Protein 2YXZ (pdb70)

Secondary structure (DSSP, 8-state):
-BHHHH-HHHHHHHHTTTT--TT-SS-TTSSSEEEEETTEEEEEEEEEEEHHHH--TT--HHHHHHHHHHHHHHHHHHTTEEEEEEEEEEEE-TT-BHHHHHHHHHHHHHHHHHTT-EEEEEEEEE-SS-EEEEEEEEEESS---S---TT-EEEEESS-TTHHHHHHHHHHHT---TT-HHHHHHHH-----GGGGGGTTT-SEEEEESS-HHHHHHHHHTTT-EEEE------HHHHHHHSSHHHHHHHHHS-----EEEEEE-STTHHHHHHHHHHTT--EEEEEEEESSS-EEETTEE---/-BHHHH-HHHHHHHHTTTT--SS-SS-TTSSSEEEE-SSSEEEEEEEEEEHHHH--TT--HHHHHHHHHHHHHHHHHHTT-EEEEEEEEEEE-TTS-HHHHHHHHHHHHHHHHHTT-EEEEEEEEE-SS-EEEEEEEEEESS---S---TT-EEEEESS-TTHHHHHHHHHHHT---TT-HHHHHHHH-----GGGGGGTTT-SEEEEESS-HHHHHHHHHTTT-EEEE------HHHHHHHSSHHHHHHHHHS-----EEEEEE-HHHHHHHHHHHHHTT--EEEEEEEESSS-EEETTEEPP-/-BHHHH-HHHHHHHHTTTT--TT-SS-TTSSSEEEEETTEEEEEEEEEEEHHHH--TT--HHHHHHHHHHHHHHHHHHTT-EEEEEEEEEEE-TTSBHHHHHHHHHHHHHHHHHTT-EEEEEEEEE-SS-EEEEEEEEEESS---S---TT-EEEEESS-TTHHHHHHHHHHHT---TT-HHHHHHHH-----GGGGGGTTT-SEEEEESS-HHHHHHHHHTTT-EEEE------HHHHHHHSSHHHHHHHHHS-----EEEEEE-GGGHHHHHHHHHHHT--EEEEEEEESS--EEETTEE---/-HHHH-HHHHHHHHTTTT--SS-SS-TTSSSEEEEETTEEEEEEEEEEEHHHH--TT--HHHHHHHHHHHHHHHHHHTT-EEEEEEEEEEE-TT-BHHHHHHHHHHHHHHHHHTT--EEEEEEEE-SS-EEEEEEEEEESS---S---TT-EEEEESS-TTHHHHHHHHHHHT---TT-HHHHHHHH--PPPGGGGGGTTT-SEEEEESS-HHHHHHHHHTTT-EEEE------HHHHHHHSSHHHHHHHHHS-----EEEEEE-TTHHHHHHHHHHHHT--EEEEEEEESSSEEEETTEE---

Foldseek 3Di:
DDCVVCDDVNVQVVCFVVPADPPALEHTPALWTFHADPQWTKTKDKDKDFPVVQAFPPAALLLVLLLQLQLQCLSCVQQLFQWAEKEKEWAAAPPDDVVSVVSNVVSNQVLQVVSVHGYPYYYYHHHPGIMMMMMIMTIHNRTAYLDADAQWFKKWWDDQQLLLLLRVVCRVVVHDCVVPVVSVCLSRRVRRDPLSSLCRPQFNHKHFFAQFQQVRVQVSLVNAWEAEFADDDQDPSSCVSQVHPVSSVCSRGGRGHNSTMITTGHPVCPVVVVVSCVVSVMDMGGTGHIRHDGAYYYNNHGDDD/DDCVVCDVVNVCVVCFVVVADPDALEHTPWLWHWHQDPNFTKTKDKDKWFCVVQDFPPAALLLQLLLQLQLQCLSCVQQLFQWAEKEKEWEAAPPDDVVSVVSSPNSNQVLQVLSVHGYPYYYYYYDPGIMMMMMIMGTHRATAYLDADFQWFKKWWDDCFLLLLLSRVCRVVVNDCVVPVVSCCQSRRVRHDNLSNLCRPQFNHKHFFAQFQLVRQQVSQVVQWEAEWADDDQDPSSCVSQVHPVSSVCSRGGRGHRSIMITTGHPVCPVVVVVSCVVSVMDMGGTTGIRHDGAHYYNHHGDDD/DDDVVCDPVNVQVVCFVVVADPPALEHTPALWTFHADPQWTKTKDKDKWFPVVQDFPPAALLLVLLLLLLLQLLSCVQQLFQWAEKEKEKAAAPVDDVVSVVSSVNSNQVLQVLSVHGYPYYYYHYDPGIMMMMMIMTIHNRTAYLDADAQWFKKWWDDQQLLLLLRVVCRVVVHDCVVPVVSVCLSRRVRRDNLSSLCRPFFNHKHWFAQFQQVRVQVSLVNQWEAEWADDDQDPSSCVSQVHPVSSVCSRGGRGRNSIMITTGHPVCVVVSVVSCVVSVMGMGTTGGIRHDGAYAYNNHGDDD/DDVPCDPVNVQVVCQVPPADPDALEDTPWLWHFHQDPNWTKTKDKDKDFCVVQAFPPAALLLQLLLQLQLQCLSQVLQLFQWAEKEKEKAAAPPDDPVRVVNNVNNVQVLQVVSVYGYPYYDYHYHPGIMMMMMTMTIHRRTAYQDADAAWFKKWWDDCQLLQLLSVCCRVVVHDCPVPVVSVCCSRRVHDDNLSSLCRPQFNHKHFFAQFPLVRQQVSLVVPWEAEWEDDDQDPSSCVSQVHPVSSVCSRGGRGGNSTMMTTGHVVCVVVNVVSCVVSVIDMGGTTGIHGDGAYYYNPHGDDD

Nearest PDB structures (foldseek):
  2yxz-assembly2_D  TM=9.998E-01  e=4.838E-68  Thermus thermophilus HB8
  3c9t-assembly1_B  TM=8.768E-01  e=3.653E-26  Aquifex aeolicus
  1vqv-assembly1_A  TM=8.570E-01  e=1.272E-24  Aquifex aeolicus
  1vqv-assembly1_B  TM=8.609E-01  e=9.674E-24  Aquifex aeolicus
  3mcq-assembly1_A-2  TM=8.742E-01  e=6.905E-23  Methylobacillus flagellatus KT

Radius of gyration: 35.95 Å; Cα contacts (8 Å, |Δi|>4): 3154; chains: 4; bounding box: 76×85×106 Å

CATH classification: 3.30.1330.10 (+1 more: 3.90.650.10)

InterPro domains:
  IPR006283 Thiamine-monophosphate kinase-like [MF_02128] (6-311)
  IPR006283 Thiamine-monophosphate kinase-like [PIRSF005303] (1-311)
  IPR006283 Thiamine-monophosphate kinase-like [PTHR30270] (23-300)
  IPR006283 Thiamine-monophosphate kinase-like [cd02194] (7-291)
  IPR010918 PurM-like, C-terminal domain [PF02769] (150-298)
  IPR016188 PurM-like, N-terminal domain [PF00586] (29-139)
  IPR036676 PurM-like, C-terminal domain superfamily [G3DSA:3.90.650.10] (144-311)
  IPR036676 PurM-like, C-terminal domain superfamily [SSF56042] (144-299)
  IPR036921 PurM-like, N-terminal domain superfamily [G3DSA:3.30.1330.10] (1-143)
  IPR036921 PurM-like, N-terminal domain superfamily [SSF55326] (3-135)

Organism: Thermus thermophilus (strain ATCC 27634 / DSM 579 / HB8) (NCBI:txid300852)

Structure (mmCIF, N/CA/C/O backbone):
data_2YXZ
#
_entry.id   2YXZ
#
_cell.length_a   141.564
_cell.length_b   52.190
_cell.length_c   181.124
_cell.angle_alpha   90.00
_cell.angle_beta   108.33
_cell.angle_gamma   90.00
#
_symmetry.space_group_name_H-M   'C 1 2 1'
#
loop_
_entity.id
_entity.type
_entity.pdbx_description
1 polymer 'Thiamin-monophosphate kinase'
2 water water
#
loop_
_atom_site.group_PDB
_atom_site.id
_atom_site.type_symbol
_atom_site.label_atom_id
_atom_site.label_alt_id
_atom_site.label_comp_id
_atom_site.label_asym_id
_atom_site.label_entity_id
_atom_site.label_seq_id
_atom_site.pdbx_PDB_ins_code
_atom_site.Cartn_x
_atom_site.Cartn_y
_atom_site.Cartn_z
_atom_site.occupancy
_atom_site.B_iso_or_equiv
_atom_site.auth_seq_id
_atom_site.auth_comp_id
_atom_site.auth_asym_id
_atom_site.auth_atom_id
_atom_site.pdbx_PDB_model_num
ATOM 1 N N . MET A 1 1 ? 65.140 -7.870 43.321 1.00 38.14 1 MET A N 1
ATOM 2 C CA . MET A 1 1 ? 65.173 -6.506 43.924 1.00 36.99 1 MET A CA 1
ATOM 3 C C . MET A 1 1 ? 64.140 -5.586 43.271 1.00 35.72 1 MET A C 1
ATOM 4 O O . MET A 1 1 ? 64.029 -5.538 42.042 1.00 34.78 1 MET A O 1
ATOM 9 N N . ARG A 1 2 ? 63.387 -4.865 44.099 1.00 32.84 2 ARG A N 1
ATOM 10 C CA . ARG A 1 2 ? 62.365 -3.936 43.615 1.00 32.33 2 ARG A CA 1
ATOM 11 C C . ARG A 1 2 ? 63.013 -2.698 42.998 1.00 31.55 2 ARG A C 1
ATOM 12 O O . ARG A 1 2 ? 64.086 -2.273 43.430 1.00 30.43 2 ARG A O 1
ATOM 20 N N . LEU A 1 3 ? 62.358 -2.115 41.996 1.00 30.45 3 LEU A N 1
ATOM 21 C CA . LEU A 1 3 ? 62.898 -0.940 41.313 1.00 31.01 3 LEU A CA 1
ATOM 22 C C . LEU A 1 3 ? 63.327 0.182 42.258 1.00 32.43 3 LEU A C 1
ATOM 23 O O . LEU A 1 3 ? 64.353 0.822 42.029 1.00 32.09 3 LEU A O 1
ATOM 28 N N . LYS A 1 4 ? 62.548 0.409 43.315 1.00 34.23 4 LYS A N 1
ATOM 29 C CA . LYS A 1 4 ? 62.869 1.436 44.315 1.00 37.24 4 LYS A CA 1
ATOM 30 C C . LYS A 1 4 ? 64.304 1.332 44.816 1.00 37.81 4 LYS A C 1
ATOM 31 O O . LYS A 1 4 ? 65.040 2.319 44.852 1.00 37.53 4 LYS A O 1
ATOM 37 N N . ASP A 1 5 ? 64.685 0.128 45.230 1.00 37.78 5 ASP A N 1
ATOM 38 C CA . ASP A 1 5 ? 66.020 -0.109 45.761 1.00 37.77 5 ASP A CA 1
ATOM 39 C C . ASP A 1 5 ? 67.085 -0.216 44.678 1.00 37.95 5 ASP A C 1
ATOM 40 O O . ASP A 1 5 ? 68.253 0.100 44.909 1.00 38.30 5 ASP A O 1
ATOM 45 N N . LEU A 1 6 ? 66.677 -0.661 43.495 1.00 38.88 6 LEU A N 1
ATOM 46 C CA . LEU A 1 6 ? 67.594 -0.824 42.372 1.00 39.80 6 LEU A CA 1
ATOM 47 C C . LEU A 1 6 ? 68.132 0.521 41.892 1.00 40.18 6 LEU A C 1
ATOM 48 O O . LEU A 1 6 ? 69.339 0.707 41.744 1.00 40.73 6 LEU A O 1
ATOM 53 N N . GLY A 1 7 ? 67.223 1.455 41.643 1.00 40.29 7 GLY A N 1
ATOM 54 C CA . GLY A 1 7 ? 67.631 2.756 41.152 1.00 41.25 7 GLY A CA 1
ATOM 55 C C . GLY A 1 7 ? 67.542 2.757 39.636 1.00 41.59 7 GLY A C 1
ATOM 56 O O . GLY A 1 7 ? 67.636 1.706 39.000 1.00 41.48 7 GLY A O 1
ATOM 57 N N . GLU A 1 8 ? 67.369 3.935 39.053 1.00 41.20 8 GLU A N 1
ATOM 58 C CA . GLU A 1 8 ? 67.250 4.064 37.606 1.00 42.04 8 GLU A CA 1
ATOM 59 C C . GLU A 1 8 ? 68.552 3.777 36.853 1.00 40.77 8 GLU A C 1
ATOM 60 O O . GLU A 1 8 ? 68.537 3.118 35.815 1.00 42.04 8 GLU A O 1
ATOM 66 N N . ARG A 1 9 ? 69.675 4.264 37.371 1.00 40.19 9 ARG A N 1
ATOM 67 C CA . ARG A 1 9 ? 70.961 4.040 36.714 1.00 39.76 9 ARG A CA 1
ATOM 68 C C . ARG A 1 9 ? 71.254 2.550 36.537 1.00 38.12 9 ARG A C 1
ATOM 69 O O . ARG A 1 9 ? 71.604 2.105 35.449 1.00 39.61 9 ARG A O 1
ATOM 71 N N . ALA A 1 10 ? 71.111 1.783 37.611 1.00 37.59 10 ALA A N 1
ATOM 72 C CA . ALA A 1 10 ? 71.369 0.348 37.565 1.00 36.84 10 ALA A CA 1
ATOM 73 C C . ALA A 1 10 ? 70.415 -0.366 36.610 1.00 35.92 10 ALA A C 1
ATOM 74 O O . ALA A 1 10 ? 70.824 -1.246 35.854 1.00 33.93 10 ALA A O 1
ATOM 76 N N . LEU A 1 11 ? 69.142 0.010 36.646 1.00 35.46 11 LEU A N 1
ATOM 77 C CA . LEU A 1 11 ? 68.164 -0.612 35.767 1.00 36.14 11 LEU A CA 1
ATOM 78 C C . LEU A 1 11 ? 68.502 -0.338 34.305 1.00 37.53 11 LEU A C 1
ATOM 79 O O . LEU A 1 11 ? 68.473 -1.245 33.472 1.00 37.37 11 LEU A O 1
ATOM 84 N N . LEU A 1 12 ? 68.825 0.912 33.990 1.00 38.16 12 LEU A N 1
ATOM 85 C CA . LEU A 1 12 ? 69.153 1.265 32.616 1.00 39.70 12 LEU A CA 1
ATOM 86 C C . LEU A 1 12 ? 70.383 0.532 32.104 1.00 40.50 12 LEU A C 1
ATOM 87 O O . LEU A 1 12 ? 70.413 0.094 30.953 1.00 40.62 12 LEU A O 1
ATOM 92 N N . ALA A 1 13 ? 71.390 0.384 32.958 1.00 39.83 13 ALA A N 1
ATOM 93 C CA . ALA A 1 13 ? 72.611 -0.301 32.556 1.00 38.96 13 ALA A CA 1
ATOM 94 C C . ALA A 1 13 ? 72.345 -1.767 32.256 1.00 38.21 13 ALA A C 1
ATOM 95 O O . ALA A 1 13 ? 72.972 -2.356 31.378 1.00 39.72 13 ALA A O 1
ATOM 97 N N . ARG A 1 14 ? 71.413 -2.358 32.991 1.00 37.05 14 ARG A N 1
ATOM 98 C CA . ARG A 1 14 ? 71.078 -3.759 32.797 1.00 35.00 14 ARG A CA 1
ATOM 99 C C . ARG A 1 14 ? 70.286 -3.964 31.510 1.00 34.13 14 ARG A C 1
ATOM 100 O O . ARG A 1 14 ? 70.442 -4.976 30.832 1.00 33.64 14 ARG A O 1
ATOM 102 N N . LEU A 1 15 ? 69.448 -2.991 31.171 1.00 33.05 15 LEU A N 1
ATOM 103 C CA . LEU A 1 15 ? 68.600 -3.084 29.985 1.00 33.48 15 LEU A CA 1
ATOM 104 C C . LEU A 1 15 ? 69.239 -2.634 28.670 1.00 32.73 15 LEU A C 1
ATOM 105 O O . LEU A 1 15 ? 68.835 -3.084 27.598 1.00 34.51 15 LEU A O 1
ATOM 110 N N . ALA A 1 16 ? 70.239 -1.761 28.757 1.00 32.98 16 ALA A N 1
ATOM 111 C CA . ALA A 1 16 ? 70.921 -1.217 27.579 1.00 33.02 16 ALA A CA 1
ATOM 112 C C . ALA A 1 16 ? 71.378 -2.192 26.487 1.00 32.31 16 ALA A C 1
ATOM 113 O O . ALA A 1 16 ? 71.139 -1.957 25.299 1.00 32.27 16 ALA A O 1
ATOM 115 N N . PRO A 1 17 ? 72.042 -3.297 26.865 1.00 31.65 17 PRO A N 1
ATOM 116 C CA . PRO A 1 17 ? 72.506 -4.246 25.849 1.00 31.06 17 PRO A CA 1
ATOM 117 C C . PRO A 1 17 ? 71.489 -5.232 25.287 1.00 27.14 17 PRO A C 1
ATOM 118 O O . PRO A 1 17 ? 71.741 -5.864 24.264 1.00 26.96 17 PRO A O 1
ATOM 122 N N . LEU A 1 18 ? 70.352 -5.371 25.953 1.00 26.79 18 LEU A N 1
ATOM 123 C CA . LEU A 1 18 ? 69.339 -6.328 25.524 1.00 28.25 18 LEU A CA 1
ATOM 124 C C . LEU A 1 18 ? 68.792 -6.043 24.128 1.00 28.54 18 LEU A C 1
ATOM 125 O O . LEU A 1 18 ? 68.169 -5.012 23.892 1.00 27.95 18 LEU A O 1
ATOM 130 N N . GLY A 1 19 ? 69.048 -6.967 23.204 1.00 26.92 19 GLY A N 1
ATOM 131 C CA . GLY A 1 19 ? 68.574 -6.813 21.839 1.00 26.67 19 GLY A CA 1
ATOM 132 C C . GLY A 1 19 ? 69.291 -5.755 21.018 1.00 26.41 19 GLY A C 1
ATOM 133 O O . GLY A 1 19 ? 68.884 -5.471 19.893 1.00 26.07 19 GLY A O 1
ATOM 134 N N . TYR A 1 20 ? 70.354 -5.167 21.563 1.00 26.42 20 TYR A N 1
ATOM 135 C CA . TYR A 1 20 ? 71.085 -4.128 20.843 1.00 27.07 20 TYR A CA 1
ATOM 136 C C . TYR A 1 20 ? 71.913 -4.725 19.698 1.00 27.60 20 TYR A C 1
ATOM 137 O O . TYR A 1 20 ? 72.482 -5.804 19.834 1.00 28.39 20 TYR A O 1
ATOM 146 N N . PRO A 1 21 ? 71.991 -4.028 18.552 1.00 27.82 21 PRO A N 1
ATOM 147 C CA . PRO A 1 21 ? 72.764 -4.552 17.420 1.00 28.58 21 PRO A CA 1
ATOM 148 C C . PRO A 1 21 ? 74.273 -4.552 17.642 1.00 30.73 21 PRO A C 1
ATOM 149 O O . PRO A 1 21 ? 74.844 -3.550 18.066 1.00 30.28 21 PRO A O 1
ATOM 153 N N . PRO A 1 22 ? 74.940 -5.682 17.341 1.00 32.31 22 PRO A N 1
ATOM 154 C CA . PRO A 1 22 ? 76.393 -5.830 17.506 1.00 33.99 22 PRO A CA 1
ATOM 155 C C . PRO A 1 22 ? 77.254 -4.916 16.641 1.00 34.49 22 PRO A C 1
ATOM 156 O O . PRO A 1 22 ? 78.326 -4.494 17.068 1.00 36.91 22 PRO A O 1
ATOM 160 N N . GLU A 1 23 ? 76.804 -4.612 15.429 1.00 34.30 23 GLU A N 1
ATOM 161 C CA . GLU A 1 23 ? 77.573 -3.733 14.547 1.00 37.13 23 GLU A CA 1
ATOM 162 C C . GLU A 1 23 ? 76.801 -2.433 14.356 1.00 36.45 23 GLU A C 1
ATOM 163 O O . GLU A 1 23 ? 76.387 -2.102 13.248 1.00 40.23 23 GLU A O 1
ATOM 165 N N . ALA A 1 24 ? 76.611 -1.702 15.447 1.00 36.11 24 ALA A N 1
ATOM 166 C CA . ALA A 1 24 ? 75.853 -0.455 15.415 1.00 33.99 24 ALA A CA 1
ATOM 167 C C . ALA A 1 24 ? 76.707 0.795 15.251 1.00 32.92 24 ALA A C 1
ATOM 168 O O . ALA A 1 24 ? 77.897 0.798 15.563 1.00 32.14 24 ALA A O 1
ATOM 170 N N . PRO A 1 25 ? 76.106 1.877 14.732 1.00 30.81 25 PRO A N 1
ATOM 171 C CA . PRO A 1 25 ? 76.837 3.133 14.545 1.00 29.24 25 PRO A CA 1
ATOM 172 C C . PRO A 1 25 ? 77.090 3.825 15.888 1.00 27.87 25 PRO A C 1
ATOM 173 O O . PRO A 1 25 ? 77.824 4.799 15.959 1.00 29.51 25 PRO A O 1
ATOM 177 N N . LEU A 1 26 ? 76.463 3.311 16.941 1.00 25.93 26 LEU A N 1
ATOM 178 C CA . LEU A 1 26 ? 76.619 3.840 18.291 1.00 26.04 26 LEU A CA 1
ATOM 179 C C . LEU A 1 26 ? 76.588 2.678 19.267 1.00 26.71 26 LEU A C 1
ATOM 180 O O . LEU A 1 26 ? 75.862 1.709 19.058 1.00 29.81 26 LEU A O 1
ATOM 185 N N . PRO A 1 27 ? 77.377 2.756 20.350 1.00 26.57 27 PRO A N 1
ATOM 186 C CA . PRO A 1 27 ? 77.415 1.691 21.353 1.00 29.19 27 PRO A CA 1
ATOM 187 C C . PRO A 1 27 ? 76.144 1.706 22.193 1.00 28.70 27 PRO A C 1
ATOM 188 O O . PRO A 1 27 ? 75.358 2.658 22.127 1.00 28.22 27 PRO A O 1
ATOM 192 N N . PRO A 1 28 ? 75.914 0.643 22.974 1.00 28.48 28 PRO A N 1
ATOM 193 C CA . PRO A 1 28 ? 74.726 0.557 23.827 1.00 28.76 28 PRO A CA 1
ATOM 194 C C . PRO A 1 28 ? 74.829 1.600 24.937 1.00 27.07 28 PRO A C 1
ATOM 195 O O . PRO A 1 28 ? 75.925 1.945 25.358 1.00 28.50 28 PRO A O 1
ATOM 199 N N . GLY A 1 29 ? 73.691 2.100 25.403 1.00 28.28 29 GLY A N 1
ATOM 200 C CA . GLY A 1 29 ? 73.700 3.081 26.476 1.00 28.54 29 GLY A CA 1
ATOM 201 C C . GLY A 1 29 ? 74.060 4.503 26.087 1.00 30.46 29 GLY A C 1
ATOM 202 O O . GLY A 1 29 ? 74.282 5.344 26.961 1.00 32.64 29 GLY A O 1
ATOM 203 N N . ASP A 1 30 ? 74.126 4.787 24.789 1.00 30.60 30 ASP A N 1
ATOM 204 C CA . ASP A 1 30 ? 74.458 6.134 24.331 1.00 30.58 30 ASP A CA 1
ATOM 205 C C . ASP A 1 30 ? 73.195 7.010 24.328 1.00 29.13 30 ASP A C 1
ATOM 206 O O . ASP A 1 30 ? 72.116 6.569 24.728 1.00 27.39 30 ASP A O 1
ATOM 211 N N . ASP A 1 31 ? 73.329 8.245 23.859 1.00 27.27 31 ASP A N 1
ATOM 212 C CA . ASP A 1 31 ? 72.204 9.175 23.840 1.00 26.89 31 ASP A CA 1
ATOM 213 C C . ASP A 1 31 ? 71.066 8.752 22.916 1.00 26.34 31 ASP A C 1
ATOM 214 O O . ASP A 1 31 ? 69.932 9.199 23.075 1.00 25.93 31 ASP A O 1
ATOM 219 N N . ALA A 1 32 ? 71.386 7.885 21.960 1.00 22.78 32 ALA A N 1
ATOM 220 C CA . ALA A 1 32 ? 70.423 7.341 21.020 1.00 23.22 32 ALA A CA 1
ATOM 221 C C . ALA A 1 32 ? 70.967 5.982 20.596 1.00 24.75 32 ALA A C 1
ATOM 222 O O . ALA A 1 32 ? 72.087 5.619 20.955 1.00 24.18 32 ALA A O 1
ATOM 224 N N . GLY A 1 33 ? 70.160 5.233 19.855 1.00 22.93 33 GLY A N 1
ATOM 225 C CA . GLY A 1 33 ? 70.588 3.938 19.360 1.00 23.53 33 GLY A CA 1
ATOM 226 C C . GLY A 1 33 ? 70.404 3.999 17.858 1.00 24.30 33 GLY A C 1
ATOM 227 O O . GLY A 1 33 ? 69.825 4.960 17.352 1.00 24.13 33 GLY A O 1
ATOM 228 N N . GLY A 1 34 ? 70.880 2.995 17.132 1.00 24.47 34 GLY A N 1
ATOM 229 C CA . GLY A 1 34 ? 70.713 3.044 15.697 1.00 24.21 34 GLY A CA 1
ATOM 230 C C . GLY A 1 34 ? 71.317 1.871 14.963 1.00 24.31 34 GLY A C 1
ATOM 231 O O . GLY A 1 34 ? 71.933 0.996 15.567 1.00 24.89 34 GLY A O 1
ATOM 232 N N . VAL A 1 35 ? 71.120 1.858 13.649 1.00 26.14 35 VAL A N 1
ATOM 233 C CA . VAL A 1 35 ? 71.654 0.806 12.795 1.00 25.66 35 VAL A CA 1
ATOM 234 C C . VAL A 1 35 ? 72.173 1.446 11.511 1.00 26.58 35 VAL A C 1
ATOM 235 O O . VAL A 1 35 ? 71.803 2.579 11.164 1.00 25.40 35 VAL A O 1
ATOM 239 N N . TRP A 1 36 ? 73.044 0.729 10.814 1.00 25.42 36 TRP A N 1
ATOM 240 C CA . TRP A 1 36 ? 73.558 1.206 9.539 1.00 25.34 36 TRP A CA 1
ATOM 241 C C . TRP A 1 36 ? 72.585 0.692 8.490 1.00 25.18 36 TRP A C 1
ATOM 242 O O . TRP A 1 36 ? 72.266 -0.493 8.463 1.00 24.91 36 TRP A O 1
ATOM 253 N N . ALA A 1 37 ? 72.088 1.587 7.647 1.00 24.88 37 ALA A N 1
ATOM 254 C CA . ALA A 1 37 ? 71.157 1.201 6.592 1.00 26.85 37 ALA A CA 1
ATOM 255 C C . ALA A 1 37 ? 71.537 1.965 5.337 1.00 25.73 37 ALA A C 1
ATOM 256 O O . ALA A 1 37 ? 71.527 3.196 5.331 1.00 25.23 37 ALA A O 1
ATOM 258 N N . GLU A 1 38 ? 71.879 1.219 4.289 1.00 27.27 38 GLU A N 1
ATOM 259 C CA . GLU A 1 38 ? 72.273 1.783 3.002 1.00 27.20 38 GLU A CA 1
ATOM 260 C C . GLU A 1 38 ? 73.222 2.977 3.123 1.00 27.22 38 GLU A C 1
ATOM 261 O O . GLU A 1 38 ? 72.976 4.044 2.558 1.00 29.02 38 GLU A O 1
ATOM 267 N N . GLY A 1 39 ? 74.297 2.790 3.887 1.00 27.28 39 GLY A N 1
ATOM 268 C CA . GLY A 1 39 ? 75.301 3.828 4.048 1.00 24.35 39 GLY A CA 1
ATOM 269 C C . GLY A 1 39 ? 75.069 4.932 5.063 1.00 26.43 39 GLY A C 1
ATOM 270 O O . GLY A 1 39 ? 75.948 5.772 5.267 1.00 26.72 39 GLY A O 1
ATOM 271 N N . ARG A 1 40 ? 73.899 4.955 5.693 1.00 23.63 40 ARG A N 1
ATOM 272 C CA . ARG A 1 40 ? 73.620 5.985 6.682 1.00 25.41 40 ARG A CA 1
ATOM 273 C C . ARG A 1 40 ? 73.320 5.372 8.033 1.00 25.40 40 ARG A C 1
ATOM 274 O O . ARG A 1 40 ? 72.811 4.247 8.123 1.00 22.74 40 ARG A O 1
ATOM 282 N N . ALA A 1 41 ? 73.641 6.118 9.085 1.00 25.65 41 ALA A N 1
ATOM 283 C CA . ALA A 1 41 ? 73.381 5.658 10.435 1.00 26.07 41 ALA A CA 1
ATOM 284 C C . ALA A 1 41 ? 72.004 6.187 10.790 1.00 26.35 41 ALA A C 1
ATOM 285 O O . ALA A 1 41 ? 71.824 7.393 10.998 1.00 26.43 41 ALA A O 1
ATOM 287 N N . TRP A 1 42 ? 71.023 5.295 10.809 1.00 24.73 42 TRP A N 1
ATOM 288 C CA . TRP A 1 42 ? 69.675 5.701 11.158 1.00 25.29 42 TRP A CA 1
ATOM 289 C C . TRP A 1 42 ? 69.492 5.568 12.663 1.00 22.14 42 TRP A C 1
ATOM 290 O O . TRP A 1 42 ? 69.610 4.484 13.236 1.00 21.69 42 TRP A O 1
ATOM 301 N N . LEU A 1 43 ? 69.225 6.700 13.294 1.00 21.07 43 LEU A N 1
ATOM 302 C CA . LEU A 1 43 ? 69.075 6.750 14.736 1.00 20.56 43 LEU A CA 1
ATOM 303 C C . LEU A 1 43 ? 67.625 6.791 15.181 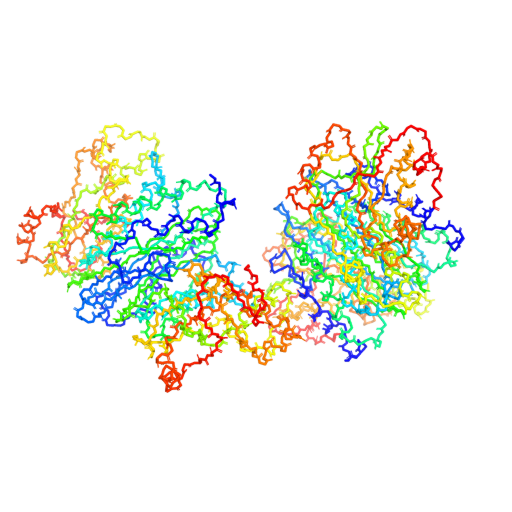1.00 21.02 43 LEU A C 1
ATOM 304 O O . LEU A 1 43 ? 66.762 7.326 14.489 1.00 19.86 43 LEU A O 1
ATOM 309 N N . LEU A 1 44 ? 67.375 6.213 16.348 1.00 21.29 44 LEU A N 1
ATOM 310 C CA . LEU A 1 44 ? 66.040 6.166 16.919 1.00 22.71 44 LEU A CA 1
ATOM 311 C C . LEU A 1 44 ? 66.170 6.431 18.414 1.00 22.12 44 LEU A C 1
ATOM 312 O O . LEU A 1 44 ? 67.062 5.901 19.078 1.00 23.83 44 LEU A O 1
ATOM 317 N N . LYS A 1 45 ? 65.281 7.262 18.938 1.00 23.10 45 LYS A N 1
ATOM 318 C CA . LYS A 1 45 ? 65.312 7.618 20.348 1.00 24.44 45 LYS A CA 1
ATOM 319 C C . LYS A 1 45 ? 63.914 7.842 20.895 1.00 23.83 45 LYS A C 1
ATOM 320 O O . LYS A 1 45 ? 63.083 8.459 20.235 1.00 23.29 45 LYS A O 1
ATOM 326 N N . THR A 1 46 ? 63.660 7.328 22.094 1.00 23.20 46 THR A N 1
ATOM 327 C CA . THR A 1 46 ? 62.379 7.521 22.762 1.00 23.48 46 THR A CA 1
ATOM 328 C C . THR A 1 46 ? 62.627 8.151 24.126 1.00 25.61 46 THR A C 1
ATOM 329 O O . THR A 1 46 ? 63.477 7.683 24.879 1.00 25.37 46 THR A O 1
ATOM 333 N N . ASP A 1 47 ? 61.910 9.230 24.428 1.00 26.73 47 ASP A N 1
ATOM 334 C CA . ASP A 1 47 ? 62.003 9.871 25.740 1.00 28.54 47 ASP A CA 1
ATOM 335 C C . ASP A 1 47 ? 60.590 9.902 26.300 1.00 28.80 47 ASP A C 1
ATOM 336 O O . ASP A 1 47 ? 59.636 10.174 25.575 1.00 28.22 47 ASP A O 1
ATOM 341 N N . GLY A 1 48 ? 60.448 9.603 27.582 1.00 26.68 48 GLY A N 1
ATOM 342 C CA . GLY A 1 48 ? 59.131 9.616 28.179 1.00 28.20 48 GLY A CA 1
ATOM 343 C C . GLY A 1 48 ? 59.096 10.439 29.452 1.00 30.02 48 GLY A C 1
ATOM 344 O O . GLY A 1 48 ? 60.142 10.812 29.988 1.00 30.63 48 GLY A O 1
ATOM 345 N N . PHE A 1 49 ? 57.896 10.732 29.936 1.00 28.21 49 PHE A N 1
ATOM 346 C CA . PHE A 1 49 ? 57.758 11.492 31.167 1.00 29.37 49 PHE A CA 1
ATOM 347 C C . PHE A 1 49 ? 56.316 11.660 31.602 1.00 27.89 49 PHE A C 1
ATOM 348 O O . PHE A 1 49 ? 55.386 11.522 30.801 1.00 21.82 49 PHE A O 1
ATOM 356 N N . LEU A 1 50 ? 56.143 11.935 32.892 1.00 27.13 50 LEU A N 1
ATOM 357 C CA . LEU A 1 50 ? 54.827 12.164 33.456 1.00 26.74 50 LEU A CA 1
ATOM 358 C C . LEU A 1 50 ? 54.605 13.660 33.358 1.00 26.69 50 LEU A C 1
ATOM 359 O O . LEU A 1 50 ? 55.489 14.448 33.715 1.00 24.63 50 LEU A O 1
ATOM 364 N N . TYR A 1 51 ? 53.434 14.048 32.861 1.00 26.09 51 TYR A N 1
ATOM 365 C CA . TYR A 1 51 ? 53.104 15.460 32.705 1.00 28.99 51 TYR A CA 1
ATOM 366 C C . TYR A 1 51 ? 53.454 16.279 33.948 1.00 30.30 51 TYR A C 1
ATOM 367 O O . TYR A 1 51 ? 54.152 17.292 33.862 1.00 32.61 51 TYR A O 1
ATOM 376 N N . ARG A 1 52 ? 52.977 15.830 35.104 1.00 30.49 52 ARG A N 1
ATOM 377 C CA . ARG A 1 52 ? 53.210 16.555 36.350 1.00 35.12 52 ARG A CA 1
ATOM 378 C C . ARG A 1 52 ? 54.666 16.695 36.786 1.00 34.63 52 ARG A C 1
ATOM 379 O O . ARG A 1 52 ? 54.961 17.462 37.696 1.00 34.06 52 ARG A O 1
ATOM 387 N N . GLU A 1 53 ? 55.574 15.970 36.139 1.00 35.98 53 GLU A N 1
ATOM 388 C CA . GLU A 1 53 ? 56.986 16.043 36.499 1.00 36.65 53 GLU A CA 1
ATOM 389 C C . GLU A 1 53 ? 57.793 16.993 35.618 1.00 36.79 53 GLU A C 1
ATOM 390 O O . GLU A 1 53 ? 58.935 17.310 35.936 1.00 37.35 53 GLU A O 1
ATOM 396 N N . VAL A 1 54 ? 57.217 17.455 34.516 1.00 35.01 54 VAL A N 1
ATOM 397 C CA . VAL A 1 54 ? 57.950 18.374 33.652 1.00 36.10 54 VAL A CA 1
ATOM 398 C C . VAL A 1 54 ? 57.335 19.769 33.593 1.00 36.25 54 VAL A C 1
ATOM 399 O O . VAL A 1 54 ? 58.027 20.747 33.307 1.00 35.24 54 VAL A O 1
ATOM 403 N N . ALA A 1 55 ? 56.038 19.853 33.871 1.00 35.50 55 ALA A N 1
ATOM 404 C CA . ALA A 1 55 ? 55.323 21.121 33.818 1.00 35.05 55 ALA A CA 1
ATOM 405 C C . ALA A 1 55 ? 55.606 22.020 35.010 1.00 34.41 55 ALA A C 1
ATOM 406 O O . ALA A 1 55 ? 55.028 21.837 36.077 1.00 36.73 55 ALA A O 1
ATOM 408 N N . LEU A 1 56 ? 56.501 22.987 34.824 1.00 34.23 56 LEU A N 1
ATOM 409 C CA . LEU A 1 56 ? 56.842 23.940 35.879 1.00 34.17 56 LEU A CA 1
ATOM 410 C C . LEU A 1 56 ? 55.760 25.021 35.891 1.00 33.29 56 LEU A C 1
ATOM 411 O O . LEU A 1 56 ? 54.988 25.140 34.941 1.00 33.57 56 LEU A O 1
ATOM 416 N N . LYS A 1 57 ? 55.705 25.806 36.962 1.00 34.29 57 LYS A N 1
ATOM 417 C CA . LYS A 1 57 ? 54.713 26.873 37.069 1.00 33.52 57 LYS A CA 1
ATOM 418 C C . LYS A 1 57 ? 54.767 27.771 35.842 1.00 33.53 57 LYS A C 1
ATOM 419 O O . LYS A 1 57 ? 55.839 28.210 35.426 1.00 33.11 57 LYS A O 1
ATOM 421 N N . GLY A 1 58 ? 53.603 28.038 35.260 1.00 33.98 58 GLY A N 1
ATOM 422 C CA . GLY A 1 58 ? 53.547 28.883 34.083 1.00 33.53 58 GLY A CA 1
ATOM 423 C C . GLY A 1 58 ? 53.507 28.082 32.795 1.00 34.19 58 GLY A C 1
ATOM 424 O O . GLY A 1 58 ? 53.141 28.606 31.740 1.00 33.02 58 GLY A O 1
ATOM 425 N N . MET A 1 59 ? 53.886 26.809 32.873 1.00 33.37 59 MET A N 1
ATOM 426 C CA . MET A 1 59 ? 53.888 25.946 31.692 1.00 33.12 59 MET A CA 1
ATOM 427 C C . MET A 1 59 ? 52.563 25.221 31.535 1.00 32.31 59 MET A C 1
ATOM 428 O O . MET A 1 59 ? 51.995 24.734 32.517 1.00 34.53 59 MET A O 1
ATOM 433 N N . GLY A 1 60 ? 52.068 25.164 30.301 1.00 32.01 60 GLY A N 1
ATOM 434 C CA . GLY A 1 60 ? 50.829 24.457 30.021 1.00 30.38 60 GLY A CA 1
ATOM 435 C C . GLY A 1 60 ? 51.144 23.290 29.092 1.00 29.74 60 GLY A C 1
ATOM 436 O O . GLY A 1 60 ? 52.315 23.055 28.789 1.00 28.13 60 GLY A O 1
ATOM 437 N N . PRO A 1 61 ? 50.135 22.540 28.620 1.00 27.44 61 PRO A N 1
ATOM 438 C CA . PRO A 1 61 ? 50.391 21.408 27.723 1.00 27.16 61 PRO A CA 1
ATOM 439 C C . PRO A 1 61 ? 51.187 21.768 26.460 1.00 24.70 61 PRO A C 1
ATOM 440 O O . PRO A 1 61 ? 51.949 20.947 25.952 1.00 26.13 61 PRO A O 1
ATOM 444 N N . PHE A 1 62 ? 51.018 22.984 25.954 1.00 23.38 62 PHE A N 1
ATOM 445 C CA . PHE A 1 62 ? 51.766 23.402 24.769 1.00 22.75 62 PHE A CA 1
ATOM 446 C C . PHE A 1 62 ? 53.271 23.325 25.034 1.00 22.46 62 PHE A C 1
ATOM 447 O O . PHE A 1 62 ? 54.022 22.774 24.237 1.00 21.18 62 PHE A O 1
ATOM 455 N N . GLU A 1 63 ? 53.706 23.903 26.150 1.00 23.94 63 GLU A N 1
ATOM 456 C CA . GLU A 1 63 ? 55.118 23.897 26.509 1.00 25.28 63 GLU A CA 1
ATOM 457 C C . GLU A 1 63 ? 55.605 22.468 26.759 1.00 24.16 63 GLU A C 1
ATOM 458 O O . GLU A 1 63 ? 56.716 22.109 26.372 1.00 24.27 63 GLU A O 1
ATOM 464 N N . VAL A 1 64 ? 54.773 21.659 27.405 1.00 23.27 64 VAL A N 1
ATOM 465 C CA . VAL A 1 64 ? 55.149 20.276 27.693 1.00 24.08 64 VAL A CA 1
ATOM 466 C C . VAL A 1 64 ? 55.370 19.463 26.420 1.00 24.79 64 VAL A C 1
ATOM 467 O O . VAL A 1 64 ? 56.359 18.734 26.314 1.00 24.40 64 VAL A O 1
ATOM 471 N N . GLY A 1 65 ? 54.459 19.589 25.458 1.00 23.92 65 GLY A N 1
ATOM 472 C CA . GLY A 1 65 ? 54.617 18.878 24.199 1.00 23.13 65 GLY A CA 1
ATOM 473 C C . GLY A 1 65 ? 55.862 19.371 23.475 1.00 23.43 65 GLY A C 1
ATOM 474 O O . GLY A 1 65 ? 56.642 18.581 22.935 1.00 22.57 65 GLY A O 1
ATOM 475 N N . PHE A 1 66 ? 56.055 20.688 23.472 1.00 21.53 66 PHE A N 1
ATOM 476 C CA . PHE A 1 66 ? 57.209 21.296 22.822 1.00 22.94 66 PHE A CA 1
ATOM 477 C C . PHE A 1 66 ? 58.500 20.759 23.454 1.00 23.83 66 PHE A C 1
ATOM 478 O O . PHE A 1 66 ? 59.453 20.436 22.750 1.00 23.69 66 PHE A O 1
ATOM 486 N N . ARG A 1 67 ? 58.530 20.657 24.781 1.00 25.57 67 ARG A N 1
ATOM 487 C CA . ARG A 1 67 ? 59.720 20.150 25.459 1.00 27.66 67 ARG A CA 1
ATOM 488 C C . ARG A 1 67 ? 59.983 18.674 25.198 1.00 26.10 67 ARG A C 1
ATOM 489 O O . ARG A 1 67 ? 61.134 18.256 25.149 1.00 26.69 67 ARG A O 1
ATOM 497 N N . GLY A 1 68 ? 58.922 17.889 25.030 1.00 25.12 68 GLY A N 1
ATOM 498 C CA . GLY A 1 68 ? 59.091 16.471 24.762 1.00 24.12 68 GLY A CA 1
ATOM 499 C C . GLY A 1 68 ? 59.857 16.253 23.470 1.00 22.86 68 GLY A C 1
ATOM 500 O O . GLY A 1 68 ? 60.783 15.442 23.408 1.00 24.17 68 GLY A O 1
ATOM 501 N N . VAL A 1 69 ? 59.467 16.984 22.430 1.00 20.94 69 VAL A N 1
ATOM 502 C CA . VAL A 1 69 ? 60.125 16.891 21.135 1.00 20.67 69 VAL A CA 1
ATOM 503 C C . VAL A 1 69 ? 61.537 17.453 21.236 1.00 21.25 69 VAL A C 1
ATOM 504 O O . VAL A 1 69 ? 62.478 16.872 20.708 1.00 20.42 69 VAL A O 1
ATOM 508 N N . ALA A 1 70 ? 61.677 18.590 21.912 1.00 21.20 70 ALA A N 1
ATOM 509 C CA . ALA A 1 70 ? 62.989 19.216 22.079 1.00 23.65 70 ALA A CA 1
ATOM 510 C C . ALA A 1 70 ? 63.975 18.271 22.774 1.00 23.21 70 ALA A C 1
ATOM 511 O O . ALA A 1 70 ? 65.136 18.179 22.374 1.00 24.84 70 ALA A O 1
ATOM 513 N N . ALA A 1 71 ? 63.510 17.574 23.809 1.00 22.87 71 ALA A N 1
ATOM 514 C CA . ALA A 1 71 ? 64.353 16.641 24.547 1.00 23.07 71 ALA A CA 1
ATOM 515 C C . ALA A 1 71 ? 64.877 15.544 23.627 1.00 23.94 71 ALA A C 1
ATOM 516 O O . ALA A 1 71 ? 66.076 15.293 23.562 1.00 24.11 71 ALA A O 1
ATOM 518 N N . THR A 1 72 ? 63.961 14.891 22.922 1.00 22.21 72 THR A N 1
ATOM 519 C CA . THR A 1 72 ? 64.311 13.814 22.014 1.00 22.33 72 THR A CA 1
ATOM 520 C C . THR A 1 72 ? 65.211 14.281 20.874 1.00 21.77 72 THR A C 1
ATOM 521 O O . THR A 1 72 ? 66.164 13.586 20.499 1.00 21.34 72 THR A O 1
ATOM 525 N N . ALA A 1 73 ? 64.916 15.457 20.324 1.00 20.48 73 ALA A N 1
ATOM 526 C CA . ALA A 1 73 ? 65.716 15.993 19.228 1.00 22.20 73 ALA A CA 1
ATOM 527 C C . ALA A 1 73 ? 67.143 16.295 19.685 1.00 21.99 73 ALA A C 1
ATOM 528 O O . ALA A 1 73 ? 68.096 16.098 18.931 1.00 22.79 73 ALA A O 1
ATOM 530 N N . SER A 1 74 ? 67.285 16.787 20.912 1.00 23.22 74 SER A N 1
ATOM 531 C CA . SER A 1 74 ? 68.605 17.119 21.450 1.00 23.14 74 SER A CA 1
ATOM 532 C C . SER A 1 74 ? 69.498 15.889 21.547 1.00 22.55 74 SER A C 1
ATOM 533 O O . SER A 1 74 ? 70.682 15.960 21.227 1.00 20.53 74 SER A O 1
ATOM 536 N N . ASP A 1 75 ? 68.938 14.772 22.006 1.00 20.81 75 ASP A N 1
ATOM 537 C CA . ASP A 1 75 ? 69.723 13.549 22.116 1.00 22.99 75 ASP A CA 1
ATOM 538 C C . ASP A 1 75 ? 70.171 13.113 20.720 1.00 21.43 75 ASP A C 1
ATOM 539 O O . ASP A 1 75 ? 71.325 12.729 20.527 1.00 22.62 75 ASP A O 1
ATOM 544 N N . LEU A 1 76 ? 69.262 13.186 19.750 1.00 21.76 76 LEU A N 1
ATOM 545 C CA . LEU A 1 76 ? 69.583 12.808 18.375 1.00 20.17 76 LEU A CA 1
ATOM 546 C C . LEU A 1 76 ? 70.651 13.737 17.766 1.00 20.54 76 LEU A C 1
ATOM 547 O O . LEU A 1 76 ? 71.575 13.279 17.091 1.00 21.00 76 LEU A O 1
ATOM 552 N N . LEU A 1 77 ? 70.530 15.037 18.010 1.00 19.39 77 LEU A N 1
ATOM 553 C CA . LEU A 1 77 ? 71.489 16.009 17.469 1.00 20.47 77 LEU A CA 1
ATOM 554 C C . LEU A 1 77 ? 72.889 15.869 18.081 1.00 22.22 77 LEU A C 1
ATOM 555 O O . LEU A 1 77 ? 73.895 16.098 17.403 1.00 21.46 77 LEU A O 1
ATOM 560 N N . ALA A 1 78 ? 72.951 15.497 19.356 1.00 20.79 78 ALA A N 1
ATOM 561 C CA . ALA A 1 78 ? 74.239 15.312 20.021 1.00 23.64 78 ALA A CA 1
ATOM 562 C C . ALA A 1 78 ? 74.997 14.161 19.341 1.00 23.69 78 ALA A C 1
ATOM 563 O O . ALA A 1 78 ? 76.233 14.147 19.316 1.00 22.29 78 ALA A O 1
ATOM 565 N N . LYS A 1 79 ? 74.250 13.214 18.776 1.00 22.03 79 LYS A N 1
ATOM 566 C CA . LYS A 1 79 ? 74.850 12.068 18.088 1.00 22.59 79 LYS A CA 1
ATOM 567 C C . LYS A 1 79 ? 75.113 12.390 16.613 1.00 23.76 79 LYS A C 1
ATOM 568 O O . LYS A 1 79 ? 75.471 11.510 15.827 1.00 25.18 79 LYS A O 1
ATOM 574 N N . MET A 1 80 ? 74.939 13.661 16.259 1.00 22.85 80 MET A N 1
ATOM 575 C CA . MET A 1 80 ? 75.124 14.158 14.898 1.00 23.38 80 MET A CA 1
ATOM 576 C C . MET A 1 80 ? 74.070 13.637 13.924 1.00 24.09 80 MET A C 1
ATOM 577 O O . MET A 1 80 ? 74.324 13.455 12.731 1.00 22.50 80 MET A O 1
ATOM 582 N N . GLY A 1 81 ? 72.871 13.402 14.447 1.00 24.59 81 GLY A N 1
ATOM 583 C CA . GLY A 1 81 ? 71.787 12.937 13.605 1.00 21.54 81 GLY A CA 1
ATOM 584 C C . GLY A 1 81 ? 70.851 14.095 13.293 1.00 22.61 81 GLY A C 1
ATOM 585 O O . GLY A 1 81 ? 70.567 14.921 14.160 1.00 21.52 81 GLY A O 1
ATOM 586 N N . ARG A 1 82 ? 70.387 14.174 12.052 1.00 22.11 82 ARG A N 1
ATOM 587 C CA . ARG A 1 82 ? 69.457 15.227 11.654 1.00 24.01 82 ARG A CA 1
ATOM 588 C C . ARG A 1 82 ? 68.045 14.687 11.869 1.00 22.62 82 ARG A C 1
ATOM 589 O O . ARG A 1 82 ? 67.592 13.819 11.130 1.00 21.03 82 ARG A O 1
ATOM 597 N N . PRO A 1 83 ? 67.332 15.192 12.894 1.00 23.20 83 PRO A N 1
ATOM 598 C CA . PRO A 1 83 ? 65.968 14.715 13.164 1.00 21.72 83 PRO A CA 1
ATOM 599 C C . PRO A 1 83 ? 65.046 14.932 11.969 1.00 21.49 83 PRO A C 1
ATOM 600 O O . PRO A 1 83 ? 65.003 16.026 11.410 1.00 22.07 83 PRO A O 1
ATOM 604 N N . LEU A 1 84 ? 64.314 13.895 11.577 1.00 21.75 84 LEU A N 1
ATOM 605 C CA . LEU A 1 84 ? 63.401 13.999 10.444 1.00 22.77 84 LEU A CA 1
ATOM 606 C C . LEU A 1 84 ? 61.929 13.937 10.836 1.00 22.23 84 LEU A C 1
ATOM 607 O O . LEU A 1 84 ? 61.075 14.493 10.139 1.00 23.04 84 LEU A O 1
ATOM 612 N N . GLY A 1 85 ? 61.629 13.271 11.950 1.00 20.75 85 GLY A N 1
ATOM 613 C CA . GLY A 1 85 ? 60.247 13.160 12.380 1.00 21.67 85 GLY A CA 1
ATOM 614 C C . GLY A 1 85 ? 60.098 12.604 13.781 1.00 20.96 85 GLY A C 1
ATOM 615 O O . GLY A 1 85 ? 61.019 11.983 14.303 1.00 20.57 85 GLY A O 1
ATOM 616 N N . PHE A 1 86 ? 58.930 12.819 14.379 1.00 21.43 86 PHE A N 1
ATOM 617 C CA . PHE A 1 86 ? 58.648 12.364 15.736 1.00 18.96 86 PHE A CA 1
ATOM 618 C C . PHE A 1 86 ? 57.252 11.735 15.812 1.00 20.88 86 PHE A C 1
ATOM 619 O O . PHE A 1 86 ? 56.387 12.037 14.991 1.00 19.35 86 PHE A O 1
ATOM 627 N N . THR A 1 87 ? 57.047 10.830 16.768 1.00 21.45 87 THR A N 1
ATOM 628 C CA . THR A 1 87 ? 55.728 10.223 16.969 1.00 25.14 87 THR A CA 1
ATOM 629 C C . THR A 1 87 ? 55.412 10.331 18.455 1.00 23.66 87 THR A C 1
ATOM 630 O O . THR A 1 87 ? 56.316 10.326 19.296 1.00 25.73 87 THR A O 1
ATOM 634 N N . LEU A 1 88 ? 54.133 10.457 18.781 1.00 22.76 88 LEU A N 1
ATOM 635 C CA . LEU A 1 88 ? 53.737 10.605 20.169 1.00 25.05 88 LEU A CA 1
ATOM 636 C C . LEU A 1 88 ? 52.941 9.434 20.733 1.00 24.31 88 LEU A C 1
ATOM 637 O O . LEU A 1 88 ? 52.064 8.888 20.071 1.00 26.41 88 LEU A O 1
ATOM 642 N N . GLY A 1 89 ? 53.272 9.054 21.960 1.00 22.47 89 GLY A N 1
ATOM 643 C CA . GLY A 1 89 ? 52.560 7.989 22.636 1.00 22.58 89 GLY A CA 1
ATOM 644 C C . GLY A 1 89 ? 51.880 8.701 23.788 1.00 22.70 89 GLY A C 1
ATOM 645 O O . GLY A 1 89 ? 52.560 9.217 24.671 1.00 24.64 89 GLY A O 1
ATOM 646 N N . LEU A 1 90 ? 50.553 8.752 23.794 1.00 21.95 90 LEU A N 1
ATOM 647 C CA . LEU A 1 90 ? 49.858 9.458 24.870 1.00 23.37 90 LEU A CA 1
ATOM 648 C C . LEU A 1 90 ? 48.951 8.592 25.740 1.00 21.84 90 LEU A C 1
ATOM 649 O O . LEU A 1 90 ? 48.168 7.803 25.222 1.00 23.30 90 LEU A O 1
ATOM 654 N N . PHE A 1 91 ? 49.056 8.773 27.056 1.00 22.43 91 PHE A N 1
ATOM 655 C CA . PHE A 1 91 ? 48.223 8.072 28.036 1.00 23.93 91 PHE A CA 1
ATOM 656 C C . PHE A 1 91 ? 47.394 9.189 28.661 1.00 25.22 91 PHE A C 1
ATOM 657 O O . PHE A 1 91 ? 47.922 10.043 29.370 1.00 25.20 91 PHE A O 1
ATOM 665 N N . LEU A 1 92 ? 46.092 9.172 28.388 1.00 28.10 92 LEU A N 1
ATOM 666 C CA . LEU A 1 92 ? 45.206 10.236 28.840 1.00 28.30 92 LEU A CA 1
ATOM 667 C C . LEU A 1 92 ? 43.990 9.854 29.687 1.00 29.47 92 LEU A C 1
ATOM 668 O O . LEU A 1 92 ? 43.248 8.924 29.356 1.00 31.64 92 LEU A O 1
ATOM 673 N N . PRO A 1 93 ? 43.764 10.581 30.793 1.00 29.94 93 PRO A N 1
ATOM 674 C CA . PRO A 1 93 ? 42.612 10.292 31.654 1.00 30.88 93 PRO A CA 1
ATOM 675 C C . PRO A 1 93 ? 41.340 10.567 30.851 1.00 32.22 93 PRO A C 1
ATOM 676 O O . PRO A 1 93 ? 41.306 11.476 30.012 1.00 30.18 93 PRO A O 1
ATOM 680 N N . GLU A 1 94 ? 40.306 9.775 31.107 1.00 32.28 94 GLU A N 1
ATOM 681 C CA . GLU A 1 94 ? 39.038 9.897 30.400 1.00 33.41 94 GLU A CA 1
ATOM 682 C C . GLU A 1 94 ? 38.341 11.245 30.545 1.00 33.09 94 GLU A C 1
ATOM 683 O O . GLU A 1 94 ? 37.641 11.674 29.629 1.00 33.39 94 GLU A O 1
ATOM 685 N N . ASP A 1 95 ? 38.527 11.908 31.684 1.00 34.54 95 ASP A N 1
ATOM 686 C CA . ASP A 1 95 ? 37.888 13.202 31.927 1.00 37.33 95 ASP A CA 1
ATOM 687 C C . ASP A 1 95 ? 38.713 14.399 31.456 1.00 37.12 95 ASP A C 1
ATOM 688 O O . ASP A 1 95 ? 38.350 15.552 31.700 1.00 38.37 95 ASP A O 1
ATOM 693 N N . LEU A 1 96 ? 39.825 14.128 30.789 1.00 34.99 96 LEU A N 1
ATOM 694 C CA . LEU A 1 96 ? 40.677 15.197 30.284 1.00 35.50 96 LEU A CA 1
ATOM 695 C C . LEU A 1 96 ? 39.927 15.939 29.165 1.00 34.96 96 LEU A C 1
ATOM 696 O O . LEU A 1 96 ? 39.155 15.334 28.417 1.00 33.82 96 LEU A O 1
ATOM 701 N N . GLU A 1 97 ? 40.146 17.247 29.059 1.00 35.62 97 GLU A N 1
ATOM 702 C CA . GLU A 1 97 ? 39.500 18.058 28.022 1.00 35.73 97 GLU A CA 1
ATOM 703 C C . GLU A 1 97 ? 40.262 17.913 26.706 1.00 33.49 97 GLU A C 1
ATOM 704 O O . GLU A 1 97 ? 41.493 17.918 26.705 1.00 33.53 97 GLU A O 1
ATOM 710 N N . GLU A 1 98 ? 39.543 17.791 25.592 1.00 33.18 98 GLU A N 1
ATOM 711 C CA . GLU A 1 98 ? 40.209 17.629 24.301 1.00 33.27 98 GLU A CA 1
ATOM 712 C C . GLU A 1 98 ? 41.128 18.794 23.934 1.00 31.10 98 GLU A C 1
ATOM 713 O O . GLU A 1 98 ? 42.100 18.609 23.207 1.00 30.12 98 GLU A O 1
ATOM 719 N N . GLY A 1 99 ? 40.830 19.985 24.450 1.00 30.88 99 GLY A N 1
ATOM 720 C CA . GLY A 1 99 ? 41.665 21.144 24.172 1.00 29.66 99 GLY A CA 1
ATOM 721 C C . GLY A 1 99 ? 43.063 20.932 24.737 1.00 29.38 99 GLY A C 1
ATOM 722 O O . GLY A 1 99 ? 44.067 21.371 24.157 1.00 26.20 99 GLY A O 1
ATOM 723 N N . PHE A 1 100 ? 43.122 20.256 25.883 1.00 27.31 100 PHE A N 1
ATOM 724 C CA . PHE A 1 100 ? 44.383 19.942 26.544 1.00 26.66 100 PHE A CA 1
ATOM 725 C C . PHE A 1 100 ? 45.264 19.122 25.598 1.00 24.11 100 PHE A C 1
ATOM 726 O O . PHE A 1 100 ? 46.443 19.418 25.424 1.00 25.19 100 PHE A O 1
ATOM 734 N N . VAL A 1 101 ? 44.679 18.093 24.988 1.00 24.52 101 VAL A N 1
ATOM 735 C CA . VAL A 1 101 ? 45.410 17.223 24.072 1.00 22.77 101 VAL A CA 1
ATOM 736 C C . VAL A 1 101 ? 45.851 17.980 22.821 1.00 24.43 101 VAL A C 1
ATOM 737 O O . VAL A 1 101 ? 46.968 17.796 22.336 1.00 22.42 101 VAL A O 1
ATOM 741 N N . LEU A 1 102 ? 44.967 18.825 22.292 1.00 25.19 102 LEU A N 1
ATOM 742 C CA . LEU A 1 102 ? 45.303 19.611 21.104 1.00 24.00 102 LEU A CA 1
ATOM 743 C C . LEU A 1 102 ? 46.533 20.465 21.395 1.00 21.92 102 LEU A C 1
ATOM 744 O O . LEU A 1 102 ? 47.414 20.607 20.547 1.00 22.56 102 LEU A O 1
ATOM 749 N N . GLU A 1 103 ? 46.579 21.042 22.591 1.00 22.10 103 GLU A N 1
ATOM 750 C CA . GLU A 1 103 ? 47.715 21.873 23.004 1.00 22.17 103 GLU A CA 1
ATOM 751 C C . GLU A 1 103 ? 49.002 21.038 23.054 1.00 22.58 103 GLU A C 1
ATOM 752 O O . GLU A 1 103 ? 50.050 21.470 22.578 1.00 21.66 103 GLU A O 1
ATOM 758 N N . LEU A 1 104 ? 48.921 19.843 23.635 1.00 22.33 104 LEU A N 1
ATOM 759 C CA . LEU A 1 104 ? 50.094 18.977 23.724 1.00 22.91 104 LEU A CA 1
ATOM 760 C C . LEU A 1 104 ? 50.639 18.681 22.337 1.00 22.64 104 LEU A C 1
ATOM 761 O O . LEU A 1 104 ? 51.847 18.775 22.094 1.00 22.45 104 LEU A O 1
ATOM 766 N N . VAL A 1 105 ? 49.741 18.337 21.418 1.00 21.73 105 VAL A N 1
ATOM 767 C CA . VAL A 1 105 ? 50.162 18.000 20.071 1.00 21.63 105 VAL A CA 1
ATOM 768 C C . VAL A 1 105 ? 50.690 19.190 19.281 1.00 21.69 105 VAL A C 1
ATOM 769 O O . VAL A 1 105 ? 51.690 19.063 18.584 1.00 20.09 105 VAL A O 1
ATOM 773 N N . ARG A 1 106 ? 50.045 20.348 19.388 1.00 22.36 106 ARG A N 1
ATOM 774 C CA . ARG A 1 106 ? 50.534 21.513 18.659 1.00 24.44 106 ARG A CA 1
ATOM 775 C C . ARG A 1 106 ? 51.883 21.987 19.206 1.00 21.95 106 ARG A C 1
ATOM 776 O O . ARG A 1 106 ? 52.731 22.468 18.446 1.00 22.01 106 ARG A O 1
ATOM 784 N N . GLY A 1 107 ? 52.084 21.835 20.512 1.00 22.05 107 GLY A N 1
ATOM 785 C CA . GLY A 1 107 ? 53.353 22.214 21.114 1.00 22.18 107 GLY A CA 1
ATOM 786 C C . GLY A 1 107 ? 54.448 21.353 20.504 1.00 22.02 107 GLY A C 1
ATOM 787 O O . GLY A 1 107 ? 55.493 21.847 20.080 1.00 20.91 107 GLY A O 1
ATOM 788 N N . ALA A 1 108 ? 54.199 20.047 20.453 1.00 19.78 108 ALA A N 1
ATOM 789 C CA . ALA A 1 108 ? 55.149 19.114 19.865 1.00 20.15 108 ALA A CA 1
ATOM 790 C C . ALA A 1 108 ? 55.378 19.422 18.384 1.00 19.90 108 ALA A C 1
ATOM 791 O O . ALA A 1 108 ? 56.513 19.410 17.911 1.00 19.51 108 ALA A O 1
ATOM 793 N N . ALA A 1 109 ? 54.297 19.692 17.649 1.00 20.66 109 ALA A N 1
ATOM 794 C CA . ALA A 1 109 ? 54.406 19.990 16.222 1.00 19.18 109 ALA A CA 1
ATOM 795 C C . ALA A 1 109 ? 55.228 21.251 15.987 1.00 19.92 109 ALA A C 1
ATOM 796 O O . ALA A 1 109 ? 55.999 21.331 15.029 1.00 18.46 109 ALA A O 1
ATOM 798 N N . GLU A 1 110 ? 55.057 22.228 16.871 1.00 21.32 110 GLU A N 1
ATOM 799 C CA . GLU A 1 110 ? 55.780 23.492 16.773 1.00 22.72 110 GLU A CA 1
ATOM 800 C C . GLU A 1 110 ? 57.286 23.265 16.955 1.00 21.97 110 GLU A C 1
ATOM 801 O O . GLU A 1 110 ? 58.100 23.793 16.194 1.00 21.35 110 GLU A O 1
ATOM 807 N N . ALA A 1 111 ? 57.662 22.480 17.961 1.00 19.53 111 ALA A N 1
ATOM 808 C CA . ALA A 1 111 ? 59.074 22.209 18.173 1.00 20.52 111 ALA A CA 1
ATOM 809 C C . ALA A 1 111 ? 59.619 21.475 16.941 1.00 19.30 111 ALA A C 1
ATOM 810 O O . ALA A 1 111 ? 60.695 21.797 16.442 1.00 21.20 111 ALA A O 1
ATOM 812 N N . ALA A 1 112 ? 58.859 20.512 16.426 1.00 20.21 112 ALA A N 1
ATOM 813 C CA . ALA A 1 112 ? 59.287 19.763 15.243 1.00 21.16 112 ALA A CA 1
ATOM 814 C C . ALA A 1 112 ? 59.501 20.705 14.057 1.00 22.25 112 ALA A C 1
ATOM 815 O O . ALA A 1 112 ? 60.510 20.622 13.359 1.00 20.92 112 ALA A O 1
ATOM 817 N N . LYS A 1 113 ? 58.547 21.603 13.829 1.00 24.12 113 LYS A N 1
ATOM 818 C CA . LYS A 1 113 ? 58.664 22.539 12.717 1.00 25.89 113 LYS A CA 1
ATOM 819 C C . LYS A 1 113 ? 59.911 23.414 12.814 1.00 26.43 113 LYS A C 1
ATOM 820 O O . LYS A 1 113 ? 60.553 23.699 11.802 1.00 24.06 113 LYS A O 1
ATOM 826 N N . ARG A 1 114 ? 60.256 23.852 14.017 1.00 26.43 114 ARG A N 1
ATOM 827 C CA . ARG A 1 114 ? 61.448 24.683 14.170 1.00 29.57 114 ARG A CA 1
ATOM 828 C C . ARG A 1 114 ? 62.693 23.934 13.685 1.00 28.17 114 ARG A C 1
ATOM 829 O O . ARG A 1 114 ? 63.669 24.544 13.265 1.00 25.49 114 ARG A O 1
ATOM 837 N N . LEU A 1 115 ? 62.640 22.605 13.723 1.00 27.92 115 LEU A N 1
ATOM 838 C CA . LEU A 1 115 ? 63.759 21.775 13.293 1.00 27.08 115 LEU A CA 1
ATOM 839 C C . LEU A 1 115 ? 63.638 21.308 11.841 1.00 28.36 115 LEU A C 1
ATOM 840 O O . LEU A 1 115 ? 64.501 20.587 11.336 1.00 27.95 115 LEU A O 1
ATOM 845 N N . GLY A 1 116 ? 62.572 21.721 11.168 1.00 26.37 116 GLY A N 1
ATOM 846 C CA . GLY A 1 116 ? 62.374 21.288 9.798 1.00 27.94 116 GLY A CA 1
ATOM 847 C C . GLY A 1 116 ? 61.900 19.845 9.784 1.00 25.66 116 GLY A C 1
ATOM 848 O O . GLY A 1 116 ? 62.017 19.151 8.775 1.00 26.60 116 GLY A O 1
ATOM 849 N N . ALA A 1 117 ? 61.365 19.390 10.914 1.00 24.57 117 ALA A N 1
ATOM 850 C CA . ALA A 1 117 ? 60.868 18.018 11.032 1.00 24.77 117 ALA A CA 1
ATOM 851 C C . ALA A 1 117 ? 59.343 18.011 11.155 1.00 25.06 117 ALA A C 1
ATOM 852 O O . ALA A 1 117 ? 58.694 19.064 11.136 1.00 24.28 117 ALA A O 1
ATOM 854 N N . PHE A 1 118 ? 58.777 16.822 11.317 1.00 24.05 118 PHE A N 1
ATOM 855 C CA . PHE A 1 118 ? 57.328 16.668 11.374 1.00 23.10 118 PHE A CA 1
ATOM 856 C C . PHE A 1 118 ? 56.886 15.693 12.454 1.00 24.09 118 PHE A C 1
ATOM 857 O O . PHE A 1 118 ? 57.707 15.022 13.072 1.00 23.29 118 PHE A O 1
ATOM 865 N N . LEU A 1 119 ? 55.577 15.641 12.682 1.00 23.34 119 LEU A N 1
ATOM 866 C CA . LEU A 1 119 ? 55.004 14.680 13.615 1.00 23.81 119 LEU A CA 1
ATOM 867 C C . LEU A 1 119 ? 54.470 13.630 12.650 1.00 26.22 119 LEU A C 1
ATOM 868 O O . LEU A 1 119 ? 53.801 13.969 11.677 1.00 26.78 119 LEU A O 1
ATOM 873 N N . LEU A 1 120 ? 54.772 12.363 12.898 1.00 27.51 120 LEU A N 1
ATOM 874 C CA . LEU A 1 120 ? 54.341 11.321 11.978 1.00 28.67 120 LEU A CA 1
ATOM 875 C C . LEU A 1 120 ? 53.220 10.485 12.561 1.00 31.69 120 LEU A C 1
ATOM 876 O O . LEU A 1 120 ? 52.989 9.344 12.161 1.00 33.91 120 LEU A O 1
ATOM 881 N N . GLY A 1 121 ? 52.512 11.085 13.507 1.00 33.46 121 GLY A N 1
ATOM 882 C CA . GLY A 1 121 ? 51.405 10.408 14.139 1.00 33.18 121 GLY A CA 1
ATOM 883 C C . GLY A 1 121 ? 51.728 9.997 15.556 1.00 34.74 121 GLY A C 1
ATOM 884 O O . GLY A 1 121 ? 52.419 10.703 16.301 1.00 34.94 121 GLY A O 1
ATOM 885 N N . GLY A 1 122 ? 51.229 8.830 15.927 1.00 33.95 122 GLY A N 1
ATOM 886 C CA . GLY A 1 122 ? 51.450 8.355 17.270 1.00 31.58 122 GLY A CA 1
ATOM 887 C C . GLY A 1 122 ? 50.302 7.472 17.692 1.00 30.27 122 GLY A C 1
ATOM 888 O O . GLY A 1 122 ? 49.707 6.778 16.865 1.00 29.87 122 GLY A O 1
ATOM 889 N N . ASP A 1 123 ? 49.982 7.516 18.978 1.00 28.27 123 ASP A N 1
ATOM 890 C CA . ASP A 1 123 ? 48.929 6.679 19.524 1.00 27.13 123 ASP A CA 1
ATOM 891 C C . ASP A 1 123 ? 48.388 7.311 20.800 1.00 26.88 123 ASP A C 1
ATOM 892 O O . ASP A 1 123 ? 49.084 8.067 21.483 1.00 26.26 123 ASP A O 1
ATOM 897 N N . THR A 1 124 ? 47.131 7.025 21.109 1.00 27.43 124 THR A N 1
ATOM 898 C CA . THR A 1 124 ? 46.525 7.535 22.329 1.00 27.97 124 THR A CA 1
ATOM 899 C C . THR A 1 124 ? 45.892 6.357 23.056 1.00 28.66 124 THR A C 1
ATOM 900 O O . THR A 1 124 ? 45.355 5.441 22.427 1.00 27.96 124 THR A O 1
ATOM 904 N N . ASN A 1 125 ? 45.974 6.383 24.378 1.00 29.65 125 ASN A N 1
ATOM 905 C CA . ASN A 1 125 ? 45.420 5.325 25.209 1.00 33.15 125 ASN A CA 1
ATOM 906 C C . ASN A 1 125 ? 44.937 5.908 26.522 1.00 31.55 125 ASN A C 1
ATOM 907 O O . ASN A 1 125 ? 45.466 6.909 27.001 1.00 31.20 125 ASN A O 1
ATOM 912 N N . ARG A 1 126 ? 43.925 5.275 27.099 1.00 33.54 126 ARG A N 1
ATOM 913 C CA . ARG A 1 126 ? 43.395 5.712 28.377 1.00 34.75 126 ARG A CA 1
ATOM 914 C C . ARG A 1 126 ? 44.510 5.495 29.392 1.00 35.09 126 ARG A C 1
ATOM 915 O O . ARG A 1 126 ? 45.299 4.561 29.259 1.00 34.97 126 ARG A O 1
ATOM 917 N N . GLY A 1 127 ? 44.579 6.367 30.393 1.00 33.26 127 GLY A N 1
ATOM 918 C CA . GLY A 1 127 ? 45.595 6.250 31.420 1.00 34.68 127 GLY A CA 1
ATOM 919 C C . GLY A 1 127 ? 45.093 6.890 32.700 1.00 35.21 127 GLY A C 1
ATOM 920 O O . GLY A 1 127 ? 44.121 7.649 32.670 1.00 36.70 127 GLY A O 1
ATOM 921 N N . VAL A 1 128 ? 45.746 6.595 33.820 1.00 33.46 128 VAL A N 1
ATOM 922 C CA . VAL A 1 128 ? 45.348 7.152 35.109 1.00 35.12 128 VAL A CA 1
ATOM 923 C C . VAL A 1 128 ? 45.877 8.573 35.284 1.00 33.89 128 VAL A C 1
ATOM 924 O O . VAL A 1 128 ? 45.256 9.405 35.943 1.00 35.08 128 VAL A O 1
ATOM 928 N N . GLU A 1 129 ? 47.035 8.838 34.695 1.00 32.60 129 GLU A N 1
ATOM 929 C CA . GLU A 1 129 ? 47.664 10.148 34.780 1.00 32.27 129 GLU A CA 1
ATOM 930 C C . GLU A 1 129 ? 48.185 10.502 33.393 1.00 29.41 129 GLU A C 1
ATOM 931 O O . GLU A 1 129 ? 48.451 9.616 32.584 1.00 28.98 129 GLU A O 1
ATOM 937 N N . VAL A 1 130 ? 48.319 11.795 33.113 1.00 27.89 130 VAL A N 1
ATOM 938 C CA . VAL A 1 130 ? 48.811 12.223 31.818 1.00 25.82 130 VAL A CA 1
ATOM 939 C C . VAL A 1 130 ? 50.273 11.825 31.711 1.00 24.85 130 VAL A C 1
ATOM 940 O O . VAL A 1 130 ? 51.112 12.273 32.493 1.00 24.22 130 VAL A O 1
ATOM 944 N N . ALA A 1 131 ? 50.570 10.972 30.741 1.00 24.07 131 ALA A N 1
ATOM 945 C CA . ALA A 1 131 ? 51.931 10.501 30.538 1.00 25.87 131 ALA A CA 1
ATOM 946 C C . ALA A 1 131 ? 52.206 10.551 29.042 1.00 24.54 131 ALA A C 1
ATOM 947 O O . ALA A 1 131 ? 51.305 10.335 28.235 1.00 24.44 131 ALA A O 1
ATOM 949 N N . LEU A 1 132 ? 53.450 10.828 28.674 1.00 24.43 132 LEU A N 1
ATOM 950 C CA . LEU A 1 132 ? 53.799 10.946 27.266 1.00 26.75 132 LEU A CA 1
ATOM 951 C C . LEU A 1 132 ? 55.179 10.422 26.890 1.00 25.00 132 LEU A C 1
ATOM 952 O O . LEU A 1 132 ? 56.118 10.515 27.673 1.00 26.37 132 LEU A O 1
ATOM 957 N N . THR A 1 133 ? 55.283 9.847 25.694 1.00 24.22 133 THR A N 1
ATOM 958 C CA . THR A 1 133 ? 56.569 9.404 25.178 1.00 22.37 133 THR A CA 1
ATOM 959 C C . THR A 1 133 ? 56.716 10.072 23.818 1.00 20.65 133 THR A C 1
ATOM 960 O O . THR A 1 133 ? 55.754 10.181 23.048 1.00 22.03 133 THR A O 1
ATOM 964 N N . VAL A 1 134 ? 57.909 10.568 23.540 1.00 19.84 134 VAL A N 1
ATOM 965 C CA . VAL 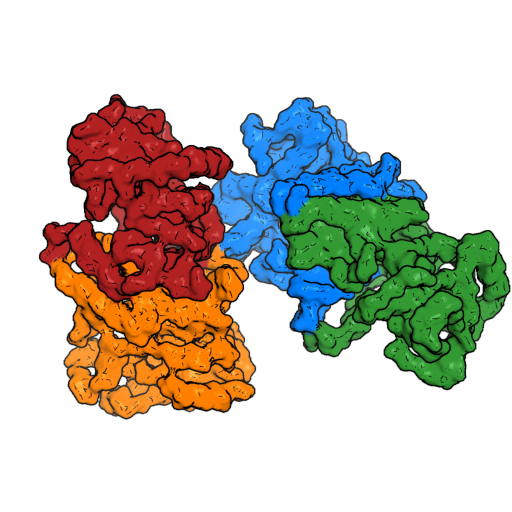A 1 134 ? 58.175 11.190 22.256 1.00 20.14 134 VAL A CA 1
ATOM 966 C C . VAL A 1 134 ? 59.317 10.407 21.631 1.00 20.36 134 VAL A C 1
ATOM 967 O O . VAL A 1 134 ? 60.388 10.287 22.222 1.00 22.98 134 VAL A O 1
ATOM 971 N N . SER A 1 135 ? 59.083 9.864 20.448 1.00 21.21 135 SER A N 1
ATOM 972 C CA . SER A 1 135 ? 60.115 9.115 19.762 1.00 22.83 135 SER A CA 1
ATOM 973 C C . SER A 1 135 ? 60.466 9.881 18.506 1.00 22.15 135 SER A C 1
ATOM 974 O O . SER A 1 135 ? 59.628 10.575 17.940 1.00 24.76 135 SER A O 1
ATOM 977 N N . GLY A 1 136 ? 61.709 9.756 18.070 1.00 20.64 136 GLY A N 1
ATOM 978 C CA . GLY A 1 136 ? 62.112 10.447 16.869 1.00 20.07 136 GLY A CA 1
ATOM 979 C C . GLY A 1 136 ? 63.218 9.684 16.181 1.00 22.81 136 GLY A C 1
ATOM 980 O O . GLY A 1 136 ? 63.956 8.923 16.830 1.00 21.05 136 GLY A O 1
ATOM 981 N N . TYR A 1 137 ? 63.302 9.844 14.865 1.00 19.92 137 TYR A N 1
ATOM 982 C CA . TYR A 1 137 ? 64.363 9.213 14.121 1.00 21.71 137 TYR A CA 1
ATOM 983 C C . TYR A 1 137 ? 65.171 10.280 13.413 1.00 22.44 137 TYR A C 1
ATOM 984 O O . TYR A 1 137 ? 64.675 11.386 13.148 1.00 21.66 137 TYR A O 1
ATOM 993 N N . ALA A 1 138 ? 66.432 9.965 13.141 1.00 20.53 138 ALA A N 1
ATOM 994 C CA . ALA A 1 138 ? 67.314 10.925 12.504 1.00 20.62 138 ALA A CA 1
ATOM 995 C C . ALA A 1 138 ? 68.303 10.237 11.585 1.00 20.37 138 ALA A C 1
ATOM 996 O O . ALA A 1 138 ? 68.675 9.078 11.800 1.00 18.83 138 ALA A O 1
ATOM 998 N N . LEU A 1 139 ? 68.726 10.971 10.566 1.00 19.92 139 LEU A N 1
ATOM 999 C CA . LEU A 1 139 ? 69.695 10.468 9.611 1.00 20.63 139 LEU A CA 1
ATOM 1000 C C . LEU A 1 139 ? 71.056 11.058 9.990 1.00 21.96 139 LEU A C 1
ATOM 1001 O O . LEU A 1 139 ? 71.243 12.274 9.986 1.00 22.33 139 LEU A O 1
ATOM 1006 N N . ALA A 1 140 ? 71.996 10.194 10.350 1.00 22.27 140 ALA A N 1
ATOM 1007 C CA . ALA A 1 140 ? 73.331 10.645 10.720 1.00 23.96 140 ALA A CA 1
ATOM 1008 C C . ALA A 1 140 ? 74.343 10.232 9.651 1.00 26.39 140 ALA A C 1
ATOM 1009 O O . ALA A 1 140 ? 74.435 9.056 9.292 1.00 26.52 140 ALA A O 1
ATOM 1011 N N . GLU A 1 141 ? 75.073 11.209 9.123 1.00 24.39 141 GLU A N 1
ATOM 1012 C CA . GLU A 1 141 ? 76.091 10.937 8.112 1.00 27.35 141 GLU A CA 1
ATOM 1013 C C . GLU A 1 141 ? 77.340 10.420 8.827 1.00 28.16 141 GLU A C 1
ATOM 1014 O O . GLU A 1 141 ? 78.038 9.531 8.330 1.00 29.56 141 GLU A O 1
ATOM 1016 N N . ALA A 1 142 ? 77.608 10.981 10.005 1.00 26.64 142 ALA A N 1
ATOM 1017 C CA . ALA A 1 142 ? 78.764 10.579 10.809 1.00 28.14 142 ALA A CA 1
ATOM 1018 C C . ALA A 1 142 ? 78.348 10.480 12.271 1.00 27.12 142 ALA A C 1
ATOM 1019 O O . ALA A 1 142 ? 78.574 11.400 13.058 1.00 28.00 142 ALA A O 1
ATOM 1021 N N . PRO A 1 143 ? 77.734 9.354 12.654 1.00 27.36 143 PRO A N 1
ATOM 1022 C CA . PRO A 1 143 ? 77.296 9.181 14.042 1.00 27.83 143 PRO A CA 1
ATOM 1023 C C . PRO A 1 143 ? 78.416 9.460 15.050 1.00 28.95 143 PRO A C 1
ATOM 1024 O O . PRO A 1 143 ? 79.538 8.970 14.907 1.00 27.38 143 PRO A O 1
ATOM 1028 N N . LEU A 1 144 ? 78.094 10.248 16.072 1.00 27.77 144 LEU A N 1
ATOM 1029 C CA . LEU A 1 144 ? 79.060 10.625 17.099 1.00 27.16 144 LEU A CA 1
ATOM 1030 C C . LEU A 1 144 ? 78.791 9.906 18.415 1.00 27.49 144 LEU A C 1
ATOM 1031 O O . LEU A 1 144 ? 77.875 10.257 19.154 1.00 27.76 144 LEU A O 1
ATOM 1036 N N . PRO A 1 145 ? 79.597 8.887 18.732 1.00 29.52 145 PRO A N 1
ATOM 1037 C CA . PRO A 1 145 ? 79.397 8.146 19.977 1.00 28.72 145 PRO A CA 1
ATOM 1038 C C . PRO A 1 145 ? 80.008 8.847 21.186 1.00 29.56 145 PRO A C 1
ATOM 1039 O O . PRO A 1 145 ? 80.657 9.886 21.052 1.00 27.36 145 PRO A O 1
ATOM 1043 N N . ARG A 1 146 ? 79.763 8.279 22.364 1.00 29.51 146 ARG A N 1
ATOM 1044 C CA . ARG A 1 146 ? 80.333 8.783 23.603 1.00 33.64 146 ARG A CA 1
ATOM 1045 C C . ARG A 1 146 ? 81.714 8.150 23.602 1.00 34.82 146 ARG A C 1
ATOM 1046 O O . ARG A 1 146 ? 81.841 6.953 23.847 1.00 35.81 146 ARG A O 1
ATOM 1054 N N . LYS A 1 147 ? 82.736 8.945 23.316 1.00 36.13 147 LYS A N 1
ATOM 1055 C CA . LYS A 1 147 ? 84.099 8.433 23.253 1.00 37.46 147 LYS A CA 1
ATOM 1056 C C . LYS A 1 147 ? 85.054 9.558 23.623 1.00 35.77 147 LYS A C 1
ATOM 1057 O O . LYS A 1 147 ? 84.739 10.725 23.413 1.00 35.11 147 LYS A O 1
ATOM 1063 N N . ALA A 1 148 ? 86.220 9.216 24.166 1.00 36.51 148 ALA A N 1
ATOM 1064 C CA . ALA A 1 148 ? 87.189 10.239 24.545 1.00 37.11 148 ALA A CA 1
ATOM 1065 C C . ALA A 1 148 ? 88.587 9.682 24.767 1.00 36.94 148 ALA A C 1
ATOM 1066 O O . ALA A 1 148 ? 88.754 8.561 25.249 1.00 37.22 148 ALA A O 1
ATOM 1068 N N . LEU A 1 149 ? 89.591 10.479 24.418 1.00 36.78 149 LEU A N 1
ATOM 1069 C CA . LEU A 1 149 ? 90.986 10.076 24.581 1.00 37.59 149 LEU A CA 1
ATOM 1070 C C . LEU A 1 149 ? 91.778 11.154 25.318 1.00 36.19 149 LEU A C 1
ATOM 1071 O O . LEU A 1 149 ? 91.589 12.341 25.073 1.00 35.36 149 LEU A O 1
ATOM 1076 N N . PRO A 1 150 ? 92.680 10.752 26.230 1.00 36.79 150 PRO A N 1
ATOM 1077 C CA . PRO A 1 150 ? 93.466 11.754 26.957 1.00 36.83 150 PRO A CA 1
ATOM 1078 C C . PRO A 1 150 ? 94.103 12.725 25.972 1.00 35.91 150 PRO A C 1
ATOM 1079 O O . PRO A 1 150 ? 94.731 12.310 24.996 1.00 36.29 150 PRO A O 1
ATOM 1083 N N . GLY A 1 151 ? 93.927 14.018 26.219 1.00 34.89 151 GLY A N 1
ATOM 1084 C CA . GLY A 1 151 ? 94.484 15.014 25.325 1.00 36.17 151 GLY A CA 1
ATOM 1085 C C . GLY A 1 151 ? 93.399 15.824 24.640 1.00 37.18 151 GLY A C 1
ATOM 1086 O O . GLY A 1 151 ? 93.599 16.998 24.334 1.00 39.75 151 GLY A O 1
ATOM 1087 N N . ASP A 1 152 ? 92.244 15.210 24.396 1.00 37.90 152 ASP A N 1
ATOM 1088 C CA . ASP A 1 152 ? 91.142 15.928 23.750 1.00 38.23 152 ASP A CA 1
ATOM 1089 C C . ASP A 1 152 ? 90.626 17.044 24.652 1.00 37.63 152 ASP A C 1
ATOM 1090 O O . ASP A 1 152 ? 90.714 16.950 25.876 1.00 37.81 152 ASP A O 1
ATOM 1095 N N . LEU A 1 153 ? 90.085 18.101 24.053 1.00 37.39 153 LEU A N 1
ATOM 1096 C CA . LEU A 1 153 ? 89.537 19.200 24.838 1.00 36.64 153 LEU A CA 1
ATOM 1097 C C . LEU A 1 153 ? 88.041 18.997 25.063 1.00 36.71 153 LEU A C 1
ATOM 1098 O O . LEU A 1 153 ? 87.370 18.304 24.289 1.00 36.32 153 LEU A O 1
ATOM 1103 N N . LEU A 1 154 ? 87.521 19.594 26.130 1.00 34.60 154 LEU A N 1
ATOM 1104 C CA . LEU A 1 154 ? 86.103 19.484 26.439 1.00 34.69 154 LEU A CA 1
ATOM 1105 C C . LEU A 1 154 ? 85.418 20.827 26.223 1.00 32.94 154 LEU A C 1
ATOM 1106 O O . LEU A 1 154 ? 85.833 21.846 26.779 1.00 30.57 154 LEU A O 1
ATOM 1111 N N . TYR A 1 155 ? 84.368 20.816 25.408 1.00 31.76 155 TYR A N 1
ATOM 1112 C CA . TYR A 1 155 ? 83.610 22.019 25.088 1.00 31.52 155 TYR A CA 1
ATOM 1113 C C . TYR A 1 155 ? 82.135 21.874 25.437 1.00 31.09 155 TYR A C 1
ATOM 1114 O O . TYR A 1 155 ? 81.577 20.775 25.396 1.00 32.61 155 TYR A O 1
ATOM 1123 N N . LEU A 1 156 ? 81.510 22.995 25.780 1.00 29.62 156 LEU A N 1
ATOM 1124 C CA . LEU A 1 156 ? 80.089 23.015 26.094 1.00 28.91 156 LEU A CA 1
ATOM 1125 C C . LEU A 1 156 ? 79.396 23.795 24.978 1.00 30.21 156 LEU A C 1
ATOM 1126 O O . LEU A 1 156 ? 79.747 24.945 24.705 1.00 30.47 156 LEU A O 1
ATOM 1131 N N . ALA A 1 157 ? 78.422 23.170 24.324 1.00 28.59 157 ALA A N 1
ATOM 1132 C CA . ALA A 1 157 ? 77.709 23.834 23.238 1.00 27.70 157 ALA A CA 1
ATOM 1133 C C . ALA A 1 157 ? 76.363 24.354 23.731 1.00 27.83 157 ALA A C 1
ATOM 1134 O O . ALA A 1 157 ? 75.761 23.774 24.633 1.00 25.85 157 ALA A O 1
ATOM 1136 N N . GLY A 1 158 ? 75.893 25.443 23.135 1.00 27.76 158 GLY A N 1
ATOM 1137 C CA . GLY A 1 158 ? 74.612 26.002 23.534 1.00 29.92 158 GLY A CA 1
ATOM 1138 C C . GLY A 1 158 ? 74.723 26.945 24.719 1.00 29.76 158 GLY A C 1
ATOM 1139 O O . GLY A 1 158 ? 75.807 27.149 25.258 1.00 30.84 158 GLY A O 1
ATOM 1140 N N . ASP A 1 159 ? 73.601 27.509 25.142 1.00 30.73 159 ASP A N 1
ATOM 1141 C CA . ASP A 1 159 ? 73.618 28.450 26.253 1.00 29.44 159 ASP A CA 1
ATOM 1142 C C . ASP A 1 159 ? 72.561 28.227 27.327 1.00 29.85 159 ASP A C 1
ATOM 1143 O O . ASP A 1 159 ? 72.143 29.175 27.989 1.00 29.79 159 ASP A O 1
ATOM 1148 N N . ARG A 1 160 ? 72.119 26.988 27.514 1.00 28.37 160 ARG A N 1
ATOM 1149 C CA . ARG A 1 160 ? 71.127 26.731 28.551 1.00 28.77 160 ARG A CA 1
ATOM 1150 C C . ARG A 1 160 ? 71.796 26.333 29.872 1.00 26.19 160 ARG A C 1
ATOM 1151 O O . ARG A 1 160 ? 71.124 26.096 30.877 1.00 27.18 160 ARG A O 1
ATOM 1159 N N . TRP A 1 161 ? 73.125 26.284 29.868 1.00 25.52 161 TRP A N 1
ATOM 1160 C CA . TRP A 1 161 ? 73.881 25.909 31.065 1.00 26.67 161 TRP A CA 1
ATOM 1161 C C . TRP A 1 161 ? 73.555 26.849 32.231 1.00 27.92 161 TRP A C 1
ATOM 1162 O O . TRP A 1 161 ? 73.683 28.067 32.111 1.00 30.82 161 TRP A O 1
ATOM 1173 N N . GLY A 1 162 ? 73.115 26.278 33.345 1.00 27.41 162 GLY A N 1
ATOM 1174 C CA . GLY A 1 162 ? 72.773 27.087 34.504 1.00 28.61 162 GLY A CA 1
ATOM 1175 C C . GLY A 1 162 ? 71.357 27.640 34.473 1.00 28.29 162 GLY A C 1
ATOM 1176 O O . GLY A 1 162 ? 70.733 27.847 35.513 1.00 27.93 162 GLY A O 1
ATOM 1177 N N . ARG A 1 163 ? 70.828 27.861 33.275 1.00 28.55 163 ARG A N 1
ATOM 1178 C CA . ARG A 1 163 ? 69.488 28.417 33.149 1.00 25.67 163 ARG A CA 1
ATOM 1179 C C . ARG A 1 163 ? 68.367 27.438 33.462 1.00 25.71 163 ARG A C 1
ATOM 1180 O O . ARG A 1 163 ? 67.429 27.777 34.175 1.00 24.82 163 ARG A O 1
ATOM 1188 N N . THR A 1 164 ? 68.458 26.216 32.953 1.00 26.22 164 THR A N 1
ATOM 1189 C CA . THR A 1 164 ? 67.413 25.245 33.227 1.00 25.80 164 THR A CA 1
ATOM 1190 C C . THR A 1 164 ? 67.437 24.867 34.708 1.00 24.34 164 THR A C 1
ATOM 1191 O O . THR A 1 164 ? 66.400 24.573 35.297 1.00 26.89 164 THR A O 1
ATOM 1195 N N . GLY A 1 165 ? 68.620 24.904 35.315 1.00 25.16 165 GLY A N 1
ATOM 1196 C CA . GLY A 1 165 ? 68.728 24.597 36.734 1.00 26.11 165 GLY A CA 1
ATOM 1197 C C . GLY A 1 165 ? 68.046 25.686 37.554 1.00 27.01 165 GLY A C 1
ATOM 1198 O O . GLY A 1 165 ? 67.363 25.408 38.542 1.00 29.09 165 GLY A O 1
ATOM 1199 N N . ALA A 1 166 ? 68.229 26.933 37.132 1.00 27.84 166 ALA A N 1
ATOM 1200 C CA . ALA A 1 166 ? 67.620 28.078 37.801 1.00 26.87 166 ALA A CA 1
ATOM 1201 C C . ALA A 1 166 ? 66.096 27.952 37.750 1.00 26.84 166 ALA A C 1
ATOM 1202 O O . ALA A 1 166 ? 65.416 28.093 38.768 1.00 27.24 166 ALA A O 1
ATOM 1204 N N . ALA A 1 167 ? 65.570 27.670 36.561 1.00 27.13 167 ALA A N 1
ATOM 1205 C CA . ALA A 1 167 ? 64.131 27.522 36.361 1.00 28.27 167 ALA A CA 1
ATOM 1206 C C . ALA A 1 167 ? 63.515 26.444 37.254 1.00 29.48 167 ALA A C 1
ATOM 1207 O O . ALA A 1 167 ? 62.401 26.608 37.757 1.00 29.15 167 ALA A O 1
ATOM 1209 N N . ILE A 1 168 ? 64.225 25.334 37.445 1.00 30.77 168 ILE A N 1
ATOM 1210 C CA . ILE A 1 168 ? 63.713 24.264 38.299 1.00 31.00 168 ILE A CA 1
ATOM 1211 C C . ILE A 1 168 ? 63.799 24.689 39.765 1.00 29.60 168 ILE A C 1
ATOM 1212 O O . ILE A 1 168 ? 62.860 24.483 40.536 1.00 30.64 168 ILE A O 1
ATOM 1217 N N . ARG A 1 169 ? 64.918 25.291 40.149 1.00 28.92 169 ARG A N 1
ATOM 1218 C CA . ARG A 1 169 ? 65.084 25.754 41.521 1.00 30.87 169 ARG A CA 1
ATOM 1219 C C . ARG A 1 169 ? 64.019 26.800 41.863 1.00 30.72 169 ARG A C 1
ATOM 1220 O O . ARG A 1 169 ? 63.484 26.815 42.974 1.00 30.32 169 ARG A O 1
ATOM 1228 N N . ALA A 1 170 ? 63.726 27.679 40.906 1.00 28.95 170 ALA A N 1
ATOM 1229 C CA . ALA A 1 170 ? 62.730 28.719 41.122 1.00 29.63 170 ALA A CA 1
ATOM 1230 C C . ALA A 1 170 ? 61.391 28.049 41.358 1.00 29.48 170 ALA A C 1
ATOM 1231 O O . ALA A 1 170 ? 60.634 28.437 42.252 1.00 29.45 170 ALA A O 1
ATOM 1233 N N . HIS A 1 171 ? 61.122 27.019 40.564 1.00 29.63 171 HIS A N 1
ATOM 1234 C CA . HIS A 1 171 ? 59.875 26.282 40.666 1.00 32.94 171 HIS A CA 1
ATOM 1235 C C . HIS A 1 171 ? 59.732 25.614 42.027 1.00 35.16 171 HIS A C 1
ATOM 1236 O O . HIS A 1 171 ? 58.644 25.594 42.603 1.00 34.86 171 HIS A O 1
ATOM 1243 N N . TYR A 1 172 ? 60.829 25.061 42.536 1.00 35.42 172 TYR A N 1
ATOM 1244 C CA . TYR A 1 172 ? 60.801 24.381 43.826 1.00 38.40 172 TYR A CA 1
ATOM 1245 C C . TYR A 1 172 ? 60.721 25.342 45.013 1.00 38.41 172 TYR A C 1
ATOM 1246 O O . TYR A 1 172 ? 60.039 25.056 45.998 1.00 40.22 172 TYR A O 1
ATOM 1248 N N . GLU A 1 173 ? 61.416 26.472 44.917 1.00 37.24 173 GLU A N 1
ATOM 1249 C CA . GLU A 1 173 ? 61.428 27.466 45.984 1.00 37.29 173 GLU A CA 1
ATOM 1250 C C . GLU A 1 173 ? 60.203 28.375 45.980 1.00 35.80 173 GLU A C 1
ATOM 1251 O O . GLU A 1 173 ? 59.967 29.110 46.943 1.00 33.72 173 GLU A O 1
ATOM 1257 N N . GLY A 1 174 ? 59.439 28.338 44.893 1.00 33.83 174 GLY A N 1
ATOM 1258 C CA . GLY A 1 174 ? 58.268 29.190 44.788 1.00 32.27 174 GLY A CA 1
ATOM 1259 C C . GLY A 1 174 ? 58.670 30.607 44.425 1.00 32.69 174 GLY A C 1
ATOM 1260 O O . GLY A 1 174 ? 57.979 31.572 44.767 1.00 32.51 174 GLY A O 1
ATOM 1261 N N . ARG A 1 175 ? 59.792 30.741 43.724 1.00 32.15 175 ARG A N 1
ATOM 1262 C CA . ARG A 1 175 ? 60.285 32.056 43.319 1.00 33.44 175 ARG A CA 1
ATOM 1263 C C . ARG A 1 175 ? 59.872 32.403 41.892 1.00 31.92 175 ARG A C 1
ATOM 1264 O O . ARG A 1 175 ? 59.802 31.537 41.029 1.00 30.62 175 ARG A O 1
ATOM 1272 N N . SER A 1 176 ? 59.614 33.683 41.648 1.00 30.88 176 SER A N 1
ATOM 1273 C CA . SER A 1 176 ? 59.197 34.145 40.329 1.00 28.64 176 SER A CA 1
ATOM 1274 C C . SER A 1 176 ? 60.373 34.269 39.363 1.00 26.73 176 SER A C 1
ATOM 1275 O O . SER A 1 176 ? 61.504 34.503 39.781 1.00 25.69 176 SER A O 1
ATOM 1278 N N . LEU A 1 177 ? 60.110 34.101 38.071 1.00 23.31 177 LEU A N 1
ATOM 1279 C CA . LEU A 1 177 ? 61.161 34.265 37.081 1.00 23.78 177 LEU A CA 1
ATOM 1280 C C . LEU A 1 177 ? 60.980 35.619 36.383 1.00 25.34 177 LEU A C 1
ATOM 1281 O O . LEU A 1 177 ? 61.580 35.888 35.342 1.00 24.33 177 LEU A O 1
ATOM 1286 N N . GLU A 1 178 ? 60.149 36.479 36.969 1.00 26.73 178 GLU A N 1
ATOM 1287 C CA . GLU A 1 178 ? 59.948 37.806 36.381 1.00 26.78 178 GLU A CA 1
ATOM 1288 C C . GLU A 1 178 ? 61.286 38.517 36.489 1.00 24.99 178 GLU A C 1
ATOM 1289 O O . GLU A 1 178 ? 61.817 38.685 37.587 1.00 28.18 178 GLU A O 1
ATOM 1295 N N . GLY A 1 179 ? 61.840 38.910 35.349 1.00 23.49 179 GLY A N 1
ATOM 1296 C CA . GLY A 1 179 ? 63.124 39.570 35.342 1.00 22.59 179 GLY A CA 1
ATOM 1297 C C . GLY A 1 179 ? 64.195 38.654 34.787 1.00 23.95 179 GLY A C 1
ATOM 1298 O O . GLY A 1 179 ? 65.334 39.076 34.592 1.00 24.40 179 GLY A O 1
ATOM 1299 N N . PHE A 1 180 ? 63.829 37.402 34.520 1.00 22.74 180 PHE A N 1
ATOM 1300 C CA . PHE A 1 180 ? 64.770 36.414 33.983 1.00 24.80 180 PHE A CA 1
ATOM 1301 C C . PHE A 1 180 ? 64.186 35.692 32.757 1.00 23.92 180 PHE A C 1
ATOM 1302 O O . PHE A 1 180 ? 63.982 34.478 32.787 1.00 23.13 180 PHE A O 1
ATOM 1310 N N . PRO A 1 181 ? 63.926 36.428 31.662 1.00 23.80 181 PRO A N 1
ATOM 1311 C CA . PRO A 1 181 ? 63.357 35.857 30.433 1.00 24.62 181 PRO A CA 1
ATOM 1312 C C . PRO A 1 181 ? 64.144 34.756 29.733 1.00 24.63 181 PRO A C 1
ATOM 1313 O O . PRO A 1 181 ? 63.548 33.836 29.163 1.00 23.53 181 PRO A O 1
ATOM 1317 N N . LYS A 1 182 ? 65.471 34.836 29.754 1.00 25.43 182 LYS A N 1
ATOM 1318 C CA . LYS A 1 182 ? 66.268 33.803 29.092 1.00 26.45 182 LYS A CA 1
ATOM 1319 C C . LYS A 1 182 ? 66.218 32.497 29.884 1.00 27.45 182 LYS A C 1
ATOM 1320 O O . LYS A 1 182 ? 66.282 31.404 29.311 1.00 26.51 182 LYS A O 1
ATOM 1326 N N . ILE A 1 183 ? 66.086 32.610 31.202 1.00 25.17 183 ILE A N 1
ATOM 1327 C CA . ILE A 1 183 ? 65.989 31.433 32.047 1.00 25.29 183 ILE A CA 1
ATOM 1328 C C . ILE A 1 183 ? 64.616 30.821 31.802 1.00 27.61 183 ILE A C 1
ATOM 1329 O O . ILE A 1 183 ? 64.476 29.600 31.688 1.00 25.70 183 ILE A O 1
ATOM 1334 N N . ARG A 1 184 ? 63.602 31.674 31.690 1.00 27.20 184 ARG A N 1
ATOM 1335 C CA . ARG A 1 184 ? 62.252 31.180 31.454 1.00 27.96 184 ARG A CA 1
ATOM 1336 C C . ARG A 1 184 ? 62.156 30.490 30.090 1.00 27.42 184 ARG A C 1
ATOM 1337 O O . ARG A 1 184 ? 61.511 29.450 29.965 1.00 27.49 184 ARG A O 1
ATOM 1345 N N . GLU A 1 185 ? 62.801 31.056 29.075 1.00 25.87 185 GLU A N 1
ATOM 1346 C CA . GLU A 1 185 ? 62.776 30.460 27.746 1.00 28.35 185 GLU A CA 1
ATOM 1347 C C . GLU A 1 185 ? 63.493 29.105 27.745 1.00 29.32 185 GLU A C 1
ATOM 1348 O O . GLU A 1 185 ? 63.072 28.166 27.063 1.00 27.74 185 GLU A O 1
ATOM 1354 N N . ALA A 1 186 ? 64.582 29.028 28.501 1.00 28.02 186 ALA A N 1
ATOM 1355 C CA . ALA A 1 186 ? 65.367 27.804 28.621 1.00 29.65 186 ALA A CA 1
ATOM 1356 C C . ALA A 1 186 ? 64.514 26.655 29.147 1.00 29.89 186 ALA A C 1
ATOM 1357 O O . ALA A 1 186 ? 64.724 25.498 28.783 1.00 30.26 186 ALA A O 1
ATOM 1359 N N . ALA A 1 187 ? 63.540 26.973 29.995 1.00 30.96 187 ALA A N 1
ATOM 1360 C CA . ALA A 1 187 ? 62.663 25.953 30.559 1.00 29.46 187 ALA A CA 1
ATOM 1361 C C . ALA A 1 187 ? 61.401 25.701 29.731 1.00 30.37 187 ALA A C 1
ATOM 1362 O O . ALA A 1 187 ? 60.967 24.559 29.591 1.00 28.57 187 ALA A O 1
ATOM 1364 N N . PHE A 1 188 ? 60.816 26.766 29.188 1.00 28.78 188 PHE A N 1
ATOM 1365 C CA . PHE A 1 188 ? 59.587 26.663 28.399 1.00 30.32 188 PHE A CA 1
ATOM 1366 C C . PHE A 1 188 ? 59.777 26.208 26.958 1.00 28.61 188 PHE A C 1
ATOM 1367 O O . PHE A 1 188 ? 59.017 25.380 26.458 1.00 29.78 188 PHE A O 1
ATOM 1375 N N . TYR A 1 189 ? 60.779 26.766 26.290 1.00 28.17 189 TYR A N 1
ATOM 1376 C CA . TYR A 1 189 ? 61.045 26.448 24.897 1.00 28.19 189 TYR A CA 1
ATOM 1377 C C . TYR A 1 189 ? 62.504 26.140 24.618 1.00 27.80 189 TYR A C 1
ATOM 1378 O O . TYR A 1 189 ? 63.142 26.812 23.816 1.00 27.37 189 TYR A O 1
ATOM 1387 N N . PRO A 1 190 ? 63.052 25.108 25.267 1.00 28.83 190 PRO A N 1
ATOM 1388 C CA . PRO A 1 190 ? 64.458 24.773 25.020 1.00 31.41 190 PRO A CA 1
ATOM 1389 C C . PRO A 1 190 ? 64.644 24.328 23.564 1.00 33.85 190 PRO A C 1
ATOM 1390 O O . PRO A 1 190 ? 64.400 23.178 23.222 1.00 36.99 190 PRO A O 1
ATOM 1394 N N . LEU A 1 191 ? 65.072 25.252 22.715 1.00 35.85 191 LEU A N 1
ATOM 1395 C CA . LEU A 1 191 ? 65.276 24.968 21.298 1.00 36.97 191 LEU A CA 1
ATOM 1396 C C . LEU A 1 191 ? 66.513 24.131 21.002 1.00 35.10 191 LEU A C 1
ATOM 1397 O O . LEU A 1 191 ? 67.628 24.563 21.244 1.00 32.95 191 LEU A O 1
ATOM 1402 N N . PRO A 1 192 ? 66.331 22.912 20.475 1.00 36.70 192 PRO A N 1
ATOM 1403 C CA . PRO A 1 192 ? 67.505 22.087 20.164 1.00 36.76 192 PRO A CA 1
ATOM 1404 C C . PRO A 1 192 ? 68.246 22.760 19.000 1.00 33.65 192 PRO A C 1
ATOM 1405 O O . PRO A 1 192 ? 67.617 23.285 18.086 1.00 32.36 192 PRO A O 1
ATOM 1409 N N . ARG A 1 193 ? 69.576 22.751 19.040 1.00 34.26 193 ARG A N 1
ATOM 1410 C CA . ARG A 1 193 ? 70.394 23.412 18.015 1.00 34.92 193 ARG A CA 1
ATOM 1411 C C . ARG A 1 193 ? 70.788 22.625 16.779 1.00 31.93 193 ARG A C 1
ATOM 1412 O O . ARG A 1 193 ? 71.662 21.756 16.846 1.00 31.50 193 ARG A O 1
ATOM 1420 N N . LEU A 1 194 ? 70.179 22.950 15.644 1.00 31.47 194 LEU A N 1
ATOM 1421 C CA . LEU A 1 194 ? 70.526 22.276 14.398 1.00 32.17 194 LEU A CA 1
ATOM 1422 C C . LEU A 1 194 ? 71.986 22.564 14.056 1.00 31.85 194 LEU A C 1
ATOM 1423 O O . LEU A 1 194 ? 72.649 21.764 13.402 1.00 29.74 194 LEU A O 1
ATOM 1428 N N . GLU A 1 195 ? 72.472 23.719 14.505 1.00 31.13 195 GLU A N 1
ATOM 1429 C CA . GLU A 1 195 ? 73.845 24.139 14.252 1.00 31.50 195 GLU A CA 1
ATOM 1430 C C . GLU A 1 195 ? 74.869 23.117 14.728 1.00 29.71 195 GLU A C 1
ATOM 1431 O O . GLU A 1 195 ? 75.992 23.086 14.235 1.00 30.32 195 GLU A O 1
ATOM 1437 N N . LEU A 1 196 ? 74.490 22.295 15.700 1.00 29.70 196 LEU A N 1
ATOM 1438 C CA . LEU A 1 196 ? 75.386 21.255 16.196 1.00 27.87 196 LEU A CA 1
ATOM 1439 C C . LEU A 1 196 ? 75.881 20.451 15.007 1.00 26.93 196 LEU A C 1
ATOM 1440 O O . LEU A 1 196 ? 77.023 20.000 14.981 1.00 26.76 196 LEU A O 1
ATOM 1445 N N . LEU A 1 197 ? 75.012 20.281 14.017 1.00 25.30 197 LEU A N 1
ATOM 1446 C CA . LEU A 1 197 ? 75.367 19.514 12.832 1.00 27.75 197 LEU A CA 1
ATOM 1447 C C . LEU A 1 197 ? 76.488 20.140 11.999 1.00 29.65 197 LEU A C 1
ATOM 1448 O O . LEU A 1 197 ? 77.023 19.501 11.101 1.00 30.16 197 LEU A O 1
ATOM 1453 N N . ALA A 1 198 ? 76.845 21.383 12.298 1.00 31.43 198 ALA A N 1
ATOM 1454 C CA . ALA A 1 198 ? 77.920 22.048 11.572 1.00 32.52 198 ALA A CA 1
ATOM 1455 C C . ALA A 1 198 ? 79.247 21.383 11.914 1.00 32.95 198 ALA A C 1
ATOM 1456 O O . ALA A 1 198 ? 80.220 21.486 11.164 1.00 33.10 198 ALA A O 1
ATOM 1458 N N . LEU A 1 199 ? 79.277 20.689 13.048 1.00 31.79 199 LEU A N 1
ATOM 1459 C CA . LEU A 1 199 ? 80.490 20.017 13.503 1.00 32.20 199 LEU A CA 1
ATOM 1460 C C . LEU A 1 199 ? 80.520 18.538 13.171 1.00 31.33 199 LEU A C 1
ATOM 1461 O O . LEU A 1 199 ? 81.368 17.804 13.670 1.00 32.06 199 LEU A O 1
ATOM 1466 N N . SER A 1 200 ? 79.597 18.092 12.331 1.00 30.41 200 SER A N 1
ATOM 1467 C CA . SER A 1 200 ? 79.549 16.684 11.965 1.00 32.17 200 SER A CA 1
ATOM 1468 C C . SER A 1 200 ? 80.870 16.207 11.350 1.00 32.20 200 SER A C 1
ATOM 1469 O O . SER A 1 200 ? 81.407 16.844 10.442 1.00 32.63 200 SER A O 1
ATOM 1472 N N . GLY A 1 201 ? 81.386 15.094 11.860 1.00 33.63 201 GLY A N 1
ATOM 1473 C CA . GLY A 1 201 ? 82.625 14.531 11.350 1.00 33.93 201 GLY A CA 1
ATOM 1474 C C . GLY A 1 201 ? 83.913 15.119 11.907 1.00 35.18 201 GLY A C 1
ATOM 1475 O O . GLY A 1 201 ? 84.995 14.625 11.600 1.00 34.80 201 GLY A O 1
ATOM 1476 N N . LEU A 1 202 ? 83.812 16.151 12.738 1.00 35.36 202 LEU A N 1
ATOM 1477 C CA . LEU A 1 202 ? 84.999 16.792 13.294 1.00 35.77 202 LEU A CA 1
ATOM 1478 C C . LEU A 1 202 ? 85.326 16.446 14.740 1.00 36.36 202 LEU A C 1
ATOM 1479 O O . LEU A 1 202 ? 86.449 16.672 15.192 1.00 37.94 202 LEU A O 1
ATOM 1484 N N . LEU A 1 203 ? 84.359 15.900 15.465 1.00 35.23 203 LEU A N 1
ATOM 1485 C CA . LEU A 1 203 ? 84.554 15.593 16.875 1.00 33.81 203 LEU A CA 1
ATOM 1486 C C . LEU A 1 203 ? 84.889 14.144 17.192 1.00 33.23 203 LEU A C 1
ATOM 1487 O O . LEU A 1 203 ? 84.637 13.245 16.395 1.00 34.02 203 LEU A O 1
ATOM 1492 N N . ARG A 1 204 ? 85.457 13.932 18.377 1.00 32.66 204 ARG A N 1
ATOM 1493 C CA . ARG A 1 204 ? 85.820 12.599 18.838 1.00 32.52 204 ARG A CA 1
ATOM 1494 C C . ARG A 1 204 ? 84.611 11.915 19.462 1.00 31.11 204 ARG A C 1
ATOM 1495 O O . ARG A 1 204 ? 84.399 10.716 19.283 1.00 30.27 204 ARG A O 1
ATOM 1503 N N . GLY A 1 205 ? 83.832 12.683 20.217 1.00 28.55 205 GLY A N 1
ATOM 1504 C CA . GLY A 1 205 ? 82.662 12.119 20.863 1.00 28.92 205 GLY A CA 1
ATOM 1505 C C . GLY A 1 205 ? 81.785 13.189 21.485 1.00 27.72 205 GLY A C 1
ATOM 1506 O O . GLY A 1 205 ? 82.092 14.378 21.410 1.00 27.65 205 GLY A O 1
ATOM 1507 N N . SER A 1 206 ? 80.685 12.768 22.097 1.00 27.85 206 SER A N 1
ATOM 1508 C CA . SER A 1 206 ? 79.783 13.712 22.738 1.00 26.43 206 SER A CA 1
ATOM 1509 C C . SER A 1 206 ? 78.860 13.010 23.706 1.00 26.24 206 SER A C 1
ATOM 1510 O O . SER A 1 206 ? 78.693 11.794 23.650 1.00 25.72 206 SER A O 1
ATOM 1513 N N . LEU A 1 207 ? 78.262 13.805 24.589 1.00 25.67 207 LEU A N 1
ATOM 1514 C CA . LEU A 1 207 ? 77.287 13.329 25.557 1.00 25.18 207 LEU A CA 1
ATOM 1515 C C . LEU A 1 207 ? 76.252 14.452 25.699 1.00 26.78 207 LEU A C 1
ATOM 1516 O O . LEU A 1 207 ? 76.616 15.623 25.813 1.00 25.94 207 LEU A O 1
ATOM 1521 N N . ASP A 1 208 ? 74.968 14.108 25.657 1.00 25.47 208 ASP A N 1
ATOM 1522 C CA . ASP A 1 208 ? 73.929 15.116 25.818 1.00 27.17 208 ASP A CA 1
ATOM 1523 C C . ASP A 1 208 ? 73.646 15.215 27.313 1.00 27.04 208 ASP A C 1
ATOM 1524 O O . ASP A 1 208 ? 73.450 14.202 27.988 1.00 26.42 208 ASP A O 1
ATOM 1529 N N . SER A 1 209 ? 73.646 16.434 27.837 1.00 27.85 209 SER A N 1
ATOM 1530 C CA . SER A 1 209 ? 73.408 16.637 29.264 1.00 31.04 209 SER A CA 1
ATOM 1531 C C . SER A 1 209 ? 71.947 16.914 29.608 1.00 31.94 209 SER A C 1
ATOM 1532 O O . SER A 1 209 ? 71.463 18.033 29.461 1.00 29.55 209 SER A O 1
ATOM 1535 N N . SER A 1 210 ? 71.251 15.891 30.080 1.00 34.81 210 SER A N 1
ATOM 1536 C CA . SER A 1 210 ? 69.855 16.052 30.450 1.00 37.58 210 SER A CA 1
ATOM 1537 C C . SER A 1 210 ? 69.622 15.837 31.939 1.00 38.66 210 SER A C 1
ATOM 1538 O O . SER A 1 210 ? 68.563 16.181 32.460 1.00 40.91 210 SER A O 1
ATOM 1541 N N . ASP A 1 211 ? 70.615 15.285 32.630 1.00 39.24 211 ASP A N 1
ATOM 1542 C CA . ASP A 1 211 ? 70.482 15.015 34.057 1.00 38.74 211 ASP A CA 1
ATOM 1543 C C . ASP A 1 211 ? 71.507 15.767 34.887 1.00 37.51 211 ASP A C 1
ATOM 1544 O O . ASP A 1 211 ? 71.843 15.351 35.992 1.00 38.80 211 ASP A O 1
ATOM 1549 N N . GLY A 1 212 ? 72.005 16.874 34.353 1.00 36.72 212 GLY A N 1
ATOM 1550 C CA . GLY A 1 212 ? 72.989 17.654 35.077 1.00 33.22 212 GLY A CA 1
ATOM 1551 C C . GLY A 1 212 ? 74.359 17.510 34.452 1.00 30.17 212 GLY A C 1
ATOM 1552 O O . GLY A 1 212 ? 74.738 16.421 34.021 1.00 30.49 212 GLY A O 1
ATOM 1553 N N . LEU A 1 213 ? 75.103 18.609 34.406 1.00 27.76 213 LEU A N 1
ATOM 1554 C CA . LEU A 1 213 ? 76.433 18.607 33.819 1.00 27.43 213 LEU A CA 1
ATOM 1555 C C . LEU A 1 213 ? 77.427 17.744 34.598 1.00 28.27 213 LEU A C 1
ATOM 1556 O O . LEU A 1 213 ? 78.220 17.023 33.992 1.00 28.45 213 LEU A O 1
ATOM 1561 N N . ALA A 1 214 ? 77.388 17.816 35.930 1.00 27.75 214 ALA A N 1
ATOM 1562 C CA . ALA A 1 214 ? 78.301 17.023 36.752 1.00 28.82 214 ALA A CA 1
ATOM 1563 C C . ALA A 1 214 ? 78.084 15.548 36.450 1.00 29.70 214 ALA A C 1
ATOM 1564 O O . ALA A 1 214 ? 79.035 14.795 36.231 1.00 28.69 214 ALA A O 1
ATOM 1566 N N . GLU A 1 215 ? 76.819 15.145 36.443 1.00 30.72 215 GLU A N 1
ATOM 1567 C CA . GLU A 1 215 ? 76.446 13.769 36.157 1.00 30.95 215 GLU A CA 1
ATOM 1568 C C . GLU A 1 215 ? 76.964 13.369 34.780 1.00 30.74 215 GLU A C 1
ATOM 1569 O O . GLU A 1 215 ? 77.443 12.248 34.585 1.00 29.60 215 GLU A O 1
ATOM 1575 N N . THR A 1 216 ? 76.868 14.291 33.827 1.00 27.77 216 THR A N 1
ATOM 1576 C CA . THR A 1 216 ? 77.329 14.020 32.472 1.00 28.86 216 THR A CA 1
ATOM 1577 C C . THR A 1 216 ? 78.855 13.879 32.423 1.00 28.41 216 THR A C 1
ATOM 1578 O O . THR A 1 216 ? 79.376 12.977 31.774 1.00 27.12 216 THR A O 1
ATOM 1582 N N . LEU A 1 217 ? 79.567 14.763 33.119 1.00 29.21 217 LEU A N 1
ATOM 1583 C CA . LEU A 1 217 ? 81.023 14.703 33.135 1.00 28.86 217 LEU A CA 1
ATOM 1584 C C . LEU A 1 217 ? 81.491 13.366 33.720 1.00 30.35 217 LEU A C 1
ATOM 1585 O O . LEU A 1 217 ? 82.502 12.818 33.289 1.00 30.76 217 LEU A O 1
ATOM 1590 N N . TRP A 1 218 ? 80.750 12.839 34.690 1.00 29.62 218 TRP A N 1
ATOM 1591 C CA . TRP A 1 218 ? 81.106 11.559 35.285 1.00 31.29 218 TRP A CA 1
ATOM 1592 C C . TRP A 1 218 ? 80.808 10.409 34.325 1.00 31.88 218 TRP A C 1
ATOM 1593 O O . TRP A 1 218 ? 81.502 9.389 34.331 1.00 30.31 218 TRP A O 1
ATOM 1604 N N . GLN A 1 219 ? 79.776 10.569 33.502 1.00 31.43 219 GLN A N 1
ATOM 1605 C CA . GLN A 1 219 ? 79.444 9.546 32.518 1.00 32.34 219 GLN A CA 1
ATOM 1606 C C . GLN A 1 219 ? 80.606 9.507 31.529 1.00 31.64 219 GLN A C 1
ATOM 1607 O O . GLN A 1 219 ? 80.954 8.455 31.002 1.00 34.45 219 GLN A O 1
ATOM 1613 N N . LEU A 1 220 ? 81.209 10.666 31.288 1.00 31.57 220 LEU A N 1
ATOM 1614 C CA . LEU A 1 220 ? 82.354 10.753 30.395 1.00 32.37 220 LEU A CA 1
ATOM 1615 C C . LEU A 1 220 ? 83.522 10.060 31.094 1.00 34.47 220 LEU A C 1
ATOM 1616 O O . LEU A 1 220 ? 84.147 9.163 30.531 1.00 33.13 220 LEU A O 1
ATOM 1621 N N . ALA A 1 221 ? 83.800 10.472 32.332 1.00 35.34 221 ALA A N 1
ATOM 1622 C CA . ALA A 1 221 ? 84.888 9.885 33.119 1.00 36.94 221 ALA A CA 1
ATOM 1623 C C . ALA A 1 221 ? 84.768 8.359 33.182 1.00 37.18 221 ALA A C 1
ATOM 1624 O O . ALA A 1 221 ? 85.762 7.644 33.026 1.00 37.41 221 ALA A O 1
ATOM 1626 N N . ASP A 1 222 ? 83.552 7.865 33.403 1.00 36.41 222 ASP A N 1
ATOM 1627 C CA . ASP A 1 222 ? 83.315 6.425 33.467 1.00 36.30 222 ASP A CA 1
ATOM 1628 C C . ASP A 1 222 ? 83.711 5.688 32.183 1.00 36.28 222 ASP A C 1
ATOM 1629 O O . ASP A 1 222 ? 83.765 4.458 32.165 1.00 34.68 222 ASP A O 1
ATOM 1634 N N . LEU A 1 223 ? 83.979 6.429 31.111 1.00 36.46 223 LEU A N 1
ATOM 1635 C CA . LEU A 1 223 ? 84.402 5.796 29.863 1.00 37.41 223 LEU A CA 1
ATOM 1636 C C . LEU A 1 223 ? 85.839 5.302 30.037 1.00 37.57 223 LEU A C 1
ATOM 1637 O O . LEU A 1 223 ? 86.339 4.516 29.232 1.00 38.23 223 LEU A O 1
ATOM 1642 N N . GLY A 1 224 ? 86.498 5.777 31.091 1.00 36.44 224 GLY A N 1
ATOM 1643 C CA . GLY A 1 224 ? 87.856 5.348 31.369 1.00 36.01 224 GLY A CA 1
ATOM 1644 C C . GLY A 1 224 ? 88.895 6.435 31.268 1.00 36.22 224 GLY A C 1
ATOM 1645 O O . GLY A 1 224 ? 90.022 6.174 30.852 1.00 36.74 224 GLY A O 1
ATOM 1646 N N . VAL A 1 225 ? 88.526 7.655 31.648 1.00 36.44 225 VAL A N 1
ATOM 1647 C CA . VAL A 1 225 ? 89.450 8.778 31.594 1.00 35.55 225 VAL A CA 1
ATOM 1648 C C . VAL A 1 225 ? 89.227 9.749 32.752 1.00 35.56 225 VAL A C 1
ATOM 1649 O O . VAL A 1 225 ? 88.333 9.569 33.575 1.00 35.54 225 VAL A O 1
ATOM 1653 N N . GLY A 1 226 ? 90.066 10.776 32.808 1.00 36.34 226 GLY A N 1
ATOM 1654 C CA . GLY A 1 226 ? 89.933 11.784 33.836 1.00 35.06 226 GLY A CA 1
ATOM 1655 C C . GLY A 1 226 ? 89.382 13.020 33.152 1.00 34.68 226 GLY A C 1
ATOM 1656 O O . GLY A 1 226 ? 89.600 13.217 31.954 1.00 35.26 226 GLY A O 1
ATOM 1657 N N . VAL A 1 227 ? 88.666 13.846 33.907 1.00 33.91 227 VAL A N 1
ATOM 1658 C CA . VAL A 1 227 ? 88.073 15.065 33.375 1.00 31.79 227 VAL A CA 1
ATOM 1659 C C . VAL A 1 227 ? 88.523 16.244 34.222 1.00 33.03 227 VAL A C 1
ATOM 1660 O O . VAL A 1 227 ? 88.355 16.239 35.440 1.00 33.86 227 VAL A O 1
ATOM 1664 N N . GLU A 1 228 ? 89.108 17.247 33.580 1.00 33.78 228 GLU A N 1
ATOM 1665 C CA . GLU A 1 228 ? 89.562 18.426 34.296 1.00 34.25 228 GLU A CA 1
ATOM 1666 C C . GLU A 1 228 ? 88.877 19.662 33.739 1.00 34.37 228 GLU A C 1
ATOM 1667 O O . GLU A 1 228 ? 89.150 20.088 32.617 1.00 35.66 228 GLU A O 1
ATOM 1673 N N . VAL A 1 229 ? 87.968 20.222 34.531 1.00 33.73 229 VAL A N 1
ATOM 1674 C CA . VAL A 1 229 ? 87.244 21.413 34.131 1.00 33.02 229 VAL A CA 1
ATOM 1675 C C . VAL A 1 229 ? 88.020 22.609 34.657 1.00 33.78 229 VAL A C 1
ATOM 1676 O O . VAL A 1 229 ? 88.278 22.715 35.855 1.00 32.55 229 VAL A O 1
ATOM 1680 N N . GLU A 1 230 ? 88.415 23.490 33.750 1.00 34.27 230 GLU A N 1
ATOM 1681 C CA . GLU A 1 230 ? 89.162 24.678 34.122 1.00 36.07 230 GLU A CA 1
ATOM 1682 C C . GLU A 1 230 ? 88.215 25.867 34.245 1.00 37.56 230 GLU A C 1
ATOM 1683 O O . GLU A 1 230 ? 88.441 26.778 35.046 1.00 38.43 230 GLU A O 1
ATOM 1685 N N . ALA A 1 231 ? 87.145 25.855 33.456 1.00 36.98 231 ALA A N 1
ATOM 1686 C CA . ALA A 1 231 ? 86.187 26.951 33.492 1.00 36.65 231 ALA A CA 1
ATOM 1687 C C . ALA A 1 231 ? 84.769 26.513 33.137 1.00 35.62 231 ALA A C 1
ATOM 1688 O O . ALA A 1 231 ? 84.570 25.546 32.406 1.00 34.61 231 ALA A O 1
ATOM 1690 N N . LEU A 1 232 ? 83.787 27.229 33.675 1.00 35.45 232 LEU A N 1
ATOM 1691 C CA . LEU A 1 232 ? 82.383 26.944 33.402 1.00 35.99 232 LEU A CA 1
ATOM 1692 C C . LEU A 1 232 ? 81.673 28.250 33.087 1.00 35.83 232 LEU A C 1
ATOM 1693 O O . LEU A 1 232 ? 82.038 29.304 33.605 1.00 36.63 232 LEU A O 1
ATOM 1698 N N . PRO A 1 233 ? 80.650 28.203 32.223 1.00 35.84 233 PRO A N 1
ATOM 1699 C CA . PRO A 1 233 ? 79.941 29.436 31.892 1.00 34.98 233 PRO A CA 1
ATOM 1700 C C . PRO A 1 233 ? 78.994 29.856 33.006 1.00 35.48 233 PRO A C 1
ATOM 1701 O O . PRO A 1 233 ? 78.203 29.054 33.496 1.00 35.92 233 PRO A O 1
ATOM 1705 N N . LEU A 1 234 ? 79.099 31.115 33.418 1.00 35.19 234 LEU A N 1
ATOM 1706 C CA . LEU A 1 234 ? 78.223 31.660 34.450 1.00 35.91 234 LEU A CA 1
ATOM 1707 C C . LEU A 1 234 ? 77.604 32.892 33.807 1.00 36.41 234 LEU A C 1
ATOM 1708 O O . LEU A 1 234 ? 78.179 33.985 33.843 1.00 36.86 234 LEU A O 1
ATOM 1713 N N . TYR A 1 235 ? 76.440 32.706 33.193 1.00 33.85 235 TYR A N 1
ATOM 1714 C CA . TYR A 1 235 ? 75.767 33.797 32.510 1.00 34.28 235 TYR A CA 1
ATOM 1715 C C . TYR A 1 235 ? 75.342 34.865 33.507 1.00 34.07 235 TYR A C 1
ATOM 1716 O O . TYR A 1 235 ? 75.003 34.559 34.648 1.00 35.33 235 TYR A O 1
ATOM 1725 N N . PRO A 1 236 ? 75.369 36.139 33.088 1.00 34.69 236 PRO A N 1
ATOM 1726 C CA . PRO A 1 236 ? 74.984 37.242 33.973 1.00 34.12 236 PRO A CA 1
ATOM 1727 C C . PRO A 1 236 ? 73.627 37.061 34.640 1.00 33.88 236 PRO A C 1
ATOM 1728 O O . PRO A 1 236 ? 73.454 37.426 35.800 1.00 34.70 236 PRO A O 1
ATOM 1732 N N . ASP A 1 237 ? 72.662 36.495 33.917 1.00 32.88 237 ASP A N 1
ATOM 1733 C CA . ASP A 1 237 ? 71.338 36.287 34.491 1.00 30.89 237 ASP A CA 1
ATOM 1734 C C . ASP A 1 237 ? 71.342 35.141 35.490 1.00 31.14 237 ASP A C 1
ATOM 1735 O O . ASP A 1 237 ? 70.585 35.151 36.459 1.00 29.22 237 ASP A O 1
ATOM 1740 N N . VAL A 1 238 ? 72.200 34.150 35.265 1.00 29.95 238 VAL A N 1
ATOM 1741 C CA . VAL A 1 238 ? 72.280 33.021 36.182 1.00 29.27 238 VAL A CA 1
ATOM 1742 C C . VAL A 1 238 ? 72.905 33.485 37.503 1.00 30.46 238 VAL A C 1
ATOM 1743 O O . VAL A 1 238 ? 72.483 33.072 38.586 1.00 30.38 238 VAL A O 1
ATOM 1747 N N . LEU A 1 239 ? 73.905 34.353 37.410 1.00 31.24 239 LEU A N 1
ATOM 1748 C CA . LEU A 1 239 ? 74.555 34.879 38.609 1.00 34.34 239 LEU A CA 1
ATOM 1749 C C . LEU A 1 239 ? 73.567 35.733 39.393 1.00 33.06 239 LEU A C 1
ATOM 1750 O O . LEU A 1 239 ? 73.420 35.575 40.606 1.00 33.32 239 LEU A O 1
ATOM 1755 N N . ALA A 1 240 ? 72.887 36.635 38.692 1.00 32.40 240 ALA A N 1
ATOM 1756 C CA . ALA A 1 240 ? 71.913 37.505 39.340 1.00 33.60 240 ALA A CA 1
ATOM 1757 C C . ALA A 1 240 ? 70.894 36.653 40.083 1.00 33.44 240 ALA A C 1
ATOM 1758 O O . ALA A 1 240 ? 70.618 36.878 41.264 1.00 34.96 240 ALA A O 1
ATOM 1760 N N . PHE A 1 241 ? 70.344 35.659 39.395 1.00 32.36 241 PHE A N 1
ATOM 1761 C CA . PHE A 1 241 ? 69.357 34.778 40.007 1.00 31.52 241 PHE A CA 1
ATOM 1762 C C . PHE A 1 241 ? 69.907 34.042 41.232 1.00 31.50 241 PHE A C 1
ATOM 1763 O O . PHE A 1 241 ? 69.260 33.998 42.278 1.00 30.51 241 PHE A O 1
ATOM 1771 N N . ALA A 1 242 ? 71.095 33.460 41.086 1.00 32.32 242 ALA A N 1
ATOM 1772 C CA . ALA A 1 242 ? 71.731 32.686 42.157 1.00 34.43 242 ALA A CA 1
ATOM 1773 C C . ALA A 1 242 ? 72.140 33.480 43.402 1.00 34.37 242 ALA A C 1
ATOM 1774 O O . ALA A 1 242 ? 71.998 32.995 44.524 1.00 34.58 242 ALA A O 1
ATOM 1776 N N . GLY A 1 243 ? 72.658 34.687 43.203 1.00 36.60 243 GLY A N 1
ATOM 1777 C CA . GLY A 1 243 ? 73.071 35.500 44.334 1.00 38.50 243 GLY A CA 1
ATOM 1778 C C . GLY A 1 243 ? 74.575 35.507 44.544 1.00 40.14 243 GLY A C 1
ATOM 1779 O O . GLY A 1 243 ? 75.112 36.414 45.176 1.00 41.08 243 GLY A O 1
ATOM 1780 N N . SER A 1 244 ? 75.259 34.497 44.018 1.00 40.89 244 SER A N 1
ATOM 1781 C CA . SER A 1 244 ? 76.711 34.403 44.157 1.00 41.47 244 SER A CA 1
ATOM 1782 C C . SER A 1 244 ? 77.309 33.470 43.109 1.00 42.56 244 SER A C 1
ATOM 1783 O O . SER A 1 244 ? 76.593 32.696 42.471 1.00 40.35 244 SER A O 1
ATOM 1786 N N . GLU A 1 245 ? 78.628 33.540 42.948 1.00 43.30 245 GLU A N 1
ATOM 1787 C CA . GLU A 1 245 ? 79.318 32.700 41.980 1.00 44.79 245 GLU A CA 1
ATOM 1788 C C . GLU A 1 245 ? 79.214 31.234 42.393 1.00 43.88 245 GLU A C 1
ATOM 1789 O O . GLU A 1 245 ? 79.037 30.352 41.550 1.00 44.21 245 GLU A O 1
ATOM 1795 N N . GLU A 1 246 ? 79.312 30.979 43.695 1.00 42.19 246 GLU A N 1
ATOM 1796 C CA . GLU A 1 246 ? 79.224 29.617 44.212 1.00 40.40 246 GLU A CA 1
ATOM 1797 C C . GLU A 1 246 ? 77.822 29.041 44.015 1.00 39.41 246 GLU A C 1
ATOM 1798 O O . GLU A 1 246 ? 77.665 27.866 43.677 1.00 37.87 246 GLU A O 1
ATOM 1800 N N . ALA A 1 247 ? 76.804 29.866 44.237 1.00 37.68 247 ALA A N 1
ATOM 1801 C CA . ALA A 1 247 ? 75.428 29.413 44.082 1.00 36.51 247 ALA A CA 1
ATOM 1802 C C . ALA A 1 247 ? 75.117 29.180 42.605 1.00 33.20 247 ALA A C 1
ATOM 1803 O O . ALA A 1 247 ? 74.362 28.278 42.263 1.00 33.72 247 ALA A O 1
ATOM 1805 N N . ALA A 1 248 ? 75.701 29.995 41.733 1.00 33.71 248 ALA A N 1
ATOM 1806 C CA . ALA A 1 248 ? 75.487 29.842 40.297 1.00 33.66 248 ALA A CA 1
ATOM 1807 C C . ALA A 1 248 ? 76.140 28.539 39.834 1.00 35.03 248 ALA A C 1
ATOM 1808 O O . ALA A 1 248 ? 75.608 27.834 38.971 1.00 35.76 248 ALA A O 1
ATOM 1810 N N . LEU A 1 249 ? 77.294 28.221 40.417 1.00 33.83 249 LEU A N 1
ATOM 1811 C CA . LEU A 1 249 ? 78.018 26.999 40.074 1.00 33.75 249 LEU A CA 1
ATOM 1812 C C . LEU A 1 249 ? 77.188 25.740 40.323 1.00 33.11 249 LEU A C 1
ATOM 1813 O O . LEU A 1 249 ? 77.207 24.810 39.515 1.00 33.61 249 LEU A O 1
ATOM 1818 N N . GLU A 1 250 ? 76.460 25.703 41.436 1.00 32.32 250 GLU A N 1
ATOM 1819 C CA . GLU A 1 250 ? 75.638 24.537 41.736 1.00 34.15 250 GLU A CA 1
ATOM 1820 C C . GLU A 1 250 ? 74.505 24.372 40.723 1.00 32.27 250 GLU A C 1
ATOM 1821 O O . GLU A 1 250 ? 74.130 23.254 40.373 1.00 31.48 250 GLU A O 1
ATOM 1827 N N . LEU A 1 251 ? 73.952 25.491 40.266 1.00 31.86 251 LEU A N 1
ATOM 1828 C CA . LEU A 1 251 ? 72.877 25.448 39.280 1.00 31.54 251 LEU A CA 1
ATOM 1829 C C . LEU A 1 251 ? 73.425 24.912 37.962 1.00 29.68 251 LEU A C 1
ATOM 1830 O O . LEU A 1 251 ? 72.755 24.147 37.275 1.00 31.54 251 LEU A O 1
ATOM 1835 N N . VAL A 1 252 ? 74.641 25.327 37.616 1.00 27.61 252 VAL A N 1
ATOM 1836 C CA . VAL A 1 252 ? 75.286 24.889 36.381 1.00 28.49 252 VAL A CA 1
ATOM 1837 C C . VAL A 1 252 ? 75.688 23.418 36.419 1.00 28.25 252 VAL A C 1
ATOM 1838 O O . VAL A 1 252 ? 75.564 22.703 35.423 1.00 27.80 252 VAL A O 1
ATOM 1842 N N . LEU A 1 253 ? 76.172 22.971 37.573 1.00 27.79 253 LEU A N 1
ATOM 1843 C CA . LEU A 1 253 ? 76.621 21.593 37.739 1.00 28.79 253 LEU A CA 1
ATOM 1844 C C . LEU A 1 253 ? 75.543 20.606 38.136 1.00 27.45 253 LEU A C 1
ATOM 1845 O O . LEU A 1 253 ? 75.541 19.460 37.688 1.00 26.07 253 LEU A O 1
ATOM 1850 N N . TYR A 1 254 ? 74.627 21.039 38.987 1.00 29.06 254 TYR A N 1
ATOM 1851 C CA . TYR A 1 254 ? 73.579 20.146 39.442 1.00 31.38 254 TYR A CA 1
ATOM 1852 C C . TYR A 1 254 ? 72.188 20.667 39.094 1.00 32.65 254 TYR A C 1
ATOM 1853 O O . TYR A 1 254 ? 71.262 20.575 39.896 1.00 35.11 254 TYR A O 1
ATOM 1862 N N . GLY A 1 255 ? 72.047 21.218 37.892 1.00 34.07 255 GLY A N 1
ATOM 1863 C CA . GLY A 1 255 ? 70.753 21.728 37.472 1.00 33.30 255 GLY A CA 1
ATOM 1864 C C . GLY A 1 255 ? 69.936 20.615 36.840 1.00 30.56 255 GLY A C 1
ATOM 1865 O O . GLY A 1 255 ? 69.138 19.961 37.503 1.00 31.54 255 GLY A O 1
ATOM 1866 N N . GLY A 1 256 ? 70.133 20.394 35.549 1.00 30.38 256 GLY A N 1
ATOM 1867 C CA . GLY A 1 256 ? 69.400 19.336 34.878 1.00 29.86 256 GLY A CA 1
ATOM 1868 C C . GLY A 1 256 ? 68.489 19.843 33.781 1.00 30.44 256 GLY A C 1
ATOM 1869 O O . GLY A 1 256 ? 68.106 21.010 33.773 1.00 28.75 256 GLY A O 1
ATOM 1870 N N . GLU A 1 257 ? 68.152 18.949 32.855 1.00 30.26 257 GLU A N 1
ATOM 1871 C CA . GLU A 1 257 ? 67.279 19.252 31.729 1.00 32.11 257 GLU A CA 1
ATOM 1872 C C . GLU A 1 257 ? 67.859 20.321 30.808 1.00 30.34 257 GLU A C 1
ATOM 1873 O O . GLU A 1 257 ? 67.108 21.050 30.171 1.00 29.54 257 GLU A O 1
ATOM 1879 N N . GLU A 1 258 ? 69.185 20.433 30.745 1.00 29.22 258 GLU A N 1
ATOM 1880 C CA . GLU A 1 258 ? 69.801 21.420 29.862 1.00 28.98 258 GLU A CA 1
ATOM 1881 C C . GLU A 1 258 ? 69.638 21.003 28.406 1.00 28.97 258 GLU A C 1
ATOM 1882 O O . GLU A 1 258 ? 69.411 21.836 27.531 1.00 31.00 258 GLU A O 1
ATOM 1888 N N . PHE A 1 259 ? 69.778 19.707 28.164 1.00 28.84 259 PHE A N 1
ATOM 1889 C CA . PHE A 1 259 ? 69.693 19.153 26.823 1.00 30.36 259 PHE A CA 1
ATOM 1890 C C . PHE A 1 259 ? 70.611 19.909 25.867 1.00 29.16 259 PHE A C 1
ATOM 1891 O O . PHE A 1 259 ? 70.237 20.269 24.750 1.00 31.22 259 PHE A O 1
ATOM 1899 N N . GLU A 1 260 ? 71.824 20.153 26.351 1.00 26.86 260 GLU A N 1
ATOM 1900 C CA . GLU A 1 260 ? 72.877 20.821 25.598 1.00 25.21 260 GLU A CA 1
ATOM 1901 C C . GLU A 1 260 ? 73.981 19.773 25.589 1.00 24.30 260 GLU A C 1
ATOM 1902 O O . GLU A 1 260 ? 74.038 18.933 26.487 1.00 22.93 260 GLU A O 1
ATOM 1908 N N . ALA A 1 261 ? 74.852 19.814 24.584 1.00 23.38 261 ALA A N 1
ATOM 1909 C CA . ALA A 1 261 ? 75.903 18.820 24.464 1.00 23.70 261 ALA A CA 1
ATOM 1910 C C . ALA A 1 261 ? 77.285 19.173 24.996 1.00 24.81 261 ALA A C 1
ATOM 1911 O O . ALA A 1 261 ? 77.740 20.311 24.911 1.00 24.72 261 ALA A O 1
ATOM 1913 N N . VAL A 1 262 ? 77.938 18.154 25.541 1.00 24.86 262 VAL A N 1
ATOM 1914 C CA . VAL A 1 262 ? 79.303 18.253 26.029 1.00 26.69 262 VAL A CA 1
ATOM 1915 C C . VAL A 1 262 ? 80.062 17.633 24.859 1.00 27.05 262 VAL A C 1
ATOM 1916 O O . VAL A 1 262 ? 79.798 16.493 24.489 1.00 26.76 262 VAL A O 1
ATOM 1920 N N . LEU A 1 263 ? 80.973 18.391 24.263 1.00 29.07 263 LEU A N 1
ATOM 1921 C CA . LEU A 1 263 ? 81.731 17.914 23.110 1.00 30.07 263 LEU A CA 1
ATOM 1922 C C . LEU A 1 263 ? 83.196 17.591 23.410 1.00 33.00 263 LEU A C 1
ATOM 1923 O O . LEU A 1 263 ? 83.890 18.356 24.087 1.00 32.56 263 LEU A O 1
ATOM 1928 N N . VAL A 1 264 ? 83.650 16.451 22.897 1.00 33.99 264 VAL A N 1
ATOM 1929 C CA . VAL A 1 264 ? 85.028 16.001 23.068 1.00 34.70 264 VAL A CA 1
ATOM 1930 C C . VAL A 1 264 ? 85.744 16.364 21.771 1.00 36.46 264 VAL A C 1
ATOM 1931 O O . VAL A 1 264 ? 85.516 15.747 20.728 1.00 36.17 264 VAL A O 1
ATOM 1935 N N . VAL A 1 265 ? 86.603 17.374 21.846 1.00 36.72 265 VAL A N 1
ATOM 1936 C CA . VAL A 1 265 ? 87.314 17.874 20.675 1.00 38.38 265 VAL A CA 1
ATOM 1937 C C . VAL A 1 265 ? 88.796 17.526 20.611 1.00 39.59 265 VAL A C 1
ATOM 1938 O O . VAL A 1 265 ? 89.582 17.951 21.460 1.00 37.52 265 VAL A O 1
ATOM 1942 N N . PRO A 1 266 ? 89.200 16.745 19.596 1.00 41.46 266 PRO A N 1
ATOM 1943 C CA . PRO A 1 266 ? 90.618 16.393 19.489 1.00 42.97 266 PRO A CA 1
ATOM 1944 C C . PRO A 1 266 ? 91.428 17.679 19.347 1.00 44.52 266 PRO A C 1
ATOM 1945 O O . PRO A 1 266 ? 91.026 18.593 18.625 1.00 43.24 266 PRO A O 1
ATOM 1949 N N . GLN A 1 267 ? 92.555 17.760 20.050 1.00 46.46 267 GLN A N 1
ATOM 1950 C CA . GLN A 1 267 ? 93.392 18.957 19.998 1.00 49.43 267 GLN A CA 1
ATOM 1951 C C . GLN A 1 267 ? 93.709 19.410 18.582 1.00 50.68 267 GLN A C 1
ATOM 1952 O O . GLN A 1 267 ? 93.743 20.612 18.297 1.00 50.59 267 GLN A O 1
ATOM 1958 N N . GLU A 1 268 ? 93.942 18.444 17.701 1.00 51.21 268 GLU A N 1
ATOM 1959 C CA . GLU A 1 268 ? 94.261 18.737 16.315 1.00 52.67 268 GLU A CA 1
ATOM 1960 C C . GLU A 1 268 ? 93.323 19.783 15.709 1.00 53.72 268 GLU A C 1
ATOM 1961 O O . GLU A 1 268 ? 93.761 20.876 15.337 1.00 53.24 268 GLU A O 1
ATOM 1963 N N . GLY A 1 269 ? 92.033 19.459 15.632 1.00 54.48 269 GLY A N 1
ATOM 1964 C CA . GLY A 1 269 ? 91.072 20.376 15.035 1.00 53.41 269 GLY A CA 1
ATOM 1965 C C . GLY A 1 269 ? 90.309 21.341 15.927 1.00 52.83 269 GLY A C 1
ATOM 1966 O O . GLY A 1 269 ? 89.285 21.881 15.510 1.00 52.92 269 GLY A O 1
ATOM 1967 N N . ALA A 1 270 ? 90.796 21.578 17.139 1.00 52.31 270 ALA A N 1
ATOM 1968 C CA . ALA A 1 270 ? 90.116 22.488 18.056 1.00 50.99 270 ALA A CA 1
ATOM 1969 C C . ALA A 1 270 ? 89.990 23.897 17.481 1.00 50.56 270 ALA A C 1
ATOM 1970 O O . ALA A 1 270 ? 89.016 24.599 17.746 1.00 51.28 270 ALA A O 1
ATOM 1972 N N . ALA A 1 271 ? 90.976 24.314 16.694 1.00 50.26 271 ALA A N 1
ATOM 1973 C CA . ALA A 1 271 ? 90.947 25.645 16.097 1.00 49.00 271 ALA A CA 1
ATOM 1974 C C . ALA A 1 271 ? 89.859 25.719 15.033 1.00 48.01 271 ALA A C 1
ATOM 1975 O O . ALA A 1 271 ? 89.119 26.705 14.945 1.00 47.22 271 ALA A O 1
ATOM 1977 N N . ALA A 1 272 ? 89.769 24.668 14.228 1.00 46.29 272 ALA A N 1
ATOM 1978 C CA . ALA A 1 272 ? 88.775 24.596 13.167 1.00 45.64 272 ALA A CA 1
ATOM 1979 C C . ALA A 1 272 ? 87.375 24.564 13.759 1.00 44.88 272 ALA A C 1
ATOM 1980 O O . ALA A 1 272 ? 86.512 25.350 13.368 1.00 45.41 272 ALA A O 1
ATOM 1982 N N . VAL A 1 273 ? 87.158 23.650 14.702 1.00 43.97 273 VAL A N 1
ATOM 1983 C CA . VAL A 1 273 ? 85.862 23.509 15.349 1.00 41.53 273 VAL A CA 1
ATOM 1984 C C . VAL A 1 273 ? 85.349 24.839 15.880 1.00 41.96 273 VAL A C 1
ATOM 1985 O O . VAL A 1 273 ? 84.178 25.172 15.705 1.00 42.06 273 VAL A O 1
ATOM 1989 N N . GLU A 1 274 ? 86.223 25.606 16.523 1.00 43.16 274 GLU A N 1
ATOM 1990 C CA . GLU A 1 274 ? 85.815 26.899 17.057 1.00 43.52 274 GLU A CA 1
ATOM 1991 C C . GLU A 1 274 ? 85.406 27.804 15.908 1.00 44.02 274 GLU A C 1
ATOM 1992 O O . GLU A 1 274 ? 84.426 28.551 16.003 1.00 43.19 274 GLU A O 1
ATOM 1998 N N . ALA A 1 275 ? 86.174 27.738 14.824 1.00 43.04 275 ALA A N 1
ATOM 1999 C CA . ALA A 1 275 ? 85.904 28.554 13.648 1.00 44.12 275 ALA A CA 1
ATOM 2000 C C . ALA A 1 275 ? 84.580 28.116 13.037 1.00 43.11 275 ALA A C 1
ATOM 2001 O O . ALA A 1 275 ? 83.708 28.940 12.758 1.00 42.84 275 ALA A O 1
ATOM 2003 N N . ARG A 1 276 ? 84.440 26.808 12.844 1.00 43.57 276 ARG A N 1
ATOM 2004 C CA . ARG A 1 276 ? 83.229 26.232 12.275 1.00 43.12 276 ARG A CA 1
ATOM 2005 C C . ARG A 1 276 ? 82.010 26.689 13.085 1.00 42.91 276 ARG A C 1
ATOM 2006 O O . ARG A 1 276 ? 81.110 27.342 12.549 1.00 41.54 276 ARG A O 1
ATOM 2014 N N . ALA A 1 277 ? 81.987 26.361 14.375 1.00 41.58 277 ALA A N 1
ATOM 2015 C CA . ALA A 1 277 ? 80.869 26.755 15.237 1.00 42.47 277 ALA A CA 1
ATOM 2016 C C . ALA A 1 277 ? 80.614 28.257 15.134 1.00 42.50 277 ALA A C 1
ATOM 2017 O O . ALA A 1 277 ? 79.470 28.703 15.022 1.00 41.87 277 ALA A O 1
ATOM 2019 N N . LYS A 1 278 ? 81.694 29.032 15.174 1.00 43.63 278 LYS A N 1
ATOM 2020 C CA . LYS A 1 278 ? 81.617 30.483 15.072 1.00 44.15 278 LYS A CA 1
ATOM 2021 C C . LYS A 1 278 ? 80.936 30.880 13.767 1.00 43.76 278 LYS A C 1
ATOM 2022 O O . LYS A 1 278 ? 80.030 31.708 13.753 1.00 42.80 278 LYS A O 1
ATOM 2028 N N . ALA A 1 279 ? 81.379 30.275 12.672 1.00 43.99 279 ALA A N 1
ATOM 2029 C CA . ALA A 1 279 ? 80.825 30.559 11.357 1.00 44.33 279 ALA A CA 1
ATOM 2030 C C . ALA A 1 279 ? 79.351 30.183 11.233 1.00 45.13 279 ALA A C 1
ATOM 2031 O O . ALA A 1 279 ? 78.599 30.841 10.509 1.00 43.67 279 ALA A O 1
ATOM 2033 N N . LYS A 1 280 ? 78.932 29.137 11.943 1.00 44.61 280 LYS A N 1
ATOM 2034 C CA . LYS A 1 280 ? 77.548 28.682 11.853 1.00 43.29 280 LYS A CA 1
ATOM 2035 C C . LYS A 1 280 ? 76.633 29.113 12.993 1.00 43.20 280 LYS A C 1
ATOM 2036 O O . LYS A 1 280 ? 75.524 28.594 13.133 1.00 43.32 280 LYS A O 1
ATOM 2042 N N . GLY A 1 281 ? 77.093 30.057 13.807 1.00 41.32 281 GLY A N 1
ATOM 2043 C CA . GLY A 1 281 ? 76.269 30.552 14.896 1.00 40.65 281 GLY A CA 1
ATOM 2044 C C . GLY A 1 281 ? 75.990 29.582 16.029 1.00 39.61 281 GLY A C 1
ATOM 2045 O O . GLY A 1 281 ? 74.942 29.651 16.670 1.00 38.90 281 GLY A O 1
ATOM 2046 N N . LEU A 1 282 ? 76.929 28.680 16.288 1.00 39.21 282 LEU A N 1
ATOM 2047 C CA . LEU A 1 282 ? 76.767 27.710 17.363 1.00 37.09 282 LEU A CA 1
ATOM 2048 C C . LEU A 1 282 ? 77.536 28.165 18.598 1.00 36.15 282 LEU A C 1
ATOM 2049 O O . LEU A 1 282 ? 78.760 28.246 18.569 1.00 36.02 282 LEU A O 1
ATOM 2054 N N . PRO A 1 283 ? 76.829 28.477 19.698 1.00 34.92 283 PRO A N 1
ATOM 2055 C CA . PRO A 1 283 ? 77.528 28.915 20.914 1.00 35.80 283 PRO A CA 1
ATOM 2056 C C . PRO A 1 283 ? 78.479 27.808 21.364 1.00 36.02 283 PRO A C 1
ATOM 2057 O O . PRO A 1 283 ? 78.087 26.642 21.446 1.00 35.05 283 PRO A O 1
ATOM 2061 N N . LEU A 1 284 ? 79.724 28.173 21.653 1.00 34.91 284 LEU A N 1
ATOM 2062 C CA . LEU A 1 284 ? 80.723 27.197 22.066 1.00 36.15 284 LEU A CA 1
ATOM 2063 C C . LEU A 1 284 ? 81.544 27.745 23.231 1.00 36.88 284 LEU A C 1
ATOM 2064 O O . LEU A 1 284 ? 81.936 28.912 23.226 1.00 36.41 284 LEU A O 1
ATOM 2069 N N . PHE A 1 285 ? 81.797 26.901 24.227 1.00 35.81 285 PHE A N 1
ATOM 2070 C CA . PHE A 1 285 ? 82.559 27.303 25.402 1.00 36.88 285 PHE A CA 1
ATOM 2071 C C . PHE A 1 285 ? 83.600 26.241 25.742 1.00 36.95 285 PHE A C 1
ATOM 2072 O O . PHE A 1 285 ? 83.255 25.082 25.971 1.00 35.20 285 PHE A O 1
ATOM 2080 N N . ARG A 1 286 ? 84.872 26.632 25.769 1.00 38.08 286 ARG A N 1
ATOM 2081 C CA . ARG A 1 286 ? 85.936 25.691 26.107 1.00 39.11 286 ARG A CA 1
ATOM 2082 C C . ARG A 1 286 ? 85.928 25.535 27.628 1.00 38.78 286 ARG A C 1
ATOM 2083 O O . ARG A 1 286 ? 86.208 26.488 28.357 1.00 40.04 286 ARG A O 1
ATOM 2091 N N . ALA A 1 287 ? 85.605 24.336 28.102 1.00 36.92 287 ALA A N 1
ATOM 2092 C CA . ALA A 1 287 ? 85.524 24.075 29.534 1.00 36.89 287 ALA A CA 1
ATOM 2093 C C . ALA A 1 287 ? 86.764 23.443 30.153 1.00 37.48 287 ALA A C 1
ATOM 2094 O O . ALA A 1 287 ? 87.164 23.809 31.258 1.00 37.81 287 ALA A O 1
ATOM 2096 N N . GLY A 1 288 ? 87.356 22.479 29.460 1.00 36.14 288 GLY A N 1
ATOM 2097 C CA . GLY A 1 288 ? 88.533 21.826 29.996 1.00 37.92 288 GLY A CA 1
ATOM 2098 C C . GLY A 1 288 ? 89.139 20.827 29.036 1.00 37.68 288 GLY A C 1
ATOM 2099 O O . GLY A 1 288 ? 89.292 21.113 27.851 1.00 38.91 288 GLY A O 1
ATOM 2100 N N . ARG A 1 289 ? 89.482 19.650 29.543 1.00 39.01 289 ARG A N 1
ATOM 2101 C CA . ARG A 1 289 ? 90.085 18.627 28.707 1.00 39.74 289 ARG A CA 1
ATOM 2102 C C . ARG A 1 289 ? 90.060 17.247 29.350 1.00 39.61 289 ARG A C 1
ATOM 2103 O O . ARG A 1 289 ? 89.786 17.103 30.545 1.00 39.53 289 ARG A O 1
ATOM 2105 N N . VAL A 1 290 ? 90.347 16.238 28.531 1.00 37.43 290 VAL A N 1
ATOM 2106 C CA . VAL A 1 290 ? 90.379 14.850 28.963 1.00 37.15 290 VAL A CA 1
ATOM 2107 C C . VAL A 1 290 ? 91.820 14.465 29.271 1.00 37.38 290 VAL A C 1
ATOM 2108 O O . VAL A 1 290 ? 92.741 14.860 28.555 1.00 36.26 290 VAL A O 1
ATOM 2112 N N . VAL A 1 291 ? 92.008 13.684 30.329 1.00 37.53 291 VAL A N 1
ATOM 2113 C CA . VAL A 1 291 ? 93.342 13.259 30.734 1.00 37.57 291 VAL A CA 1
ATOM 2114 C C . VAL A 1 291 ? 93.342 11.785 31.109 1.00 37.96 291 VAL A C 1
ATOM 2115 O O . VAL A 1 291 ? 92.288 11.184 31.295 1.00 37.43 291 VAL A O 1
ATOM 2119 N N . ALA A 1 292 ? 94.530 11.206 31.223 1.00 40.34 292 ALA A N 1
ATOM 2120 C CA . ALA A 1 292 ? 94.647 9.800 31.590 1.00 42.33 292 ALA A CA 1
ATOM 2121 C C . ALA A 1 292 ? 94.279 9.619 33.065 1.00 42.29 292 ALA A C 1
ATOM 2122 O O . ALA A 1 292 ? 94.383 10.556 33.857 1.00 41.73 292 ALA A O 1
ATOM 2124 N N . GLY A 1 293 ? 93.828 8.423 33.427 1.00 42.44 293 GLY A N 1
ATOM 2125 C CA . GLY A 1 293 ? 93.466 8.170 34.812 1.00 43.75 293 GLY A CA 1
ATOM 2126 C C . GLY A 1 293 ? 91.972 8.124 35.075 1.00 44.01 293 GLY A C 1
ATOM 2127 O O . GLY A 1 293 ? 91.215 7.549 34.293 1.00 43.85 293 GLY A O 1
ATOM 2128 N N . GLU A 1 294 ? 91.544 8.725 36.183 1.00 42.66 294 GLU A N 1
ATOM 2129 C CA . GLU A 1 294 ? 90.129 8.742 36.533 1.00 42.71 294 GLU A CA 1
ATOM 2130 C C . GLU A 1 294 ? 89.733 9.967 37.345 1.00 41.78 294 GLU A C 1
ATOM 2131 O O . GLU A 1 294 ? 90.575 10.798 37.686 1.00 41.18 294 GLU A O 1
ATOM 2137 N N . GLY A 1 295 ? 88.439 10.076 37.633 1.00 41.03 295 GLY A N 1
ATOM 2138 C CA . GLY A 1 295 ? 87.936 11.198 38.404 1.00 38.45 295 GLY A CA 1
ATOM 2139 C C . GLY A 1 295 ? 87.578 12.423 37.584 1.00 37.17 295 GLY A C 1
ATOM 2140 O O . GLY A 1 295 ? 87.938 12.533 36.410 1.00 35.84 295 GLY A O 1
ATOM 2141 N N . VAL A 1 296 ? 86.842 13.338 38.210 1.00 34.34 296 VAL A N 1
ATOM 2142 C CA . VAL A 1 296 ? 86.436 14.588 37.577 1.00 32.91 296 VAL A CA 1
ATOM 2143 C C . VAL A 1 296 ? 86.880 15.695 38.526 1.00 32.94 296 VAL A C 1
ATOM 2144 O O . VAL A 1 296 ? 86.644 15.613 39.731 1.00 33.18 296 VAL A O 1
ATOM 2148 N N . TYR A 1 297 ? 87.515 16.725 37.983 1.00 33.54 297 TYR A N 1
ATOM 2149 C CA . TYR A 1 297 ? 88.014 17.819 38.801 1.00 35.45 297 TYR A CA 1
ATOM 2150 C C . TYR A 1 297 ? 87.581 19.194 38.309 1.00 36.53 297 TYR A C 1
ATOM 2151 O O . TYR A 1 297 ? 87.468 19.432 37.105 1.00 37.01 297 TYR A O 1
ATOM 2160 N N . LEU A 1 298 ? 87.337 20.086 39.264 1.00 35.49 298 LEU A N 1
ATOM 2161 C CA . LEU A 1 298 ? 86.963 21.462 38.981 1.00 36.77 298 LEU A CA 1
ATOM 2162 C C . LEU A 1 298 ? 88.125 22.321 39.497 1.00 37.53 298 LEU A C 1
ATOM 2163 O O . LEU A 1 298 ? 88.244 22.567 40.699 1.00 35.00 298 LEU A O 1
ATOM 2168 N N . ARG A 1 299 ? 88.983 22.754 38.577 1.00 38.26 299 ARG A N 1
ATOM 2169 C CA . ARG A 1 299 ? 90.158 23.553 38.909 1.00 39.31 299 ARG A CA 1
ATOM 2170 C C . ARG A 1 299 ? 90.993 22.870 39.991 1.00 39.32 299 ARG A C 1
ATOM 2171 O O . ARG A 1 299 ? 91.355 23.482 40.996 1.00 36.43 299 ARG A O 1
ATOM 2179 N N . GLY A 1 300 ? 91.290 21.591 39.770 1.00 39.56 300 GLY A N 1
ATOM 2180 C CA . GLY A 1 300 ? 92.095 20.835 40.713 1.00 38.92 300 GLY A CA 1
ATOM 2181 C C . GLY A 1 300 ? 91.328 20.177 41.845 1.00 39.74 300 GLY A C 1
ATOM 2182 O O . GLY A 1 300 ? 91.739 19.131 42.347 1.00 41.54 300 GLY A O 1
ATOM 2183 N N . ALA A 1 301 ? 90.219 20.779 42.256 1.00 38.35 301 ALA A N 1
ATOM 2184 C CA . ALA A 1 301 ? 89.421 20.223 43.343 1.00 37.76 301 ALA A CA 1
ATOM 2185 C C . ALA A 1 301 ? 88.469 19.152 42.821 1.00 38.20 301 ALA A C 1
ATOM 2186 O O . ALA A 1 301 ? 87.992 19.233 41.692 1.00 38.44 301 ALA A O 1
ATOM 2188 N N . PRO A 1 302 ? 88.189 18.125 43.637 1.00 38.79 302 PRO A N 1
ATOM 2189 C CA . PRO A 1 302 ? 87.282 17.048 43.222 1.00 38.93 302 PRO A CA 1
ATOM 2190 C C . PRO A 1 302 ? 85.864 17.570 42.982 1.00 39.28 302 PRO A C 1
ATOM 2191 O O . PRO A 1 302 ? 85.319 18.310 43.805 1.00 37.03 302 PRO A O 1
ATOM 2195 N N . LEU A 1 303 ? 85.277 17.182 41.854 1.00 38.65 303 LEU A N 1
ATOM 2196 C CA . LEU A 1 303 ? 83.919 17.592 41.503 1.00 38.88 303 LEU A CA 1
ATOM 2197 C C . LEU A 1 303 ? 83.000 16.417 41.841 1.00 38.87 303 LEU A C 1
ATOM 2198 O O . LEU A 1 303 ? 82.992 15.403 41.145 1.00 38.20 303 LEU A O 1
ATOM 2203 N N . PRO A 1 304 ? 82.221 16.540 42.929 1.00 39.30 304 PRO A N 1
ATOM 2204 C CA . PRO A 1 304 ? 81.294 15.503 43.394 1.00 38.98 304 PRO A CA 1
ATOM 2205 C C . PRO A 1 304 ? 80.189 15.129 42.417 1.00 40.65 304 PRO A C 1
ATOM 2206 O O . PRO A 1 304 ? 79.620 15.989 41.740 1.00 38.71 304 PRO A O 1
ATOM 2210 N N . ARG A 1 305 ? 79.893 13.836 42.350 1.00 40.17 305 ARG A N 1
ATOM 2211 C CA . ARG A 1 305 ? 78.828 13.353 41.494 1.00 41.66 305 ARG A CA 1
ATOM 2212 C C . ARG A 1 305 ? 77.616 13.221 42.407 1.00 43.50 305 ARG A C 1
ATOM 2213 O O . ARG A 1 305 ? 76.636 13.966 42.209 1.00 45.21 305 ARG A O 1
ATOM 2221 N N . MET B 1 1 ? 62.764 49.467 50.082 1.00 33.03 1 MET B N 1
ATOM 2222 C CA . MET B 1 1 ? 61.558 50.189 50.575 1.00 36.19 1 MET B CA 1
ATOM 2223 C C . MET B 1 1 ? 61.040 49.655 51.905 1.00 37.04 1 MET B C 1
ATOM 2224 O O . MET B 1 1 ? 60.972 48.441 52.129 1.00 36.33 1 MET B O 1
ATOM 2229 N N . ARG B 1 2 ? 60.667 50.578 52.783 1.00 36.91 2 ARG B N 1
ATOM 2230 C CA . ARG B 1 2 ? 60.149 50.223 54.098 1.00 36.90 2 ARG B CA 1
ATOM 2231 C C . ARG B 1 2 ? 58.763 49.608 53.936 1.00 35.87 2 ARG B C 1
ATOM 2232 O O . ARG B 1 2 ? 58.029 49.956 53.015 1.00 35.54 2 ARG B O 1
ATOM 2240 N N . LEU B 1 3 ? 58.412 48.693 54.831 1.00 34.36 3 LEU B N 1
ATOM 2241 C CA . LEU B 1 3 ? 57.119 48.027 54.777 1.00 35.41 3 LEU B CA 1
ATOM 2242 C C . LEU B 1 3 ? 55.962 49.018 54.706 1.00 38.07 3 LEU B C 1
ATOM 2243 O O . LEU B 1 3 ? 55.006 48.816 53.953 1.00 38.43 3 LEU B O 1
ATOM 2248 N N . LYS B 1 4 ? 56.051 50.080 55.501 1.00 38.96 4 LYS B N 1
ATOM 2249 C CA . LYS B 1 4 ? 55.014 51.107 55.546 1.00 41.46 4 LYS B CA 1
ATOM 2250 C C . LYS B 1 4 ? 54.763 51.757 54.187 1.00 41.62 4 LYS B C 1
ATOM 2251 O O . LYS B 1 4 ? 53.661 52.230 53.921 1.00 42.88 4 LYS B O 1
ATOM 2257 N N . ASP B 1 5 ? 55.775 51.779 53.326 1.00 42.37 5 ASP B N 1
ATOM 2258 C CA . ASP B 1 5 ? 55.618 52.396 52.009 1.00 42.48 5 ASP B CA 1
ATOM 2259 C C . ASP B 1 5 ? 55.189 51.430 50.911 1.00 43.37 5 ASP B C 1
ATOM 2260 O O . ASP B 1 5 ? 54.685 51.852 49.871 1.00 42.92 5 ASP B O 1
ATOM 2265 N N . LEU B 1 6 ? 55.385 50.137 51.136 1.00 43.80 6 LEU B N 1
ATOM 2266 C CA . LEU B 1 6 ? 55.024 49.142 50.134 1.00 45.16 6 LEU B CA 1
ATOM 2267 C C . LEU B 1 6 ? 53.581 48.673 50.283 1.00 45.94 6 LEU B C 1
ATOM 2268 O O . LEU B 1 6 ? 52.892 48.430 49.291 1.00 46.21 6 LEU B O 1
ATOM 2270 N N . GLY B 1 7 ? 53.122 48.561 51.523 1.00 47.03 7 GLY B N 1
ATOM 2271 C CA . GLY B 1 7 ? 51.767 48.099 51.759 1.00 49.38 7 GLY B CA 1
ATOM 2272 C C . GLY B 1 7 ? 51.775 46.605 52.016 1.00 51.41 7 GLY B C 1
ATOM 2273 O O . GLY B 1 7 ? 52.697 45.901 51.595 1.00 50.85 7 GLY B O 1
ATOM 2274 N N . GLU B 1 8 ? 50.753 46.108 52.705 1.00 52.47 8 GLU B N 1
ATOM 2275 C CA . GLU B 1 8 ? 50.690 44.687 53.011 1.00 53.76 8 GLU B CA 1
ATOM 2276 C C . GLU B 1 8 ? 50.275 43.846 51.810 1.00 53.14 8 GLU B C 1
ATOM 2277 O O . GLU B 1 8 ? 50.700 42.697 51.671 1.00 53.27 8 GLU B O 1
ATOM 2283 N N . ARG B 1 9 ? 49.451 44.423 50.940 1.00 51.31 9 ARG B N 1
ATOM 2284 C CA . ARG B 1 9 ? 48.982 43.721 49.751 1.00 49.81 9 ARG B CA 1
ATOM 2285 C C . ARG B 1 9 ? 50.165 43.333 48.874 1.00 49.42 9 ARG B C 1
ATOM 2286 O O . ARG B 1 9 ? 50.227 42.223 48.339 1.00 49.87 9 ARG B O 1
ATOM 2288 N N . ALA B 1 10 ? 51.103 44.259 48.729 1.00 46.68 10 ALA B N 1
ATOM 2289 C CA . ALA B 1 10 ? 52.282 44.016 47.918 1.00 45.38 10 ALA B CA 1
ATOM 2290 C C . ALA B 1 10 ? 53.186 43.000 48.611 1.00 44.71 10 ALA B C 1
ATOM 2291 O O . ALA B 1 10 ? 53.723 42.095 47.975 1.00 44.19 10 ALA B O 1
ATOM 2293 N N . LEU B 1 11 ? 53.344 43.156 49.920 1.00 43.76 11 LEU B N 1
ATOM 2294 C CA . LEU B 1 11 ? 54.189 42.260 50.696 1.00 43.37 11 LEU B CA 1
ATOM 2295 C C . LEU B 1 11 ? 53.729 40.810 50.613 1.00 42.76 11 LEU B C 1
ATOM 2296 O O . LEU B 1 11 ? 54.474 39.935 50.175 1.00 42.28 11 LEU B O 1
ATOM 2301 N N . LEU B 1 12 ? 52.496 40.561 51.040 1.00 43.36 12 LEU B N 1
ATOM 2302 C CA . LEU B 1 12 ? 51.948 39.214 51.040 1.00 44.07 12 LEU B CA 1
ATOM 2303 C C . LEU B 1 12 ? 52.037 38.527 49.679 1.00 42.75 12 LEU B C 1
ATOM 2304 O O . LEU B 1 12 ? 52.374 37.345 49.598 1.00 42.23 12 LEU B O 1
ATOM 2309 N N . ALA B 1 13 ? 51.742 39.262 48.613 1.00 41.80 13 ALA B N 1
ATOM 2310 C CA . ALA B 1 13 ? 51.813 38.695 47.270 1.00 42.33 13 ALA B CA 1
ATOM 2311 C C . ALA B 1 13 ? 53.241 38.214 46.999 1.00 42.43 13 ALA B C 1
ATOM 2312 O O . ALA B 1 13 ? 53.458 37.121 46.470 1.00 42.23 13 ALA B O 1
ATOM 2314 N N . ARG B 1 14 ? 54.205 39.048 47.373 1.00 41.97 14 ARG B N 1
ATOM 2315 C CA . ARG B 1 14 ? 55.625 38.759 47.200 1.00 42.11 14 ARG B CA 1
ATOM 2316 C C . ARG B 1 14 ? 56.044 37.521 48.004 1.00 41.20 14 ARG B C 1
ATOM 2317 O O . ARG B 1 14 ? 56.826 36.694 47.531 1.00 40.64 14 ARG B O 1
ATOM 2325 N N . LEU B 1 15 ? 55.501 37.386 49.211 1.00 38.08 15 LEU B N 1
ATOM 2326 C CA . LEU B 1 15 ? 55.847 36.269 50.090 1.00 35.32 15 LEU B CA 1
ATOM 2327 C C . LEU B 1 15 ? 55.031 34.989 49.916 1.00 33.16 15 LEU B C 1
ATOM 2328 O O . LEU B 1 15 ? 55.552 33.894 50.085 1.00 33.69 15 LEU B O 1
ATOM 2333 N N . ALA B 1 16 ? 53.755 35.135 49.584 1.00 32.74 16 ALA B N 1
ATOM 2334 C CA . ALA B 1 16 ? 52.837 34.008 49.439 1.00 33.31 16 ALA B CA 1
ATOM 2335 C C . ALA B 1 16 ? 53.334 32.693 48.815 1.00 33.20 16 ALA B C 1
ATOM 2336 O O . ALA B 1 16 ? 53.130 31.621 49.384 1.00 33.23 16 ALA B O 1
ATOM 2338 N N . PRO B 1 17 ? 53.980 32.753 47.641 1.00 32.37 17 PRO B N 1
ATOM 2339 C CA . PRO B 1 17 ? 54.453 31.511 47.018 1.00 32.22 17 PRO B CA 1
ATOM 2340 C C . PRO B 1 17 ? 55.730 30.870 47.573 1.00 32.16 17 PRO B C 1
ATOM 2341 O O . PRO B 1 17 ? 55.958 29.678 47.369 1.00 29.28 17 PRO B O 1
ATOM 2345 N N . LEU B 1 18 ? 56.549 31.650 48.274 1.00 32.59 18 LEU B N 1
ATOM 2346 C CA . LEU B 1 18 ? 57.808 31.152 48.828 1.00 32.32 18 LEU B CA 1
ATOM 2347 C C . LEU B 1 18 ? 57.684 29.915 49.706 1.00 31.28 18 LEU B C 1
ATOM 2348 O O . LEU B 1 18 ? 57.107 29.960 50.794 1.00 32.46 18 LEU B O 1
ATOM 2353 N N . GLY B 1 19 ? 58.239 28.807 49.222 1.00 30.24 19 GLY B N 1
ATOM 2354 C CA . GLY B 1 19 ? 58.196 27.561 49.961 1.00 25.97 19 GLY B CA 1
ATOM 2355 C C . GLY B 1 19 ? 56.832 26.905 49.971 1.00 26.85 19 GLY B C 1
ATOM 2356 O O . GLY B 1 19 ? 56.650 25.877 50.615 1.00 26.18 19 GLY B O 1
ATOM 2357 N N . TYR B 1 20 ? 55.866 27.481 49.258 1.00 27.43 20 TYR B N 1
ATOM 2358 C CA . TYR B 1 20 ? 54.525 26.897 49.227 1.00 26.90 20 TYR B CA 1
ATOM 2359 C C . TYR B 1 20 ? 54.527 25.661 48.330 1.00 27.07 20 TYR B C 1
ATOM 2360 O O . TYR B 1 20 ? 55.208 25.634 47.316 1.00 29.63 20 TYR B O 1
ATOM 2369 N N . PRO B 1 21 ? 53.772 24.614 48.698 1.00 28.43 21 PRO B N 1
ATOM 2370 C CA . PRO B 1 21 ? 53.729 23.393 47.882 1.00 30.82 21 PRO B CA 1
ATOM 2371 C C . PRO B 1 21 ? 53.129 23.595 46.486 1.00 34.10 21 PRO B C 1
ATOM 2372 O O . PRO B 1 21 ? 51.968 23.987 46.356 1.00 33.65 21 PRO B O 1
ATOM 2376 N N . PRO B 1 22 ? 53.914 23.315 45.427 1.00 35.89 22 PRO B N 1
ATOM 2377 C CA . PRO B 1 22 ? 53.493 23.454 44.026 1.00 36.82 22 PRO B CA 1
ATOM 2378 C C . PRO B 1 22 ? 52.164 22.764 43.751 1.00 37.10 22 PRO B C 1
ATOM 2379 O O . PRO B 1 22 ? 51.339 23.265 42.988 1.00 37.87 22 PRO B O 1
ATOM 2383 N N . GLU B 1 23 ? 51.972 21.603 44.365 1.00 37.12 23 GLU B N 1
ATOM 2384 C CA . GLU B 1 23 ? 50.737 20.846 44.223 1.00 38.38 23 GLU B CA 1
ATOM 2385 C C . GLU B 1 23 ? 50.125 20.741 45.616 1.00 38.62 23 GLU B C 1
ATOM 2386 O O . GLU B 1 23 ? 50.644 20.028 46.473 1.00 39.37 23 GLU B O 1
ATOM 2388 N N . ALA B 1 24 ? 49.021 21.449 45.841 1.00 39.53 24 ALA B N 1
ATOM 2389 C CA . ALA B 1 24 ? 48.373 21.446 47.150 1.00 39.44 24 ALA B CA 1
ATOM 2390 C C . ALA B 1 24 ? 46.853 21.562 47.080 1.00 38.95 24 ALA B C 1
ATOM 2391 O O . ALA B 1 24 ? 46.294 21.944 46.052 1.00 39.18 24 ALA B O 1
ATOM 2393 N N . PRO B 1 25 ? 46.165 21.234 48.187 1.00 39.03 25 PRO B N 1
ATOM 2394 C CA . PRO B 1 25 ? 44.702 21.304 48.260 1.00 38.58 25 PRO B CA 1
ATOM 2395 C C . PRO B 1 25 ? 44.172 22.740 48.186 1.00 38.58 25 PRO B C 1
ATOM 2396 O O . PRO B 1 25 ? 42.966 22.962 48.043 1.00 39.43 25 PRO B O 1
ATOM 2400 N N . LEU B 1 26 ? 45.079 23.706 48.287 1.00 36.74 26 LEU B N 1
ATOM 2401 C CA . LEU B 1 26 ? 44.725 25.120 48.212 1.00 36.20 26 LEU B CA 1
ATOM 2402 C C . LEU B 1 26 ? 45.876 25.884 47.584 1.00 36.13 26 LEU B C 1
ATOM 2403 O O . LEU B 1 26 ? 47.042 25.583 47.845 1.00 38.20 26 LEU B O 1
ATOM 2408 N N . PRO B 1 27 ? 45.572 26.882 46.742 1.00 35.65 27 PRO B N 1
ATOM 2409 C CA . PRO B 1 27 ? 46.636 27.662 46.112 1.00 34.90 27 PRO B CA 1
ATOM 2410 C C . PRO B 1 27 ? 47.250 28.559 47.178 1.00 34.65 27 PRO B C 1
ATOM 2411 O O . PRO B 1 27 ? 46.701 28.691 48.273 1.00 33.43 27 PRO B O 1
ATOM 2415 N N . PRO B 1 28 ? 48.401 29.175 46.881 1.00 34.17 28 PRO B N 1
ATOM 2416 C CA . PRO B 1 28 ? 49.036 30.054 47.863 1.00 34.84 28 PRO B CA 1
ATOM 2417 C C . PRO B 1 28 ? 48.228 31.335 48.035 1.00 35.74 28 PRO B C 1
ATOM 2418 O O . PRO B 1 28 ? 47.411 31.676 47.182 1.00 36.20 28 PRO B O 1
ATOM 2422 N N . GLY B 1 29 ? 48.450 32.035 49.141 1.00 36.01 29 GLY B N 1
ATOM 2423 C CA . GLY B 1 29 ? 47.738 33.277 49.378 1.00 35.71 29 GLY B CA 1
ATOM 2424 C C . GLY B 1 29 ? 46.258 33.127 49.669 1.00 36.03 29 GLY B C 1
ATOM 2425 O O . GLY B 1 29 ? 45.514 34.105 49.588 1.00 37.46 29 GLY B O 1
ATOM 2426 N N . ASP B 1 30 ? 45.821 31.918 50.003 1.00 35.36 30 ASP B N 1
ATOM 2427 C CA . ASP B 1 30 ? 44.415 31.680 50.314 1.00 37.65 30 ASP B CA 1
ATOM 2428 C C . ASP B 1 30 ? 44.205 31.944 51.812 1.00 37.42 30 ASP B C 1
ATOM 2429 O O . ASP B 1 30 ? 45.132 32.346 52.506 1.00 37.07 30 ASP B O 1
ATOM 2434 N N . ASP B 1 31 ? 42.994 31.713 52.308 1.00 37.53 31 ASP B N 1
ATOM 2435 C CA . ASP B 1 31 ? 42.687 31.950 53.715 1.00 38.29 31 ASP B CA 1
ATOM 2436 C C . ASP B 1 31 ? 43.490 31.049 54.650 1.00 39.10 31 ASP B C 1
ATOM 2437 O O . ASP B 1 31 ? 43.622 31.322 55.844 1.00 37.56 31 ASP B O 1
ATOM 2442 N N . ALA B 1 32 ? 44.023 29.969 54.092 1.00 37.85 32 ALA B N 1
ATOM 2443 C CA . ALA B 1 32 ? 44.842 29.032 54.839 1.00 36.91 32 ALA B CA 1
ATOM 2444 C C . ALA B 1 32 ? 45.679 28.293 53.815 1.00 36.82 32 ALA B C 1
ATOM 2445 O O . ALA B 1 32 ? 45.514 28.486 52.610 1.00 36.04 32 ALA B O 1
ATOM 2447 N N . GLY B 1 33 ? 46.583 27.454 54.299 1.00 36.97 33 GLY B N 1
ATOM 2448 C CA . GLY B 1 33 ? 47.425 26.687 53.408 1.00 34.69 33 GLY B CA 1
ATOM 2449 C C . GLY B 1 33 ? 47.211 25.226 53.717 1.00 36.25 33 GLY B C 1
ATOM 2450 O O . GLY B 1 33 ? 46.592 24.878 54.727 1.00 36.50 33 GLY B O 1
ATOM 2451 N N . GLY B 1 34 ? 47.711 24.355 52.851 1.00 36.33 34 GLY B N 1
ATOM 2452 C CA . GLY B 1 34 ? 47.543 22.943 53.105 1.00 35.17 34 GLY B CA 1
ATOM 2453 C C . GLY B 1 34 ? 48.401 22.089 52.206 1.00 35.68 34 GLY B C 1
ATOM 2454 O O . GLY B 1 34 ? 49.024 22.582 51.261 1.00 33.16 34 GLY B O 1
ATOM 2455 N N . VAL B 1 35 ? 48.433 20.803 52.532 1.00 34.81 35 VAL B N 1
ATOM 2456 C CA . VAL B 1 35 ? 49.177 19.809 51.779 1.00 37.92 35 VAL B CA 1
ATOM 2457 C C . VAL B 1 35 ? 48.307 18.563 51.744 1.00 39.32 35 VAL B C 1
ATOM 2458 O O . VAL B 1 35 ? 47.341 18.447 52.503 1.00 38.99 35 VAL B O 1
ATOM 2462 N N . TRP B 1 36 ? 48.637 17.637 50.855 1.00 40.38 36 TRP B N 1
ATOM 2463 C CA . TRP B 1 36 ? 47.891 16.394 50.768 1.00 42.09 36 TRP B CA 1
ATOM 2464 C C . TRP B 1 36 ? 48.636 15.389 51.645 1.00 44.90 36 TRP B C 1
ATOM 2465 O O . TRP B 1 36 ? 49.846 15.216 51.503 1.00 46.47 36 TRP B O 1
ATOM 2476 N N . ALA B 1 37 ? 47.921 14.739 52.558 1.00 47.51 37 ALA B N 1
ATOM 2477 C CA . ALA B 1 37 ? 48.544 13.766 53.447 1.00 50.01 37 ALA B CA 1
ATOM 2478 C C . ALA B 1 37 ? 47.672 12.533 53.616 1.00 51.48 37 ALA B C 1
ATOM 2479 O O . ALA B 1 37 ? 46.510 12.633 54.013 1.00 52.13 37 ALA B O 1
ATOM 2481 N N . GLU B 1 38 ? 48.246 11.370 53.319 1.00 52.76 38 GLU B N 1
ATOM 2482 C CA . GLU B 1 38 ? 47.535 10.104 53.434 1.00 53.57 38 GLU B CA 1
ATOM 2483 C C . GLU B 1 38 ? 46.135 10.218 52.842 1.00 54.29 38 GLU B C 1
ATOM 2484 O O . GLU B 1 38 ? 45.137 9.996 53.530 1.00 53.33 38 GLU B O 1
ATOM 2486 N N . GLY B 1 39 ? 46.075 10.575 51.562 1.00 55.49 39 GLY B N 1
ATOM 2487 C CA . GLY B 1 39 ? 44.798 10.711 50.887 1.00 56.90 39 GLY B CA 1
ATOM 2488 C C . GLY B 1 39 ? 43.855 11.639 51.625 1.00 57.68 39 GLY B C 1
ATOM 2489 O O . GLY B 1 39 ? 42.705 11.286 51.894 1.00 58.94 39 GLY B O 1
ATOM 2490 N N . ARG B 1 40 ? 44.346 12.829 51.955 1.00 56.75 40 ARG B N 1
ATOM 2491 C CA . ARG B 1 40 ? 43.554 13.823 52.669 1.00 56.09 40 ARG B CA 1
ATOM 2492 C C . ARG B 1 40 ? 44.186 15.202 52.540 1.00 54.79 40 ARG B C 1
ATOM 2493 O O . ARG B 1 40 ? 45.383 15.325 52.274 1.00 54.91 40 ARG B O 1
ATOM 2501 N N . ALA B 1 41 ? 43.376 16.238 52.724 1.00 52.40 41 ALA B N 1
ATOM 2502 C CA . ALA B 1 41 ? 43.865 17.607 52.648 1.00 49.85 41 ALA B CA 1
ATOM 2503 C C . ALA B 1 41 ? 43.964 18.146 54.069 1.00 48.45 41 ALA B C 1
ATOM 2504 O O . ALA B 1 41 ? 42.953 18.287 54.759 1.00 47.73 41 ALA B O 1
ATOM 2506 N N . TRP B 1 42 ? 45.186 18.423 54.513 1.00 46.63 42 TRP B N 1
ATOM 2507 C CA . TRP B 1 42 ? 45.392 18.951 55.856 1.00 45.76 42 TRP B CA 1
ATOM 2508 C C . TRP B 1 42 ? 45.776 20.418 55.811 1.00 43.65 42 TRP B C 1
ATOM 2509 O O . TRP B 1 42 ? 46.830 20.785 55.291 1.00 42.89 42 TRP B O 1
ATOM 2520 N N . LEU B 1 43 ? 44.900 21.254 56.359 1.00 41.43 43 LEU B N 1
ATOM 2521 C CA . LEU B 1 43 ? 45.112 22.695 56.367 1.00 39.60 43 LEU B CA 1
ATOM 2522 C C . LEU B 1 43 ? 45.800 23.175 57.641 1.00 38.47 43 LEU B C 1
ATOM 2523 O O . LEU B 1 43 ? 45.573 22.637 58.726 1.00 38.76 43 LEU B O 1
ATOM 2528 N N . LEU B 1 44 ? 46.629 24.201 57.489 1.00 36.73 44 LEU B N 1
ATOM 2529 C CA . LEU B 1 44 ? 47.367 24.791 58.597 1.00 35.05 44 LEU B CA 1
ATOM 2530 C C . LEU B 1 44 ? 47.247 26.306 58.472 1.00 34.36 44 LEU B C 1
ATOM 2531 O O . LEU B 1 44 ? 47.392 26.855 57.381 1.00 33.64 44 LEU B O 1
ATOM 2536 N N . LYS B 1 45 ? 46.992 26.985 59.583 1.00 34.05 45 LYS B N 1
ATOM 2537 C CA . LYS B 1 45 ? 46.843 28.435 59.538 1.00 35.11 45 LYS B CA 1
ATOM 2538 C C . LYS B 1 45 ? 47.309 29.134 60.809 1.00 34.33 45 LYS B C 1
ATOM 2539 O O . LYS B 1 45 ? 47.064 28.656 61.916 1.00 33.81 45 LYS B O 1
ATOM 2545 N N . THR B 1 46 ? 47.972 30.271 60.640 1.00 34.18 46 THR B N 1
ATOM 2546 C CA . THR B 1 46 ? 48.446 31.054 61.776 1.00 36.00 46 THR B CA 1
ATOM 2547 C C . THR B 1 46 ? 47.976 32.499 61.664 1.00 36.14 46 THR B C 1
ATOM 2548 O O . THR B 1 46 ? 48.088 33.117 60.603 1.00 36.20 46 THR B O 1
ATOM 2552 N N . ASP B 1 47 ? 47.440 33.022 62.764 1.00 36.55 47 ASP B N 1
ATOM 2553 C CA . ASP B 1 47 ? 46.985 34.409 62.837 1.00 37.72 47 ASP B CA 1
ATOM 2554 C C . ASP B 1 47 ? 47.578 34.997 64.113 1.00 38.09 47 ASP B C 1
ATOM 2555 O O . ASP B 1 47 ? 47.431 34.423 65.194 1.00 37.25 47 ASP B O 1
ATOM 2560 N N . GLY B 1 48 ? 48.257 36.129 63.989 1.00 36.35 48 GLY B N 1
ATOM 2561 C CA . GLY B 1 48 ? 48.850 36.743 65.159 1.00 38.32 48 GLY B CA 1
ATOM 2562 C C . GLY B 1 48 ? 48.273 38.117 65.398 1.00 39.14 48 GLY B C 1
ATOM 2563 O O . GLY B 1 48 ? 47.549 38.643 64.550 1.00 39.03 48 GLY B O 1
ATOM 2564 N N . PHE B 1 49 ? 48.580 38.703 66.550 1.00 39.02 49 PHE B N 1
ATOM 2565 C CA . PHE B 1 49 ? 48.081 40.036 66.856 1.00 39.58 49 PHE B CA 1
ATOM 2566 C C . PHE B 1 49 ? 48.584 40.611 68.169 1.00 38.05 49 PHE B C 1
ATOM 2567 O O . PHE B 1 49 ? 48.883 39.879 69.110 1.00 38.12 49 PHE B O 1
ATOM 2575 N N . LEU B 1 50 ? 48.684 41.936 68.203 1.00 37.63 50 LEU B N 1
ATOM 2576 C CA . LEU B 1 50 ? 49.119 42.663 69.387 1.00 36.93 50 LEU B CA 1
ATOM 2577 C C . LEU B 1 50 ? 47.904 42.865 70.280 1.00 36.53 50 LEU B C 1
ATOM 2578 O O . LEU B 1 50 ? 46.879 43.381 69.830 1.00 35.78 50 LEU B O 1
ATOM 2583 N N . TYR B 1 51 ? 48.024 42.453 71.538 1.00 34.13 51 TYR B N 1
ATOM 2584 C CA . TYR B 1 51 ? 46.945 42.589 72.506 1.00 36.20 51 TYR B CA 1
ATOM 2585 C C . TYR B 1 51 ? 46.329 43.990 72.441 1.00 36.46 51 TYR B C 1
ATOM 2586 O O . TYR B 1 51 ? 45.109 44.137 72.436 1.00 37.18 51 TYR B O 1
ATOM 2595 N N . ARG B 1 52 ? 47.182 45.008 72.381 1.00 37.18 52 ARG B N 1
ATOM 2596 C CA . ARG B 1 52 ? 46.736 46.401 72.339 1.00 40.19 52 ARG B CA 1
ATOM 2597 C C . ARG B 1 52 ? 45.807 46.749 71.180 1.00 41.26 52 ARG B C 1
ATOM 2598 O O . ARG B 1 52 ? 44.955 47.627 71.309 1.00 43.13 52 ARG B O 1
ATOM 2600 N N . GLU B 1 53 ? 45.960 46.067 70.053 1.00 41.37 53 GLU B N 1
ATOM 2601 C CA . GLU B 1 53 ? 45.134 46.366 68.891 1.00 42.82 53 GLU B CA 1
ATOM 2602 C C . GLU B 1 53 ? 43.806 45.623 68.876 1.00 42.88 53 GLU B C 1
ATOM 2603 O O . GLU B 1 53 ? 42.869 46.033 68.195 1.00 44.19 53 GLU B O 1
ATOM 2609 N N . VAL B 1 54 ? 43.719 44.541 69.636 1.00 43.71 54 VAL B N 1
ATOM 2610 C CA . VAL B 1 54 ? 42.499 43.753 69.678 1.00 44.66 54 VAL B CA 1
ATOM 2611 C C . VAL B 1 54 ? 41.637 44.029 70.907 1.00 45.41 54 VAL B C 1
ATOM 2612 O O . VAL B 1 54 ? 40.418 43.859 70.861 1.00 45.98 54 VAL B O 1
ATOM 2616 N N . ALA B 1 55 ? 42.264 44.457 72.000 1.00 44.30 55 ALA B N 1
ATOM 2617 C CA . ALA B 1 55 ? 41.531 44.728 73.238 1.00 44.23 55 ALA B CA 1
ATOM 2618 C C . ALA B 1 55 ? 40.755 46.041 73.208 1.00 44.19 55 ALA B C 1
ATOM 2619 O O . ALA B 1 55 ? 41.337 47.121 73.305 1.00 44.29 55 ALA B O 1
ATOM 2621 N N . LEU B 1 56 ? 39.437 45.930 73.060 1.00 44.95 56 LEU B N 1
ATOM 2622 C CA . LEU B 1 56 ? 38.544 47.085 73.036 1.00 44.72 56 LEU B CA 1
ATOM 2623 C C . LEU B 1 56 ? 38.048 47.291 74.459 1.00 44.66 56 LEU B C 1
ATOM 2624 O O . LEU B 1 56 ? 38.120 46.379 75.285 1.00 44.73 56 LEU B O 1
ATOM 2629 N N . LYS B 1 57 ? 37.535 48.483 74.740 1.00 45.93 57 LYS B N 1
ATOM 2630 C CA . LYS B 1 57 ? 37.031 48.800 76.071 1.00 46.84 57 LYS B CA 1
ATOM 2631 C C . LYS B 1 57 ? 36.175 47.664 76.621 1.00 46.89 57 LYS B C 1
ATOM 2632 O O . LYS B 1 57 ? 35.242 47.208 75.964 1.00 47.23 57 LYS B O 1
ATOM 2634 N N . GLY B 1 58 ? 36.510 47.198 77.820 1.00 47.19 58 GLY B N 1
ATOM 2635 C CA . GLY B 1 58 ? 35.739 46.132 78.435 1.00 47.89 58 GLY B CA 1
ATOM 2636 C C . GLY B 1 58 ? 36.236 44.716 78.215 1.00 48.31 58 GLY B C 1
ATOM 2637 O O . GLY B 1 58 ? 35.894 43.815 78.982 1.00 49.38 58 GLY B O 1
ATOM 2638 N N . MET B 1 59 ? 37.036 44.502 77.175 1.00 48.29 59 MET B N 1
ATOM 2639 C CA . MET B 1 59 ? 37.552 43.166 76.898 1.00 46.48 59 MET B CA 1
ATOM 2640 C C . MET B 1 59 ? 38.799 42.870 77.714 1.00 45.04 59 MET B C 1
ATOM 2641 O O . MET B 1 59 ? 39.644 43.738 77.910 1.00 44.79 59 MET B O 1
ATOM 2646 N N . GLY B 1 60 ? 38.910 41.633 78.183 1.00 45.10 60 GLY B N 1
ATOM 2647 C CA . GLY B 1 60 ? 40.063 41.240 78.969 1.00 44.17 60 GLY B CA 1
ATOM 2648 C C . GLY B 1 60 ? 40.903 40.199 78.254 1.00 43.13 60 GLY B C 1
ATOM 2649 O O . GLY B 1 60 ? 40.709 39.955 77.063 1.00 41.21 60 GLY B O 1
ATOM 2650 N N . PRO B 1 61 ? 41.856 39.571 78.959 1.00 42.33 61 PRO B N 1
ATOM 2651 C CA . PRO B 1 61 ? 42.728 38.546 78.377 1.00 41.00 61 PRO B CA 1
ATOM 2652 C C . PRO B 1 61 ? 41.908 37.367 77.869 1.00 39.76 61 PRO B C 1
ATOM 2653 O O . PRO B 1 61 ? 42.233 36.752 76.852 1.00 38.38 61 PRO B O 1
ATOM 2657 N N . PHE B 1 62 ? 40.842 37.053 78.596 1.00 38.43 62 PHE B N 1
ATOM 2658 C CA . PHE B 1 62 ? 39.971 35.948 78.227 1.00 39.26 62 PHE B CA 1
ATOM 2659 C C . PHE B 1 62 ? 39.379 36.178 76.835 1.00 37.99 62 PHE B C 1
ATOM 2660 O O . PHE B 1 62 ? 39.418 35.295 75.977 1.00 38.54 62 PHE B O 1
ATOM 2668 N N . GLU B 1 63 ? 38.823 37.368 76.627 1.00 38.34 63 GLU B N 1
ATOM 2669 C CA . GLU B 1 63 ? 38.222 37.721 75.343 1.00 37.11 63 GLU B CA 1
ATOM 2670 C C . GLU B 1 63 ? 39.250 37.684 74.220 1.00 37.03 63 GLU B C 1
ATOM 2671 O O . GLU B 1 63 ? 38.967 37.191 73.125 1.00 36.16 63 GLU B O 1
ATOM 2677 N N . VAL B 1 64 ? 40.444 38.205 74.488 1.00 36.25 64 VAL B N 1
ATOM 2678 C CA . VAL B 1 64 ? 41.488 38.210 73.476 1.00 36.71 64 VAL B CA 1
ATOM 2679 C C . VAL B 1 64 ? 41.897 36.783 73.123 1.00 37.07 64 VAL B C 1
ATOM 2680 O O . VAL B 1 64 ? 42.046 36.452 71.947 1.00 36.60 64 VAL B O 1
ATOM 2684 N N . GLY B 1 65 ? 42.074 35.941 74.134 1.00 36.69 65 GLY B N 1
ATOM 2685 C CA . GLY B 1 65 ? 42.436 34.559 73.876 1.00 37.70 65 GLY B CA 1
ATOM 2686 C C . GLY B 1 65 ? 41.335 33.873 73.079 1.00 39.04 65 GLY B C 1
ATOM 2687 O O . GLY B 1 65 ? 41.602 33.101 72.158 1.00 38.31 65 GLY B O 1
ATOM 2688 N N . PHE B 1 66 ? 40.086 34.155 73.441 1.00 39.12 66 PHE B N 1
ATOM 2689 C CA . PHE B 1 66 ? 38.933 33.576 72.758 1.00 40.04 66 PHE B CA 1
ATOM 2690 C C . PHE B 1 66 ? 38.938 34.004 71.289 1.00 39.29 66 PHE B C 1
ATOM 2691 O O . PHE B 1 66 ? 38.830 33.174 70.383 1.00 39.55 66 PHE B O 1
ATOM 2699 N N . ARG B 1 67 ? 39.077 35.305 71.065 1.00 39.23 67 ARG B N 1
ATOM 2700 C CA . ARG B 1 67 ? 39.086 35.858 69.718 1.00 40.47 67 ARG B CA 1
ATOM 2701 C C . ARG B 1 67 ? 40.222 35.256 68.899 1.00 40.04 67 ARG B C 1
ATOM 2702 O O . ARG B 1 67 ? 40.067 35.000 67.701 1.00 38.58 67 ARG B O 1
ATOM 2710 N N . GLY B 1 68 ? 41.355 35.025 69.558 1.00 38.62 68 GLY B N 1
ATOM 2711 C CA . GLY B 1 68 ? 42.513 34.455 68.890 1.00 37.88 68 GLY B CA 1
ATOM 2712 C C . GLY B 1 68 ? 42.243 33.110 68.242 1.00 37.42 68 GLY B C 1
ATOM 2713 O O . GLY B 1 68 ? 42.648 32.876 67.099 1.00 38.03 68 GLY B O 1
ATOM 2714 N N . VAL B 1 69 ? 41.572 32.219 68.966 1.00 35.71 69 VAL B N 1
ATOM 2715 C CA . VAL B 1 69 ? 41.248 30.899 68.435 1.00 37.27 69 VAL B CA 1
ATOM 2716 C C . VAL B 1 69 ? 40.085 30.987 67.444 1.00 38.23 69 VAL B C 1
ATOM 2717 O O . VAL B 1 69 ? 40.047 30.257 66.450 1.00 37.47 69 VAL B O 1
ATOM 2721 N N . ALA B 1 70 ? 39.146 31.889 67.717 1.00 38.35 70 ALA B N 1
ATOM 2722 C CA . ALA B 1 70 ? 37.979 32.083 66.859 1.00 38.00 70 ALA B CA 1
ATOM 2723 C C . ALA B 1 70 ? 38.384 32.520 65.461 1.00 37.96 70 ALA B C 1
ATOM 2724 O O . ALA B 1 70 ? 37.862 32.014 64.471 1.00 38.54 70 ALA B O 1
ATOM 2726 N N . ALA B 1 71 ? 39.316 33.463 65.384 1.00 36.82 71 ALA B N 1
ATOM 2727 C CA . ALA B 1 71 ? 39.787 33.969 64.103 1.00 36.46 71 ALA B CA 1
ATOM 2728 C C . ALA B 1 71 ? 40.433 32.870 63.266 1.00 36.50 71 ALA B C 1
ATOM 2729 O O . ALA B 1 71 ? 40.031 32.628 62.128 1.00 37.14 71 ALA B O 1
ATOM 2731 N N . THR B 1 72 ? 41.445 32.214 63.827 1.00 36.26 72 THR B N 1
ATOM 2732 C CA . THR B 1 72 ? 42.146 31.144 63.123 1.00 34.22 72 THR B CA 1
ATOM 2733 C C . THR B 1 72 ? 41.168 30.049 62.703 1.00 35.05 72 THR B C 1
ATOM 2734 O O . THR B 1 72 ? 41.253 29.517 61.592 1.00 34.29 72 THR B O 1
ATOM 2738 N N . ALA B 1 73 ? 40.236 29.721 63.591 1.00 34.38 73 ALA B N 1
ATOM 2739 C CA . ALA B 1 73 ? 39.237 28.699 63.304 1.00 36.26 73 ALA B CA 1
ATOM 2740 C C . ALA B 1 73 ? 38.376 29.133 62.124 1.00 37.26 73 ALA B C 1
ATOM 2741 O O . ALA B 1 73 ? 38.060 28.331 61.245 1.00 37.55 73 ALA B O 1
ATOM 2743 N N . SER B 1 74 ? 38.006 30.411 62.116 1.00 37.69 74 SER B N 1
ATOM 2744 C CA . SER B 1 74 ? 37.179 30.980 61.061 1.00 38.16 74 SER B CA 1
ATOM 2745 C C . SER B 1 74 ? 37.836 30.861 59.690 1.00 38.60 74 SER B C 1
ATOM 2746 O O . SER B 1 74 ? 37.158 30.578 58.700 1.00 38.23 74 SER B O 1
ATOM 2749 N N . ASP B 1 75 ? 39.147 31.081 59.628 1.00 37.92 75 ASP B N 1
ATOM 2750 C CA . ASP B 1 75 ? 39.860 30.971 58.358 1.00 37.62 75 ASP B CA 1
ATOM 2751 C C . ASP B 1 75 ? 39.878 29.517 57.890 1.00 38.10 75 ASP B C 1
ATOM 2752 O O . ASP B 1 75 ? 39.711 29.240 56.701 1.00 37.84 75 ASP B O 1
ATOM 2757 N N . LEU B 1 76 ? 40.073 28.594 58.833 1.00 37.71 76 LEU B N 1
ATOM 2758 C CA . LEU B 1 76 ? 40.098 27.165 58.527 1.00 37.95 76 LEU B CA 1
ATOM 2759 C C . LEU B 1 76 ? 38.720 26.667 58.091 1.00 37.99 76 LEU B C 1
ATOM 2760 O O . LEU B 1 76 ? 38.600 25.909 57.128 1.00 38.50 76 LEU B O 1
ATOM 2765 N N . LEU B 1 77 ? 37.689 27.088 58.815 1.00 36.86 77 LEU B N 1
ATOM 2766 C CA . LEU B 1 77 ? 36.321 26.683 58.518 1.00 39.08 77 LEU B CA 1
ATOM 2767 C C . LEU B 1 77 ? 35.870 27.136 57.134 1.00 37.98 77 LEU B C 1
ATOM 2768 O O . LEU B 1 77 ? 35.209 26.389 56.417 1.00 37.51 77 LEU B O 1
ATOM 2773 N N . ALA B 1 78 ? 36.240 28.357 56.766 1.00 38.79 78 ALA B N 1
ATOM 2774 C CA . ALA B 1 78 ? 35.874 28.915 55.472 1.00 37.15 78 ALA B CA 1
ATOM 2775 C C . ALA B 1 78 ? 36.409 28.055 54.333 1.00 38.31 78 ALA B C 1
ATOM 2776 O O . ALA B 1 78 ? 35.860 28.061 53.233 1.00 38.15 78 ALA B O 1
ATOM 2778 N N . LYS B 1 79 ? 37.482 27.316 54.603 1.00 37.14 79 LYS B N 1
ATOM 2779 C CA . LYS B 1 79 ? 38.090 26.457 53.595 1.00 36.01 79 LYS B CA 1
ATOM 2780 C C . LYS B 1 79 ? 37.512 25.056 53.702 1.00 35.76 79 LYS B C 1
ATOM 2781 O O . LYS B 1 79 ? 38.003 24.120 53.074 1.00 37.55 79 LYS B O 1
ATOM 2787 N N . MET B 1 80 ? 36.465 24.924 54.506 1.00 35.65 80 MET B N 1
ATOM 2788 C CA . MET B 1 80 ? 35.805 23.649 54.727 1.00 36.66 80 MET B CA 1
ATOM 2789 C C . MET B 1 80 ? 36.728 22.693 55.468 1.00 37.90 80 MET B C 1
ATOM 2790 O O . MET B 1 80 ? 36.683 21.481 55.269 1.00 37.59 80 MET B O 1
ATOM 2795 N N . GLY B 1 81 ? 37.575 23.256 56.320 1.00 38.05 81 GLY B N 1
ATOM 2796 C CA . GLY B 1 81 ? 38.474 22.441 57.106 1.00 39.08 81 GLY B CA 1
ATOM 2797 C C . GLY B 1 81 ? 37.885 22.330 58.499 1.00 40.30 81 GLY B C 1
ATOM 2798 O O . GLY B 1 81 ? 37.407 23.319 59.052 1.00 39.86 81 GLY B O 1
ATOM 2799 N N . ARG B 1 82 ? 37.896 21.127 59.061 1.00 42.67 82 ARG B N 1
ATOM 2800 C CA . ARG B 1 82 ? 37.370 20.913 60.406 1.00 44.23 82 ARG B CA 1
ATOM 2801 C C . ARG B 1 82 ? 38.514 21.073 61.411 1.00 43.80 82 ARG B C 1
ATOM 2802 O O . ARG B 1 82 ? 39.362 20.191 61.542 1.00 43.57 82 ARG B O 1
ATOM 2810 N N . PRO B 1 83 ? 38.558 22.209 62.126 1.00 43.57 83 PRO B N 1
ATOM 2811 C CA . PRO B 1 83 ? 39.615 22.455 63.114 1.00 43.52 83 PRO B CA 1
ATOM 2812 C C . PRO B 1 83 ? 39.762 21.309 64.111 1.00 43.21 83 PRO B C 1
ATOM 2813 O O . PRO B 1 83 ? 38.787 20.902 64.741 1.00 42.94 83 PRO B O 1
ATOM 2817 N N . LEU B 1 84 ? 40.980 20.793 64.253 1.00 43.20 84 LEU B N 1
ATOM 2818 C CA . LEU B 1 84 ? 41.235 19.689 65.176 1.00 43.70 84 LEU B CA 1
ATOM 2819 C C . LEU B 1 84 ? 42.032 20.112 66.408 1.00 43.52 84 LEU B C 1
ATOM 2820 O O . LEU B 1 84 ? 41.910 19.498 67.470 1.00 43.34 84 LEU B O 1
ATOM 2825 N N . GLY B 1 85 ? 42.842 21.156 66.263 1.00 42.75 85 GLY B N 1
ATOM 2826 C CA . GLY B 1 85 ? 43.644 21.623 67.380 1.00 42.69 85 GLY B CA 1
ATOM 2827 C C . GLY B 1 85 ? 44.328 22.953 67.127 1.00 42.64 85 GLY B C 1
ATOM 2828 O O . GLY B 1 85 ? 44.478 23.375 65.980 1.00 42.23 85 GLY B O 1
ATOM 2829 N N . PHE B 1 86 ? 44.750 23.609 68.206 1.00 42.88 86 PHE B N 1
ATOM 2830 C CA . PHE B 1 86 ? 45.416 24.908 68.119 1.00 42.48 86 PHE B CA 1
ATOM 2831 C C . PHE B 1 86 ? 46.613 24.993 69.060 1.00 41.39 86 PHE B C 1
ATOM 2832 O O . PHE B 1 86 ? 46.625 24.372 70.124 1.00 42.19 86 PHE B O 1
ATOM 2840 N N . THR B 1 87 ? 47.617 25.766 68.661 1.00 40.01 87 THR B N 1
ATOM 2841 C CA . THR B 1 87 ? 48.793 25.984 69.492 1.00 41.16 87 THR B CA 1
ATOM 2842 C C . THR B 1 87 ? 48.957 2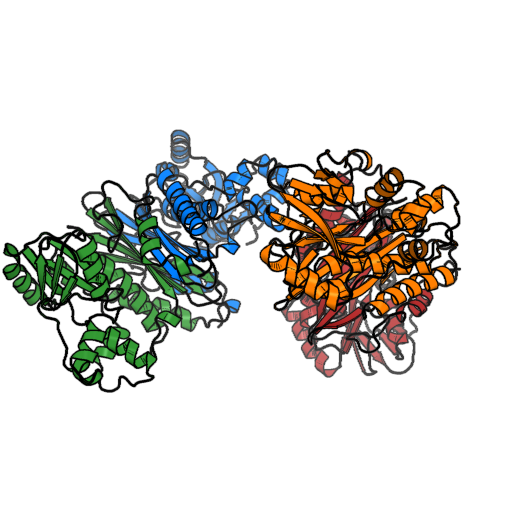7.484 69.628 1.00 40.35 87 THR B C 1
ATOM 2843 O O . THR B 1 87 ? 48.698 28.235 68.685 1.00 40.20 87 THR B O 1
ATOM 2847 N N . LEU B 1 88 ? 49.390 27.920 70.802 1.00 39.88 88 LEU B N 1
ATOM 2848 C CA . LEU B 1 88 ? 49.559 29.339 71.056 1.00 38.92 88 LEU B CA 1
ATOM 2849 C C . LEU B 1 88 ? 51.010 29.767 71.177 1.00 38.02 88 LEU B C 1
ATOM 2850 O O . LEU B 1 88 ? 51.842 29.051 71.735 1.00 38.00 88 LEU B O 1
ATOM 2855 N N . GLY B 1 89 ? 51.296 30.948 70.648 1.00 34.54 89 GLY B N 1
ATOM 2856 C CA . GLY B 1 89 ? 52.624 31.514 70.736 1.00 34.87 89 GLY B CA 1
ATOM 2857 C C . GLY B 1 89 ? 52.437 32.785 71.550 1.00 35.27 89 GLY B C 1
ATOM 2858 O O . GLY B 1 89 ? 51.669 33.670 71.158 1.00 33.83 89 GLY B O 1
ATOM 2859 N N . LEU B 1 90 ? 53.118 32.881 72.686 1.00 33.87 90 LEU B N 1
ATOM 2860 C CA . LEU B 1 90 ? 52.982 34.053 73.536 1.00 33.11 90 LEU B CA 1
ATOM 2861 C C . LEU B 1 90 ? 54.251 34.863 73.757 1.00 33.68 90 LEU B C 1
ATOM 2862 O O . LEU B 1 90 ? 55.329 34.313 73.973 1.00 33.71 90 LEU B O 1
ATOM 2867 N N . PHE B 1 91 ? 54.102 36.181 73.690 1.00 32.81 91 PHE B N 1
ATOM 2868 C CA . PHE B 1 91 ? 55.193 37.113 73.937 1.00 34.99 91 PHE B CA 1
ATOM 2869 C C . PHE B 1 91 ? 54.700 37.963 75.104 1.00 35.86 91 PHE B C 1
ATOM 2870 O O . PHE B 1 91 ? 53.784 38.767 74.954 1.00 36.81 91 PHE B O 1
ATOM 2878 N N . LEU B 1 92 ? 55.311 37.782 76.269 1.00 37.66 92 LEU B N 1
ATOM 2879 C CA . LEU B 1 92 ? 54.859 38.490 77.461 1.00 39.05 92 LEU B CA 1
ATOM 2880 C C . LEU B 1 92 ? 55.891 39.322 78.213 1.00 39.16 92 LEU B C 1
ATOM 2881 O O . LEU B 1 92 ? 57.053 38.935 78.336 1.00 38.76 92 LEU B O 1
ATOM 2886 N N . PRO B 1 93 ? 55.474 40.494 78.720 1.00 40.12 93 PRO B N 1
ATOM 2887 C CA . PRO B 1 93 ? 56.404 41.344 79.472 1.00 40.00 93 PRO B CA 1
ATOM 2888 C C . PRO B 1 93 ? 56.588 40.690 80.846 1.00 40.68 93 PRO B C 1
ATOM 2889 O O . PRO B 1 93 ? 55.635 40.151 81.407 1.00 40.22 93 PRO B O 1
ATOM 2893 N N . GLU B 1 94 ? 57.805 40.732 81.381 1.00 43.13 94 GLU B N 1
ATOM 2894 C CA . GLU B 1 94 ? 58.104 40.121 82.678 1.00 45.27 94 GLU B CA 1
ATOM 2895 C C . GLU B 1 94 ? 57.200 40.564 83.836 1.00 46.38 94 GLU B C 1
ATOM 2896 O O . GLU B 1 94 ? 56.849 39.751 84.693 1.00 46.48 94 GLU B O 1
ATOM 2898 N N . ASP B 1 95 ? 56.825 41.841 83.863 1.00 47.51 95 ASP B N 1
ATOM 2899 C CA . ASP B 1 95 ? 55.985 42.373 84.940 1.00 49.78 95 ASP B CA 1
ATOM 2900 C C . ASP B 1 95 ? 54.528 41.914 84.937 1.00 49.71 95 ASP B C 1
ATOM 2901 O O . ASP B 1 95 ? 53.773 42.227 85.858 1.00 49.66 95 ASP B O 1
ATOM 2906 N N . LEU B 1 96 ? 54.135 41.169 83.912 1.00 48.48 96 LEU B N 1
ATOM 2907 C CA . LEU B 1 96 ? 52.765 40.695 83.793 1.00 46.68 96 LEU B CA 1
ATOM 2908 C C . LEU B 1 96 ? 52.342 39.743 84.914 1.00 47.11 96 LEU B C 1
ATOM 2909 O O . LEU B 1 96 ? 53.143 38.956 85.410 1.00 46.83 96 LEU B O 1
ATOM 2914 N N . GLU B 1 97 ? 51.075 39.820 85.308 1.00 47.32 97 GLU B N 1
ATOM 2915 C CA . GLU B 1 97 ? 50.540 38.943 86.345 1.00 46.65 97 GLU B CA 1
ATOM 2916 C C . GLU B 1 97 ? 50.278 37.581 85.712 1.00 46.71 97 GLU B C 1
ATOM 2917 O O . GLU B 1 97 ? 49.796 37.505 84.580 1.00 48.04 97 GLU B O 1
ATOM 2919 N N . GLU B 1 98 ? 50.592 36.510 86.434 1.00 44.94 98 GLU B N 1
ATOM 2920 C CA . GLU B 1 98 ? 50.383 35.164 85.917 1.00 44.85 98 GLU B CA 1
ATOM 2921 C C . GLU B 1 98 ? 48.923 34.949 85.562 1.00 44.78 98 GLU B C 1
ATOM 2922 O O . GLU B 1 98 ? 48.609 34.207 84.636 1.00 44.75 98 GLU B O 1
ATOM 2924 N N . GLY B 1 99 ? 48.036 35.603 86.306 1.00 43.96 99 GLY B N 1
ATOM 2925 C CA . GLY B 1 99 ? 46.612 35.465 86.061 1.00 43.71 99 GLY B CA 1
ATOM 2926 C C . GLY B 1 99 ? 46.201 35.965 84.690 1.00 42.90 99 GLY B C 1
ATOM 2927 O O . GLY B 1 99 ? 45.232 35.479 84.109 1.00 41.66 99 GLY B O 1
ATOM 2928 N N . PHE B 1 100 ? 46.941 36.944 84.180 1.00 43.79 100 PHE B N 1
ATOM 2929 C CA . PHE B 1 100 ? 46.666 37.522 82.870 1.00 42.96 100 PHE B CA 1
ATOM 2930 C C . PHE B 1 100 ? 46.880 36.442 81.821 1.00 43.28 100 PHE B C 1
ATOM 2931 O O . PHE B 1 100 ? 46.102 36.315 80.873 1.00 43.63 100 PHE B O 1
ATOM 2939 N N . VAL B 1 101 ? 47.945 35.667 82.005 1.00 42.47 101 VAL B N 1
ATOM 2940 C CA . VAL B 1 101 ? 48.280 34.588 81.086 1.00 42.56 101 VAL B CA 1
ATOM 2941 C C . VAL B 1 101 ? 47.242 33.479 81.164 1.00 42.56 101 VAL B C 1
ATOM 2942 O O . VAL B 1 101 ? 46.789 32.972 80.140 1.00 41.48 101 VAL B O 1
ATOM 2946 N N . LEU B 1 102 ? 46.873 33.101 82.385 1.00 41.67 102 LEU B N 1
ATOM 2947 C CA . LEU B 1 102 ? 45.880 32.056 82.583 1.00 41.70 102 LEU B CA 1
ATOM 2948 C C . LEU B 1 102 ? 44.590 32.418 81.865 1.00 41.42 102 LEU B C 1
ATOM 2949 O O . LEU B 1 102 ? 43.988 31.581 81.204 1.00 42.78 102 LEU B O 1
ATOM 2954 N N . GLU B 1 103 ? 44.169 33.670 82.003 1.00 42.17 103 GLU B N 1
ATOM 2955 C CA . GLU B 1 103 ? 42.958 34.147 81.350 1.00 42.15 103 GLU B CA 1
ATOM 2956 C C . GLU B 1 103 ? 43.052 33.993 79.830 1.00 42.40 103 GLU B C 1
ATOM 2957 O O . GLU B 1 103 ? 42.119 33.502 79.194 1.00 41.64 103 GLU B O 1
ATOM 2963 N N . LEU B 1 104 ? 44.174 34.420 79.253 1.00 42.20 104 LEU B N 1
ATOM 2964 C CA . LEU B 1 104 ? 44.379 34.312 77.811 1.00 42.64 104 LEU B CA 1
ATOM 2965 C C . LEU B 1 104 ? 44.179 32.882 77.349 1.00 42.21 104 LEU B C 1
ATOM 2966 O O . LEU B 1 104 ? 43.407 32.621 76.427 1.00 41.20 104 LEU B O 1
ATOM 2971 N N . VAL B 1 105 ? 44.881 31.961 78.001 1.00 41.10 105 VAL B N 1
ATOM 2972 C CA . VAL B 1 105 ? 44.807 30.549 77.658 1.00 40.34 105 VAL B CA 1
ATOM 2973 C C . VAL B 1 105 ? 43.425 29.964 77.896 1.00 41.24 105 VAL B C 1
ATOM 2974 O O . VAL B 1 105 ? 42.934 29.169 77.094 1.00 39.72 105 VAL B O 1
ATOM 2978 N N . ARG B 1 106 ? 42.793 30.351 78.997 1.00 40.34 106 ARG B N 1
ATOM 2979 C CA . ARG B 1 106 ? 41.466 29.843 79.292 1.00 41.39 106 ARG B CA 1
ATOM 2980 C C . ARG B 1 106 ? 40.513 30.278 78.176 1.00 41.71 106 ARG B C 1
ATOM 2981 O O . ARG B 1 106 ? 39.699 29.486 77.694 1.00 41.57 106 ARG B O 1
ATOM 2989 N N . GLY B 1 107 ? 40.623 31.537 77.763 1.00 41.46 107 GLY B N 1
ATOM 2990 C CA . GLY B 1 107 ? 39.771 32.032 76.697 1.00 43.05 107 GLY B CA 1
ATOM 2991 C C . GLY B 1 107 ? 39.957 31.201 75.441 1.00 44.20 107 GLY B C 1
ATOM 2992 O O . GLY B 1 107 ? 38.989 30.736 74.832 1.00 44.91 107 GLY B O 1
ATOM 2993 N N . ALA B 1 108 ? 41.213 31.008 75.054 1.00 43.57 108 ALA B N 1
ATOM 2994 C CA . ALA B 1 108 ? 41.534 30.225 73.871 1.00 42.82 108 ALA B CA 1
ATOM 2995 C C . ALA B 1 108 ? 40.983 28.807 73.991 1.00 42.45 108 ALA B C 1
ATOM 2996 O O . ALA B 1 108 ? 40.347 28.299 73.068 1.00 40.47 108 ALA B O 1
ATOM 2998 N N . ALA B 1 109 ? 41.226 28.170 75.132 1.00 43.65 109 ALA B N 1
ATOM 2999 C CA . ALA B 1 109 ? 40.750 26.807 75.363 1.00 44.69 109 ALA B CA 1
ATOM 3000 C C . ALA B 1 109 ? 39.230 26.768 75.285 1.00 45.34 109 ALA B C 1
ATOM 3001 O O . ALA B 1 109 ? 38.643 25.786 74.827 1.00 45.35 109 ALA B O 1
ATOM 3003 N N . GLU B 1 110 ? 38.600 27.842 75.746 1.00 45.87 110 GLU B N 1
ATOM 3004 C CA . GLU B 1 110 ? 37.149 27.953 75.729 1.00 47.87 110 GLU B CA 1
ATOM 3005 C C . GLU B 1 110 ? 36.660 27.928 74.281 1.00 47.00 110 GLU B C 1
ATOM 3006 O O . GLU B 1 110 ? 35.844 27.083 73.906 1.00 48.08 110 GLU B O 1
ATOM 3012 N N . ALA B 1 111 ? 37.167 28.855 73.471 1.00 46.31 111 ALA B N 1
ATOM 3013 C CA . ALA B 1 111 ? 36.789 28.933 72.063 1.00 46.07 111 ALA B CA 1
ATOM 3014 C C . ALA B 1 111 ? 37.028 27.584 71.403 1.00 45.87 111 ALA B C 1
ATOM 3015 O O . ALA B 1 111 ? 36.177 27.073 70.677 1.00 45.66 111 ALA B O 1
ATOM 3017 N N . ALA B 1 112 ? 38.193 27.008 71.670 1.00 46.09 112 ALA B N 1
ATOM 3018 C CA . ALA B 1 112 ? 38.551 25.715 71.106 1.00 46.68 112 ALA B CA 1
ATOM 3019 C C . ALA B 1 112 ? 37.522 24.639 71.443 1.00 47.23 112 ALA B C 1
ATOM 3020 O O . ALA B 1 112 ? 37.077 23.905 70.564 1.00 48.19 112 ALA B O 1
ATOM 3022 N N . LYS B 1 113 ? 37.150 24.547 72.716 1.00 47.40 113 LYS B N 1
ATOM 3023 C CA . LYS B 1 113 ? 36.185 23.547 73.159 1.00 47.42 113 LYS B CA 1
ATOM 3024 C C . LYS B 1 113 ? 34.853 23.688 72.430 1.00 46.77 113 LYS B C 1
ATOM 3025 O O . LYS B 1 113 ? 34.174 22.698 72.166 1.00 45.31 113 LYS B O 1
ATOM 3031 N N . ARG B 1 114 ? 34.485 24.924 72.112 1.00 46.93 114 ARG B N 1
ATOM 3032 C CA . ARG B 1 114 ? 33.237 25.195 71.416 1.00 47.56 114 ARG B CA 1
ATOM 3033 C C . ARG B 1 114 ? 33.241 24.551 70.027 1.00 48.29 114 ARG B C 1
ATOM 3034 O O . ARG B 1 114 ? 32.188 24.365 69.421 1.00 50.54 114 ARG B O 1
ATOM 3036 N N . LEU B 1 115 ? 34.429 24.208 69.533 1.00 47.35 115 LEU B N 1
ATOM 3037 C CA . LEU B 1 115 ? 34.583 23.579 68.222 1.00 46.88 115 LEU B CA 1
ATOM 3038 C C . LEU B 1 115 ? 34.930 22.101 68.363 1.00 47.42 115 LEU B C 1
ATOM 3039 O O . LEU B 1 115 ? 35.159 21.413 67.369 1.00 47.69 115 LEU B O 1
ATOM 3044 N N . GLY B 1 116 ? 34.970 21.615 69.599 1.00 47.52 116 GLY B N 1
ATOM 3045 C CA . GLY B 1 116 ? 35.321 20.224 69.819 1.00 46.56 116 GLY B CA 1
ATOM 3046 C C . GLY B 1 116 ? 36.793 20.016 69.511 1.00 45.94 116 GLY B C 1
ATOM 3047 O O . GLY B 1 116 ? 37.235 18.896 69.256 1.00 46.71 116 GLY B O 1
ATOM 3048 N N . ALA B 1 117 ? 37.551 21.109 69.526 1.00 45.15 117 ALA B N 1
ATOM 3049 C CA . ALA B 1 117 ? 38.983 21.070 69.252 1.00 44.14 117 ALA B CA 1
ATOM 3050 C C . ALA B 1 117 ? 39.743 21.252 70.559 1.00 43.31 117 ALA B C 1
ATOM 3051 O O . ALA B 1 117 ? 39.135 21.420 71.615 1.00 42.79 117 ALA B O 1
ATOM 3053 N N . PHE B 1 118 ? 41.069 21.240 70.486 1.00 43.51 118 PHE B N 1
ATOM 3054 C CA . 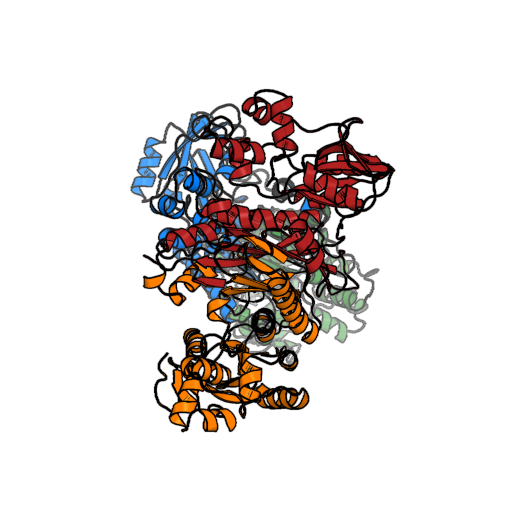PHE B 1 118 ? 41.885 21.376 71.688 1.00 43.63 118 PHE B CA 1
ATOM 3055 C C . PHE B 1 118 ? 43.072 22.316 71.525 1.00 43.29 118 PHE B C 1
ATOM 3056 O O . PHE B 1 118 ? 43.402 22.748 70.416 1.00 41.23 118 PHE B O 1
ATOM 3064 N N . LEU B 1 119 ? 43.696 22.633 72.658 1.00 41.35 119 LEU B N 1
ATOM 3065 C CA . LEU B 1 119 ? 44.902 23.444 72.674 1.00 40.93 119 LEU B CA 1
ATOM 3066 C C . LEU B 1 119 ? 45.965 22.368 72.861 1.00 40.30 119 LEU B C 1
ATOM 3067 O O . LEU B 1 119 ? 45.904 21.585 73.810 1.00 38.34 119 LEU B O 1
ATOM 3072 N N . LEU B 1 120 ? 46.913 22.303 71.936 1.00 40.73 120 LEU B N 1
ATOM 3073 C CA . LEU B 1 120 ? 47.961 21.299 72.000 1.00 41.86 120 LEU B CA 1
ATOM 3074 C C . LEU B 1 120 ? 49.235 21.895 72.569 1.00 42.84 120 LEU B C 1
ATOM 3075 O O . LEU B 1 120 ? 50.342 21.447 72.262 1.00 43.48 120 LEU B O 1
ATOM 3080 N N . GLY B 1 121 ? 49.066 22.914 73.404 1.00 43.38 121 GLY B N 1
ATOM 3081 C CA . GLY B 1 121 ? 50.207 23.560 74.016 1.00 43.77 121 GLY B CA 1
ATOM 3082 C C . GLY B 1 121 ? 50.590 24.842 73.306 1.00 45.25 121 GLY B C 1
ATOM 3083 O O . GLY B 1 121 ? 49.725 25.630 72.899 1.00 45.98 121 GLY B O 1
ATOM 3084 N N . GLY B 1 122 ? 51.893 25.045 73.150 1.00 42.66 122 GLY B N 1
ATOM 3085 C CA . GLY B 1 122 ? 52.385 26.241 72.504 1.00 41.55 122 GLY B CA 1
ATOM 3086 C C . GLY B 1 122 ? 53.721 26.648 73.087 1.00 40.19 122 GLY B C 1
ATOM 3087 O O . GLY B 1 122 ? 54.481 25.807 73.563 1.00 40.32 122 GLY B O 1
ATOM 3088 N N . ASP B 1 123 ? 54.010 27.941 73.059 1.00 38.32 123 ASP B N 1
ATOM 3089 C CA . ASP B 1 123 ? 55.267 28.438 73.587 1.00 37.50 123 ASP B CA 1
ATOM 3090 C C . ASP B 1 123 ? 55.067 29.815 74.196 1.00 37.35 123 ASP B C 1
ATOM 3091 O O . ASP B 1 123 ? 54.086 30.499 73.901 1.00 37.76 123 ASP B O 1
ATOM 3096 N N . THR B 1 124 ? 55.996 30.210 75.058 1.00 36.58 124 THR B N 1
ATOM 3097 C CA . THR B 1 124 ? 55.938 31.511 75.707 1.00 35.28 124 THR B CA 1
ATOM 3098 C C . THR B 1 124 ? 57.334 32.105 75.685 1.00 34.49 124 THR B C 1
ATOM 3099 O O . THR B 1 124 ? 58.323 31.388 75.829 1.00 35.81 124 THR B O 1
ATOM 3103 N N . ASN B 1 125 ? 57.417 33.414 75.495 1.00 34.74 125 ASN B N 1
ATOM 3104 C CA . ASN B 1 125 ? 58.702 34.099 75.448 1.00 36.80 125 ASN B CA 1
ATOM 3105 C C . ASN B 1 125 ? 58.565 35.524 75.967 1.00 37.92 125 ASN B C 1
ATOM 3106 O O . ASN B 1 125 ? 57.474 36.094 75.960 1.00 36.24 125 ASN B O 1
ATOM 3111 N N . ARG B 1 126 ? 59.680 36.089 76.420 1.00 39.36 126 ARG B N 1
ATOM 3112 C CA . ARG B 1 126 ? 59.690 37.450 76.932 1.00 41.49 126 ARG B CA 1
ATOM 3113 C C . ARG B 1 126 ? 59.547 38.410 75.757 1.00 41.72 126 ARG B C 1
ATOM 3114 O O . ARG B 1 126 ? 60.090 38.171 74.682 1.00 42.54 126 ARG B O 1
ATOM 3116 N N . GLY B 1 127 ? 58.802 39.489 75.966 1.00 42.04 127 GLY B N 1
ATOM 3117 C CA . GLY B 1 127 ? 58.608 40.471 74.917 1.00 41.86 127 GLY B CA 1
ATOM 3118 C C . GLY B 1 127 ? 58.320 41.841 75.500 1.00 42.61 127 GLY B C 1
ATOM 3119 O O . GLY B 1 127 ? 58.047 41.971 76.695 1.00 43.30 127 GLY B O 1
ATOM 3120 N N . VAL B 1 128 ? 58.384 42.866 74.661 1.00 42.68 128 VAL B N 1
ATOM 3121 C CA . VAL B 1 128 ? 58.129 44.230 75.101 1.00 43.40 128 VAL B CA 1
ATOM 3122 C C . VAL B 1 128 ? 56.646 44.485 75.363 1.00 42.10 128 VAL B C 1
ATOM 3123 O O . VAL B 1 128 ? 56.289 45.239 76.264 1.00 41.25 128 VAL B O 1
ATOM 3127 N N . GLU B 1 129 ? 55.783 43.859 74.572 1.00 41.41 129 GLU B N 1
ATOM 3128 C CA . GLU B 1 129 ? 54.345 44.038 74.736 1.00 39.92 129 GLU B CA 1
ATOM 3129 C C . GLU B 1 129 ? 53.635 42.719 74.495 1.00 38.90 129 GLU B C 1
ATOM 3130 O O . GLU B 1 129 ? 54.158 41.849 73.800 1.00 39.01 129 GLU B O 1
ATOM 3132 N N . VAL B 1 130 ? 52.447 42.570 75.070 1.00 36.39 130 VAL B N 1
ATOM 3133 C CA . VAL B 1 130 ? 51.683 41.344 74.912 1.00 34.69 130 VAL B CA 1
ATOM 3134 C C . VAL B 1 130 ? 51.329 41.110 73.443 1.00 34.63 130 VAL B C 1
ATOM 3135 O O . VAL B 1 130 ? 50.708 41.952 72.795 1.00 31.15 130 VAL B O 1
ATOM 3139 N N . ALA B 1 131 ? 51.746 39.962 72.922 1.00 34.22 131 ALA B N 1
ATOM 3140 C CA . ALA B 1 131 ? 51.474 39.604 71.535 1.00 34.00 131 ALA B CA 1
ATOM 3141 C C . ALA B 1 131 ? 51.156 38.122 71.515 1.00 35.01 131 ALA B C 1
ATOM 3142 O O . ALA B 1 131 ? 51.713 37.344 72.294 1.00 34.12 131 ALA B O 1
ATOM 3144 N N . LEU B 1 132 ? 50.261 37.732 70.621 1.00 34.09 132 LEU B N 1
ATOM 3145 C CA . LEU B 1 132 ? 49.843 36.349 70.537 1.00 35.62 132 LEU B CA 1
ATOM 3146 C C . LEU B 1 132 ? 49.663 35.880 69.104 1.00 35.53 132 LEU B C 1
ATOM 3147 O O . LEU B 1 132 ? 49.264 36.651 68.235 1.00 34.03 132 LEU B O 1
ATOM 3152 N N . THR B 1 133 ? 49.995 34.616 68.859 1.00 35.22 133 THR B N 1
ATOM 3153 C CA . THR B 1 133 ? 49.782 34.018 67.551 1.00 34.93 133 THR B CA 1
ATOM 3154 C C . THR B 1 133 ? 49.071 32.718 67.853 1.00 35.33 133 THR B C 1
ATOM 3155 O O . THR B 1 133 ? 49.417 32.013 68.808 1.00 35.37 133 THR B O 1
ATOM 3159 N N . VAL B 1 134 ? 48.056 32.417 67.058 1.00 34.61 134 VAL B N 1
ATOM 3160 C CA . VAL B 1 134 ? 47.302 31.194 67.228 1.00 33.58 134 VAL B CA 1
ATOM 3161 C C . VAL B 1 134 ? 47.398 30.429 65.919 1.00 34.51 134 VAL B C 1
ATOM 3162 O O . VAL B 1 134 ? 46.983 30.919 64.874 1.00 33.89 134 VAL B O 1
ATOM 3166 N N . SER B 1 135 ? 47.974 29.238 65.974 1.00 35.33 135 SER B N 1
ATOM 3167 C CA . SER B 1 135 ? 48.100 28.407 64.786 1.00 36.15 135 SER B CA 1
ATOM 3168 C C . SER B 1 135 ? 47.181 27.209 64.964 1.00 35.88 135 SER B C 1
ATOM 3169 O O . SER B 1 135 ? 47.057 26.684 66.067 1.00 37.80 135 SER B O 1
ATOM 3172 N N . GLY B 1 136 ? 46.529 26.785 63.886 1.00 35.95 136 GLY B N 1
ATOM 3173 C CA . GLY B 1 136 ? 45.630 25.649 63.979 1.00 35.41 136 GLY B CA 1
ATOM 3174 C C . GLY B 1 136 ? 45.597 24.802 62.720 1.00 34.23 136 GLY B C 1
ATOM 3175 O O . GLY B 1 136 ? 45.841 25.299 61.620 1.00 33.80 136 GLY B O 1
ATOM 3176 N N . TYR B 1 137 ? 45.319 23.514 62.878 1.00 35.38 137 TYR B N 1
ATOM 3177 C CA . TYR B 1 137 ? 45.239 22.635 61.724 1.00 37.43 137 TYR B CA 1
ATOM 3178 C C . TYR B 1 137 ? 43.859 22.011 61.622 1.00 37.40 137 TYR B C 1
ATOM 3179 O O . TYR B 1 137 ? 43.136 21.904 62.613 1.00 37.82 137 TYR B O 1
ATOM 3188 N N . ALA B 1 138 ? 43.481 21.623 60.412 1.00 38.10 138 ALA B N 1
ATOM 3189 C CA . ALA B 1 138 ? 42.168 21.042 60.196 1.00 37.94 138 ALA B CA 1
ATOM 3190 C C . ALA B 1 138 ? 42.173 20.054 59.047 1.00 38.23 138 ALA B C 1
ATOM 3191 O O . ALA B 1 138 ? 43.032 20.106 58.165 1.00 37.30 138 ALA B O 1
ATOM 3193 N N . LEU B 1 139 ? 41.196 19.155 59.069 1.00 40.20 139 LEU B N 1
ATOM 3194 C CA . LEU B 1 139 ? 41.051 18.143 58.034 1.00 42.32 139 LEU B CA 1
ATOM 3195 C C . LEU B 1 139 ? 39.856 18.514 57.161 1.00 41.82 139 LEU B C 1
ATOM 3196 O O . LEU B 1 139 ? 38.731 18.608 57.644 1.00 41.96 139 LEU B O 1
ATOM 3201 N N . ALA B 1 140 ? 40.107 18.740 55.878 1.00 42.57 140 ALA B N 1
ATOM 3202 C CA . ALA B 1 140 ? 39.037 19.086 54.952 1.00 43.47 140 ALA B CA 1
ATOM 3203 C C . ALA B 1 140 ? 38.819 17.938 53.972 1.00 44.19 140 ALA B C 1
ATOM 3204 O O . ALA B 1 140 ? 39.717 17.589 53.202 1.00 42.67 140 ALA B O 1
ATOM 3206 N N . GLU B 1 141 ? 37.633 17.340 54.015 1.00 45.95 141 GLU B N 1
ATOM 3207 C CA . GLU B 1 141 ? 37.309 16.242 53.109 1.00 47.19 141 GLU B CA 1
ATOM 3208 C C . GLU B 1 141 ? 37.215 16.821 51.703 1.00 45.86 141 GLU B C 1
ATOM 3209 O O . GLU B 1 141 ? 37.537 16.156 50.721 1.00 45.40 141 GLU B O 1
ATOM 3215 N N . ALA B 1 142 ? 36.781 18.075 51.621 1.00 44.69 142 ALA B N 1
ATOM 3216 C CA . ALA B 1 142 ? 36.643 18.766 50.345 1.00 44.51 142 ALA B CA 1
ATOM 3217 C C . ALA B 1 142 ? 37.095 20.215 50.486 1.00 44.71 142 ALA B C 1
ATOM 3218 O O . ALA B 1 142 ? 36.278 21.126 50.619 1.00 45.81 142 ALA B O 1
ATOM 3220 N N . PRO B 1 143 ? 38.412 20.451 50.450 1.00 44.48 143 PRO B N 1
ATOM 3221 C CA . PRO B 1 143 ? 38.931 21.817 50.582 1.00 44.03 143 PRO B CA 1
ATOM 3222 C C . PRO B 1 143 ? 38.224 22.811 49.662 1.00 43.58 143 PRO B C 1
ATOM 3223 O O . PRO B 1 143 ? 37.926 22.495 48.512 1.00 42.97 143 PRO B O 1
ATOM 3227 N N . LEU B 1 144 ? 37.964 24.010 50.178 1.00 42.04 144 LEU B N 1
ATOM 3228 C CA . LEU B 1 144 ? 37.286 25.060 49.418 1.00 39.42 144 LEU B CA 1
ATOM 3229 C C . LEU B 1 144 ? 38.210 26.261 49.215 1.00 38.52 144 LEU B C 1
ATOM 3230 O O . LEU B 1 144 ? 38.399 27.073 50.119 1.00 37.93 144 LEU B O 1
ATOM 3235 N N . PRO B 1 145 ? 38.787 26.391 48.014 1.00 37.32 145 PRO B N 1
ATOM 3236 C CA . PRO B 1 145 ? 39.697 27.489 47.687 1.00 37.25 145 PRO B CA 1
ATOM 3237 C C . PRO B 1 145 ? 39.009 28.785 47.284 1.00 37.39 145 PRO B C 1
ATOM 3238 O O . PRO B 1 145 ? 37.782 28.865 47.221 1.00 37.75 145 PRO B O 1
ATOM 3242 N N . ARG B 1 146 ? 39.820 29.801 47.018 1.00 36.72 146 ARG B N 1
ATOM 3243 C CA . ARG B 1 146 ? 39.307 31.082 46.565 1.00 37.45 146 ARG B CA 1
ATOM 3244 C C . ARG B 1 146 ? 39.107 30.937 45.061 1.00 38.87 146 ARG B C 1
ATOM 3245 O O . ARG B 1 146 ? 40.046 31.125 44.286 1.00 39.08 146 ARG B O 1
ATOM 3253 N N . LYS B 1 147 ? 37.893 30.585 44.652 1.00 38.94 147 LYS B N 1
ATOM 3254 C CA . LYS B 1 147 ? 37.588 30.421 43.236 1.00 39.81 147 LYS B CA 1
ATOM 3255 C C . LYS B 1 147 ? 36.198 30.968 42.928 1.00 39.99 147 LYS B C 1
ATOM 3256 O O . LYS B 1 147 ? 35.271 30.813 43.725 1.00 39.57 147 LYS B O 1
ATOM 3258 N N . ALA B 1 148 ? 36.057 31.605 41.770 1.00 40.74 148 ALA B N 1
ATOM 3259 C CA . ALA B 1 148 ? 34.772 32.173 41.368 1.00 41.14 148 ALA B CA 1
ATOM 3260 C C . ALA B 1 148 ? 34.662 32.300 39.857 1.00 41.80 148 ALA B C 1
ATOM 3261 O O . ALA B 1 148 ? 35.603 32.735 39.192 1.00 41.47 148 ALA B O 1
ATOM 3263 N N . LEU B 1 149 ? 33.502 31.928 39.322 1.00 42.09 149 LEU B N 1
ATOM 3264 C CA . LEU B 1 149 ? 33.257 32.002 37.885 1.00 42.71 149 LEU B CA 1
ATOM 3265 C C . LEU B 1 149 ? 32.018 32.840 37.587 1.00 42.78 149 LEU B C 1
ATOM 3266 O O . LEU B 1 149 ? 31.041 32.809 38.338 1.00 42.43 149 LEU B O 1
ATOM 3271 N N . PRO B 1 150 ? 32.048 33.614 36.492 1.00 42.58 150 PRO B N 1
ATOM 3272 C CA . PRO B 1 150 ? 30.881 34.432 36.154 1.00 41.95 150 PRO B CA 1
ATOM 3273 C C . PRO B 1 150 ? 29.625 33.567 36.155 1.00 40.50 150 PRO B C 1
ATOM 3274 O O . PRO B 1 150 ? 29.635 32.439 35.653 1.00 39.75 150 PRO B O 1
ATOM 3278 N N . GLY B 1 151 ? 28.552 34.089 36.738 1.00 40.08 151 GLY B N 1
ATOM 3279 C CA . GLY B 1 151 ? 27.315 33.336 36.808 1.00 37.34 151 GLY B CA 1
ATOM 3280 C C . GLY B 1 151 ? 27.109 32.726 38.179 1.00 37.31 151 GLY B C 1
ATOM 3281 O O . GLY B 1 151 ? 26.023 32.228 38.489 1.00 37.71 151 GLY B O 1
ATOM 3282 N N . ASP B 1 152 ? 28.152 32.744 39.007 1.00 36.42 152 ASP B N 1
ATOM 3283 C CA . ASP B 1 152 ? 28.030 32.199 40.355 1.00 35.81 152 ASP B CA 1
ATOM 3284 C C . ASP B 1 152 ? 27.365 33.261 41.224 1.00 34.88 152 ASP B C 1
ATOM 3285 O O . ASP B 1 152 ? 27.435 34.453 40.919 1.00 32.30 152 ASP B O 1
ATOM 3290 N N . LEU B 1 153 ? 26.725 32.827 42.303 1.00 33.60 153 LEU B N 1
ATOM 3291 C CA . LEU B 1 153 ? 26.051 33.756 43.199 1.00 34.78 153 LEU B CA 1
ATOM 3292 C C . LEU B 1 153 ? 26.905 34.082 44.412 1.00 36.00 153 LEU B C 1
ATOM 3293 O O . LEU B 1 153 ? 27.738 33.279 44.837 1.00 34.55 153 LEU B O 1
ATOM 3298 N N . LEU B 1 154 ? 26.676 35.272 44.958 1.00 37.88 154 LEU B N 1
ATOM 3299 C CA . LEU B 1 154 ? 27.404 35.774 46.114 1.00 38.82 154 LEU B CA 1
ATOM 3300 C C . LEU B 1 154 ? 26.552 35.745 47.386 1.00 39.62 154 LEU B C 1
ATOM 3301 O O . LEU B 1 154 ? 25.534 36.438 47.479 1.00 40.70 154 LEU B O 1
ATOM 3306 N N . TYR B 1 155 ? 26.980 34.943 48.359 1.00 37.50 155 TYR B N 1
ATOM 3307 C CA . TYR B 1 155 ? 26.281 34.815 49.633 1.00 37.96 155 TYR B CA 1
ATOM 3308 C C . TYR B 1 155 ? 27.198 35.162 50.803 1.00 38.39 155 TYR B C 1
ATOM 3309 O O . TYR B 1 155 ? 28.416 35.008 50.722 1.00 36.98 155 TYR B O 1
ATOM 3318 N N . LEU B 1 156 ? 26.597 35.630 51.892 1.00 37.33 156 LEU B N 1
ATOM 3319 C CA . LEU B 1 156 ? 27.343 35.966 53.096 1.00 36.77 156 LEU B CA 1
ATOM 3320 C C . LEU B 1 156 ? 26.835 35.049 54.199 1.00 36.38 156 LEU B C 1
ATOM 3321 O O . LEU B 1 156 ? 25.630 34.964 54.431 1.00 36.73 156 LEU B O 1
ATOM 3326 N N . ALA B 1 157 ? 27.748 34.359 54.873 1.00 34.95 157 ALA B N 1
ATOM 3327 C CA . ALA B 1 157 ? 27.364 33.470 55.959 1.00 34.98 157 ALA B CA 1
ATOM 3328 C C . ALA B 1 157 ? 27.575 34.204 57.280 1.00 35.93 157 ALA B C 1
ATOM 3329 O O . ALA B 1 157 ? 28.325 35.178 57.341 1.00 35.37 157 ALA B O 1
ATOM 3331 N N . GLY B 1 158 ? 26.904 33.741 58.330 1.00 37.21 158 GLY B N 1
ATOM 3332 C CA . GLY B 1 158 ? 27.058 34.369 59.629 1.00 39.03 158 GLY B CA 1
ATOM 3333 C C . GLY B 1 158 ? 26.235 35.627 59.816 1.00 39.94 158 GLY B C 1
ATOM 3334 O O . GLY B 1 158 ? 25.531 36.059 58.906 1.00 41.23 158 GLY B O 1
ATOM 3335 N N . ASP B 1 159 ? 26.331 36.217 61.002 1.00 40.07 159 ASP B N 1
ATOM 3336 C CA . ASP B 1 159 ? 25.579 37.421 61.325 1.00 40.17 159 ASP B CA 1
ATOM 3337 C C . ASP B 1 159 ? 26.391 38.458 62.092 1.00 39.42 159 ASP B C 1
ATOM 3338 O O . ASP B 1 159 ? 25.823 39.287 62.801 1.00 39.61 159 ASP B O 1
ATOM 3343 N N . ARG B 1 160 ? 27.713 38.418 61.964 1.00 37.76 160 ARG B N 1
ATOM 3344 C CA . ARG B 1 160 ? 28.542 39.397 62.656 1.00 35.54 160 ARG B CA 1
ATOM 3345 C C . ARG B 1 160 ? 28.767 40.630 61.786 1.00 35.25 160 ARG B C 1
ATOM 3346 O O . ARG B 1 160 ? 29.410 41.593 62.207 1.00 35.22 160 ARG B O 1
ATOM 3354 N N . TRP B 1 161 ? 28.218 40.599 60.575 1.00 34.53 161 TRP B N 1
ATOM 3355 C CA . TRP B 1 161 ? 28.351 41.707 59.637 1.00 34.57 161 TRP B CA 1
ATOM 3356 C C . TRP B 1 161 ? 27.809 43.014 60.224 1.00 35.60 161 TRP B C 1
ATOM 3357 O O . TRP B 1 161 ? 26.680 43.063 60.719 1.00 36.80 161 TRP B O 1
ATOM 3368 N N . GLY B 1 162 ? 28.625 44.063 60.166 1.00 33.88 162 GLY B N 1
ATOM 3369 C CA . GLY B 1 162 ? 28.228 45.360 60.680 1.00 32.61 162 GLY B CA 1
ATOM 3370 C C . GLY B 1 162 ? 28.388 45.486 62.184 1.00 32.71 162 GLY B C 1
ATOM 3371 O O . GLY B 1 162 ? 28.600 46.581 62.709 1.00 32.25 162 GLY B O 1
ATOM 3372 N N . ARG B 1 163 ? 28.299 44.357 62.877 1.00 32.83 163 ARG B N 1
ATOM 3373 C CA . ARG B 1 163 ? 28.398 44.339 64.328 1.00 34.78 163 ARG B CA 1
ATOM 3374 C C . ARG B 1 163 ? 29.799 44.541 64.896 1.00 35.17 163 ARG B C 1
ATOM 3375 O O . ARG B 1 163 ? 29.974 45.285 65.860 1.00 36.44 163 ARG B O 1
ATOM 3383 N N . THR B 1 164 ? 30.797 43.893 64.309 1.00 35.58 164 THR B N 1
ATOM 3384 C CA . THR B 1 164 ? 32.163 44.064 64.792 1.00 34.01 164 THR B CA 1
ATOM 3385 C C . THR B 1 164 ? 32.584 45.505 64.507 1.00 34.08 164 THR B C 1
ATOM 3386 O O . THR B 1 164 ? 33.302 46.129 65.295 1.00 32.31 164 THR B O 1
ATOM 3390 N N . GLY B 1 165 ? 32.111 46.034 63.382 1.00 33.81 165 GLY B N 1
ATOM 3391 C CA . GLY B 1 165 ? 32.425 47.404 63.019 1.00 33.46 165 GLY B CA 1
ATOM 3392 C C . GLY B 1 165 ? 31.776 48.379 63.988 1.00 32.63 165 GLY B C 1
ATOM 3393 O O . GLY B 1 165 ? 32.314 49.447 64.258 1.00 32.31 165 GLY B O 1
ATOM 3394 N N . ALA B 1 166 ? 30.609 48.009 64.508 1.00 33.00 166 ALA B N 1
ATOM 3395 C CA . ALA B 1 166 ? 29.894 48.851 65.464 1.00 33.93 166 ALA B CA 1
ATOM 3396 C C . ALA B 1 166 ? 30.621 48.825 66.807 1.00 34.63 166 ALA B C 1
ATOM 3397 O O . ALA B 1 166 ? 30.801 49.860 67.452 1.00 35.93 166 ALA B O 1
ATOM 3399 N N . ALA B 1 167 ? 31.030 47.634 67.228 1.00 34.96 167 ALA B N 1
ATOM 3400 C CA . ALA B 1 167 ? 31.743 47.481 68.490 1.00 35.04 167 ALA B CA 1
ATOM 3401 C C . ALA B 1 167 ? 33.013 48.330 68.479 1.00 35.66 167 ALA B C 1
ATOM 3402 O O . ALA B 1 167 ? 33.304 49.035 69.445 1.00 36.15 167 ALA B O 1
ATOM 3404 N N . ILE B 1 168 ? 33.759 48.271 67.377 1.00 36.77 168 ILE B N 1
ATOM 3405 C CA . ILE B 1 168 ? 34.995 49.039 67.235 1.00 36.44 168 ILE B CA 1
ATOM 3406 C C . ILE B 1 168 ? 34.713 50.537 67.308 1.00 38.82 168 ILE B C 1
ATOM 3407 O O . ILE B 1 168 ? 35.451 51.292 67.948 1.00 37.50 168 ILE B O 1
ATOM 3412 N N . ARG B 1 169 ? 33.644 50.965 66.642 1.00 40.13 169 ARG B N 1
ATOM 3413 C CA . ARG B 1 169 ? 33.266 52.367 66.649 1.00 41.21 169 ARG B CA 1
ATOM 3414 C C . ARG B 1 169 ? 32.882 52.764 68.071 1.00 41.54 169 ARG B C 1
ATOM 3415 O O . ARG B 1 169 ? 33.280 53.820 68.559 1.00 42.34 169 ARG B O 1
ATOM 3423 N N . ALA B 1 170 ? 32.110 51.907 68.732 1.00 42.30 170 ALA B N 1
ATOM 3424 C CA . ALA B 1 170 ? 31.676 52.167 70.100 1.00 43.02 170 ALA B CA 1
ATOM 3425 C C . ALA B 1 170 ? 32.894 52.413 70.980 1.00 44.63 170 ALA B C 1
ATOM 3426 O O . ALA B 1 170 ? 32.866 53.258 71.874 1.00 42.81 170 ALA B O 1
ATOM 3428 N N . HIS B 1 171 ? 33.964 51.671 70.714 1.00 45.72 171 HIS B N 1
ATOM 3429 C CA . HIS B 1 171 ? 35.200 51.814 71.467 1.00 49.03 171 HIS B CA 1
ATOM 3430 C C . HIS B 1 171 ? 35.763 53.221 71.292 1.00 50.16 171 HIS B C 1
ATOM 3431 O O . HIS B 1 171 ? 36.001 53.933 72.266 1.00 50.69 171 HIS B O 1
ATOM 3438 N N . TYR B 1 172 ? 35.971 53.619 70.042 1.00 51.66 172 TYR B N 1
ATOM 3439 C CA . TYR B 1 172 ? 36.521 54.937 69.740 1.00 53.20 172 TYR B CA 1
ATOM 3440 C C . TYR B 1 172 ? 35.632 56.114 70.142 1.00 52.39 172 TYR B C 1
ATOM 3441 O O . TYR B 1 172 ? 36.123 57.231 70.300 1.00 52.35 172 TYR B O 1
ATOM 3450 N N . GLU B 1 173 ? 34.334 55.872 70.301 1.00 51.10 173 GLU B N 1
ATOM 3451 C CA . GLU B 1 173 ? 33.413 56.937 70.698 1.00 50.23 173 GLU B CA 1
ATOM 3452 C C . GLU B 1 173 ? 33.075 56.824 72.182 1.00 49.02 173 GLU B C 1
ATOM 3453 O O . GLU B 1 173 ? 32.392 57.685 72.744 1.00 49.68 173 GLU B O 1
ATOM 3459 N N . GLY B 1 174 ? 33.556 55.756 72.810 1.00 47.59 174 GLY B N 1
ATOM 3460 C CA . GLY B 1 174 ? 33.299 55.548 74.222 1.00 46.78 174 GLY B CA 1
ATOM 3461 C C . GLY B 1 174 ? 31.832 55.328 74.528 1.00 46.79 174 GLY B C 1
ATOM 3462 O O . GLY B 1 174 ? 31.359 55.665 75.613 1.00 46.55 174 GLY B O 1
ATOM 3463 N N . ARG B 1 175 ? 31.107 54.757 73.573 1.00 45.89 175 ARG B N 1
ATOM 3464 C CA . ARG B 1 175 ? 29.684 54.498 73.750 1.00 45.19 175 ARG B CA 1
ATOM 3465 C C . ARG B 1 175 ? 29.447 53.134 74.388 1.00 45.01 175 ARG B C 1
ATOM 3466 O O . ARG B 1 175 ? 30.090 52.155 74.032 1.00 44.86 175 ARG B O 1
ATOM 3474 N N . SER B 1 176 ? 28.513 53.077 75.331 1.00 45.12 176 SER B N 1
ATOM 3475 C CA . SER B 1 176 ? 28.183 51.830 76.013 1.00 44.72 176 SER B CA 1
ATOM 3476 C C . SER B 1 176 ? 27.488 50.854 75.082 1.00 43.90 176 SER B C 1
ATOM 3477 O O . SER B 1 176 ? 26.682 51.252 74.242 1.00 45.12 176 SER B O 1
ATOM 3480 N N . LEU B 1 177 ? 27.793 49.573 75.240 1.00 42.50 177 LEU B N 1
ATOM 3481 C CA . LEU B 1 177 ? 27.166 48.558 74.417 1.00 42.51 177 LEU B CA 1
ATOM 3482 C C . LEU B 1 177 ? 26.030 47.901 75.176 1.00 42.70 177 LEU B C 1
ATOM 3483 O O . LEU B 1 177 ? 25.580 46.815 74.814 1.00 42.32 177 LEU B O 1
ATOM 3488 N N . GLU B 1 178 ? 25.574 48.547 76.248 1.00 43.34 178 GLU B N 1
ATOM 3489 C CA . GLU B 1 178 ? 24.449 48.001 76.992 1.00 43.56 178 GLU B CA 1
ATOM 3490 C C . GLU B 1 178 ? 23.302 48.340 76.048 1.00 42.46 178 GLU B C 1
ATOM 3491 O O . GLU B 1 178 ? 23.246 49.448 75.510 1.00 41.10 178 GLU B O 1
ATOM 3497 N N . GLY B 1 179 ? 22.401 47.392 75.830 1.00 42.52 179 GLY B N 1
ATOM 3498 C CA . GLY B 1 179 ? 21.310 47.641 74.907 1.00 40.48 179 GLY B CA 1
ATOM 3499 C C . GLY B 1 179 ? 21.715 47.144 73.529 1.00 39.59 179 GLY B C 1
ATOM 3500 O O . GLY B 1 179 ? 20.937 47.217 72.576 1.00 38.34 179 GLY B O 1
ATOM 3501 N N . PHE B 1 180 ? 22.946 46.640 73.434 1.00 38.05 180 PHE B N 1
ATOM 3502 C CA . PHE B 1 180 ? 23.498 46.105 72.186 1.00 37.40 180 PHE B CA 1
ATOM 3503 C C . PHE B 1 180 ? 24.194 44.770 72.462 1.00 36.65 180 PHE B C 1
ATOM 3504 O O . PHE B 1 180 ? 25.342 44.564 72.071 1.00 36.90 180 PHE B O 1
ATOM 3512 N N . PRO B 1 181 ? 23.495 43.837 73.126 1.00 37.16 181 PRO B N 1
ATOM 3513 C CA . PRO B 1 181 ? 24.051 42.522 73.460 1.00 35.97 181 PRO B CA 1
ATOM 3514 C C . PRO B 1 181 ? 24.605 41.712 72.289 1.00 36.10 181 PRO B C 1
ATOM 3515 O O . PRO B 1 181 ? 25.571 40.975 72.449 1.00 35.27 181 PRO B O 1
ATOM 3519 N N . LYS B 1 182 ? 23.998 41.830 71.114 1.00 37.04 182 LYS B N 1
ATOM 3520 C CA . LYS B 1 182 ? 24.493 41.071 69.973 1.00 37.06 182 LYS B CA 1
ATOM 3521 C C . LYS B 1 182 ? 25.787 41.664 69.420 1.00 35.55 182 LYS B C 1
ATOM 3522 O O . LYS B 1 182 ? 26.644 40.934 68.917 1.00 35.30 182 LYS B O 1
ATOM 3528 N N . ILE B 1 183 ? 25.930 42.983 69.523 1.00 32.90 183 ILE B N 1
ATOM 3529 C CA . ILE B 1 183 ? 27.132 43.653 69.048 1.00 34.11 183 ILE B CA 1
ATOM 3530 C C . ILE B 1 183 ? 28.303 43.350 69.980 1.00 36.53 183 ILE B C 1
ATOM 3531 O O . ILE B 1 183 ? 29.444 43.208 69.540 1.00 35.13 183 ILE B O 1
ATOM 3536 N N . ARG B 1 184 ? 28.009 43.248 71.271 1.00 36.98 184 ARG B N 1
ATOM 3537 C CA . ARG B 1 184 ? 29.031 42.952 72.264 1.00 39.65 184 ARG B CA 1
ATOM 3538 C C . ARG B 1 184 ? 29.513 41.514 72.075 1.00 39.65 184 ARG B C 1
ATOM 3539 O O . ARG B 1 184 ? 30.697 41.224 72.219 1.00 38.57 184 ARG B O 1
ATOM 3547 N N . GLU B 1 185 ? 28.587 40.619 71.741 1.00 39.78 185 GLU B N 1
ATOM 3548 C CA . GLU B 1 185 ? 28.921 39.215 71.544 1.00 42.52 185 GLU B CA 1
ATOM 3549 C C . GLU B 1 185 ? 29.797 39.006 70.311 1.00 42.62 185 GLU B C 1
ATOM 3550 O O . GLU B 1 185 ? 30.732 38.205 70.334 1.00 40.55 185 GLU B O 1
ATOM 3556 N N . ALA B 1 186 ? 29.493 39.731 69.238 1.00 41.69 186 ALA B N 1
ATOM 3557 C CA . ALA B 1 186 ? 30.256 39.620 68.001 1.00 42.46 186 ALA B CA 1
ATOM 3558 C C . ALA B 1 186 ? 31.707 40.045 68.209 1.00 43.08 186 ALA B C 1
ATOM 3559 O O . ALA B 1 186 ? 32.619 39.504 67.582 1.00 42.39 186 ALA B O 1
ATOM 3561 N N . ALA B 1 187 ? 31.916 41.016 69.093 1.00 42.59 187 ALA B N 1
ATOM 3562 C CA . ALA B 1 187 ? 33.258 41.511 69.367 1.00 43.53 187 ALA B CA 1
ATOM 3563 C C . ALA B 1 187 ? 33.954 40.733 70.479 1.00 43.87 187 ALA B C 1
ATOM 3564 O O . ALA B 1 187 ? 35.112 40.344 70.333 1.00 45.62 187 ALA B O 1
ATOM 3566 N N . PHE B 1 188 ? 33.252 40.503 71.585 1.00 43.85 188 PHE B N 1
ATOM 3567 C CA . PHE B 1 188 ? 33.824 39.779 72.717 1.00 44.10 188 PHE B CA 1
ATOM 3568 C C . PHE B 1 188 ? 33.960 38.272 72.502 1.00 44.37 188 PHE B C 1
ATOM 3569 O O . PHE B 1 188 ? 34.982 37.687 72.852 1.00 45.29 188 PHE B O 1
ATOM 3577 N N . TYR B 1 189 ? 32.938 37.642 71.930 1.00 43.87 189 TYR B N 1
ATOM 3578 C CA . TYR B 1 189 ? 32.977 36.200 71.712 1.00 43.39 189 TYR B CA 1
ATOM 3579 C C . TYR B 1 189 ? 32.504 35.811 70.322 1.00 42.56 189 TYR B C 1
ATOM 3580 O O . TYR B 1 189 ? 31.429 35.234 70.160 1.00 41.20 189 TYR B O 1
ATOM 3589 N N . PRO B 1 190 ? 33.304 36.122 69.296 1.00 42.87 190 PRO B N 1
ATOM 3590 C CA . PRO B 1 190 ? 32.928 35.780 67.923 1.00 44.27 190 PRO B CA 1
ATOM 3591 C C . PRO B 1 190 ? 32.966 34.269 67.726 1.00 45.88 190 PRO B C 1
ATOM 3592 O O . PRO B 1 190 ? 33.922 33.726 67.178 1.00 47.29 190 PRO B O 1
ATOM 3596 N N . LEU B 1 191 ? 31.915 33.600 68.185 1.00 47.04 191 LEU B N 1
ATOM 3597 C CA . LEU B 1 191 ? 31.807 32.152 68.076 1.00 48.51 191 LEU B CA 1
ATOM 3598 C C . LEU B 1 191 ? 32.019 31.673 66.643 1.00 49.12 191 LEU B C 1
ATOM 3599 O O . LEU B 1 191 ? 31.320 32.096 65.724 1.00 48.20 191 LEU B O 1
ATOM 3601 N N . PRO B 1 192 ? 33.000 30.783 66.438 1.00 50.00 192 PRO B N 1
ATOM 3602 C CA . PRO B 1 192 ? 33.297 30.242 65.108 1.00 50.35 192 PRO B CA 1
ATOM 3603 C C . PRO B 1 192 ? 32.124 29.360 64.690 1.00 49.10 192 PRO B C 1
ATOM 3604 O O . PRO B 1 192 ? 31.535 28.685 65.532 1.00 49.64 192 PRO B O 1
ATOM 3608 N N . ARG B 1 193 ? 31.787 29.357 63.404 1.00 48.64 193 ARG B N 1
ATOM 3609 C CA . ARG B 1 193 ? 30.650 28.571 62.931 1.00 47.86 193 ARG B CA 1
ATOM 3610 C C . ARG B 1 193 ? 30.980 27.225 62.309 1.00 46.51 193 ARG B C 1
ATOM 3611 O O . ARG B 1 193 ? 31.341 27.149 61.132 1.00 44.57 193 ARG B O 1
ATOM 3619 N N . LEU B 1 194 ? 30.831 26.163 63.090 1.00 46.07 194 LEU B N 1
ATOM 3620 C CA . LEU B 1 194 ? 31.089 24.825 62.584 1.00 46.48 194 LEU B CA 1
ATOM 3621 C C . LEU B 1 194 ? 30.053 24.493 61.522 1.00 47.07 194 LEU B C 1
ATOM 3622 O O . LEU B 1 194 ? 30.268 23.624 60.681 1.00 45.99 194 LEU B O 1
ATOM 3627 N N . GLU B 1 195 ? 28.929 25.202 61.565 1.00 47.75 195 GLU B N 1
ATOM 3628 C CA . GLU B 1 195 ? 27.849 24.988 60.610 1.00 48.93 195 GLU B CA 1
ATOM 3629 C C . GLU B 1 195 ? 28.290 25.176 59.159 1.00 48.20 195 GLU B C 1
ATOM 3630 O O . GLU B 1 195 ? 27.666 24.628 58.254 1.00 49.75 195 GLU B O 1
ATOM 3636 N N . LEU B 1 196 ? 29.355 25.945 58.931 1.00 47.46 196 LEU B N 1
ATOM 3637 C CA . LEU B 1 196 ? 29.845 26.165 57.567 1.00 47.13 196 LEU B CA 1
ATOM 3638 C C . LEU B 1 196 ? 30.164 24.847 56.870 1.00 46.87 196 LEU B C 1
ATOM 3639 O O . LEU B 1 196 ? 29.979 24.712 55.662 1.00 47.10 196 LEU B O 1
ATOM 3644 N N . LEU B 1 197 ? 30.658 23.883 57.639 1.00 46.29 197 LEU B N 1
ATOM 3645 C CA . LEU B 1 197 ? 31.016 22.579 57.099 1.00 46.60 197 LEU B CA 1
ATOM 3646 C C . LEU B 1 197 ? 29.816 21.885 56.467 1.00 46.97 197 LEU B C 1
ATOM 3647 O O . LEU B 1 197 ? 29.974 20.957 55.677 1.00 48.15 197 LEU B O 1
ATOM 3652 N N . ALA B 1 198 ? 28.616 22.340 56.815 1.00 47.45 198 ALA B N 1
ATOM 3653 C CA . ALA B 1 198 ? 27.395 21.758 56.269 1.00 46.31 198 ALA B CA 1
ATOM 3654 C C . ALA B 1 198 ? 27.349 21.925 54.753 1.00 45.61 198 ALA B C 1
ATOM 3655 O O . ALA B 1 198 ? 26.647 21.188 54.065 1.00 45.65 198 ALA B O 1
ATOM 3657 N N . LEU B 1 199 ? 28.106 22.890 54.238 1.00 44.36 199 LEU B N 1
ATOM 3658 C CA . LEU B 1 199 ? 28.147 23.153 52.803 1.00 42.88 199 LEU B CA 1
ATOM 3659 C C . LEU B 1 199 ? 29.368 22.528 52.123 1.00 42.65 199 LEU B C 1
ATOM 3660 O O . LEU B 1 199 ? 29.664 22.826 50.966 1.00 41.23 199 LEU B O 1
ATOM 3665 N N . SER B 1 200 ? 30.071 21.664 52.847 1.00 43.55 200 SER B N 1
ATOM 3666 C CA . SER B 1 200 ? 31.260 21.002 52.320 1.00 43.39 200 SER B CA 1
ATOM 3667 C C . SER B 1 200 ? 30.979 20.265 51.010 1.00 43.91 200 SER B C 1
ATOM 3668 O O . SER B 1 200 ? 30.089 19.417 50.939 1.00 43.32 200 SER B O 1
ATOM 3671 N N . GLY B 1 201 ? 31.745 20.600 49.977 1.00 44.46 201 GLY B N 1
ATOM 3672 C CA . GLY B 1 201 ? 31.584 19.966 48.682 1.00 44.65 201 GLY B CA 1
ATOM 3673 C C . GLY B 1 201 ? 30.444 20.482 47.816 1.00 44.88 201 GLY B C 1
ATOM 3674 O O . GLY B 1 201 ? 30.123 19.859 46.806 1.00 45.45 201 GLY B O 1
ATOM 3675 N N . LEU B 1 202 ? 29.840 21.610 48.189 1.00 44.24 202 LEU B N 1
ATOM 3676 C CA . LEU B 1 202 ? 28.722 22.181 47.426 1.00 43.78 202 LEU B CA 1
ATOM 3677 C C . LEU B 1 202 ? 29.011 23.571 46.850 1.00 42.27 202 LEU B C 1
ATOM 3678 O O . LEU B 1 202 ? 28.284 24.051 45.982 1.00 41.78 202 LEU B O 1
ATOM 3683 N N . LEU B 1 203 ? 30.068 24.214 47.334 1.00 40.83 203 LEU B N 1
ATOM 3684 C CA . LEU B 1 203 ? 30.414 25.560 46.885 1.00 39.60 203 LEU B CA 1
ATOM 3685 C C . LEU B 1 203 ? 31.545 25.635 45.869 1.00 39.41 203 LEU B C 1
ATOM 3686 O O . LEU B 1 203 ? 32.346 24.708 45.735 1.00 39.82 203 LEU B O 1
ATOM 3691 N N . ARG B 1 204 ? 31.602 26.757 45.159 1.00 38.11 204 ARG B N 1
ATOM 3692 C CA . ARG B 1 204 ? 32.636 26.995 44.161 1.00 39.66 204 ARG B CA 1
ATOM 3693 C C . ARG B 1 204 ? 33.890 27.498 44.863 1.00 39.93 204 ARG B C 1
ATOM 3694 O O . ARG B 1 204 ? 35.001 27.086 44.548 1.00 39.27 204 ARG B O 1
ATOM 3702 N N . GLY B 1 205 ? 33.702 28.397 45.821 1.00 40.13 205 GLY B N 1
ATOM 3703 C CA . GLY B 1 205 ? 34.835 28.940 46.544 1.00 39.50 205 GLY B CA 1
ATOM 3704 C C . GLY B 1 205 ? 34.392 29.767 47.730 1.00 38.70 205 GLY B C 1
ATOM 3705 O O . GLY B 1 205 ? 33.201 29.833 48.038 1.00 36.40 205 GLY B O 1
ATOM 3706 N N . SER B 1 206 ? 35.350 30.401 48.396 1.00 37.99 206 SER B N 1
ATOM 3707 C CA . SER B 1 206 ? 35.032 31.223 49.552 1.00 38.53 206 SER B CA 1
ATOM 3708 C C . SER B 1 206 ? 36.223 32.044 49.998 1.00 37.71 206 SER B C 1
ATOM 3709 O O . SER B 1 206 ? 37.367 31.727 49.683 1.00 37.87 206 SER B O 1
ATOM 3712 N N . LEU B 1 207 ? 35.932 33.112 50.730 1.00 37.32 207 LEU B N 1
ATOM 3713 C CA . LEU B 1 207 ? 36.953 33.995 51.273 1.00 37.07 207 LEU B CA 1
ATOM 3714 C C . LEU B 1 207 ? 36.476 34.327 52.675 1.00 37.59 207 LEU B C 1
ATOM 3715 O O . LEU B 1 207 ? 35.278 34.508 52.896 1.00 37.60 207 LEU B O 1
ATOM 3720 N N . ASP B 1 208 ? 37.395 34.382 53.627 1.00 36.91 208 ASP B N 1
ATOM 3721 C CA . ASP B 1 208 ? 37.010 34.732 54.984 1.00 36.71 208 ASP B CA 1
ATOM 3722 C C . ASP B 1 208 ? 37.278 36.230 55.103 1.00 36.38 208 ASP B C 1
ATOM 3723 O O . ASP B 1 208 ? 38.333 36.711 54.693 1.00 34.74 208 ASP B O 1
ATOM 3728 N N . SER B 1 209 ? 36.312 36.968 55.644 1.00 38.02 209 SER B N 1
ATOM 3729 C CA . SER B 1 209 ? 36.436 38.417 55.786 1.00 38.37 209 SER B CA 1
ATOM 3730 C C . SER B 1 209 ? 36.843 38.875 57.190 1.00 38.67 209 SER B C 1
ATOM 3731 O O . SER B 1 209 ? 36.113 38.665 58.161 1.00 39.02 209 SER B O 1
ATOM 3734 N N . SER B 1 210 ? 38.001 39.519 57.287 1.00 38.70 210 SER B N 1
ATOM 3735 C CA . SER B 1 210 ? 38.499 40.003 58.572 1.00 40.49 210 SER B CA 1
ATOM 3736 C C . SER B 1 210 ? 39.037 41.421 58.459 1.00 40.72 210 SER B C 1
ATOM 3737 O O . SER B 1 210 ? 39.115 42.153 59.449 1.00 41.74 210 SER B O 1
ATOM 3740 N N . ASP B 1 211 ? 39.414 41.812 57.249 1.00 40.05 211 ASP B N 1
ATOM 3741 C CA . ASP B 1 211 ? 39.949 43.147 57.046 1.00 41.33 211 ASP B CA 1
ATOM 3742 C C . ASP B 1 211 ? 38.917 44.106 56.465 1.00 39.74 211 ASP B C 1
ATOM 3743 O O . ASP B 1 211 ? 39.261 45.186 55.994 1.00 41.67 211 ASP B O 1
ATOM 3748 N N . GLY B 1 212 ? 37.648 43.714 56.531 1.00 39.48 212 GLY B N 1
ATOM 3749 C CA . GLY B 1 212 ? 36.583 44.548 55.995 1.00 38.76 212 GLY B CA 1
ATOM 3750 C C . GLY B 1 212 ? 35.913 43.862 54.819 1.00 38.20 212 GLY B C 1
ATOM 3751 O O . GLY B 1 212 ? 36.590 43.274 53.977 1.00 36.89 212 GLY B O 1
ATOM 3752 N N . LEU B 1 213 ? 34.585 43.931 54.755 1.00 38.24 213 LEU B N 1
ATOM 3753 C CA . LEU B 1 213 ? 33.843 43.292 53.671 1.00 37.02 213 LEU B CA 1
ATOM 3754 C C . LEU B 1 213 ? 34.203 43.852 52.294 1.00 37.30 213 LEU B C 1
ATOM 3755 O O . LEU B 1 213 ? 34.446 43.093 51.351 1.00 34.48 213 LEU B O 1
ATOM 3760 N N . ALA B 1 214 ? 34.233 45.175 52.174 1.00 35.85 214 ALA B N 1
ATOM 3761 C CA . ALA B 1 214 ? 34.574 45.803 50.906 1.00 37.14 214 ALA B CA 1
ATOM 3762 C C . ALA B 1 214 ? 35.912 45.253 50.414 1.00 38.51 214 ALA B C 1
ATOM 3763 O O . ALA B 1 214 ? 36.043 44.845 49.254 1.00 38.76 214 ALA B O 1
ATOM 3765 N N . GLU B 1 215 ? 36.901 45.245 51.304 1.00 37.42 215 GLU B N 1
ATOM 3766 C CA . GLU B 1 215 ? 38.230 44.736 50.978 1.00 37.06 215 GLU B CA 1
ATOM 3767 C C . GLU B 1 215 ? 38.152 43.293 50.485 1.00 36.01 215 GLU B C 1
ATOM 3768 O O . GLU B 1 215 ? 38.787 42.938 49.491 1.00 35.05 215 GLU B O 1
ATOM 3774 N N . THR B 1 216 ? 37.363 42.468 51.170 1.00 34.70 216 THR B N 1
ATOM 3775 C CA . THR B 1 216 ? 37.216 41.069 50.782 1.00 34.66 216 THR B CA 1
ATOM 3776 C C . THR B 1 216 ? 36.588 40.934 49.394 1.00 35.95 216 THR B C 1
ATOM 3777 O O . THR B 1 216 ? 36.933 40.026 48.636 1.00 35.00 216 THR B O 1
ATOM 3781 N N . LEU B 1 217 ? 35.659 41.830 49.068 1.00 35.47 217 LEU B N 1
ATOM 3782 C CA . LEU B 1 217 ? 34.998 41.794 47.765 1.00 35.17 217 LEU B CA 1
ATOM 3783 C C . LEU B 1 217 ? 36.015 42.118 46.680 1.00 35.83 217 LEU B C 1
ATOM 3784 O O . LEU B 1 217 ? 35.965 41.558 45.579 1.00 35.01 217 LEU B O 1
ATOM 3789 N N . TRP B 1 218 ? 36.944 43.016 46.987 1.00 33.55 218 TRP B N 1
ATOM 3790 C CA . TRP B 1 218 ? 37.964 43.346 46.009 1.00 35.55 218 TRP B CA 1
ATOM 3791 C C . TRP B 1 218 ? 38.947 42.191 45.817 1.00 36.15 218 TRP B C 1
ATOM 3792 O O . TRP B 1 218 ? 39.512 42.023 44.738 1.00 36.20 218 TRP B O 1
ATOM 3803 N N . GLN B 1 219 ? 39.138 41.385 46.855 1.00 36.67 219 GLN B N 1
ATOM 3804 C CA . GLN B 1 219 ? 40.030 40.237 46.746 1.00 38.01 219 GLN B CA 1
ATOM 3805 C C . GLN B 1 219 ? 39.382 39.224 45.811 1.00 38.18 219 GLN B C 1
ATOM 3806 O O . GLN B 1 219 ? 40.059 38.563 45.031 1.00 38.31 219 GLN B O 1
ATOM 3812 N N . LEU B 1 220 ? 38.063 39.106 45.890 1.00 39.33 220 LEU B N 1
ATOM 3813 C CA . LEU B 1 220 ? 37.349 38.187 45.013 1.00 39.04 220 LEU B CA 1
ATOM 3814 C C . LEU B 1 220 ? 37.453 38.709 43.585 1.00 39.45 220 LEU B C 1
ATOM 3815 O O . LEU B 1 220 ? 37.743 37.955 42.657 1.00 36.57 220 LEU B O 1
ATOM 3820 N N . ALA B 1 221 ? 37.236 40.010 43.418 1.00 39.34 221 ALA B N 1
ATOM 3821 C CA . ALA B 1 221 ? 37.299 40.631 42.101 1.00 39.80 221 ALA B CA 1
ATOM 3822 C C . ALA B 1 221 ? 38.675 40.449 41.475 1.00 40.46 221 ALA B C 1
ATOM 3823 O O . ALA B 1 221 ? 38.787 40.103 40.301 1.00 39.19 221 ALA B O 1
ATOM 3825 N N . ASP B 1 222 ? 39.717 40.686 42.269 1.00 41.67 222 ASP B N 1
ATOM 3826 C CA . ASP B 1 222 ? 41.091 40.556 41.795 1.00 42.70 222 ASP B CA 1
ATOM 3827 C C . ASP B 1 222 ? 41.433 39.159 41.286 1.00 41.71 222 ASP B C 1
ATOM 3828 O O . ASP B 1 222 ? 42.502 38.950 40.719 1.00 43.02 222 ASP B O 1
ATOM 3833 N N . LEU B 1 223 ? 40.538 38.201 41.495 1.00 40.62 223 LEU B N 1
ATOM 3834 C CA . LEU B 1 223 ? 40.777 36.853 41.006 1.00 41.21 223 LEU B CA 1
ATOM 3835 C C . LEU B 1 223 ? 40.515 36.849 39.501 1.00 41.92 223 LEU B C 1
ATOM 3836 O O . LEU B 1 223 ? 40.669 35.822 38.832 1.00 42.00 223 LEU B O 1
ATOM 3841 N N . GLY B 1 224 ? 40.110 38.011 38.987 1.00 41.85 224 GLY B N 1
ATOM 3842 C CA . GLY B 1 224 ? 39.831 38.162 37.570 1.00 41.15 224 GLY B CA 1
ATOM 3843 C C . GLY B 1 224 ? 38.353 38.165 37.208 1.00 41.44 224 GLY B C 1
ATOM 3844 O O . GLY B 1 224 ? 37.983 37.755 36.107 1.00 41.82 224 GLY B O 1
ATOM 3845 N N . VAL B 1 225 ? 37.503 38.631 38.119 1.00 39.27 225 VAL B N 1
ATOM 3846 C CA . VAL B 1 225 ? 36.071 38.661 37.850 1.00 37.92 225 VAL B CA 1
ATOM 3847 C C . VAL B 1 225 ? 35.407 39.957 38.300 1.00 38.22 225 VAL B C 1
ATOM 3848 O O . VAL B 1 225 ? 36.041 40.825 38.914 1.00 36.83 225 VAL B O 1
ATOM 3852 N N . GLY B 1 226 ? 34.121 40.071 37.977 1.00 37.33 226 GLY B N 1
ATOM 3853 C CA . GLY B 1 226 ? 33.337 41.231 38.357 1.00 34.87 226 GLY B CA 1
ATOM 3854 C C . GLY B 1 226 ? 32.457 40.853 39.535 1.00 33.27 226 GLY B C 1
ATOM 3855 O O . GLY B 1 226 ? 32.061 39.691 39.673 1.00 32.37 226 GLY B O 1
ATOM 3856 N N . VAL B 1 227 ? 32.157 41.828 40.388 1.00 31.80 227 VAL B N 1
ATOM 3857 C CA . VAL B 1 227 ? 31.335 41.596 41.572 1.00 33.06 227 VAL B CA 1
ATOM 3858 C C . VAL B 1 227 ? 30.225 42.642 41.687 1.00 33.37 227 VAL B C 1
ATOM 3859 O O . VAL B 1 227 ? 30.495 43.839 41.820 1.00 33.49 227 VAL B O 1
ATOM 3863 N N . GLU B 1 228 ? 28.982 42.174 41.641 1.00 34.16 228 GLU B N 1
ATOM 3864 C CA . GLU B 1 228 ? 27.812 43.044 41.737 1.00 35.02 228 GLU B CA 1
ATOM 3865 C C . GLU B 1 228 ? 27.054 42.743 43.023 1.00 33.99 228 GLU B C 1
ATOM 3866 O O . GLU B 1 228 ? 26.555 41.634 43.211 1.00 36.25 228 GLU B O 1
ATOM 3872 N N . VAL B 1 229 ? 26.962 43.722 43.914 1.00 34.81 229 VAL B N 1
ATOM 3873 C CA . VAL B 1 229 ? 26.241 43.514 45.163 1.00 33.94 229 VAL B CA 1
ATOM 3874 C C . VAL B 1 229 ? 24.855 44.136 45.062 1.00 33.63 229 VAL B C 1
ATOM 3875 O O . VAL B 1 229 ? 24.719 45.342 44.849 1.00 31.22 229 VAL B O 1
ATOM 3879 N N . GLU B 1 230 ? 23.834 43.297 45.212 1.00 33.76 230 GLU B N 1
ATOM 3880 C CA . GLU B 1 230 ? 22.441 43.725 45.121 1.00 34.55 230 GLU B CA 1
ATOM 3881 C C . GLU B 1 230 ? 21.858 44.113 46.474 1.00 34.07 230 GLU B C 1
ATOM 3882 O O . GLU B 1 230 ? 20.881 44.858 46.536 1.00 33.05 230 GLU B O 1
ATOM 3888 N N . ALA B 1 231 ? 22.452 43.600 47.551 1.00 33.81 231 ALA B N 1
ATOM 3889 C CA . ALA B 1 231 ? 21.981 43.903 48.902 1.00 34.93 231 ALA B CA 1
ATOM 3890 C C . ALA B 1 231 ? 23.020 43.557 49.966 1.00 35.57 231 ALA B C 1
ATOM 3891 O O . ALA B 1 231 ? 23.930 42.769 49.732 1.00 34.43 231 ALA B O 1
ATOM 3893 N N . LEU B 1 232 ? 22.871 44.163 51.138 1.00 36.63 232 LEU B N 1
ATOM 3894 C CA . LEU B 1 232 ? 23.773 43.926 52.258 1.00 37.63 232 LEU B CA 1
ATOM 3895 C C . LEU B 1 232 ? 22.930 43.887 53.523 1.00 38.57 232 LEU B C 1
ATOM 3896 O O . LEU B 1 232 ? 21.974 44.644 53.662 1.00 36.32 232 LEU B O 1
ATOM 3901 N N . PRO B 1 233 ? 23.268 42.999 54.464 1.00 39.44 233 PRO B N 1
ATOM 3902 C CA . PRO B 1 233 ? 22.477 42.932 55.694 1.00 40.27 233 PRO B CA 1
ATOM 3903 C C . PRO B 1 233 ? 22.711 44.110 56.644 1.00 39.38 233 PRO B C 1
ATOM 3904 O O . PRO B 1 233 ? 23.847 44.458 56.955 1.00 38.10 233 PRO B O 1
ATOM 3908 N N . LEU B 1 234 ? 21.620 44.735 57.072 1.00 39.94 234 LEU B N 1
ATOM 3909 C CA . LEU B 1 234 ? 21.681 45.854 58.006 1.00 40.48 234 LEU B CA 1
ATOM 3910 C C . LEU B 1 234 ? 20.776 45.452 59.156 1.00 40.74 234 LEU B C 1
ATOM 3911 O O . LEU B 1 234 ? 19.595 45.793 59.182 1.00 42.44 234 LEU B O 1
ATOM 3916 N N . TYR B 1 235 ? 21.336 44.706 60.098 1.00 39.95 235 TYR B N 1
ATOM 3917 C CA . TYR B 1 235 ? 20.572 44.234 61.239 1.00 39.16 235 TYR B CA 1
ATOM 3918 C C . TYR B 1 235 ? 19.987 45.390 62.047 1.00 38.42 235 TYR B C 1
ATOM 3919 O O . TYR B 1 235 ? 20.533 46.501 62.069 1.00 36.59 235 TYR B O 1
ATOM 3928 N N . PRO B 1 236 ? 18.852 45.140 62.716 1.00 37.49 236 PRO B N 1
ATOM 3929 C CA . PRO B 1 236 ? 18.151 46.132 63.535 1.00 37.02 236 PRO B CA 1
ATOM 3930 C C . PRO B 1 236 ? 19.048 46.853 64.541 1.00 36.46 236 PRO B C 1
ATOM 3931 O O . PRO B 1 236 ? 18.979 48.075 64.683 1.00 35.88 236 PRO B O 1
ATOM 3935 N N . ASP B 1 237 ? 19.891 46.100 65.241 1.00 36.18 237 ASP B N 1
ATOM 3936 C CA . ASP B 1 237 ? 20.780 46.703 66.233 1.00 34.49 237 ASP B CA 1
ATOM 3937 C C . ASP B 1 237 ? 21.869 47.571 65.607 1.00 33.50 237 ASP B C 1
ATOM 3938 O O . ASP B 1 237 ? 22.230 48.613 66.158 1.00 30.99 237 ASP B O 1
ATOM 3943 N N . VAL B 1 238 ? 22.389 47.154 64.456 1.00 32.47 238 VAL B N 1
ATOM 3944 C CA . VAL B 1 238 ? 23.432 47.928 63.778 1.00 33.57 238 VAL B CA 1
ATOM 3945 C C . VAL B 1 238 ? 22.839 49.221 63.224 1.00 34.26 238 VAL B C 1
ATOM 3946 O O . VAL B 1 238 ? 23.453 50.288 63.293 1.00 34.21 238 VAL B O 1
ATOM 3950 N N . LEU B 1 239 ? 21.637 49.116 62.668 1.00 35.03 239 LEU B N 1
ATOM 3951 C CA . LEU B 1 239 ? 20.966 50.280 62.115 1.00 35.21 239 LEU B CA 1
ATOM 3952 C C . LEU B 1 239 ? 20.680 51.227 63.284 1.00 34.44 239 LEU B C 1
ATOM 3953 O O . LEU B 1 239 ? 20.921 52.434 63.203 1.00 33.90 239 LEU B O 1
ATOM 3958 N N . ALA B 1 240 ? 20.174 50.659 64.374 1.00 34.22 240 ALA B N 1
ATOM 3959 C CA . ALA B 1 240 ? 19.856 51.431 65.572 1.00 35.17 240 ALA B CA 1
ATOM 3960 C C . ALA B 1 240 ? 21.100 52.116 66.127 1.00 36.05 240 ALA B C 1
ATOM 3961 O O . ALA B 1 240 ? 21.039 53.260 66.581 1.00 37.85 240 ALA B O 1
ATOM 3963 N N . PHE B 1 241 ? 22.229 51.418 66.089 1.00 36.01 241 PHE B N 1
ATOM 3964 C CA . PHE B 1 241 ? 23.480 51.971 66.596 1.00 35.04 241 PHE B CA 1
ATOM 3965 C C . PHE B 1 241 ? 24.027 53.095 65.721 1.00 34.65 241 PHE B C 1
ATOM 3966 O O . PHE B 1 241 ? 24.416 54.149 66.227 1.00 34.70 241 PHE B O 1
ATOM 3974 N N . ALA B 1 242 ? 24.058 52.856 64.411 1.00 33.68 242 ALA B N 1
ATOM 3975 C CA . ALA B 1 242 ? 24.589 53.822 63.446 1.00 34.43 242 ALA B CA 1
ATOM 3976 C C . ALA B 1 242 ? 23.799 55.128 63.315 1.00 35.98 242 ALA B C 1
ATOM 3977 O O . ALA B 1 242 ? 24.383 56.190 63.094 1.00 35.39 242 ALA B O 1
ATOM 3979 N N . GLY B 1 243 ? 22.476 55.047 63.432 1.00 37.31 243 GLY B N 1
ATOM 3980 C CA . GLY B 1 243 ? 21.657 56.241 63.333 1.00 39.57 243 GLY B CA 1
ATOM 3981 C C . GLY B 1 243 ? 21.053 56.480 61.960 1.00 40.83 243 GLY B C 1
ATOM 3982 O O . GLY B 1 243 ? 20.204 57.355 61.794 1.00 41.09 243 GLY B O 1
ATOM 3983 N N . SER B 1 244 ? 21.496 55.710 60.973 1.00 41.25 244 SER B N 1
ATOM 3984 C CA . SER B 1 244 ? 20.989 55.840 59.614 1.00 41.25 244 SER B CA 1
ATOM 3985 C C . SER B 1 244 ? 21.459 54.652 58.792 1.00 41.34 244 SER B C 1
ATOM 3986 O O . SER B 1 244 ? 22.351 53.913 59.210 1.00 39.07 244 SER B O 1
ATOM 3989 N N . GLU B 1 245 ? 20.843 54.475 57.629 1.00 42.11 245 GLU B N 1
ATOM 3990 C CA . GLU B 1 245 ? 21.185 53.385 56.729 1.00 43.52 245 GLU B CA 1
ATOM 3991 C C . GLU B 1 245 ? 22.584 53.612 56.156 1.00 42.80 245 GLU B C 1
ATOM 3992 O O . GLU B 1 245 ? 23.377 52.678 56.032 1.00 42.26 245 GLU B O 1
ATOM 3998 N N . GLU B 1 246 ? 22.879 54.861 55.812 1.00 41.51 246 GLU B N 1
ATOM 3999 C CA . GLU B 1 246 ? 24.179 55.210 55.253 1.00 41.56 246 GLU B CA 1
ATOM 4000 C C . GLU B 1 246 ? 25.304 54.839 56.216 1.00 41.30 246 GLU B C 1
ATOM 4001 O O . GLU B 1 246 ? 26.321 54.269 55.810 1.00 40.57 246 GLU B O 1
ATOM 4003 N N . ALA B 1 247 ? 25.116 55.175 57.491 1.00 39.53 247 ALA B N 1
ATOM 4004 C CA . ALA B 1 247 ? 26.110 54.891 58.524 1.00 37.08 247 ALA B CA 1
ATOM 4005 C C . ALA B 1 247 ? 26.239 53.394 58.759 1.00 37.15 247 ALA B C 1
ATOM 4006 O O . ALA B 1 247 ? 27.339 52.874 58.969 1.00 36.67 247 ALA B O 1
ATOM 4008 N N . ALA B 1 248 ? 25.110 52.697 58.728 1.00 35.63 248 ALA B N 1
ATOM 4009 C CA . ALA B 1 248 ? 25.121 51.260 58.939 1.00 35.89 248 ALA B CA 1
ATOM 4010 C C . ALA B 1 248 ? 25.918 50.585 57.819 1.00 36.27 248 ALA B C 1
ATOM 4011 O O . ALA B 1 248 ? 26.701 49.668 58.076 1.00 35.92 248 ALA B O 1
ATOM 4013 N N . LEU B 1 249 ? 25.719 51.045 56.584 1.00 36.51 249 LEU B N 1
ATOM 4014 C CA . LEU B 1 249 ? 26.431 50.490 55.429 1.00 37.04 249 LEU B CA 1
ATOM 4015 C C . LEU B 1 249 ? 27.940 50.599 55.601 1.00 36.23 249 LEU B C 1
ATOM 4016 O O . LEU B 1 249 ? 28.673 49.642 55.344 1.00 35.87 249 LEU B O 1
ATOM 4021 N N . GLU B 1 250 ? 28.395 51.771 56.035 1.00 34.94 250 GLU B N 1
ATOM 4022 C CA . GLU B 1 250 ? 29.814 52.013 56.251 1.00 34.88 250 GLU B CA 1
ATOM 4023 C C . GLU B 1 250 ? 30.395 51.025 57.268 1.00 35.28 250 GLU B C 1
ATOM 4024 O O . GLU B 1 250 ? 31.523 50.571 57.119 1.00 36.38 250 GLU B O 1
ATOM 4026 N N . LEU B 1 251 ? 29.620 50.689 58.295 1.00 36.45 251 LEU B N 1
ATOM 4027 C CA . LEU B 1 251 ? 30.070 49.747 59.319 1.00 36.64 251 LEU B CA 1
ATOM 4028 C C . LEU B 1 251 ? 30.123 48.326 58.769 1.00 36.04 251 LEU B C 1
ATOM 4029 O O . LEU B 1 251 ? 30.975 47.531 59.159 1.00 34.93 251 LEU B O 1
ATOM 4034 N N . VAL B 1 252 ? 29.195 48.010 57.874 1.00 36.35 252 VAL B N 1
ATOM 4035 C CA . VAL B 1 252 ? 29.134 46.685 57.280 1.00 36.41 252 VAL B CA 1
ATOM 4036 C C . VAL B 1 252 ? 30.238 46.508 56.248 1.00 37.23 252 VAL B C 1
ATOM 4037 O O . VAL B 1 252 ? 30.881 45.461 56.186 1.00 37.99 252 VAL B O 1
ATOM 4041 N N . LEU B 1 253 ? 30.456 47.550 55.453 1.00 37.85 253 LEU B N 1
ATOM 4042 C CA . LEU B 1 253 ? 31.456 47.530 54.396 1.00 38.19 253 LEU B CA 1
ATOM 4043 C C . LEU B 1 253 ? 32.885 47.788 54.856 1.00 39.15 253 LEU B C 1
ATOM 4044 O O . LEU B 1 253 ? 33.824 47.186 54.335 1.00 35.75 253 LEU B O 1
ATOM 4049 N N . TYR B 1 254 ? 33.051 48.680 55.827 1.00 39.35 254 TYR B N 1
ATOM 4050 C CA . TYR B 1 254 ? 34.386 49.030 56.296 1.00 40.64 254 TYR B CA 1
ATOM 4051 C C . TYR B 1 254 ? 34.567 48.870 57.803 1.00 41.69 254 TYR B C 1
ATOM 4052 O O . TYR B 1 254 ? 35.056 49.779 58.479 1.00 41.98 254 TYR B O 1
ATOM 4061 N N . GLY B 1 255 ? 34.183 47.712 58.327 1.00 40.75 255 GLY B N 1
ATOM 4062 C CA . GLY B 1 255 ? 34.313 47.486 59.754 1.00 41.75 255 GLY B CA 1
ATOM 4063 C C . GLY B 1 255 ? 35.540 46.664 60.088 1.00 42.19 255 GLY B C 1
ATOM 4064 O O . GLY B 1 255 ? 36.508 47.176 60.661 1.00 42.33 255 GLY B O 1
ATOM 4065 N N . GLY B 1 256 ? 35.497 45.384 59.727 1.00 41.35 256 GLY B N 1
ATOM 4066 C CA . GLY B 1 256 ? 36.614 44.498 59.992 1.00 40.94 256 GLY B CA 1
ATOM 4067 C C . GLY B 1 256 ? 36.393 43.606 61.197 1.00 40.93 256 GLY B C 1
ATOM 4068 O O . GLY B 1 256 ? 35.468 43.817 61.990 1.00 39.33 256 GLY B O 1
ATOM 4069 N N . GLU B 1 257 ? 37.247 42.595 61.325 1.00 40.34 257 GLU B N 1
ATOM 4070 C CA . GLU B 1 257 ? 37.192 41.649 62.433 1.00 40.59 257 GLU B CA 1
ATOM 4071 C C . GLU B 1 257 ? 35.922 40.805 62.455 1.00 40.33 257 GLU B C 1
ATOM 4072 O O . GLU B 1 257 ? 35.569 40.235 63.491 1.00 39.35 257 GLU B O 1
ATOM 4078 N N . GLU B 1 258 ? 35.236 40.721 61.320 1.00 38.14 258 GLU B N 1
ATOM 4079 C CA . GLU B 1 258 ? 34.018 39.930 61.253 1.00 36.74 258 GLU B CA 1
ATOM 4080 C C . GLU B 1 258 ? 34.328 38.442 61.329 1.00 34.98 258 GLU B C 1
ATOM 4081 O O . GLU B 1 258 ? 33.699 37.707 62.091 1.00 34.76 258 GLU B O 1
ATOM 4087 N N . PHE B 1 259 ? 35.310 38.014 60.537 1.00 35.09 259 PHE B N 1
ATOM 4088 C CA . PHE B 1 259 ? 35.696 36.612 60.445 1.00 33.95 259 PHE B CA 1
ATOM 4089 C C . PHE B 1 259 ? 34.486 35.775 60.062 1.00 33.16 259 PHE B C 1
ATOM 4090 O O . PHE B 1 259 ? 34.197 34.728 60.647 1.00 34.10 259 PHE B O 1
ATOM 4098 N N . GLU B 1 260 ? 33.772 36.283 59.064 1.00 31.65 260 GLU B N 1
ATOM 4099 C CA . GLU B 1 260 ? 32.598 35.631 58.514 1.00 31.61 260 GLU B CA 1
ATOM 4100 C C . GLU B 1 260 ? 32.942 35.352 57.054 1.00 29.47 260 GLU B C 1
ATOM 4101 O O . GLU B 1 260 ? 33.659 36.122 56.417 1.00 28.80 260 GLU B O 1
ATOM 4107 N N . ALA B 1 261 ? 32.434 34.245 56.530 1.00 32.12 261 ALA B N 1
ATOM 4108 C CA . ALA B 1 261 ? 32.736 33.836 55.162 1.00 31.61 261 ALA B CA 1
ATOM 4109 C C . ALA B 1 261 ? 31.879 34.411 54.038 1.00 32.56 261 ALA B C 1
ATOM 4110 O O . ALA B 1 261 ? 30.669 34.583 54.176 1.00 31.64 261 ALA B O 1
ATOM 4112 N N . VAL B 1 262 ? 32.542 34.720 52.927 1.00 33.08 262 VAL B N 1
ATOM 4113 C CA . VAL B 1 262 ? 31.879 35.196 51.720 1.00 32.61 262 VAL B CA 1
ATOM 4114 C C . VAL B 1 262 ? 31.860 33.914 50.888 1.00 34.10 262 VAL B C 1
ATOM 4115 O O . VAL B 1 262 ? 32.915 33.338 50.618 1.00 33.18 262 VAL B O 1
ATOM 4119 N N . LEU B 1 263 ? 30.670 33.460 50.502 1.00 34.17 263 LEU B N 1
ATOM 4120 C CA . LEU B 1 263 ? 30.537 32.225 49.737 1.00 34.48 263 LEU B CA 1
ATOM 4121 C C . LEU B 1 263 ? 30.215 32.444 48.260 1.00 34.88 263 LEU B C 1
ATOM 4122 O O . LEU B 1 263 ? 29.378 33.278 47.914 1.00 34.46 263 LEU B O 1
ATOM 4127 N N . VAL B 1 264 ? 30.902 31.700 47.393 1.00 35.92 264 VAL B N 1
ATOM 4128 C CA . VAL B 1 264 ? 30.671 31.766 45.949 1.00 36.47 264 VAL B CA 1
ATOM 4129 C C . VAL B 1 264 ? 29.859 30.520 45.617 1.00 38.44 264 VAL B C 1
ATOM 4130 O O . VAL B 1 264 ? 30.385 29.404 45.615 1.00 37.28 264 VAL B O 1
ATOM 4134 N N . VAL B 1 265 ? 28.572 30.718 45.346 1.00 39.68 265 VAL B N 1
ATOM 4135 C CA . VAL B 1 265 ? 27.665 29.611 45.068 1.00 41.44 265 VAL B CA 1
ATOM 4136 C C . VAL B 1 265 ? 27.258 29.475 43.599 1.00 42.39 265 VAL B C 1
ATOM 4137 O O . VAL B 1 265 ? 26.965 30.461 42.929 1.00 42.25 265 VAL B O 1
ATOM 4141 N N . PRO B 1 266 ? 27.255 28.239 43.078 1.00 43.77 266 PRO B N 1
ATOM 4142 C CA . PRO B 1 266 ? 26.865 28.014 41.683 1.00 43.84 266 PRO B CA 1
ATOM 4143 C C . PRO B 1 266 ? 25.335 28.074 41.607 1.00 43.46 266 PRO B C 1
ATOM 4144 O O . PRO B 1 266 ? 24.646 27.601 42.513 1.00 41.25 266 PRO B O 1
ATOM 4148 N N . GLN B 1 267 ? 24.806 28.661 40.538 1.00 44.70 267 GLN B N 1
ATOM 4149 C CA . GLN B 1 267 ? 23.358 28.788 40.381 1.00 45.50 267 GLN B CA 1
ATOM 4150 C C . GLN B 1 267 ? 22.621 27.460 40.533 1.00 46.48 267 GLN B C 1
ATOM 4151 O O . GLN B 1 267 ? 21.628 27.369 41.256 1.00 47.88 267 GLN B O 1
ATOM 4153 N N . GLU B 1 268 ? 23.122 26.429 39.862 1.00 47.06 268 GLU B N 1
ATOM 4154 C CA . GLU B 1 268 ? 22.501 25.110 39.898 1.00 48.46 268 GLU B CA 1
ATOM 4155 C C . GLU B 1 268 ? 22.346 24.528 41.297 1.00 49.13 268 GLU B C 1
ATOM 4156 O O . GLU B 1 268 ? 21.371 23.829 41.574 1.00 49.30 268 GLU B O 1
ATOM 4158 N N . GLY B 1 269 ? 23.291 24.819 42.185 1.00 49.30 269 GLY B N 1
ATOM 4159 C CA . GLY B 1 269 ? 23.204 24.276 43.528 1.00 49.27 269 GLY B CA 1
ATOM 4160 C C . GLY B 1 269 ? 22.773 25.250 44.606 1.00 49.62 269 GLY B C 1
ATOM 4161 O O . GLY B 1 269 ? 22.728 24.886 45.782 1.00 49.43 269 GLY B O 1
ATOM 4162 N N . ALA B 1 270 ? 22.443 26.477 44.214 1.00 49.14 270 ALA B N 1
ATOM 4163 C CA . ALA B 1 270 ? 22.034 27.500 45.172 1.00 49.38 270 ALA B CA 1
ATOM 4164 C C . ALA B 1 270 ? 20.854 27.090 46.049 1.00 49.98 270 ALA B C 1
ATOM 4165 O O . ALA B 1 270 ? 20.902 27.231 47.273 1.00 49.66 270 ALA B O 1
ATOM 4167 N N . ALA B 1 271 ? 19.795 26.586 45.424 1.00 50.67 271 ALA B N 1
ATOM 4168 C CA . ALA B 1 271 ? 18.603 26.170 46.159 1.00 50.01 271 ALA B CA 1
ATOM 4169 C C . ALA B 1 271 ? 18.941 25.165 47.259 1.00 50.06 271 ALA B C 1
ATOM 4170 O O . ALA B 1 271 ? 18.560 25.346 48.416 1.00 50.83 271 ALA B O 1
ATOM 4172 N N . ALA B 1 272 ? 19.647 24.101 46.893 1.00 48.90 272 ALA B N 1
ATOM 4173 C CA . ALA B 1 272 ? 20.029 23.081 47.861 1.00 48.60 272 ALA B CA 1
ATOM 4174 C C . ALA B 1 272 ? 20.898 23.702 48.957 1.00 48.35 272 ALA B C 1
ATOM 4175 O O . ALA B 1 272 ? 20.781 23.349 50.134 1.00 48.07 272 ALA B O 1
ATOM 4177 N N . VAL B 1 273 ? 21.763 24.632 48.564 1.00 47.49 273 VAL B N 1
ATOM 4178 C CA . VAL B 1 273 ? 22.639 25.298 49.517 1.00 46.12 273 VAL B CA 1
ATOM 4179 C C . VAL B 1 273 ? 21.822 26.057 50.552 1.00 45.84 273 VAL B C 1
ATOM 4180 O O . VAL B 1 273 ? 22.064 25.934 51.752 1.00 46.35 273 VAL B O 1
ATOM 4184 N N . GLU B 1 274 ? 20.852 26.840 50.094 1.00 46.21 274 GLU B N 1
ATOM 4185 C CA . GLU B 1 274 ? 20.013 27.587 51.023 1.00 46.86 274 GLU B CA 1
ATOM 4186 C C . GLU B 1 274 ? 19.214 26.568 51.828 1.00 47.34 274 GLU B C 1
ATOM 4187 O O . GLU B 1 274 ? 18.826 26.816 52.973 1.00 45.78 274 GLU B O 1
ATOM 4193 N N . ALA B 1 275 ? 18.981 25.411 51.215 1.00 47.93 275 ALA B N 1
ATOM 4194 C CA . ALA B 1 275 ? 18.231 24.340 51.855 1.00 48.70 275 ALA B CA 1
ATOM 4195 C C . ALA B 1 275 ? 18.994 23.747 53.035 1.00 48.81 275 ALA B C 1
ATOM 4196 O O . ALA B 1 275 ? 18.475 23.693 54.151 1.00 48.82 275 ALA B O 1
ATOM 4198 N N . ARG B 1 276 ? 20.224 23.302 52.788 1.00 49.70 276 ARG B N 1
ATOM 4199 C CA . ARG B 1 276 ? 21.039 22.705 53.844 1.00 50.45 276 ARG B CA 1
ATOM 4200 C C . ARG B 1 276 ? 21.435 23.726 54.909 1.00 50.89 276 ARG B C 1
ATOM 4201 O O . ARG B 1 276 ? 21.512 23.396 56.098 1.00 51.61 276 ARG B O 1
ATOM 4209 N N . ALA B 1 277 ? 21.680 24.963 54.485 1.00 49.91 277 ALA B N 1
ATOM 4210 C CA . ALA B 1 277 ? 22.057 26.021 55.416 1.00 50.67 277 ALA B CA 1
ATOM 4211 C C . ALA B 1 277 ? 20.934 26.222 56.421 1.00 50.75 277 ALA B C 1
ATOM 4212 O O . ALA B 1 277 ? 21.165 26.262 57.632 1.00 50.52 277 ALA B O 1
ATOM 4214 N N . LYS B 1 278 ? 19.716 26.344 55.904 1.00 51.31 278 LYS B N 1
ATOM 4215 C CA . LYS B 1 278 ? 18.536 26.542 56.736 1.00 52.05 278 LYS B CA 1
ATOM 4216 C C . LYS B 1 278 ? 18.355 25.378 57.698 1.00 52.31 278 LYS B C 1
ATOM 4217 O O . LYS B 1 278 ? 18.016 25.573 58.865 1.00 53.17 278 LYS B O 1
ATOM 4219 N N . ALA B 1 279 ? 18.591 24.169 57.202 1.00 52.64 279 ALA B N 1
ATOM 4220 C CA . ALA B 1 279 ? 18.436 22.964 58.008 1.00 53.75 279 ALA B CA 1
ATOM 4221 C C . ALA B 1 279 ? 19.521 22.793 59.067 1.00 54.39 279 ALA B C 1
ATOM 4222 O O . ALA B 1 279 ? 19.272 22.219 60.128 1.00 54.77 279 ALA B O 1
ATOM 4224 N N . LYS B 1 280 ? 20.720 23.292 58.785 1.00 54.78 280 LYS B N 1
ATOM 4225 C CA . LYS B 1 280 ? 21.830 23.156 59.723 1.00 54.37 280 LYS B CA 1
ATOM 4226 C C . LYS B 1 280 ? 22.063 24.379 60.611 1.00 53.57 280 LYS B C 1
ATOM 4227 O O . LYS B 1 280 ? 23.091 24.477 61.284 1.00 54.61 280 LYS B O 1
ATOM 4233 N N . GLY B 1 281 ? 21.106 25.302 60.616 1.00 51.84 281 GLY B N 1
ATOM 4234 C CA . GLY B 1 281 ? 21.234 26.496 61.434 1.00 50.30 281 GLY B CA 1
ATOM 4235 C C . GLY B 1 281 ? 22.389 27.415 61.071 1.00 48.50 281 GLY B C 1
ATOM 4236 O O . GLY B 1 281 ? 23.056 27.959 61.949 1.00 49.87 281 GLY B O 1
ATOM 4237 N N . LEU B 1 282 ? 22.625 27.594 59.777 1.00 46.75 282 LEU B N 1
ATOM 4238 C CA . LEU B 1 282 ? 23.703 28.458 59.304 1.00 44.72 282 LEU B CA 1
ATOM 4239 C C . LEU B 1 282 ? 23.115 29.692 58.637 1.00 43.89 282 LEU B C 1
ATOM 4240 O O . LEU B 1 282 ? 22.502 29.595 57.576 1.00 45.98 282 LEU B O 1
ATOM 4245 N N . PRO B 1 283 ? 23.286 30.871 59.249 1.00 42.79 283 PRO B N 1
ATOM 4246 C CA . PRO B 1 283 ? 22.725 32.060 58.606 1.00 41.58 283 PRO B CA 1
ATOM 4247 C C . PRO B 1 283 ? 23.306 32.207 57.203 1.00 41.00 283 PRO B C 1
ATOM 4248 O O . PRO B 1 283 ? 24.491 31.955 56.991 1.00 40.30 283 PRO B O 1
ATOM 4252 N N . LEU B 1 284 ? 22.465 32.607 56.251 1.00 39.80 284 LEU B N 1
ATOM 4253 C CA . LEU B 1 284 ? 22.892 32.790 54.870 1.00 39.86 284 LEU B CA 1
ATOM 4254 C C . LEU B 1 284 ? 22.171 33.998 54.260 1.00 39.36 284 LEU B C 1
ATOM 4255 O O . LEU B 1 284 ? 20.955 34.142 54.405 1.00 39.26 284 LEU B O 1
ATOM 4260 N N . PHE B 1 285 ? 22.924 34.857 53.579 1.00 36.67 285 PHE B N 1
ATOM 4261 C CA . PHE B 1 285 ? 22.377 36.068 52.968 1.00 36.80 285 PHE B CA 1
ATOM 4262 C C . PHE B 1 285 ? 22.825 36.209 51.509 1.00 36.55 285 PHE B C 1
ATOM 4263 O O . PHE B 1 285 ? 24.022 36.221 51.224 1.00 36.56 285 PHE B O 1
ATOM 4271 N N . ARG B 1 286 ? 21.870 36.321 50.586 1.00 36.36 286 ARG B N 1
ATOM 4272 C CA . ARG B 1 286 ? 22.206 36.476 49.168 1.00 36.05 286 ARG B CA 1
ATOM 4273 C C . ARG B 1 286 ? 22.524 37.945 48.918 1.00 34.18 286 ARG B C 1
ATOM 4274 O O . ARG B 1 286 ? 21.634 38.789 48.911 1.00 36.85 286 ARG B O 1
ATOM 4282 N N . ALA B 1 287 ? 23.801 38.242 48.705 1.00 32.47 287 ALA B N 1
ATOM 4283 C CA . ALA B 1 287 ? 24.253 39.613 48.515 1.00 30.31 287 ALA B CA 1
ATOM 4284 C C . ALA B 1 287 ? 24.541 40.054 47.095 1.00 30.55 287 ALA B C 1
ATOM 4285 O O . ALA B 1 287 ? 24.564 41.257 46.825 1.00 30.10 287 ALA B O 1
ATOM 4287 N N . GLY B 1 288 ? 24.787 39.111 46.189 1.00 29.64 288 GLY B N 1
ATOM 4288 C CA . GLY B 1 288 ? 25.084 39.529 44.835 1.00 31.39 288 GLY B CA 1
ATOM 4289 C C . GLY B 1 288 ? 25.442 38.482 43.803 1.00 30.64 288 GLY B C 1
ATOM 4290 O O . GLY B 1 288 ? 25.105 37.299 43.925 1.00 31.44 288 GLY B O 1
ATOM 4291 N N . ARG B 1 289 ? 26.146 38.937 42.775 1.00 31.38 289 ARG B N 1
ATOM 4292 C CA . ARG B 1 289 ? 26.542 38.074 41.668 1.00 32.07 289 ARG B CA 1
ATOM 4293 C C . ARG B 1 289 ? 27.995 38.254 41.270 1.00 31.75 289 ARG B C 1
ATOM 4294 O O . ARG B 1 289 ? 28.562 39.337 41.412 1.00 31.80 289 ARG B O 1
ATOM 4302 N N . VAL B 1 290 ? 28.584 37.180 40.759 1.00 34.03 290 VAL B N 1
ATOM 4303 C CA . VAL B 1 290 ? 29.939 37.227 40.238 1.00 35.97 290 VAL B CA 1
ATOM 4304 C C . VAL B 1 290 ? 29.661 37.366 38.738 1.00 36.02 290 VAL B C 1
ATOM 4305 O O . VAL B 1 290 ? 28.891 36.584 38.175 1.00 36.72 290 VAL B O 1
ATOM 4309 N N . VAL B 1 291 ? 30.254 38.362 38.093 1.00 36.57 291 VAL B N 1
ATOM 4310 C CA . VAL B 1 291 ? 30.000 38.568 36.670 1.00 37.29 291 VAL B CA 1
ATOM 4311 C C . VAL B 1 291 ? 31.264 38.782 35.852 1.00 38.41 291 VAL B C 1
ATOM 4312 O O . VAL B 1 291 ? 32.354 38.972 36.399 1.00 37.90 291 VAL B O 1
ATOM 4316 N N . ALA B 1 292 ? 31.107 38.748 34.532 1.00 38.91 292 ALA B N 1
ATOM 4317 C CA . ALA B 1 292 ? 32.227 38.957 33.631 1.00 40.24 292 ALA B CA 1
ATOM 4318 C C . ALA B 1 292 ? 32.631 40.420 33.758 1.00 41.99 292 ALA B C 1
ATOM 4319 O O . ALA B 1 292 ? 31.842 41.251 34.214 1.00 43.61 292 ALA B O 1
ATOM 4321 N N . GLY B 1 293 ? 33.860 40.731 33.367 1.00 41.23 293 GLY B N 1
ATOM 4322 C CA . GLY B 1 293 ? 34.328 42.097 33.453 1.00 41.45 293 GLY B CA 1
ATOM 4323 C C . GLY B 1 293 ? 35.267 42.261 34.626 1.00 41.71 293 GLY B C 1
ATOM 4324 O O . GLY B 1 293 ? 35.976 41.322 35.001 1.00 40.70 293 GLY B O 1
ATOM 4325 N N . GLU B 1 294 ? 35.265 43.450 35.215 1.00 41.50 294 GLU B N 1
ATOM 4326 C CA . GLU B 1 294 ? 36.129 43.741 36.352 1.00 41.93 294 GLU B CA 1
ATOM 4327 C C . GLU B 1 294 ? 35.444 44.711 37.304 1.00 42.86 294 GLU B C 1
ATOM 4328 O O . GLU B 1 294 ? 34.421 45.310 36.966 1.00 43.03 294 GLU B O 1
ATOM 4330 N N . GLY B 1 295 ? 36.009 44.846 38.500 1.00 42.36 295 GLY B N 1
ATOM 4331 C CA . GLY B 1 295 ? 35.469 45.765 39.482 1.00 40.90 295 GLY B CA 1
ATOM 4332 C C . GLY B 1 295 ? 34.400 45.224 40.408 1.00 40.42 295 GLY B C 1
ATOM 4333 O O . GLY B 1 295 ? 33.820 44.159 40.174 1.00 40.29 295 GLY B O 1
ATOM 4334 N N . VAL B 1 296 ? 34.150 45.982 41.471 1.00 37.39 296 VAL B N 1
ATOM 4335 C CA . VAL B 1 296 ? 33.146 45.640 42.467 1.00 37.37 296 VAL B CA 1
ATOM 4336 C C . VAL B 1 296 ? 32.116 46.766 42.456 1.00 36.21 296 VAL B C 1
ATOM 4337 O O . VAL B 1 296 ? 32.476 47.941 42.466 1.00 35.27 296 VAL B O 1
ATOM 4341 N N . TYR B 1 297 ? 30.839 46.405 42.438 1.00 37.80 297 TYR B N 1
ATOM 4342 C CA . TYR B 1 297 ? 29.770 47.396 42.391 1.00 38.22 297 TYR B CA 1
ATOM 4343 C C . TYR B 1 297 ? 28.652 47.164 43.394 1.00 37.38 297 TYR B C 1
ATOM 4344 O O . TYR B 1 297 ? 28.238 46.027 43.634 1.00 36.90 297 TYR B O 1
ATOM 4353 N N . LEU B 1 298 ? 28.169 48.259 43.974 1.00 36.32 298 LEU B N 1
ATOM 4354 C CA . LEU B 1 298 ? 27.074 48.208 44.930 1.00 35.61 298 LEU B CA 1
ATOM 4355 C C . LEU B 1 298 ? 25.863 48.779 44.213 1.00 37.55 298 LEU B C 1
ATOM 4356 O O . LEU B 1 298 ? 25.812 49.979 43.925 1.00 36.05 298 LEU B O 1
ATOM 4361 N N . ARG B 1 299 ? 24.897 47.914 43.919 1.00 40.28 299 ARG B N 1
ATOM 4362 C CA . ARG B 1 299 ? 23.685 48.313 43.210 1.00 41.85 299 ARG B CA 1
ATOM 4363 C C . ARG B 1 299 ? 23.961 49.360 42.140 1.00 42.96 299 ARG B C 1
ATOM 4364 O O . ARG B 1 299 ? 23.378 50.444 42.136 1.00 44.11 299 ARG B O 1
ATOM 4372 N N . GLY B 1 300 ? 24.882 49.022 41.242 1.00 44.25 300 GLY B N 1
ATOM 4373 C CA . GLY B 1 300 ? 25.223 49.911 40.148 1.00 44.58 300 GLY B CA 1
ATOM 4374 C C . GLY B 1 300 ? 26.445 50.801 40.279 1.00 45.89 300 GLY B C 1
ATOM 4375 O O . GLY B 1 300 ? 27.137 51.033 39.285 1.00 47.02 300 GLY B O 1
ATOM 4376 N N . ALA B 1 301 ? 26.727 51.299 41.481 1.00 45.29 301 ALA B N 1
ATOM 4377 C CA . ALA B 1 301 ? 27.865 52.202 41.675 1.00 44.88 301 ALA B CA 1
ATOM 4378 C C . ALA B 1 301 ? 29.155 51.534 42.134 1.00 44.14 301 ALA B C 1
ATOM 4379 O O . ALA B 1 301 ? 29.136 50.617 42.954 1.00 44.18 301 ALA B O 1
ATOM 4381 N N . PRO B 1 302 ? 30.302 52.004 41.616 1.00 43.66 302 PRO B N 1
ATOM 4382 C CA . PRO B 1 302 ? 31.617 51.457 41.972 1.00 43.45 302 PRO B CA 1
ATOM 4383 C C . PRO B 1 302 ? 31.800 51.485 43.485 1.00 41.93 302 PRO B C 1
ATOM 4384 O O . PRO B 1 302 ? 31.508 52.493 44.125 1.00 40.77 302 PRO B O 1
ATOM 4388 N N . LEU B 1 303 ? 32.270 50.377 44.051 1.00 42.02 303 LEU B N 1
ATOM 4389 C CA . LEU B 1 303 ? 32.480 50.290 45.494 1.00 41.86 303 LEU B CA 1
ATOM 4390 C C . LEU B 1 303 ? 33.939 50.589 45.834 1.00 41.41 303 LEU B C 1
ATOM 4391 O O . LEU B 1 303 ? 34.842 49.852 45.436 1.00 41.70 303 LEU B O 1
ATOM 4396 N N . PRO B 1 304 ? 34.187 51.679 46.577 1.00 40.70 304 PRO B N 1
ATOM 4397 C CA . PRO B 1 304 ? 35.553 52.052 46.960 1.00 41.37 304 PRO B CA 1
ATOM 4398 C C . PRO B 1 304 ? 36.199 50.959 47.811 1.00 41.73 304 PRO B C 1
ATOM 4399 O O . PRO B 1 304 ? 35.572 50.418 48.722 1.00 40.19 304 PRO B O 1
ATOM 4403 N N . ARG B 1 305 ? 37.449 50.628 47.511 1.00 42.23 305 ARG B N 1
ATOM 4404 C CA . ARG B 1 305 ? 38.142 49.598 48.276 1.00 43.91 305 ARG B CA 1
ATOM 4405 C C . ARG B 1 305 ? 38.527 50.132 49.656 1.00 44.16 305 ARG B C 1
ATOM 4406 O O . ARG B 1 305 ? 38.930 51.310 49.743 1.00 45.17 305 ARG B O 1
ATOM 4414 N N . MET C 1 1 ? 34.922 19.567 25.427 1.00 46.36 1 MET C N 1
ATOM 4415 C CA . MET C 1 1 ? 34.291 18.223 25.563 1.00 46.14 1 MET C CA 1
ATOM 4416 C C . MET C 1 1 ? 35.285 17.199 26.100 1.00 45.95 1 MET C C 1
ATOM 4417 O O . MET C 1 1 ? 36.422 17.123 25.633 1.00 45.93 1 MET C O 1
ATOM 4422 N N . ARG C 1 2 ? 34.842 16.417 27.081 1.00 44.76 2 ARG C N 1
ATOM 4423 C CA . ARG C 1 2 ? 35.672 15.386 27.695 1.00 44.15 2 ARG C CA 1
ATOM 4424 C C . ARG C 1 2 ? 36.088 14.339 26.667 1.00 42.74 2 ARG C C 1
ATOM 4425 O O . ARG C 1 2 ? 35.380 14.092 25.690 1.00 41.84 2 ARG C O 1
ATOM 4433 N N . LEU C 1 3 ? 37.236 13.715 26.903 1.00 40.89 3 LEU C N 1
ATOM 4434 C CA . LEU C 1 3 ? 37.742 12.686 26.004 1.00 40.88 3 LEU C CA 1
ATOM 4435 C C . LEU C 1 3 ? 36.797 11.484 25.991 1.00 41.32 3 LEU C C 1
ATOM 4436 O O . LEU C 1 3 ? 36.581 10.865 24.953 1.00 42.41 3 LEU C O 1
ATOM 4441 N N . LYS C 1 4 ? 36.237 11.163 27.151 1.00 42.52 4 LYS C N 1
ATOM 4442 C CA . LYS C 1 4 ? 35.316 10.041 27.272 1.00 44.49 4 LYS C CA 1
ATOM 4443 C C . LYS C 1 4 ? 34.121 10.211 26.338 1.00 45.82 4 LYS C C 1
ATOM 4444 O O . LYS C 1 4 ? 33.613 9.238 25.783 1.00 47.13 4 LYS C O 1
ATOM 4446 N N . ASP C 1 5 ? 33.682 11.453 26.161 1.00 46.61 5 ASP C N 1
ATOM 4447 C CA . ASP C 1 5 ? 32.539 11.751 25.306 1.00 46.85 5 ASP C CA 1
ATOM 4448 C C . ASP C 1 5 ? 32.905 11.963 23.840 1.00 45.64 5 ASP C C 1
ATOM 4449 O O . ASP C 1 5 ? 32.079 11.747 22.954 1.00 45.93 5 ASP C O 1
ATOM 4454 N N . LEU C 1 6 ? 34.144 12.376 23.592 1.00 44.75 6 LEU C N 1
ATOM 4455 C CA . LEU C 1 6 ? 34.622 12.636 22.237 1.00 43.89 6 LEU C CA 1
ATOM 4456 C C . LEU C 1 6 ? 34.798 11.346 21.435 1.00 44.82 6 LEU C C 1
ATOM 4457 O O . LEU C 1 6 ? 34.319 11.234 20.302 1.00 43.08 6 LEU C O 1
ATOM 4462 N N . GLY C 1 7 ? 35.487 10.375 22.030 1.00 44.66 7 GLY C N 1
ATOM 4463 C CA . GLY C 1 7 ? 35.723 9.108 21.362 1.00 45.09 7 GLY C CA 1
ATOM 4464 C C . GLY C 1 7 ? 37.125 9.045 20.791 1.00 46.11 7 GLY C C 1
ATOM 4465 O O . GLY C 1 7 ? 37.703 10.079 20.454 1.00 47.14 7 GLY C O 1
ATOM 4466 N N . GLU C 1 8 ? 37.674 7.839 20.674 1.00 46.41 8 GLU C N 1
ATOM 4467 C CA . GLU C 1 8 ? 39.023 7.657 20.146 1.00 46.72 8 GLU C CA 1
ATOM 4468 C C . GLU C 1 8 ? 39.119 8.042 18.675 1.00 47.31 8 GLU C C 1
ATOM 4469 O O . GLU C 1 8 ? 40.046 8.750 18.274 1.00 47.28 8 GLU C O 1
ATOM 4471 N N . ARG C 1 9 ? 38.163 7.579 17.872 1.00 46.99 9 ARG C N 1
ATOM 4472 C CA . ARG C 1 9 ? 38.164 7.888 16.446 1.00 46.66 9 ARG C CA 1
ATOM 4473 C C . ARG C 1 9 ? 38.165 9.390 16.188 1.00 45.52 9 ARG C C 1
ATOM 4474 O O . ARG C 1 9 ? 39.002 9.896 15.435 1.00 44.32 9 ARG C O 1
ATOM 4482 N N . ALA C 1 10 ? 37.225 10.097 16.809 1.00 43.56 10 ALA C N 1
ATOM 4483 C CA . ALA C 1 10 ? 37.117 11.541 16.635 1.00 42.75 10 ALA C CA 1
ATOM 4484 C C . ALA C 1 10 ? 38.410 12.247 17.037 1.00 41.78 10 ALA C C 1
ATOM 4485 O O . ALA C 1 10 ? 38.899 13.117 16.315 1.00 41.53 10 ALA C O 1
ATOM 4487 N N . LEU C 1 11 ? 38.960 11.871 18.188 1.00 40.38 11 LEU C N 1
ATOM 4488 C CA . LEU C 1 11 ? 40.195 12.477 18.671 1.00 38.86 11 LEU C CA 1
ATOM 4489 C C . LEU C 1 11 ? 41.338 12.228 17.693 1.00 38.23 11 LEU C C 1
ATOM 4490 O O . LEU C 1 11 ? 41.967 13.168 17.210 1.00 37.01 11 LEU C O 1
ATOM 4495 N N . LEU C 1 12 ? 41.599 10.961 17.394 1.00 38.28 12 LEU C N 1
ATOM 4496 C CA . LEU C 1 12 ? 42.676 10.617 16.476 1.00 37.89 12 LEU C CA 1
ATOM 4497 C C . LEU C 1 12 ? 42.518 11.327 15.134 1.00 38.56 12 LEU C C 1
ATOM 4498 O O . LEU C 1 12 ? 43.498 11.794 14.547 1.00 38.01 12 LEU C O 1
ATOM 4503 N N . ALA C 1 13 ? 41.283 11.422 14.653 1.00 37.76 13 ALA C N 1
ATOM 4504 C CA . ALA C 1 13 ? 41.026 12.079 13.377 1.00 39.10 13 ALA C CA 1
ATOM 4505 C C . ALA C 1 13 ? 41.440 13.552 13.411 1.00 37.23 13 ALA C C 1
ATOM 4506 O O . ALA C 1 13 ? 41.934 14.085 12.424 1.00 36.69 13 ALA C O 1
ATOM 4508 N N . ARG C 1 14 ? 41.246 14.202 14.554 1.00 37.00 14 ARG C N 1
ATOM 4509 C CA . ARG C 1 14 ? 41.605 15.613 14.694 1.00 35.67 14 ARG C CA 1
ATOM 4510 C C . ARG C 1 14 ? 43.113 15.820 14.822 1.00 33.85 14 ARG C C 1
ATOM 4511 O O . ARG C 1 14 ? 43.654 16.814 14.344 1.00 33.05 14 ARG C O 1
ATOM 4513 N N . LEU C 1 15 ? 43.793 14.875 15.458 1.00 31.96 15 LEU C N 1
ATOM 4514 C CA . LEU C 1 15 ? 45.233 14.994 15.664 1.00 32.75 15 LEU C CA 1
ATOM 4515 C C . LEU C 1 15 ? 46.096 14.570 14.471 1.00 31.52 15 LEU C C 1
ATOM 4516 O O . LEU C 1 15 ? 47.183 15.106 14.269 1.00 30.82 15 LEU C O 1
ATOM 4521 N N . ALA C 1 16 ? 45.591 13.635 13.673 1.00 32.45 16 ALA C N 1
ATOM 4522 C CA . ALA C 1 16 ? 46.313 13.092 12.518 1.00 31.28 16 ALA C CA 1
ATOM 4523 C C . ALA C 1 16 ? 47.069 14.040 11.584 1.00 30.64 16 ALA C C 1
ATOM 4524 O O . ALA C 1 16 ? 48.246 13.819 11.289 1.00 30.37 16 ALA C O 1
ATOM 4526 N N . PRO C 1 17 ? 46.412 15.103 11.097 1.00 29.72 17 PRO C N 1
ATOM 4527 C CA . PRO C 1 17 ? 47.132 16.004 10.197 1.00 28.90 17 PRO C CA 1
ATOM 4528 C C . PRO C 1 17 ? 48.095 17.003 10.851 1.00 27.89 17 PRO C C 1
ATOM 4529 O O . PRO C 1 17 ? 48.950 17.574 10.166 1.00 26.71 17 PRO C O 1
ATOM 4533 N N . LEU C 1 18 ? 47.971 17.194 12.162 1.00 26.56 18 LEU C N 1
ATOM 4534 C CA . LEU C 1 18 ? 48.803 18.154 12.890 1.00 29.30 18 LEU C CA 1
ATOM 4535 C C . LEU C 1 18 ? 50.301 17.897 12.797 1.00 27.33 18 LEU C C 1
ATOM 4536 O O . LEU C 1 18 ? 50.805 16.931 13.366 1.00 28.23 18 LEU C O 1
ATOM 4541 N N . GLY C 1 19 ? 51.007 18.778 12.094 1.00 27.67 19 GLY C N 1
ATOM 4542 C CA . GLY C 1 19 ? 52.445 18.638 11.938 1.00 26.45 19 GLY C CA 1
ATOM 4543 C C . GLY C 1 19 ? 52.871 17.561 10.946 1.00 25.27 19 GLY C C 1
ATOM 4544 O O . GLY C 1 19 ? 54.061 17.265 10.826 1.00 24.65 19 GLY C O 1
ATOM 4545 N N . TYR C 1 20 ? 51.919 16.980 10.222 1.00 23.31 20 TYR C N 1
ATOM 4546 C CA . TYR C 1 20 ? 52.247 15.919 9.260 1.00 22.95 20 TYR C CA 1
ATOM 4547 C C . TYR C 1 20 ? 52.845 16.493 7.967 1.00 23.77 20 TYR C C 1
ATOM 4548 O O . TYR C 1 20 ? 52.437 17.563 7.518 1.00 23.17 20 TYR C O 1
ATOM 4557 N N . PRO C 1 21 ? 53.825 15.791 7.357 1.00 22.58 21 PRO C N 1
ATOM 4558 C CA . PRO C 1 21 ? 54.456 16.262 6.117 1.00 24.48 21 PRO C CA 1
ATOM 4559 C C . PRO C 1 21 ? 53.535 16.244 4.903 1.00 27.07 21 PRO C C 1
ATOM 4560 O O . PRO C 1 21 ? 52.816 15.274 4.658 1.00 25.84 21 PRO C O 1
ATOM 4564 N N . PRO C 1 22 ? 53.542 17.336 4.129 1.00 29.56 22 PRO C N 1
ATOM 4565 C CA . PRO C 1 22 ? 52.708 17.457 2.933 1.00 31.09 22 PRO C CA 1
ATOM 4566 C C . PRO C 1 22 ? 53.110 16.562 1.762 1.00 32.48 22 PRO C C 1
ATOM 4567 O O . PRO C 1 22 ? 52.266 16.221 0.941 1.00 35.74 22 PRO C O 1
ATOM 4571 N N . GLU C 1 23 ? 54.377 16.166 1.676 1.00 32.62 23 GLU C N 1
ATOM 4572 C CA . GLU C 1 23 ? 54.799 15.304 0.563 1.00 37.20 23 GLU C CA 1
ATOM 4573 C C . GLU C 1 23 ? 55.177 13.891 1.005 1.00 35.16 23 GLU C C 1
ATOM 4574 O O . GLU C 1 23 ? 55.997 13.231 0.379 1.00 36.21 23 GLU C O 1
ATOM 4580 N N . ALA C 1 24 ? 54.546 13.432 2.072 1.00 33.64 24 ALA C N 1
ATOM 4581 C CA . ALA C 1 24 ? 54.827 12.127 2.645 1.00 29.89 24 ALA C CA 1
ATOM 4582 C C . ALA C 1 24 ? 54.548 10.898 1.774 1.00 27.28 24 ALA C C 1
ATOM 4583 O O . ALA C 1 24 ? 53.747 10.933 0.841 1.00 25.19 24 ALA C O 1
ATOM 4585 N N . PRO C 1 25 ? 55.242 9.789 2.070 1.00 25.55 25 PRO C N 1
ATOM 4586 C CA . PRO C 1 25 ? 55.075 8.529 1.337 1.00 23.91 25 PRO C CA 1
ATOM 4587 C C . PRO C 1 25 ? 53.738 7.875 1.707 1.00 23.15 25 PRO C C 1
ATOM 4588 O O . PRO C 1 25 ? 53.267 6.977 1.017 1.00 22.30 25 PRO C O 1
ATOM 4592 N N . LEU C 1 26 ? 53.144 8.330 2.807 1.00 21.76 26 LEU C N 1
ATOM 4593 C CA . LEU C 1 26 ? 51.856 7.822 3.274 1.00 21.49 26 LEU C CA 1
ATOM 4594 C C . LEU C 1 26 ? 50.999 9.011 3.704 1.00 22.67 26 LEU C C 1
ATOM 4595 O O . LEU C 1 26 ? 51.517 10.017 4.188 1.00 23.35 26 LEU C O 1
ATOM 4600 N N . PRO C 1 27 ? 49.675 8.915 3.523 1.00 24.30 27 PRO C N 1
ATOM 4601 C CA . PRO C 1 27 ? 48.777 10.007 3.910 1.00 24.55 27 PRO C CA 1
ATOM 4602 C C . PRO C 1 27 ? 48.645 10.087 5.435 1.00 24.03 27 PRO C C 1
ATOM 4603 O O . PRO C 1 27 ? 49.035 9.158 6.150 1.00 20.94 27 PRO C O 1
ATOM 4607 N N . PRO C 1 28 ? 48.105 11.205 5.949 1.00 23.48 28 PRO C N 1
ATOM 4608 C CA . PRO C 1 28 ? 47.941 11.340 7.398 1.00 23.97 28 PRO C CA 1
ATOM 4609 C C . PRO C 1 28 ? 46.905 10.309 7.830 1.00 22.07 28 PRO C C 1
ATOM 4610 O O . PRO C 1 28 ? 46.020 9.970 7.051 1.00 23.51 28 PRO C O 1
ATOM 4614 N N . GLY C 1 29 ? 47.019 9.817 9.057 1.00 22.87 29 GLY C N 1
ATOM 4615 C CA . GLY C 1 29 ? 46.062 8.847 9.566 1.00 23.42 29 GLY C CA 1
ATOM 4616 C C . GLY C 1 29 ? 46.200 7.433 9.025 1.00 22.27 29 GLY C C 1
ATOM 4617 O O . GLY C 1 29 ? 45.252 6.653 9.106 1.00 23.63 29 GLY C O 1
ATOM 4618 N N . ASP C 1 30 ? 47.364 7.091 8.483 1.00 20.93 30 ASP C N 1
ATOM 4619 C CA . ASP C 1 30 ? 47.576 5.739 7.949 1.00 21.00 30 ASP C CA 1
ATOM 4620 C C . ASP C 1 30 ? 48.158 4.858 9.064 1.00 22.68 30 ASP C C 1
ATOM 4621 O O . ASP C 1 30 ? 48.387 5.329 10.183 1.00 18.83 30 ASP C O 1
ATOM 4626 N N . ASP C 1 31 ? 48.402 3.584 8.759 1.00 22.69 31 ASP C N 1
ATOM 4627 C CA . ASP C 1 31 ? 48.918 2.648 9.757 1.00 25.08 31 ASP C CA 1
ATOM 4628 C C . ASP C 1 31 ? 50.276 3.038 10.322 1.00 23.59 31 ASP C C 1
ATOM 4629 O O . ASP C 1 31 ? 50.691 2.537 11.364 1.00 22.86 31 ASP C O 1
ATOM 4634 N N . ALA C 1 32 ? 50.963 3.923 9.612 1.00 21.81 32 ALA C N 1
ATOM 4635 C CA . ALA C 1 32 ? 52.260 4.435 10.042 1.00 22.83 32 ALA C CA 1
ATOM 4636 C C . ALA C 1 32 ? 52.424 5.783 9.359 1.00 20.86 32 ALA C C 1
ATOM 4637 O O . ALA C 1 32 ? 51.615 6.138 8.503 1.00 19.77 32 ALA C O 1
ATOM 4639 N N . GLY C 1 33 ? 53.457 6.525 9.743 1.00 21.93 33 GLY C N 1
ATOM 4640 C CA . GLY C 1 33 ? 53.735 7.804 9.108 1.00 21.71 33 GLY C CA 1
ATOM 4641 C C . GLY C 1 33 ? 55.144 7.728 8.539 1.00 22.81 33 GLY C C 1
ATOM 4642 O O . GLY C 1 33 ? 55.859 6.765 8.807 1.00 24.58 33 GLY C O 1
ATOM 4643 N N . GLY C 1 34 ? 55.558 8.710 7.749 1.00 21.36 34 GLY C N 1
ATOM 4644 C CA . GLY C 1 34 ? 56.907 8.659 7.215 1.00 22.97 34 GLY C CA 1
ATOM 4645 C C . GLY C 1 34 ? 57.282 9.804 6.304 1.00 21.15 34 GLY C C 1
ATOM 4646 O O . GLY C 1 34 ? 56.454 10.660 5.995 1.00 19.31 34 GLY C O 1
ATOM 4647 N N . VAL C 1 35 ? 58.545 9.830 5.892 1.00 21.24 35 VAL C N 1
ATOM 4648 C CA . VAL C 1 35 ? 59.023 10.859 4.975 1.00 20.67 35 VAL C CA 1
ATOM 4649 C C . VAL C 1 35 ? 59.927 10.210 3.938 1.00 22.65 35 VAL C C 1
ATOM 4650 O O . VAL C 1 35 ? 60.412 9.097 4.128 1.00 18.84 35 VAL C O 1
ATOM 4654 N N . TRP C 1 36 ? 60.140 10.910 2.833 1.00 21.93 36 TRP C N 1
ATOM 4655 C CA . TRP C 1 36 ? 61.025 10.424 1.794 1.00 24.15 36 TRP C CA 1
ATOM 4656 C C . TRP C 1 36 ? 62.420 10.913 2.147 1.00 25.00 36 TRP C C 1
ATOM 4657 O O . TRP C 1 36 ? 62.626 12.110 2.362 1.00 24.75 36 TRP C O 1
ATOM 4668 N N . ALA C 1 37 ? 63.373 9.992 2.235 1.00 23.93 37 ALA C N 1
ATOM 4669 C CA . ALA C 1 37 ? 64.749 10.366 2.544 1.00 24.85 37 ALA C CA 1
ATOM 4670 C C . ALA C 1 37 ? 65.721 9.582 1.659 1.00 24.96 37 ALA C C 1
ATOM 4671 O O . ALA C 1 37 ? 65.768 8.352 1.697 1.00 22.21 37 ALA C O 1
ATOM 4673 N N . GLU C 1 38 ? 66.483 10.314 0.853 1.00 27.05 38 GLU C N 1
ATOM 4674 C CA . GLU C 1 38 ? 67.457 9.731 -0.058 1.00 27.49 38 GLU C CA 1
ATOM 4675 C C . GLU C 1 38 ? 66.933 8.519 -0.845 1.00 27.95 38 GLU C C 1
ATOM 4676 O O . GLU C 1 38 ? 67.567 7.463 -0.908 1.00 28.85 38 GLU C O 1
ATOM 4682 N N . GLY C 1 39 ? 65.757 8.683 -1.442 1.00 28.32 39 GLY C N 1
ATOM 4683 C CA . GLY C 1 39 ? 65.184 7.627 -2.256 1.00 27.81 39 GLY C CA 1
ATOM 4684 C C . GLY C 1 39 ? 64.349 6.564 -1.573 1.00 27.97 39 GLY C C 1
ATOM 4685 O O . GLY C 1 39 ? 63.725 5.742 -2.247 1.00 28.95 39 GLY C O 1
ATOM 4686 N N . ARG C 1 40 ? 64.334 6.562 -0.248 1.00 25.60 40 ARG C N 1
ATOM 4687 C CA . ARG C 1 40 ? 63.547 5.573 0.474 1.00 26.13 40 ARG C CA 1
ATOM 4688 C C . ARG C 1 40 ? 62.489 6.237 1.338 1.00 23.13 40 ARG C C 1
ATOM 4689 O O . ARG C 1 40 ? 62.655 7.369 1.804 1.00 22.96 40 ARG C O 1
ATOM 4697 N N . ALA C 1 41 ? 61.403 5.512 1.552 1.00 21.84 41 ALA C N 1
ATOM 4698 C CA . ALA C 1 41 ? 60.326 5.987 2.399 1.00 22.70 41 ALA C CA 1
ATOM 4699 C C . ALA C 1 41 ? 60.652 5.479 3.801 1.00 21.70 41 ALA C C 1
ATOM 4700 O O . ALA C 1 41 ? 60.579 4.275 4.078 1.00 21.64 41 ALA C O 1
ATOM 4702 N N . TRP C 1 42 ? 61.050 6.380 4.685 1.00 18.89 42 TRP C N 1
ATOM 4703 C CA . TRP C 1 42 ? 61.369 5.959 6.038 1.00 20.54 42 TRP C CA 1
ATOM 4704 C C . TRP C 1 42 ? 60.142 6.125 6.927 1.00 20.20 42 TRP C C 1
ATOM 4705 O O . TRP C 1 42 ? 59.653 7.237 7.142 1.00 20.20 42 TRP C O 1
ATOM 4716 N N . LEU C 1 43 ? 59.640 5.007 7.433 1.00 19.68 43 LEU C N 1
ATOM 4717 C CA . LEU C 1 43 ? 58.438 5.024 8.248 1.00 21.33 43 LEU C CA 1
ATOM 4718 C C . LEU C 1 43 ? 58.702 4.958 9.741 1.00 21.30 43 LEU C C 1
ATOM 4719 O O . LEU C 1 43 ? 59.673 4.350 10.197 1.00 20.44 43 LEU C O 1
ATOM 4724 N N . LEU C 1 44 ? 57.815 5.590 10.499 1.00 20.61 44 LEU C N 1
ATOM 4725 C CA . LEU C 1 44 ? 57.929 5.633 11.950 1.00 21.06 44 LEU C CA 1
ATOM 4726 C C . LEU C 1 44 ? 56.551 5.376 12.533 1.00 20.17 44 LEU C C 1
ATOM 4727 O O . LEU C 1 44 ? 55.556 5.835 11.986 1.00 19.63 44 LEU C O 1
ATOM 4732 N N . LYS C 1 45 ? 56.496 4.647 13.642 1.00 20.39 45 LYS C N 1
ATOM 4733 C CA . LYS C 1 45 ? 55.222 4.322 14.270 1.00 21.31 45 LYS C CA 1
ATOM 4734 C C . LYS C 1 45 ? 55.360 4.070 15.772 1.00 22.45 45 LYS C C 1
ATOM 4735 O O . LYS C 1 45 ? 56.369 3.528 16.233 1.00 20.35 45 LYS C O 1
ATOM 4741 N N . THR C 1 46 ? 54.344 4.473 16.531 1.00 21.68 46 THR C N 1
ATOM 4742 C CA . THR C 1 46 ? 54.331 4.243 17.970 1.00 21.36 46 THR C CA 1
ATOM 4743 C C . THR C 1 46 ? 53.010 3.605 18.346 1.00 22.83 46 THR C C 1
ATOM 4744 O O . THR C 1 46 ? 51.955 4.055 17.911 1.00 17.89 46 THR C O 1
ATOM 4748 N N . ASP C 1 47 ? 53.078 2.526 19.121 1.00 23.88 47 ASP C N 1
ATOM 4749 C CA . ASP C 1 47 ? 51.881 1.864 19.620 1.00 26.39 47 ASP C CA 1
ATOM 4750 C C . ASP C 1 47 ? 52.079 1.799 21.124 1.00 27.58 47 ASP C C 1
ATOM 4751 O O . ASP C 1 47 ? 53.125 1.361 21.601 1.00 26.77 47 ASP C O 1
ATOM 4756 N N . GLY C 1 48 ? 51.083 2.248 21.872 1.00 27.99 48 GLY C N 1
ATOM 4757 C CA . GLY C 1 48 ? 51.201 2.200 23.313 1.00 27.70 48 GLY C CA 1
ATOM 4758 C C . GLY C 1 48 ? 50.084 1.387 23.928 1.00 28.37 48 GLY C C 1
ATOM 4759 O O . GLY C 1 48 ? 49.107 1.046 23.260 1.00 25.99 48 GLY C O 1
ATOM 4760 N N . PHE C 1 49 ? 50.221 1.078 25.209 1.00 28.01 49 PHE C N 1
ATOM 4761 C CA . PHE C 1 49 ? 49.193 0.322 25.902 1.00 28.81 49 PHE C CA 1
ATOM 4762 C C . PHE C 1 49 ? 49.485 0.120 27.378 1.00 26.43 49 PHE C C 1
ATOM 4763 O O . PHE C 1 49 ? 50.624 0.250 27.833 1.00 24.13 49 PHE C O 1
ATOM 4771 N N . LEU C 1 50 ? 48.429 -0.186 28.119 1.00 26.95 50 LEU C N 1
ATOM 4772 C CA . LEU C 1 50 ? 48.540 -0.460 29.537 1.00 27.47 50 LEU C CA 1
ATOM 4773 C C . LEU C 1 50 ? 48.682 -1.969 29.662 1.00 26.21 50 LEU C C 1
ATOM 4774 O O . LEU C 1 50 ? 48.006 -2.731 28.967 1.00 23.89 50 LEU C O 1
ATOM 4779 N N . TYR C 1 51 ? 49.584 -2.393 30.532 1.00 25.26 51 TYR C N 1
ATOM 4780 C CA . TYR C 1 51 ? 49.823 -3.809 30.756 1.00 26.72 51 TYR C CA 1
ATOM 4781 C C . TYR C 1 51 ? 48.543 -4.615 30.976 1.00 27.22 51 TYR C C 1
ATOM 4782 O O . TYR C 1 51 ? 48.327 -5.647 30.330 1.00 26.19 51 TYR C O 1
ATOM 4791 N N . ARG C 1 52 ? 47.698 -4.148 31.891 1.00 28.61 52 ARG C N 1
ATOM 4792 C CA . ARG C 1 52 ? 46.463 -4.865 32.215 1.00 32.78 52 ARG C CA 1
ATOM 4793 C C . ARG C 1 52 ? 45.462 -4.991 31.075 1.00 32.89 52 ARG C C 1
ATOM 4794 O O . ARG C 1 52 ? 44.591 -5.851 31.118 1.00 32.39 52 ARG C O 1
ATOM 4802 N N . GLU C 1 53 ? 45.579 -4.144 30.055 1.00 32.83 53 GLU C N 1
ATOM 4803 C CA . GLU C 1 53 ? 44.656 -4.206 28.924 1.00 33.26 53 GLU C CA 1
ATOM 4804 C C . GLU C 1 53 ? 45.067 -5.297 27.946 1.00 33.43 53 GLU C C 1
ATOM 4805 O O . GLU C 1 53 ? 44.255 -5.759 27.148 1.00 35.60 53 GLU C O 1
ATOM 4811 N N . VAL C 1 54 ? 46.333 -5.696 27.997 1.00 31.18 54 VAL C N 1
ATOM 4812 C CA . VAL C 1 54 ? 46.848 -6.692 27.065 1.00 30.31 54 VAL C CA 1
ATOM 4813 C C . VAL C 1 54 ? 47.066 -8.087 27.646 1.00 29.85 54 VAL C C 1
ATOM 4814 O O . VAL C 1 54 ? 46.937 -9.090 26.943 1.00 27.27 54 VAL C O 1
ATOM 4818 N N . ALA C 1 55 ? 47.397 -8.147 28.928 1.00 28.62 55 ALA C N 1
ATOM 4819 C CA . ALA C 1 55 ? 47.661 -9.422 29.571 1.00 28.09 55 ALA C CA 1
ATOM 4820 C C . ALA C 1 55 ? 46.434 -10.298 29.774 1.00 29.14 55 ALA C C 1
ATOM 4821 O O . ALA C 1 55 ? 45.606 -10.028 30.642 1.00 30.49 55 ALA C O 1
ATOM 4823 N N . LEU C 1 56 ? 46.314 -11.348 28.966 1.00 28.20 56 LEU C N 1
ATOM 4824 C CA . LEU C 1 56 ? 45.203 -12.284 29.112 1.00 27.25 56 LEU C CA 1
ATOM 4825 C C . LEU C 1 56 ? 45.697 -13.357 30.068 1.00 28.48 56 LEU C C 1
ATOM 4826 O O . LEU C 1 56 ? 46.893 -13.446 30.333 1.00 27.59 56 LEU C O 1
ATOM 4831 N N . LYS C 1 57 ? 44.783 -14.166 30.584 1.00 30.88 57 LYS C N 1
ATOM 4832 C CA . LYS C 1 57 ? 45.160 -15.229 31.506 1.00 31.91 57 LYS C CA 1
ATOM 4833 C C . LYS C 1 57 ? 46.285 -16.066 30.913 1.00 30.89 57 LYS C C 1
ATOM 4834 O O . LYS C 1 57 ? 46.247 -16.434 29.737 1.00 31.88 57 LYS C O 1
ATOM 4836 N N . GLY C 1 58 ? 47.298 -16.351 31.724 1.00 30.26 58 GLY C N 1
ATOM 4837 C CA . GLY C 1 58 ? 48.405 -17.161 31.248 1.00 28.82 58 GLY C CA 1
ATOM 4838 C C . GLY C 1 58 ? 49.550 -16.365 30.652 1.00 29.33 58 GLY C C 1
ATOM 4839 O O . GLY C 1 58 ? 50.654 -16.891 30.484 1.00 26.91 58 GLY C O 1
ATOM 4840 N N . MET C 1 59 ? 49.296 -15.103 30.315 1.00 27.52 59 MET C N 1
ATOM 4841 C CA . MET C 1 59 ? 50.340 -14.262 29.746 1.00 27.81 59 MET C CA 1
ATOM 4842 C C . MET C 1 59 ? 51.098 -13.527 30.838 1.00 27.58 59 MET C C 1
ATOM 4843 O O . MET C 1 59 ? 50.505 -13.068 31.810 1.00 28.67 59 MET C O 1
ATOM 4848 N N . GLY C 1 60 ? 52.413 -13.432 30.670 1.00 26.65 60 GLY C N 1
ATOM 4849 C CA . GLY C 1 60 ? 53.249 -12.727 31.625 1.00 25.45 60 GLY C CA 1
ATOM 4850 C C . GLY C 1 60 ? 53.907 -11.549 30.922 1.00 24.04 60 GLY C C 1
ATOM 4851 O O . GLY C 1 60 ? 53.570 -11.258 29.771 1.00 25.52 60 GLY C O 1
ATOM 4852 N N . PRO C 1 61 ? 54.854 -10.859 31.572 1.00 21.70 61 PRO C N 1
ATOM 4853 C CA . PRO C 1 61 ? 55.521 -9.711 30.947 1.00 20.40 61 PRO C CA 1
ATOM 4854 C C . PRO C 1 61 ? 56.289 -10.025 29.659 1.00 21.20 61 PRO C C 1
ATOM 4855 O O . PRO C 1 61 ? 56.426 -9.161 28.789 1.00 20.89 61 PRO C O 1
ATOM 4859 N N . PHE C 1 62 ? 56.789 -11.254 29.532 1.00 20.33 62 PHE C N 1
ATOM 4860 C CA . PHE C 1 62 ? 57.524 -11.636 28.330 1.00 21.85 62 PHE C CA 1
ATOM 4861 C C . PHE C 1 62 ? 56.595 -11.552 27.118 1.00 21.69 62 PHE C C 1
ATOM 4862 O O . PHE C 1 62 ? 56.974 -11.031 26.065 1.00 20.95 62 PHE C O 1
ATOM 4870 N N . GLU C 1 63 ? 55.381 -12.075 27.276 1.00 22.38 63 GLU C N 1
ATOM 4871 C CA . GLU C 1 63 ? 54.405 -12.070 26.197 1.00 23.19 63 GLU C CA 1
ATOM 4872 C C . GLU C 1 63 ? 53.950 -10.653 25.874 1.00 24.16 63 GLU C C 1
ATOM 4873 O O . GLU C 1 63 ? 53.757 -10.317 24.711 1.00 24.47 63 GLU C O 1
ATOM 4879 N N . VAL C 1 64 ? 53.768 -9.832 26.907 1.00 23.67 64 VAL C N 1
ATOM 4880 C CA . VAL C 1 64 ? 53.341 -8.445 26.711 1.00 23.87 64 VAL C CA 1
ATOM 4881 C C . VAL C 1 64 ? 54.403 -7.657 25.944 1.00 23.57 64 VAL C C 1
ATOM 4882 O O . VAL C 1 64 ? 54.081 -6.922 25.020 1.00 23.27 64 VAL C O 1
ATOM 4886 N N . GLY C 1 65 ? 55.668 -7.806 26.327 1.00 22.14 65 GLY C N 1
ATOM 4887 C CA . GLY C 1 65 ? 56.722 -7.113 25.610 1.00 20.11 65 GLY C CA 1
ATOM 4888 C C . GLY C 1 65 ? 56.807 -7.593 24.167 1.00 22.04 65 GLY C C 1
ATOM 4889 O O . GLY C 1 65 ? 57.058 -6.801 23.255 1.00 21.55 65 GLY C O 1
ATOM 4890 N N . PHE C 1 66 ? 56.610 -8.895 23.955 1.00 21.61 66 PHE C N 1
ATOM 4891 C CA . PHE C 1 66 ? 56.648 -9.479 22.610 1.00 20.82 66 PHE C CA 1
ATOM 4892 C C . PHE C 1 66 ? 55.523 -8.857 21.771 1.00 22.06 66 PHE C C 1
ATOM 4893 O O . PHE C 1 66 ? 55.725 -8.446 20.631 1.00 19.34 66 PHE C O 1
ATOM 4901 N N . ARG C 1 67 ? 54.333 -8.782 22.349 1.00 23.70 67 ARG C N 1
ATOM 4902 C CA . ARG C 1 67 ? 53.201 -8.219 21.633 1.00 26.96 67 ARG C CA 1
ATOM 4903 C C . ARG C 1 67 ? 53.313 -6.734 21.300 1.00 27.17 67 ARG C C 1
ATOM 4904 O O . ARG C 1 67 ? 52.784 -6.279 20.275 1.00 26.00 67 ARG C O 1
ATOM 4912 N N . GLY C 1 68 ? 54.009 -5.985 22.149 1.00 25.32 68 GLY C N 1
ATOM 4913 C CA . GLY C 1 68 ? 54.191 -4.565 21.896 1.00 23.42 68 GLY C CA 1
ATOM 4914 C C . GLY C 1 68 ? 54.963 -4.384 20.600 1.00 21.26 68 GLY C C 1
ATOM 4915 O O . GLY C 1 68 ? 54.595 -3.578 19.747 1.00 19.75 68 GLY C O 1
ATOM 4916 N N . VAL C 1 69 ? 56.039 -5.143 20.445 1.00 18.89 69 VAL C N 1
ATOM 4917 C CA . VAL C 1 69 ? 56.837 -5.065 19.226 1.00 19.64 69 VAL C CA 1
ATOM 4918 C C . VAL C 1 69 ? 56.052 -5.663 18.049 1.00 21.01 69 VAL C C 1
ATOM 4919 O O . VAL C 1 69 ? 56.030 -5.106 16.941 1.00 19.46 69 VAL C O 1
ATOM 4923 N N . ALA C 1 70 ? 55.401 -6.797 18.288 1.00 19.66 70 ALA C N 1
ATOM 4924 C CA . ALA C 1 70 ? 54.631 -7.445 17.231 1.00 21.37 70 ALA C CA 1
ATOM 4925 C C . ALA C 1 70 ? 53.627 -6.462 16.634 1.00 22.20 70 ALA C C 1
ATOM 4926 O O . ALA C 1 70 ? 53.503 -6.364 15.418 1.00 22.18 70 ALA C O 1
ATOM 4928 N N . ALA C 1 71 ? 52.922 -5.733 17.496 1.00 22.16 71 ALA C N 1
ATOM 4929 C CA . ALA C 1 71 ? 51.934 -4.757 17.048 1.00 23.33 71 ALA C CA 1
ATOM 4930 C C . ALA C 1 71 ? 52.539 -3.641 16.193 1.00 22.28 71 ALA C C 1
ATOM 4931 O O . ALA C 1 71 ? 52.056 -3.361 15.100 1.00 22.32 71 ALA C O 1
ATOM 4933 N N . THR C 1 72 ? 53.583 -2.994 16.702 1.00 20.86 72 THR C N 1
ATOM 4934 C CA . THR C 1 72 ? 54.227 -1.907 15.971 1.00 19.50 72 THR C CA 1
ATOM 4935 C C . THR C 1 72 ? 54.787 -2.419 14.640 1.00 20.06 72 THR C C 1
ATOM 4936 O O . THR C 1 72 ? 54.621 -1.778 13.600 1.00 19.57 72 THR C O 1
ATOM 4940 N N . ALA C 1 73 ? 55.419 -3.588 14.675 1.00 17.84 73 ALA C N 1
ATOM 4941 C CA . ALA C 1 73 ? 55.975 -4.194 13.474 1.00 19.59 73 ALA C CA 1
ATOM 4942 C C . ALA C 1 73 ? 54.883 -4.484 12.446 1.00 20.41 73 ALA C C 1
ATOM 4943 O O . ALA C 1 73 ? 55.092 -4.305 11.243 1.00 18.01 73 ALA C O 1
ATOM 4945 N N . SER C 1 74 ? 53.719 -4.929 12.912 1.00 18.77 74 SER C N 1
ATOM 4946 C CA . SER C 1 74 ? 52.639 -5.256 11.982 1.00 20.45 74 SER C CA 1
ATOM 4947 C C . SER C 1 74 ? 52.130 -4.035 11.224 1.00 19.84 74 SER C C 1
ATOM 4948 O O . SER C 1 74 ? 51.809 -4.134 10.038 1.00 20.04 74 SER C O 1
ATOM 4951 N N . ASP C 1 75 ? 52.034 -2.898 11.906 1.00 18.29 75 ASP C N 1
ATOM 4952 C CA . ASP C 1 75 ? 51.583 -1.675 11.246 1.00 19.82 75 ASP C CA 1
ATOM 4953 C C . ASP C 1 75 ? 52.615 -1.259 10.196 1.00 20.41 75 ASP C C 1
ATOM 4954 O O . ASP C 1 75 ? 52.263 -0.879 9.083 1.00 20.24 75 ASP C O 1
ATOM 4959 N N . LEU C 1 76 ? 53.894 -1.340 10.547 1.00 18.71 76 LEU C N 1
ATOM 4960 C CA . LEU C 1 76 ? 54.952 -0.989 9.606 1.00 18.38 76 LEU C CA 1
ATOM 4961 C C . LEU C 1 76 ? 54.964 -1.932 8.387 1.00 18.47 76 LEU C C 1
ATOM 4962 O O . LEU C 1 76 ? 55.085 -1.479 7.247 1.00 17.83 76 LEU C O 1
ATOM 4967 N N . LEU C 1 77 ? 54.814 -3.234 8.630 1.00 16.32 77 LEU C N 1
ATOM 4968 C CA . LEU C 1 77 ? 54.813 -4.235 7.553 1.00 17.14 77 LEU C CA 1
ATOM 4969 C C . LEU C 1 77 ? 53.627 -4.090 6.595 1.00 16.08 77 LEU C C 1
ATOM 4970 O O . LEU C 1 77 ? 53.772 -4.290 5.391 1.00 17.92 77 LEU C O 1
ATOM 4975 N N . ALA C 1 78 ? 52.460 -3.738 7.124 1.00 18.28 78 ALA C N 1
ATOM 4976 C CA . ALA C 1 78 ? 51.276 -3.533 6.274 1.00 18.79 78 ALA C CA 1
ATOM 4977 C C . ALA C 1 78 ? 51.555 -2.408 5.263 1.00 17.38 78 ALA C C 1
ATOM 4978 O O . ALA C 1 78 ? 51.050 -2.426 4.131 1.00 17.27 78 ALA C O 1
ATOM 4980 N N . LYS C 1 79 ? 52.378 -1.442 5.668 1.00 16.86 79 LYS C N 1
ATOM 4981 C CA . LYS C 1 79 ? 52.749 -0.322 4.793 1.00 15.88 79 LYS C CA 1
ATOM 4982 C C . LYS C 1 79 ? 53.916 -0.700 3.869 1.00 17.45 79 LYS C C 1
ATOM 4983 O O . LYS C 1 79 ? 54.440 0.146 3.136 1.00 17.65 79 LYS C O 1
ATOM 4989 N N . MET C 1 80 ? 54.309 -1.972 3.919 1.00 16.70 80 MET C N 1
ATOM 4990 C CA . MET C 1 80 ? 55.412 -2.512 3.127 1.00 19.58 80 MET C CA 1
ATOM 4991 C C . MET C 1 80 ? 56.780 -1.978 3.558 1.00 19.26 80 MET C C 1
ATOM 4992 O O . MET C 1 80 ? 57.699 -1.833 2.747 1.00 20.27 80 MET C O 1
ATOM 4997 N N . GLY C 1 81 ? 56.909 -1.685 4.842 1.00 19.39 81 GLY C N 1
ATOM 4998 C CA . GLY C 1 81 ? 58.181 -1.217 5.344 1.00 20.19 81 GLY C CA 1
ATOM 4999 C C . GLY C 1 81 ? 58.879 -2.358 6.062 1.00 20.66 81 GLY C C 1
ATOM 5000 O O . GLY C 1 81 ? 58.234 -3.128 6.773 1.00 20.11 81 GLY C O 1
ATOM 5001 N N . ARG C 1 82 ? 60.189 -2.482 5.865 1.00 21.57 82 ARG C N 1
ATOM 5002 C CA . ARG C 1 82 ? 60.978 -3.510 6.544 1.00 22.77 82 ARG C CA 1
ATOM 5003 C C . ARG C 1 82 ? 61.428 -2.956 7.907 1.00 20.89 82 ARG C C 1
ATOM 5004 O O . ARG C 1 82 ? 62.289 -2.080 7.980 1.00 18.28 82 ARG C O 1
ATOM 5012 N N . PRO C 1 83 ? 60.857 -3.472 9.009 1.00 21.09 83 PRO C N 1
ATOM 5013 C CA . PRO C 1 83 ? 61.232 -2.987 10.348 1.00 21.60 83 PRO C CA 1
ATOM 5014 C C . PRO C 1 83 ? 62.717 -3.238 10.632 1.00 21.51 83 PRO C C 1
ATOM 5015 O O . PRO C 1 83 ? 63.206 -4.351 10.447 1.00 21.51 83 PRO C O 1
ATOM 5019 N N . LEU C 1 84 ? 63.423 -2.211 11.086 1.00 19.64 84 LEU C N 1
ATOM 5020 C CA . LEU C 1 84 ? 64.849 -2.336 11.366 1.00 22.34 84 LEU C CA 1
ATOM 5021 C C . LEU C 1 84 ? 65.201 -2.244 12.849 1.00 22.71 84 LEU C C 1
ATOM 5022 O O . LEU C 1 84 ? 66.237 -2.757 13.290 1.00 24.12 84 LEU C O 1
ATOM 5027 N N . GLY C 1 85 ? 64.342 -1.588 13.620 1.00 20.63 85 GLY C N 1
ATOM 5028 C CA . GLY C 1 85 ? 64.620 -1.439 15.034 1.00 21.29 85 GLY C CA 1
ATOM 5029 C C . GLY C 1 85 ? 63.462 -0.818 15.785 1.00 21.02 85 GLY C C 1
ATOM 5030 O O . GLY C 1 85 ? 62.598 -0.174 15.184 1.00 19.02 85 GLY C O 1
ATOM 5031 N N . PHE C 1 86 ? 63.462 -1.008 17.101 1.00 19.84 86 PHE C N 1
ATOM 5032 C CA . PHE C 1 86 ? 62.411 -0.498 17.978 1.00 19.92 86 PHE C CA 1
ATOM 5033 C C . PHE C 1 86 ? 63.005 0.099 19.244 1.00 22.07 86 PHE C C 1
ATOM 5034 O O . PHE C 1 86 ? 64.096 -0.286 19.670 1.00 23.76 86 PHE C O 1
ATOM 5042 N N . THR C 1 87 ? 62.279 1.040 19.846 1.00 23.40 87 THR C N 1
ATOM 5043 C CA . THR C 1 87 ? 62.695 1.644 21.105 1.00 22.37 87 THR C CA 1
ATOM 5044 C C . THR C 1 87 ? 61.515 1.503 22.056 1.00 23.12 87 THR C C 1
ATOM 5045 O O . THR C 1 87 ? 60.358 1.524 21.626 1.00 23.46 87 THR C O 1
ATOM 5049 N N . LEU C 1 88 ? 61.803 1.357 23.344 1.00 19.41 88 LEU C N 1
ATOM 5050 C CA . LEU C 1 88 ? 60.751 1.208 24.337 1.00 22.93 88 LEU C CA 1
ATOM 5051 C C . LEU C 1 88 ? 60.618 2.384 25.303 1.00 23.95 88 LEU C C 1
ATOM 5052 O O . LEU C 1 88 ? 61.612 2.963 25.738 1.00 26.55 88 LEU C O 1
ATOM 5057 N N . GLY C 1 89 ? 59.376 2.729 25.624 1.00 20.35 89 GLY C N 1
ATOM 5058 C CA . GLY C 1 89 ? 59.111 3.779 26.594 1.00 19.77 89 GLY C CA 1
ATOM 5059 C C . GLY C 1 89 ? 58.341 3.044 27.682 1.00 21.48 89 GLY C C 1
ATOM 5060 O O . GLY C 1 89 ? 57.239 2.561 27.430 1.00 21.14 89 GLY C O 1
ATOM 5061 N N . LEU C 1 90 ? 58.906 2.942 28.881 1.00 21.35 90 LEU C N 1
ATOM 5062 C CA . LEU C 1 90 ? 58.242 2.211 29.955 1.00 23.08 90 LEU C CA 1
ATOM 5063 C C . LEU C 1 90 ? 57.872 3.064 31.158 1.00 19.99 90 LEU C C 1
ATOM 5064 O O . LEU C 1 90 ? 58.655 3.884 31.601 1.00 22.79 90 LEU C O 1
ATOM 5069 N N . PHE C 1 91 ? 56.670 2.855 31.682 1.00 21.58 91 PHE C N 1
ATOM 5070 C CA . PHE C 1 91 ? 56.208 3.556 32.877 1.00 22.27 91 PHE C CA 1
ATOM 5071 C C . PHE C 1 91 ? 56.075 2.423 33.879 1.00 22.70 91 PHE C C 1
ATOM 5072 O O . PHE C 1 91 ? 55.314 1.466 33.669 1.00 22.70 91 PHE C O 1
ATOM 5080 N N . LEU C 1 92 ? 56.840 2.528 34.959 1.00 22.48 92 LEU C N 1
ATOM 5081 C CA . LEU C 1 92 ? 56.906 1.455 35.947 1.00 24.59 92 LEU C CA 1
ATOM 5082 C C . LEU C 1 92 ? 56.745 1.837 37.407 1.00 24.66 92 LEU C C 1
ATOM 5083 O O . LEU C 1 92 ? 57.445 2.714 37.904 1.00 24.68 92 LEU C O 1
ATOM 5088 N N . PRO C 1 93 ? 55.817 1.175 38.116 1.00 25.63 93 PRO C N 1
ATOM 5089 C CA . PRO C 1 93 ? 55.621 1.480 39.537 1.00 27.45 93 PRO C CA 1
ATOM 5090 C C . PRO C 1 93 ? 56.907 1.081 40.277 1.00 27.97 93 PRO C C 1
ATOM 5091 O O . PRO C 1 93 ? 57.523 0.063 39.954 1.00 25.51 93 PRO C O 1
ATOM 5095 N N . GLU C 1 94 ? 57.307 1.878 41.262 1.00 29.67 94 GLU C N 1
ATOM 5096 C CA . GLU C 1 94 ? 58.541 1.618 42.005 1.00 32.62 94 GLU C CA 1
ATOM 5097 C C . GLU C 1 94 ? 58.620 0.296 42.771 1.00 31.00 94 GLU C C 1
ATOM 5098 O O . GLU C 1 94 ? 59.712 -0.150 43.112 1.00 31.85 94 GLU C O 1
ATOM 5104 N N . ASP C 1 95 ? 57.480 -0.327 43.049 1.00 30.08 95 ASP C N 1
ATOM 5105 C CA . ASP C 1 95 ? 57.492 -1.587 43.788 1.00 30.11 95 ASP C CA 1
ATOM 5106 C C . ASP C 1 95 ? 57.522 -2.819 42.893 1.00 28.93 95 ASP C C 1
ATOM 5107 O O . ASP C 1 95 ? 57.295 -3.942 43.347 1.00 26.82 95 ASP C O 1
ATOM 5112 N N . LEU C 1 96 ? 57.820 -2.601 41.620 1.00 26.57 96 LEU C N 1
ATOM 5113 C CA . LEU C 1 96 ? 57.897 -3.691 40.657 1.00 26.92 96 LEU C CA 1
ATOM 5114 C C . LEU C 1 96 ? 59.235 -4.415 40.844 1.00 27.53 96 LEU C C 1
ATOM 5115 O O . LEU C 1 96 ? 60.255 -3.772 41.110 1.00 25.32 96 LEU C O 1
ATOM 5120 N N . GLU C 1 97 ? 59.237 -5.742 40.721 1.00 27.73 97 GLU C N 1
ATOM 5121 C CA . GLU C 1 97 ? 60.482 -6.505 40.835 1.00 29.86 97 GLU C CA 1
ATOM 5122 C C . GLU C 1 97 ? 61.257 -6.314 39.536 1.00 29.15 97 GLU C C 1
ATOM 5123 O O . GLU C 1 97 ? 60.658 -6.283 38.455 1.00 28.78 97 GLU C O 1
ATOM 5129 N N . GLU C 1 98 ? 62.578 -6.194 39.620 1.00 26.33 98 GLU C N 1
ATOM 5130 C CA . GLU C 1 98 ? 63.372 -5.978 38.416 1.00 25.56 98 GLU C CA 1
ATOM 5131 C C . GLU C 1 98 ? 63.198 -7.067 37.361 1.00 24.46 98 GLU C C 1
ATOM 5132 O O . GLU C 1 98 ? 63.277 -6.789 36.162 1.00 23.15 98 GLU C O 1
ATOM 5138 N N . GLY C 1 99 ? 62.963 -8.298 37.807 1.00 22.13 99 GLY C N 1
ATOM 5139 C CA . GLY C 1 99 ? 62.778 -9.401 36.883 1.00 22.55 99 GLY C CA 1
ATOM 5140 C C . GLY C 1 99 ? 61.575 -9.185 35.981 1.00 23.42 99 GLY C C 1
ATOM 5141 O O . GLY C 1 99 ? 61.577 -9.584 34.817 1.00 24.19 99 GLY C O 1
ATOM 5142 N N . PHE C 1 100 ? 60.533 -8.559 36.514 1.00 23.11 100 PHE C N 1
ATOM 5143 C CA . PHE C 1 100 ? 59.349 -8.284 35.714 1.00 23.80 100 PHE C CA 1
ATOM 5144 C C . PHE C 1 100 ? 59.723 -7.391 34.531 1.00 21.89 100 PHE C C 1
ATOM 5145 O O . PHE C 1 100 ? 59.254 -7.598 33.411 1.00 21.08 100 PHE C O 1
ATOM 5153 N N . VAL C 1 101 ? 60.569 -6.398 34.778 1.00 22.21 101 VAL C N 1
ATOM 5154 C CA . VAL C 1 101 ? 60.985 -5.481 33.716 1.00 21.99 101 VAL C CA 1
ATOM 5155 C C . VAL C 1 101 ? 61.920 -6.165 32.723 1.00 21.95 101 VAL C C 1
ATOM 5156 O O . VAL C 1 101 ? 61.876 -5.898 31.523 1.00 19.97 101 VAL C O 1
ATOM 5160 N N . LEU C 1 102 ? 62.775 -7.043 33.229 1.00 23.48 102 LEU C N 1
ATOM 5161 C CA . LEU C 1 102 ? 63.702 -7.758 32.362 1.00 24.02 102 LEU C CA 1
ATOM 5162 C C . LEU C 1 102 ? 62.901 -8.629 31.400 1.00 22.47 102 LEU C C 1
ATOM 5163 O O . LEU C 1 102 ? 63.273 -8.788 30.236 1.00 24.01 102 LEU C O 1
ATOM 5168 N N . GLU C 1 103 ? 61.796 -9.193 31.880 1.00 20.17 103 GLU C N 1
ATOM 5169 C CA . GLU C 1 103 ? 60.945 -10.027 31.021 1.00 21.14 103 GLU C CA 1
ATOM 5170 C C . GLU C 1 103 ? 60.347 -9.181 29.887 1.00 21.17 103 GLU C C 1
ATOM 5171 O O . GLU C 1 103 ? 60.324 -9.596 28.723 1.00 20.35 103 GLU C O 1
ATOM 5177 N N . LEU C 1 104 ? 59.852 -8.000 30.241 1.00 20.98 104 LEU C N 1
ATOM 5178 C CA . LEU C 1 104 ? 59.261 -7.089 29.263 1.00 22.26 104 LEU C CA 1
ATOM 5179 C C . LEU C 1 104 ? 60.226 -6.805 28.131 1.00 19.94 104 LEU C C 1
ATOM 5180 O O . LEU C 1 104 ? 59.873 -6.910 26.958 1.00 19.54 104 LEU C O 1
ATOM 5185 N N . VAL C 1 105 ? 61.454 -6.445 28.484 1.00 19.26 105 VAL C N 1
ATOM 5186 C CA . VAL C 1 105 ? 62.442 -6.115 27.473 1.00 21.13 105 VAL C CA 1
ATOM 5187 C C . VAL C 1 105 ? 62.901 -7.325 26.657 1.00 20.44 105 VAL C C 1
ATOM 5188 O O . VAL C 1 105 ? 63.062 -7.220 25.441 1.00 21.28 105 VAL C O 1
ATOM 5192 N N . ARG C 1 106 ? 63.111 -8.465 27.314 1.00 19.78 106 ARG C N 1
ATOM 5193 C CA . ARG C 1 106 ? 63.534 -9.679 26.602 1.00 20.51 106 ARG C CA 1
ATOM 5194 C C . ARG C 1 106 ? 62.436 -10.121 25.645 1.00 18.91 106 ARG C C 1
ATOM 5195 O O . ARG C 1 106 ? 62.719 -10.608 24.554 1.00 21.20 106 ARG C O 1
ATOM 5203 N N . GLY C 1 107 ? 61.182 -9.976 26.068 1.00 18.49 107 GLY C N 1
ATOM 5204 C CA . GLY C 1 107 ? 60.064 -10.356 25.213 1.00 19.79 107 GLY C CA 1
ATOM 5205 C C . GLY C 1 107 ? 60.056 -9.503 23.955 1.00 20.19 107 GLY C C 1
ATOM 5206 O O . GLY C 1 107 ? 59.877 -10.006 22.839 1.00 20.49 107 GLY C O 1
ATOM 5207 N N . ALA C 1 108 ? 60.255 -8.201 24.140 1.00 18.29 108 ALA C N 1
ATOM 5208 C CA . ALA C 1 108 ? 60.315 -7.271 23.022 1.00 19.79 108 ALA C CA 1
ATOM 5209 C C . ALA C 1 108 ? 61.515 -7.613 22.126 1.00 20.20 108 ALA C C 1
ATOM 5210 O O . ALA C 1 108 ? 61.400 -7.654 20.896 1.00 20.02 108 ALA C O 1
ATOM 5212 N N . ALA C 1 109 ? 62.663 -7.869 22.746 1.00 19.36 109 ALA C N 1
ATOM 5213 C CA . ALA C 1 109 ? 63.863 -8.191 21.992 1.00 20.70 109 ALA C CA 1
ATOM 5214 C C . ALA C 1 109 ? 63.667 -9.459 21.157 1.00 21.99 109 ALA C C 1
ATOM 5215 O O . ALA C 1 109 ? 64.191 -9.570 20.052 1.00 24.32 109 ALA C O 1
ATOM 5217 N N . GLU C 1 110 ? 62.897 -10.399 21.689 1.00 22.93 110 GLU C N 1
ATOM 5218 C CA . GLU C 1 110 ? 62.638 -11.666 21.009 1.00 24.34 110 GLU C CA 1
ATOM 5219 C C . GLU C 1 110 ? 61.811 -11.430 19.748 1.00 23.09 110 GLU C C 1
ATOM 5220 O O . GLU C 1 110 ? 62.135 -11.938 18.671 1.00 21.52 110 GLU C O 1
ATOM 5226 N N . ALA C 1 111 ? 60.740 -10.657 19.885 1.00 22.59 111 ALA C N 1
ATOM 5227 C CA . ALA C 1 111 ? 59.897 -10.341 18.741 1.00 22.43 111 ALA C CA 1
ATOM 5228 C C . ALA C 1 111 ? 60.735 -9.614 17.685 1.00 20.40 111 ALA C C 1
ATOM 5229 O O . ALA C 1 111 ? 60.596 -9.866 16.493 1.00 20.17 111 ALA C O 1
ATOM 5231 N N . ALA C 1 112 ? 61.608 -8.710 18.129 1.00 22.35 112 ALA C N 1
ATOM 5232 C CA . ALA C 1 112 ? 62.446 -7.966 17.198 1.00 22.64 112 ALA C CA 1
ATOM 5233 C C . ALA C 1 112 ? 63.398 -8.910 16.468 1.00 23.33 112 ALA C C 1
ATOM 5234 O O . ALA C 1 112 ? 63.570 -8.812 15.256 1.00 26.14 112 ALA C O 1
ATOM 5236 N N . LYS C 1 113 ? 64.014 -9.824 17.213 1.00 26.35 113 LYS C N 1
ATOM 5237 C CA . LYS C 1 113 ? 64.952 -10.781 16.630 1.00 28.29 113 LYS C CA 1
ATOM 5238 C C . LYS C 1 113 ? 64.288 -11.635 15.550 1.00 25.73 113 LYS C C 1
ATOM 5239 O O . LYS C 1 113 ? 64.884 -11.893 14.510 1.00 25.29 113 LYS C O 1
ATOM 5245 N N . ARG C 1 114 ? 63.055 -12.063 15.796 1.00 26.28 114 ARG C N 1
ATOM 5246 C CA . ARG C 1 114 ? 62.311 -12.875 14.828 1.00 29.24 114 ARG C CA 1
ATOM 5247 C C . ARG C 1 114 ? 62.203 -12.135 13.493 1.00 29.96 114 ARG C C 1
ATOM 5248 O O . ARG C 1 114 ? 62.070 -12.746 12.433 1.00 27.57 114 ARG C O 1
ATOM 5256 N N . LEU C 1 115 ? 62.272 -10.810 13.552 1.00 29.33 115 LEU C N 1
ATOM 5257 C CA . LEU C 1 115 ? 62.191 -9.987 12.349 1.00 30.70 115 LEU C CA 1
ATOM 5258 C C . LEU C 1 115 ? 63.561 -9.576 11.827 1.00 29.39 115 LEU C C 1
ATOM 5259 O O . LEU C 1 115 ? 63.661 -8.896 10.809 1.00 29.46 115 LEU C O 1
ATOM 5264 N N . GLY C 1 116 ? 64.617 -9.985 12.520 1.00 28.71 116 GLY C N 1
ATOM 5265 C CA . GLY C 1 116 ? 65.946 -9.602 12.089 1.00 27.18 116 GLY C CA 1
ATOM 5266 C C . GLY C 1 116 ? 66.173 -8.151 12.467 1.00 27.44 116 GLY C C 1
ATOM 5267 O O . GLY C 1 116 ? 67.018 -7.456 11.889 1.00 26.05 116 GLY C O 1
ATOM 5268 N N . ALA C 1 117 ? 65.401 -7.696 13.450 1.00 25.06 117 ALA C N 1
ATOM 5269 C CA . ALA C 1 117 ? 65.496 -6.327 13.939 1.00 24.04 117 ALA C CA 1
ATOM 5270 C C . ALA C 1 117 ? 66.077 -6.314 15.359 1.00 24.57 117 ALA C C 1
ATOM 5271 O O . ALA C 1 117 ? 66.289 -7.366 15.973 1.00 23.96 117 ALA C O 1
ATOM 5273 N N . PHE C 1 118 ? 66.310 -5.116 15.880 1.00 23.65 118 PHE C N 1
ATOM 5274 C CA . PHE C 1 118 ? 66.912 -4.955 17.194 1.00 23.76 118 PHE C CA 1
ATOM 5275 C C . PHE C 1 118 ? 66.156 -3.959 18.068 1.00 25.12 118 PHE C C 1
ATOM 5276 O O . PHE C 1 118 ? 65.241 -3.284 17.608 1.00 24.30 118 PHE C O 1
ATOM 5284 N N . LEU C 1 119 ? 66.547 -3.894 19.337 1.00 26.35 119 LEU C N 1
ATOM 5285 C CA . LEU C 1 119 ? 65.982 -2.930 20.270 1.00 26.83 119 LEU C CA 1
ATOM 5286 C C . LEU C 1 119 ? 67.080 -1.879 20.277 1.00 28.26 119 LEU C C 1
ATOM 5287 O O . LEU C 1 119 ? 68.258 -2.211 20.368 1.00 31.16 119 LEU C O 1
ATOM 5292 N N . LEU C 1 120 ? 66.708 -0.615 20.160 1.00 27.69 120 LEU C N 1
ATOM 5293 C CA . LEU C 1 120 ? 67.709 0.434 20.088 1.00 28.24 120 LEU C CA 1
ATOM 5294 C C . LEU C 1 120 ? 67.791 1.267 21.348 1.00 28.01 120 LEU C C 1
ATOM 5295 O O . LEU C 1 120 ? 68.403 2.330 21.364 1.00 28.74 120 LEU C O 1
ATOM 5300 N N . GLY C 1 121 ? 67.179 0.759 22.410 1.00 29.63 121 GLY C N 1
ATOM 5301 C CA . GLY C 1 121 ? 67.190 1.461 23.677 1.00 29.00 121 GLY C CA 1
ATOM 5302 C C . GLY C 1 121 ? 65.789 1.874 24.063 1.00 30.94 121 GLY C C 1
ATOM 5303 O O . GLY C 1 121 ? 64.806 1.223 23.699 1.00 28.26 121 GLY C O 1
ATOM 5304 N N . GLY C 1 122 ? 65.696 2.973 24.800 1.00 31.37 122 GLY C N 1
ATOM 5305 C CA . GLY C 1 122 ? 64.405 3.449 25.233 1.00 32.06 122 GLY C CA 1
ATOM 5306 C C . GLY C 1 122 ? 64.536 4.323 26.455 1.00 32.53 122 GLY C C 1
ATOM 5307 O O . GLY C 1 122 ? 65.564 4.977 26.657 1.00 34.50 122 GLY C O 1
ATOM 5308 N N . ASP C 1 123 ? 63.496 4.327 27.277 1.00 30.56 123 ASP C N 1
ATOM 5309 C CA . ASP C 1 123 ? 63.485 5.143 28.479 1.00 30.61 123 ASP C CA 1
ATOM 5310 C C . ASP C 1 123 ? 62.560 4.480 29.490 1.00 29.85 123 ASP C C 1
ATOM 5311 O O . ASP C 1 123 ? 61.684 3.697 29.117 1.00 29.00 123 ASP C O 1
ATOM 5316 N N . THR C 1 124 ? 62.778 4.765 30.769 1.00 26.93 124 THR C N 1
ATOM 5317 C CA . THR C 1 124 ? 61.941 4.213 31.825 1.00 27.91 124 THR C CA 1
ATOM 5318 C C . THR C 1 124 ? 61.570 5.367 32.738 1.00 25.78 124 THR C C 1
ATOM 5319 O O . THR C 1 124 ? 62.343 6.297 32.909 1.00 26.98 124 THR C O 1
ATOM 5323 N N . ASN C 1 125 ? 60.381 5.306 33.312 1.00 27.27 125 ASN C N 1
ATOM 5324 C CA . ASN C 1 125 ? 59.907 6.352 34.203 1.00 28.75 125 ASN C CA 1
ATOM 5325 C C . ASN C 1 125 ? 58.971 5.752 35.230 1.00 27.55 125 ASN C C 1
ATOM 5326 O O . ASN C 1 125 ? 58.383 4.696 35.003 1.00 26.31 125 ASN C O 1
ATOM 5331 N N . ARG C 1 126 ? 58.830 6.422 36.369 1.00 28.79 126 ARG C N 1
ATOM 5332 C CA . ARG C 1 126 ? 57.932 5.922 37.402 1.00 29.48 126 ARG C CA 1
ATOM 5333 C C . ARG C 1 126 ? 56.504 6.168 36.939 1.00 30.19 126 ARG C C 1
ATOM 5334 O O . ARG C 1 126 ? 56.236 7.118 36.196 1.00 32.42 126 ARG C O 1
ATOM 5336 N N . GLY C 1 127 ? 55.595 5.300 37.363 1.00 31.14 127 GLY C N 1
ATOM 5337 C CA . GLY C 1 127 ? 54.201 5.437 36.992 1.00 32.35 127 GLY C CA 1
ATOM 5338 C C . GLY C 1 127 ? 53.323 4.735 38.008 1.00 34.92 127 GLY C C 1
ATOM 5339 O O . GLY C 1 127 ? 53.817 3.948 38.812 1.00 35.44 127 GLY C O 1
ATOM 5340 N N . VAL C 1 128 ? 52.024 5.011 37.977 1.00 34.54 128 VAL C N 1
ATOM 5341 C CA . VAL C 1 128 ? 51.102 4.388 38.920 1.00 36.07 128 VAL C CA 1
ATOM 5342 C C . VAL C 1 128 ? 50.792 2.969 38.467 1.00 35.03 128 VAL C C 1
ATOM 5343 O O . VAL C 1 128 ? 50.509 2.086 39.280 1.00 34.57 128 VAL C O 1
ATOM 5347 N N . GLU C 1 129 ? 50.858 2.762 37.158 1.00 32.38 129 GLU C N 1
ATOM 5348 C CA . GLU C 1 129 ? 50.564 1.470 36.574 1.00 31.45 129 GLU C CA 1
ATOM 5349 C C . GLU C 1 129 ? 51.549 1.172 35.451 1.00 29.32 129 GLU C C 1
ATOM 5350 O O . GLU C 1 129 ? 52.128 2.087 34.856 1.00 28.04 129 GLU C O 1
ATOM 5356 N N . VAL C 1 130 ? 51.742 -0.110 35.163 1.00 23.80 130 VAL C N 1
ATOM 5357 C CA . VAL C 1 130 ? 52.647 -0.484 34.092 1.00 22.91 130 VAL C CA 1
ATOM 5358 C C . VAL C 1 130 ? 52.044 -0.064 32.756 1.00 22.27 130 VAL C C 1
ATOM 5359 O O . VAL C 1 130 ? 50.941 -0.471 32.401 1.00 22.62 130 VAL C O 1
ATOM 5363 N N . ALA C 1 131 ? 52.770 0.783 32.038 1.00 22.33 131 ALA C N 1
ATOM 5364 C CA . ALA C 1 131 ? 52.337 1.255 30.728 1.00 23.89 131 ALA C CA 1
ATOM 5365 C C . ALA C 1 131 ? 53.558 1.213 29.822 1.00 24.79 131 ALA C C 1
ATOM 5366 O O . ALA C 1 131 ? 54.681 1.483 30.252 1.00 24.20 131 ALA C O 1
ATOM 5368 N N . LEU C 1 132 ? 53.332 0.869 28.566 1.00 25.02 132 LEU C N 1
ATOM 5369 C CA . LEU C 1 132 ? 54.418 0.744 27.616 1.00 26.23 132 LEU C CA 1
ATOM 5370 C C . LEU C 1 132 ? 54.077 1.283 26.238 1.00 23.50 132 LEU C C 1
ATOM 5371 O O . LEU C 1 132 ? 52.932 1.195 25.788 1.00 24.56 132 LEU C O 1
ATOM 5376 N N . THR C 1 133 ? 55.072 1.869 25.586 1.00 21.65 133 THR C N 1
ATOM 5377 C CA . THR C 1 133 ? 54.912 2.329 24.215 1.00 21.69 133 THR C CA 1
ATOM 5378 C C . THR C 1 133 ? 56.102 1.737 23.477 1.00 20.06 133 THR C C 1
ATOM 5379 O O . THR C 1 133 ? 57.227 1.697 23.996 1.00 20.20 133 THR C O 1
ATOM 5383 N N . VAL C 1 134 ? 55.842 1.231 22.284 1.00 19.12 134 VAL C N 1
ATOM 5384 C CA . VAL C 1 134 ? 56.897 0.676 21.462 1.00 19.98 134 VAL C CA 1
ATOM 5385 C C . VAL C 1 134 ? 56.921 1.472 20.177 1.00 19.56 134 VAL C C 1
ATOM 5386 O O . VAL C 1 134 ? 55.906 1.597 19.490 1.00 21.98 134 VAL C O 1
ATOM 5390 N N . SER C 1 135 ? 58.077 2.028 19.858 1.00 18.29 135 SER C N 1
ATOM 5391 C CA . SER C 1 135 ? 58.211 2.795 18.633 1.00 20.71 135 SER C CA 1
ATOM 5392 C C . SER C 1 135 ? 59.142 2.044 17.700 1.00 19.35 135 SER C C 1
ATOM 5393 O O . SER C 1 135 ? 60.082 1.392 18.147 1.00 22.57 135 SER C O 1
ATOM 5396 N N . GLY C 1 136 ? 58.875 2.122 16.407 1.00 18.98 136 GLY C N 1
ATOM 5397 C CA . GLY C 1 136 ? 59.736 1.437 15.467 1.00 19.80 136 GLY C CA 1
ATOM 5398 C C . GLY C 1 136 ? 59.842 2.156 14.146 1.00 19.15 136 GLY C C 1
ATOM 5399 O O . GLY C 1 136 ? 58.930 2.889 13.750 1.00 19.74 136 GLY C O 1
ATOM 5400 N N . TYR C 1 137 ? 60.967 1.979 13.470 1.00 19.08 137 TYR C N 1
ATOM 5401 C CA . TYR C 1 137 ? 61.119 2.590 12.170 1.00 18.40 137 TYR C CA 1
ATOM 5402 C C . TYR C 1 137 ? 61.359 1.490 11.159 1.00 18.61 137 TYR C C 1
ATOM 5403 O O . TYR C 1 137 ? 61.749 0.371 11.518 1.00 19.08 137 TYR C O 1
ATOM 5412 N N . ALA C 1 138 ? 61.088 1.799 9.901 1.00 17.32 138 ALA C N 1
ATOM 5413 C CA . ALA C 1 138 ? 61.240 0.819 8.843 1.00 20.15 138 ALA C CA 1
ATOM 5414 C C . ALA C 1 138 ? 61.590 1.472 7.518 1.00 20.99 138 ALA C C 1
ATOM 5415 O O . ALA C 1 138 ? 61.260 2.641 7.268 1.00 19.97 138 ALA C O 1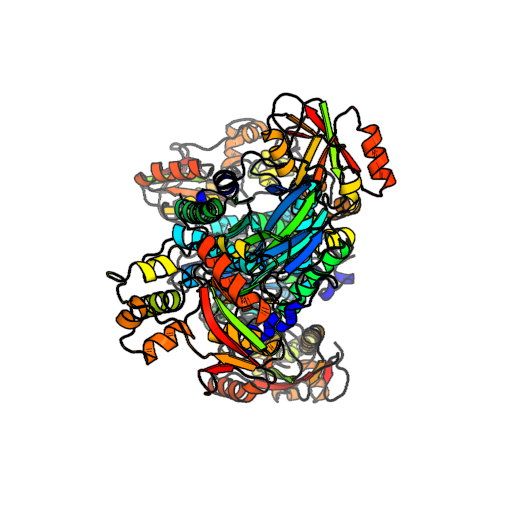
ATOM 5417 N N . LEU C 1 139 ? 62.277 0.708 6.678 1.00 20.92 139 LEU C N 1
ATOM 5418 C CA . LEU C 1 139 ? 62.675 1.175 5.357 1.00 20.83 139 LEU C CA 1
ATOM 5419 C C . LEU C 1 139 ? 61.727 0.548 4.345 1.00 20.80 139 LEU C C 1
ATOM 5420 O O . LEU C 1 139 ? 61.699 -0.676 4.193 1.00 19.55 139 LEU C O 1
ATOM 5425 N N . ALA C 1 140 ? 60.946 1.380 3.664 1.00 19.90 140 ALA C N 1
ATOM 5426 C CA . ALA C 1 140 ? 60.008 0.886 2.658 1.00 21.99 140 ALA C CA 1
ATOM 5427 C C . ALA C 1 140 ? 60.433 1.321 1.262 1.00 23.93 140 ALA C C 1
ATOM 5428 O O . ALA C 1 140 ? 60.518 2.522 0.970 1.00 24.05 140 ALA C O 1
ATOM 5430 N N . GLU C 1 141 ? 60.708 0.344 0.407 1.00 23.07 141 GLU C N 1
ATOM 5431 C CA . GLU C 1 141 ? 61.093 0.633 -0.970 1.00 25.63 141 GLU C CA 1
ATOM 5432 C C . GLU C 1 141 ? 59.880 1.152 -1.750 1.00 23.24 141 GLU C C 1
ATOM 5433 O O . GLU C 1 141 ? 60.001 2.031 -2.600 1.00 24.53 141 GLU C O 1
ATOM 5439 N N . ALA C 1 142 ? 58.710 0.599 -1.450 1.00 22.35 142 ALA C N 1
ATOM 5440 C CA . ALA C 1 142 ? 57.471 0.998 -2.103 1.00 20.61 142 ALA C CA 1
ATOM 5441 C C . ALA C 1 142 ? 56.374 1.099 -1.047 1.00 21.49 142 ALA C C 1
ATOM 5442 O O . ALA C 1 142 ? 55.577 0.168 -0.859 1.00 21.19 142 ALA C O 1
ATOM 5444 N N . PRO C 1 143 ? 56.316 2.239 -0.341 1.00 19.93 143 PRO C N 1
ATOM 5445 C CA . PRO C 1 143 ? 55.307 2.442 0.701 1.00 19.65 143 PRO C CA 1
ATOM 5446 C C . PRO C 1 143 ? 53.905 2.188 0.155 1.00 18.81 143 PRO C C 1
ATOM 5447 O O . PRO C 1 143 ? 53.569 2.624 -0.947 1.00 21.10 143 PRO C O 1
ATOM 5451 N N . LEU C 1 144 ? 53.097 1.488 0.943 1.00 18.65 144 LEU C N 1
ATOM 5452 C CA . LEU C 1 144 ? 51.744 1.115 0.552 1.00 18.16 144 LEU C CA 1
ATOM 5453 C C . LEU C 1 144 ? 50.725 1.846 1.418 1.00 19.55 144 LEU C C 1
ATOM 5454 O O . 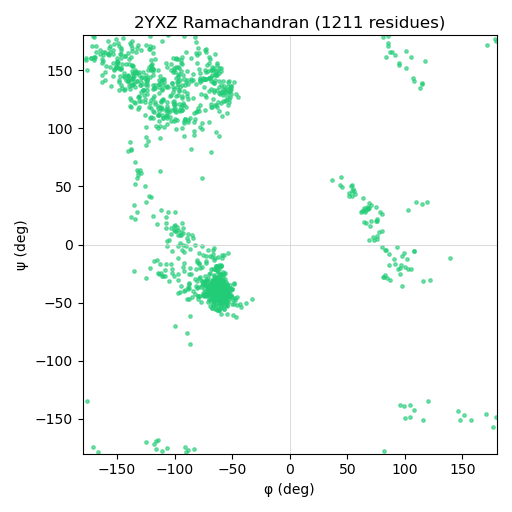LEU C 1 144 ? 50.479 1.464 2.563 1.00 20.22 144 LEU C O 1
ATOM 5459 N N . PRO C 1 145 ? 50.104 2.904 0.872 1.00 19.86 145 PRO C N 1
ATOM 5460 C CA . PRO C 1 145 ? 49.117 3.677 1.627 1.00 20.83 145 PRO C CA 1
ATOM 5461 C C . PRO C 1 145 ? 47.766 2.994 1.641 1.00 19.59 145 PRO C C 1
ATOM 5462 O O . PRO C 1 145 ? 47.551 2.029 0.915 1.00 17.48 145 PRO C O 1
ATOM 5466 N N . ARG C 1 146 ? 46.862 3.485 2.478 1.00 20.37 146 ARG C N 1
ATOM 5467 C CA . ARG C 1 146 ? 45.515 2.950 2.464 1.00 21.26 146 ARG C CA 1
ATOM 5468 C C . ARG C 1 146 ? 44.901 3.692 1.272 1.00 23.27 146 ARG C C 1
ATOM 5469 O O . ARG C 1 146 ? 44.783 4.924 1.265 1.00 21.96 146 ARG C O 1
ATOM 5477 N N . LYS C 1 147 ? 44.554 2.926 0.247 1.00 23.26 147 LYS C N 1
ATOM 5478 C CA . LYS C 1 147 ? 44.026 3.462 -0.999 1.00 25.10 147 LYS C CA 1
ATOM 5479 C C . LYS C 1 147 ? 43.150 2.370 -1.612 1.00 23.50 147 LYS C C 1
ATOM 5480 O O . LYS C 1 147 ? 43.396 1.182 -1.387 1.00 21.21 147 LYS C O 1
ATOM 5486 N N . ALA C 1 148 ? 42.127 2.765 -2.367 1.00 22.35 148 ALA C N 1
ATOM 5487 C CA . ALA C 1 148 ? 41.230 1.787 -2.986 1.00 22.85 148 ALA C CA 1
ATOM 5488 C C . ALA C 1 148 ? 40.394 2.363 -4.125 1.00 24.18 148 ALA C C 1
ATOM 5489 O O . ALA C 1 148 ? 39.912 3.490 -4.040 1.00 24.87 148 ALA C O 1
ATOM 5491 N N . LEU C 1 149 ? 40.232 1.569 -5.183 1.00 24.27 149 LEU C N 1
ATOM 5492 C CA . LEU C 1 149 ? 39.447 1.954 -6.356 1.00 26.21 149 LEU C CA 1
ATOM 5493 C C . LEU C 1 149 ? 38.362 0.912 -6.613 1.00 25.46 149 LEU C C 1
ATOM 5494 O O . LEU C 1 149 ? 38.601 -0.288 -6.457 1.00 23.64 149 LEU C O 1
ATOM 5499 N N . PRO C 1 150 ? 37.156 1.358 -7.012 1.00 26.00 150 PRO C N 1
ATOM 5500 C CA . PRO C 1 150 ? 36.036 0.457 -7.300 1.00 24.56 150 PRO C CA 1
ATOM 5501 C C . PRO C 1 150 ? 36.509 -0.612 -8.281 1.00 24.23 150 PRO C C 1
ATOM 5502 O O . PRO C 1 150 ? 37.140 -0.296 -9.289 1.00 22.01 150 PRO C O 1
ATOM 5506 N N . GLY C 1 151 ? 36.208 -1.873 -7.984 1.00 23.22 151 GLY C N 1
ATOM 5507 C CA . GLY C 1 151 ? 36.657 -2.950 -8.846 1.00 22.33 151 GLY C CA 1
ATOM 5508 C C . GLY C 1 151 ? 37.817 -3.704 -8.214 1.00 23.12 151 GLY C C 1
ATOM 5509 O O . GLY C 1 151 ? 38.082 -4.849 -8.579 1.00 24.85 151 GLY C O 1
ATOM 5510 N N . ASP C 1 152 ? 38.518 -3.073 -7.270 1.00 22.45 152 ASP C N 1
ATOM 5511 C CA . ASP C 1 152 ? 39.643 -3.723 -6.601 1.00 22.89 152 ASP C CA 1
ATOM 5512 C C . ASP C 1 152 ? 39.142 -4.858 -5.719 1.00 21.58 152 ASP C C 1
ATOM 5513 O O . ASP C 1 152 ? 38.027 -4.811 -5.194 1.00 23.06 152 ASP C O 1
ATOM 5518 N N . LEU C 1 153 ? 39.976 -5.877 -5.545 1.00 20.93 153 LEU C N 1
ATOM 5519 C CA . LEU C 1 153 ? 39.602 -7.016 -4.726 1.00 20.79 153 LEU C CA 1
ATOM 5520 C C . LEU C 1 153 ? 40.136 -6.894 -3.301 1.00 22.61 153 LEU C C 1
ATOM 5521 O O . LEU C 1 153 ? 41.205 -6.331 -3.061 1.00 22.02 153 LEU C O 1
ATOM 5526 N N . LEU C 1 154 ? 39.376 -7.421 -2.351 1.00 22.62 154 LEU C N 1
ATOM 5527 C CA . LEU C 1 154 ? 39.778 -7.365 -0.958 1.00 24.16 154 LEU C CA 1
ATOM 5528 C C . LEU C 1 154 ? 40.252 -8.723 -0.456 1.00 24.00 154 LEU C C 1
ATOM 5529 O O . LEU C 1 154 ? 39.514 -9.706 -0.525 1.00 21.71 154 LEU C O 1
ATOM 5534 N N . TYR C 1 155 ? 41.488 -8.757 0.042 1.00 22.74 155 TYR C N 1
ATOM 5535 C CA . TYR C 1 155 ? 42.095 -9.971 0.577 1.00 21.67 155 TYR C CA 1
ATOM 5536 C C . TYR C 1 155 ? 42.497 -9.791 2.041 1.00 22.84 155 TYR C C 1
ATOM 5537 O O . TYR C 1 155 ? 42.827 -8.679 2.482 1.00 21.00 155 TYR C O 1
ATOM 5546 N N . LEU C 1 156 ? 42.472 -10.898 2.782 1.00 20.25 156 LEU C N 1
ATOM 5547 C CA . LEU C 1 156 ? 42.877 -10.921 4.185 1.00 22.01 156 LEU C CA 1
ATOM 5548 C C . LEU C 1 156 ? 44.165 -11.745 4.258 1.00 23.10 156 LEU C C 1
ATOM 5549 O O . LEU C 1 156 ? 44.196 -12.899 3.831 1.00 23.98 156 LEU C O 1
ATOM 5554 N N . ALA C 1 157 ? 45.231 -11.159 4.781 1.00 20.92 157 ALA C N 1
ATOM 5555 C CA . ALA C 1 157 ? 46.487 -11.889 4.885 1.00 22.66 157 ALA C CA 1
ATOM 5556 C C . ALA C 1 157 ? 46.644 -12.488 6.278 1.00 20.98 157 ALA C C 1
ATOM 5557 O O . ALA C 1 157 ? 46.090 -11.981 7.248 1.00 19.79 157 ALA C O 1
ATOM 5559 N N . GLY C 1 158 ? 47.388 -13.580 6.380 1.00 21.52 158 GLY C N 1
ATOM 5560 C CA . GLY C 1 158 ? 47.611 -14.166 7.688 1.00 21.50 158 GLY C CA 1
ATOM 5561 C C . GLY C 1 158 ? 46.495 -15.052 8.186 1.00 22.59 158 GLY C C 1
ATOM 5562 O O . GLY C 1 158 ? 45.498 -15.259 7.494 1.00 23.35 158 GLY C O 1
ATOM 5563 N N . ASP C 1 159 ? 46.647 -15.562 9.403 1.00 23.22 159 ASP C N 1
ATOM 5564 C CA . ASP C 1 159 ? 45.649 -16.471 9.949 1.00 22.55 159 ASP C CA 1
ATOM 5565 C C . ASP C 1 159 ? 45.201 -16.238 11.389 1.00 23.14 159 ASP C C 1
ATOM 5566 O O . ASP C 1 159 ? 44.699 -17.161 12.020 1.00 21.77 159 ASP C O 1
ATOM 5571 N N . ARG C 1 160 ? 45.364 -15.028 11.918 1.00 20.62 160 ARG C N 1
ATOM 5572 C CA . ARG C 1 160 ? 44.928 -14.784 13.288 1.00 21.45 160 ARG C CA 1
ATOM 5573 C C . ARG C 1 160 ? 43.453 -14.377 13.365 1.00 19.73 160 ARG C C 1
ATOM 5574 O O . ARG C 1 160 ? 42.906 -14.218 14.455 1.00 20.92 160 ARG C O 1
ATOM 5582 N N . TRP C 1 161 ? 42.818 -14.232 12.204 1.00 20.39 161 TRP C N 1
ATOM 5583 C CA . TRP C 1 161 ? 41.410 -13.830 12.116 1.00 20.09 161 TRP C CA 1
ATOM 5584 C C . TRP C 1 161 ? 40.512 -14.716 12.969 1.00 20.42 161 TRP C C 1
ATOM 5585 O O . TRP C 1 161 ? 40.513 -15.944 12.814 1.00 18.85 161 TRP C O 1
ATOM 5596 N N . GLY C 1 162 ? 39.745 -14.089 13.861 1.00 19.17 162 GLY C N 1
ATOM 5597 C CA . GLY C 1 162 ? 38.848 -14.830 14.735 1.00 21.12 162 GLY C CA 1
ATOM 5598 C C . GLY C 1 162 ? 39.516 -15.437 15.963 1.00 21.77 162 GLY C C 1
ATOM 5599 O O . GLY C 1 162 ? 38.884 -15.630 16.999 1.00 21.87 162 GLY C O 1
ATOM 5600 N N . ARG C 1 163 ? 40.800 -15.739 15.854 1.00 22.15 163 ARG C N 1
ATOM 5601 C CA . ARG C 1 163 ? 41.528 -16.346 16.959 1.00 22.45 163 ARG C CA 1
ATOM 5602 C C . ARG C 1 163 ? 41.868 -15.372 18.086 1.00 22.04 163 ARG C C 1
ATOM 5603 O O . ARG C 1 163 ? 41.717 -15.700 19.262 1.00 19.82 163 ARG C O 1
ATOM 5611 N N . THR C 1 164 ? 42.318 -14.171 17.743 1.00 21.02 164 THR C N 1
ATOM 5612 C CA . THR C 1 164 ? 42.640 -13.212 18.791 1.00 22.10 164 THR C CA 1
ATOM 5613 C C . THR C 1 164 ? 41.337 -12.870 19.511 1.00 21.98 164 THR C C 1
ATOM 5614 O O . THR C 1 164 ? 41.317 -12.700 20.726 1.00 22.48 164 THR C O 1
ATOM 5618 N N . GLY C 1 165 ? 40.248 -12.788 18.751 1.00 22.91 165 GLY C N 1
ATOM 5619 C CA . GLY C 1 165 ? 38.956 -12.485 19.343 1.00 19.96 165 GLY C CA 1
ATOM 5620 C C . GLY C 1 165 ? 38.506 -13.606 20.269 1.00 20.87 165 GLY C C 1
ATOM 5621 O O . GLY C 1 165 ? 37.905 -13.367 21.321 1.00 20.51 165 GLY C O 1
ATOM 5622 N N . ALA C 1 166 ? 38.794 -14.840 19.872 1.00 19.69 166 ALA C N 1
ATOM 5623 C CA . ALA C 1 166 ? 38.434 -16.003 20.676 1.00 19.77 166 ALA C CA 1
ATOM 5624 C C . ALA C 1 166 ? 39.209 -15.993 21.991 1.00 19.42 166 ALA C C 1
ATOM 5625 O O . ALA C 1 166 ? 38.644 -16.259 23.053 1.00 18.64 166 ALA C O 1
ATOM 5627 N N . ALA C 1 167 ? 40.499 -15.675 21.918 1.00 18.42 167 ALA C N 1
ATOM 5628 C CA . ALA C 1 167 ? 41.347 -15.631 23.108 1.00 20.63 167 ALA C CA 1
ATOM 5629 C C . ALA C 1 167 ? 40.833 -14.596 24.109 1.00 21.39 167 ALA C C 1
ATOM 5630 O O . ALA C 1 167 ? 40.769 -14.851 25.313 1.00 18.81 167 ALA C O 1
ATOM 5632 N N . ILE C 1 168 ? 40.474 -13.423 23.599 1.00 23.64 168 ILE C N 1
ATOM 5633 C CA . ILE C 1 168 ? 39.953 -12.359 24.434 1.00 24.23 168 ILE C CA 1
ATOM 5634 C C . ILE C 1 168 ? 38.638 -12.792 25.084 1.00 23.43 168 ILE C C 1
ATOM 5635 O O . ILE C 1 168 ? 38.435 -12.586 26.273 1.00 24.79 168 ILE C O 1
ATOM 5640 N N . ARG C 1 169 ? 37.757 -13.404 24.308 1.00 24.45 169 ARG C N 1
ATOM 5641 C CA . ARG C 1 169 ? 36.473 -13.882 24.822 1.00 24.90 169 ARG C CA 1
ATOM 5642 C C . ARG C 1 169 ? 36.717 -14.947 25.892 1.00 26.26 169 ARG C C 1
ATOM 5643 O O . ARG C 1 169 ? 36.030 -14.982 26.917 1.00 26.59 169 ARG C O 1
ATOM 5651 N N . ALA C 1 170 ? 37.697 -15.817 25.656 1.00 23.23 170 ALA C N 1
ATOM 5652 C CA . ALA C 1 170 ? 38.015 -16.870 26.622 1.00 24.84 170 ALA C CA 1
ATOM 5653 C C . ALA C 1 170 ? 38.427 -16.253 27.948 1.00 24.12 170 ALA C C 1
ATOM 5654 O O . ALA C 1 170 ? 37.992 -16.690 29.022 1.00 24.42 170 ALA C O 1
ATOM 5656 N N . HIS C 1 171 ? 39.271 -15.233 27.865 1.00 24.74 171 HIS C N 1
ATOM 5657 C CA . HIS C 1 171 ? 39.762 -14.548 29.051 1.00 27.81 171 HIS C CA 1
ATOM 5658 C C . HIS C 1 171 ? 38.606 -13.941 29.833 1.00 29.09 171 HIS C C 1
ATOM 5659 O O . HIS C 1 171 ? 38.545 -14.045 31.055 1.00 29.22 171 HIS C O 1
ATOM 5666 N N . TYR C 1 172 ? 37.691 -13.304 29.112 1.00 32.66 172 TYR C N 1
ATOM 5667 C CA . TYR C 1 172 ? 36.524 -12.666 29.712 1.00 32.85 172 TYR C CA 1
ATOM 5668 C C . TYR C 1 172 ? 35.646 -13.686 30.431 1.00 32.38 172 TYR C C 1
ATOM 5669 O O . TYR C 1 172 ? 35.218 -13.459 31.566 1.00 30.99 172 TYR C O 1
ATOM 5678 N N . GLU C 1 173 ? 35.392 -14.812 29.768 1.00 31.22 173 GLU C N 1
ATOM 5679 C CA . GLU C 1 173 ? 34.546 -15.872 30.318 1.00 30.10 173 GLU C CA 1
ATOM 5680 C C . GLU C 1 173 ? 35.257 -16.826 31.278 1.00 28.87 173 GLU C C 1
ATOM 5681 O O . GLU C 1 173 ? 34.633 -17.751 31.808 1.00 29.67 173 GLU C O 1
ATOM 5687 N N . GLY C 1 174 ? 36.549 -16.612 31.503 1.00 28.69 174 GLY C N 1
ATOM 5688 C CA . GLY C 1 174 ? 37.287 -17.489 32.395 1.00 29.22 174 GLY C CA 1
ATOM 5689 C C . GLY C 1 174 ? 37.347 -18.887 31.813 1.00 31.02 174 GLY C C 1
ATOM 5690 O O . GLY C 1 174 ? 37.389 -19.886 32.529 1.00 33.54 174 GLY C O 1
ATOM 5691 N N . ARG C 1 175 ? 37.362 -18.953 30.489 1.00 30.39 175 ARG C N 1
ATOM 5692 C CA . ARG C 1 175 ? 37.388 -20.225 29.791 1.00 29.80 175 ARG C CA 1
ATOM 5693 C C . ARG C 1 175 ? 38.799 -20.682 29.394 1.00 27.24 175 ARG C C 1
ATOM 5694 O O . ARG C 1 175 ? 39.601 -19.903 28.891 1.00 27.07 175 ARG C O 1
ATOM 5702 N N . SER C 1 176 ? 39.095 -21.958 29.621 1.00 28.71 176 SER C N 1
ATOM 5703 C CA . SER C 1 176 ? 40.413 -22.507 29.301 1.00 26.90 176 SER C CA 1
ATOM 5704 C C . SER C 1 176 ? 40.693 -22.628 27.799 1.00 24.86 176 SER C C 1
ATOM 5705 O O . SER C 1 176 ? 39.804 -22.940 27.011 1.00 24.61 176 SER C O 1
ATOM 5708 N N . LEU C 1 177 ? 41.932 -22.370 27.399 1.00 25.92 177 LEU C N 1
ATOM 5709 C CA . LEU C 1 177 ? 42.298 -22.507 25.992 1.00 23.05 177 LEU C CA 1
ATOM 5710 C C . LEU C 1 177 ? 42.982 -23.859 25.749 1.00 24.54 177 LEU C C 1
ATOM 5711 O O . LEU C 1 177 ? 43.622 -24.074 24.717 1.00 23.23 177 LEU C O 1
ATOM 5716 N N . GLU C 1 178 ? 42.846 -24.773 26.708 1.00 24.96 178 GLU C N 1
ATOM 5717 C CA . GLU C 1 178 ? 43.427 -26.105 26.548 1.00 23.40 178 GLU C CA 1
ATOM 5718 C C . GLU C 1 178 ? 42.656 -26.795 25.433 1.00 25.65 178 GLU C C 1
ATOM 5719 O O . GLU C 1 178 ? 41.449 -27.005 25.542 1.00 27.64 178 GLU C O 1
ATOM 5725 N N . GLY C 1 179 ? 43.353 -27.139 24.355 1.00 23.60 179 GLY C N 1
ATOM 5726 C CA . GLY C 1 179 ? 42.701 -27.777 23.231 1.00 25.05 179 GLY C CA 1
ATOM 5727 C C . GLY C 1 179 ? 42.595 -26.808 22.061 1.00 25.14 179 GLY C C 1
ATOM 5728 O O . GLY C 1 179 ? 42.170 -27.193 20.974 1.00 25.66 179 GLY C O 1
ATOM 5729 N N . PHE C 1 180 ? 42.989 -25.555 22.295 1.00 23.85 180 PHE C N 1
ATOM 5730 C CA . PHE C 1 180 ? 42.952 -24.491 21.282 1.00 24.66 180 PHE C CA 1
ATOM 5731 C C . PHE C 1 180 ? 44.318 -23.818 21.224 1.00 25.18 180 PHE C C 1
ATOM 5732 O O . PHE C 1 180 ? 44.446 -22.610 21.465 1.00 22.90 180 PHE C O 1
ATOM 5740 N N . PRO C 1 181 ? 45.357 -24.588 20.876 1.00 24.43 181 PRO C N 1
ATOM 5741 C CA . PRO C 1 181 ? 46.718 -24.051 20.802 1.00 22.94 181 PRO C CA 1
ATOM 5742 C C . PRO C 1 181 ? 46.982 -22.919 19.797 1.00 24.00 181 PRO C C 1
ATOM 5743 O O . PRO C 1 181 ? 47.847 -22.071 20.043 1.00 22.51 181 PRO C O 1
ATOM 5747 N N . LYS C 1 182 ? 46.250 -22.891 18.686 1.00 21.99 182 LYS C N 1
ATOM 5748 C CA . LYS C 1 182 ? 46.461 -21.841 17.691 1.00 23.72 182 LYS C CA 1
ATOM 5749 C C . LYS C 1 182 ? 45.841 -20.528 18.144 1.00 23.25 182 LYS C C 1
ATOM 5750 O O . LYS C 1 182 ? 46.335 -19.452 17.817 1.00 23.75 182 LYS C O 1
ATOM 5756 N N . ILE C 1 183 ? 44.756 -20.625 18.899 1.00 23.99 183 ILE C N 1
ATOM 5757 C CA . ILE C 1 183 ? 44.094 -19.445 19.427 1.00 22.80 183 ILE C CA 1
ATOM 5758 C C . ILE C 1 183 ? 45.020 -18.867 20.493 1.00 23.50 183 ILE C C 1
ATOM 5759 O O . ILE C 1 183 ? 45.237 -17.665 20.548 1.00 21.50 183 ILE C O 1
ATOM 5764 N N . ARG C 1 184 ? 45.600 -19.732 21.319 1.00 23.27 184 ARG C N 1
ATOM 5765 C CA . ARG C 1 184 ? 46.512 -19.272 22.355 1.00 23.42 184 ARG C CA 1
ATOM 5766 C C . ARG C 1 184 ? 47.738 -18.608 21.737 1.00 23.75 184 ARG C C 1
ATOM 5767 O O . ARG C 1 184 ? 48.168 -17.553 22.194 1.00 23.33 184 ARG C O 1
ATOM 5775 N N . GLU C 1 185 ? 48.298 -19.223 20.698 1.00 23.55 185 GLU C N 1
ATOM 5776 C CA . GLU C 1 185 ? 49.479 -18.663 20.050 1.00 25.68 185 GLU C CA 1
ATOM 5777 C C . GLU C 1 185 ? 49.201 -17.291 19.424 1.00 26.13 185 GLU C C 1
ATOM 5778 O O . GLU C 1 185 ? 50.076 -16.419 19.409 1.00 26.03 185 GLU C O 1
ATOM 5784 N N . ALA C 1 186 ? 47.987 -17.106 18.911 1.00 23.28 186 ALA C N 1
ATOM 5785 C CA . ALA C 1 186 ? 47.613 -15.839 18.287 1.00 25.16 186 ALA C CA 1
ATOM 5786 C C . ALA C 1 186 ? 47.606 -14.704 19.306 1.00 24.17 186 ALA C C 1
ATOM 5787 O O . ALA C 1 186 ? 47.820 -13.546 18.955 1.00 24.64 186 ALA C O 1
ATOM 5789 N N . ALA C 1 187 ? 47.345 -15.041 20.563 1.00 24.52 187 ALA C N 1
ATOM 5790 C CA . ALA C 1 187 ? 47.320 -14.046 21.631 1.00 26.97 187 ALA C CA 1
ATOM 5791 C C . ALA C 1 187 ? 48.679 -13.895 22.306 1.00 26.67 187 ALA C C 1
ATOM 5792 O O . ALA C 1 187 ? 49.104 -12.783 22.612 1.00 26.82 187 ALA C O 1
ATOM 5794 N N . PHE C 1 188 ? 49.367 -15.011 22.523 1.00 26.08 188 PHE C N 1
ATOM 5795 C CA . PHE C 1 188 ? 50.664 -14.984 23.204 1.00 27.48 188 PHE C CA 1
ATOM 5796 C C . PHE C 1 188 ? 51.831 -14.510 22.356 1.00 27.52 188 PHE C C 1
ATOM 5797 O O . PHE C 1 188 ? 52.609 -13.653 22.783 1.00 25.62 188 PHE C O 1
ATOM 5805 N N . TYR C 1 189 ? 51.965 -15.085 21.164 1.00 26.40 189 TYR C N 1
ATOM 5806 C CA . TYR C 1 189 ? 53.068 -14.737 20.279 1.00 29.83 189 TYR C CA 1
ATOM 5807 C C . TYR C 1 189 ? 52.645 -14.451 18.855 1.00 30.80 189 TYR C C 1
ATOM 5808 O O . TYR C 1 189 ? 53.047 -15.164 17.932 1.00 33.92 189 TYR C O 1
ATOM 5817 N N . PRO C 1 190 ? 51.827 -13.410 18.643 1.00 31.77 190 PRO C N 1
ATOM 5818 C CA . PRO C 1 190 ? 51.428 -13.137 17.258 1.00 33.37 190 PRO C CA 1
ATOM 5819 C C . PRO C 1 190 ? 52.672 -12.809 16.432 1.00 34.67 190 PRO C C 1
ATOM 5820 O O . PRO C 1 190 ? 53.116 -11.671 16.393 1.00 37.10 190 PRO C O 1
ATOM 5824 N N . LEU C 1 191 ? 53.242 -13.818 15.783 1.00 36.97 191 LEU C N 1
ATOM 5825 C CA . LEU C 1 191 ? 54.440 -13.604 14.980 1.00 36.62 191 LEU C CA 1
ATOM 5826 C C . LEU C 1 191 ? 54.227 -12.526 13.921 1.00 35.26 191 LEU C C 1
ATOM 5827 O O . LEU C 1 191 ? 53.307 -12.612 13.111 1.00 31.81 191 LEU C O 1
ATOM 5832 N N . PRO C 1 192 ? 55.072 -11.487 13.925 1.00 36.01 192 PRO C N 1
ATOM 5833 C CA . PRO C 1 192 ? 54.925 -10.428 12.921 1.00 36.17 192 PRO C CA 1
ATOM 5834 C C . PRO C 1 192 ? 55.227 -11.070 11.553 1.00 33.41 192 PRO C C 1
ATOM 5835 O O . PRO C 1 192 ? 56.214 -11.788 11.401 1.00 32.99 192 PRO C O 1
ATOM 5839 N N . ARG C 1 193 ? 54.363 -10.806 10.577 1.00 31.73 193 ARG C N 1
ATOM 5840 C CA . ARG C 1 193 ? 54.433 -11.407 9.244 1.00 29.33 193 ARG C CA 1
ATOM 5841 C C . ARG C 1 193 ? 55.324 -10.768 8.169 1.00 28.47 193 ARG C C 1
ATOM 5842 O O . ARG C 1 193 ? 54.844 -10.029 7.304 1.00 25.98 193 ARG C O 1
ATOM 5850 N N . LEU C 1 194 ? 56.614 -11.089 8.214 1.00 27.55 194 LEU C N 1
ATOM 5851 C CA . LEU C 1 194 ? 57.603 -10.570 7.272 1.00 28.58 194 LEU C CA 1
ATOM 5852 C C . LEU C 1 194 ? 57.298 -10.885 5.817 1.00 28.05 194 LEU C C 1
ATOM 5853 O O . LEU C 1 194 ? 57.661 -10.126 4.917 1.00 25.85 194 LEU C O 1
ATOM 5858 N N . GLU C 1 195 ? 56.639 -12.013 5.583 1.00 27.30 195 GLU C N 1
ATOM 5859 C CA . GLU C 1 195 ? 56.320 -12.413 4.224 1.00 27.23 195 GLU C CA 1
ATOM 5860 C C . GLU C 1 195 ? 55.460 -11.388 3.488 1.00 25.94 195 GLU C C 1
ATOM 5861 O O . GLU C 1 195 ? 55.372 -11.422 2.266 1.00 24.17 195 GLU C O 1
ATOM 5867 N N . LEU C 1 196 ? 54.822 -10.478 4.221 1.00 24.71 196 LEU C N 1
ATOM 5868 C CA . LEU C 1 196 ? 53.996 -9.464 3.563 1.00 22.73 196 LEU C CA 1
ATOM 5869 C C . LEU C 1 196 ? 54.828 -8.721 2.525 1.00 21.58 196 LEU C C 1
ATOM 5870 O O . LEU C 1 196 ? 54.319 -8.318 1.478 1.00 23.17 196 LEU C O 1
ATOM 5875 N N . LEU C 1 197 ? 56.110 -8.535 2.825 1.00 21.41 197 LEU C N 1
ATOM 5876 C CA . LEU C 1 197 ? 57.007 -7.816 1.936 1.00 20.95 197 LEU C CA 1
ATOM 5877 C C . LEU C 1 197 ? 57.135 -8.450 0.560 1.00 22.61 197 LEU C C 1
ATOM 5878 O O . LEU C 1 197 ? 57.559 -7.795 -0.390 1.00 22.58 197 LEU C O 1
ATOM 5883 N N . ALA C 1 198 ? 56.759 -9.721 0.449 1.00 24.23 198 ALA C N 1
ATOM 5884 C CA . ALA C 1 198 ? 56.824 -10.417 -0.835 1.00 25.21 198 ALA C CA 1
ATOM 5885 C C . ALA C 1 198 ? 55.880 -9.743 -1.830 1.00 25.99 198 ALA C C 1
ATOM 5886 O O . ALA C 1 198 ? 56.060 -9.841 -3.046 1.00 25.42 198 ALA C O 1
ATOM 5888 N N . LEU C 1 199 ? 54.879 -9.042 -1.305 1.00 24.71 199 LEU C N 1
ATOM 5889 C CA . LEU C 1 199 ? 53.906 -8.363 -2.151 1.00 23.63 199 LEU C CA 1
ATOM 5890 C C . LEU C 1 199 ? 54.262 -6.900 -2.397 1.00 23.66 199 LEU C C 1
ATOM 5891 O O . LEU C 1 199 ? 53.455 -6.139 -2.925 1.00 19.67 199 LEU C O 1
ATOM 5896 N N . SER C 1 200 ? 55.471 -6.502 -2.019 1.00 24.12 200 SER C N 1
ATOM 5897 C CA . SER C 1 200 ? 55.867 -5.114 -2.212 1.00 25.50 200 SER C CA 1
ATOM 5898 C C . SER C 1 200 ? 55.732 -4.687 -3.676 1.00 26.99 200 SER C C 1
ATOM 5899 O O . SER C 1 200 ? 56.128 -5.419 -4.590 1.00 26.10 200 SER C O 1
ATOM 5902 N N . GLY C 1 201 ? 55.143 -3.507 -3.877 1.00 25.81 201 GLY C N 1
ATOM 5903 C CA . GLY C 1 201 ? 54.961 -2.951 -5.208 1.00 27.41 201 GLY C CA 1
ATOM 5904 C C . GLY C 1 201 ? 53.861 -3.536 -6.079 1.00 25.76 201 GLY C C 1
ATOM 5905 O O . GLY C 1 201 ? 53.718 -3.144 -7.240 1.00 27.17 201 GLY C O 1
ATOM 5906 N N . LEU C 1 202 ? 53.067 -4.451 -5.534 1.00 25.32 202 LEU C N 1
ATOM 5907 C CA . LEU C 1 202 ? 52.007 -5.089 -6.314 1.00 23.27 202 LEU C CA 1
ATOM 5908 C C . LEU C 1 202 ? 50.579 -4.692 -5.972 1.00 24.43 202 LEU C C 1
ATOM 5909 O O . LEU C 1 202 ? 49.674 -4.849 -6.798 1.00 23.47 202 LEU C O 1
ATOM 5914 N N . LEU C 1 203 ? 50.375 -4.190 -4.759 1.00 23.44 203 LEU C N 1
ATOM 5915 C CA . LEU C 1 203 ? 49.036 -3.852 -4.290 1.00 23.13 203 LEU C CA 1
ATOM 5916 C C . LEU C 1 203 ? 48.649 -2.394 -4.439 1.00 23.14 203 LEU C C 1
ATOM 5917 O O . LEU C 1 203 ? 49.506 -1.522 -4.559 1.00 22.14 203 LEU C O 1
ATOM 5922 N N . ARG C 1 204 ? 47.343 -2.147 -4.422 1.00 21.44 204 ARG C N 1
ATOM 5923 C CA . ARG C 1 204 ? 46.802 -0.793 -4.505 1.00 22.75 204 ARG C CA 1
ATOM 5924 C C . ARG C 1 204 ? 46.907 -0.140 -3.121 1.00 24.03 204 ARG C C 1
ATOM 5925 O O . ARG C 1 204 ? 47.311 1.022 -2.984 1.00 21.80 204 ARG C O 1
ATOM 5933 N N . GLY C 1 205 ? 46.536 -0.896 -2.092 1.00 23.13 205 GLY C N 1
ATOM 5934 C CA . GLY C 1 205 ? 46.579 -0.361 -0.744 1.00 22.02 205 GLY C CA 1
ATOM 5935 C C . GLY C 1 205 ? 46.434 -1.417 0.330 1.00 21.16 205 GLY C C 1
ATOM 5936 O O . GLY C 1 205 ? 46.311 -2.610 0.032 1.00 20.86 205 GLY C O 1
ATOM 5937 N N . SER C 1 206 ? 46.441 -0.977 1.586 1.00 20.72 206 SER C N 1
ATOM 5938 C CA . SER C 1 206 ? 46.317 -1.887 2.713 1.00 20.25 206 SER C CA 1
ATOM 5939 C C . SER C 1 206 ? 45.983 -1.130 3.990 1.00 21.81 206 SER C C 1
ATOM 5940 O O . SER C 1 206 ? 46.131 0.096 4.065 1.00 21.31 206 SER C O 1
ATOM 5943 N N . LEU C 1 207 ? 45.523 -1.881 4.984 1.00 19.64 207 LEU C N 1
ATOM 5944 C CA . LEU C 1 207 ? 45.211 -1.364 6.311 1.00 20.61 207 LEU C CA 1
ATOM 5945 C C . LEU C 1 207 ? 45.543 -2.516 7.246 1.00 21.46 207 LEU C C 1
ATOM 5946 O O . LEU C 1 207 ? 45.373 -3.675 6.883 1.00 22.05 207 LEU C O 1
ATOM 5951 N N . ASP C 1 208 ? 46.044 -2.204 8.433 1.00 19.57 208 ASP C N 1
ATOM 5952 C CA . ASP C 1 208 ? 46.344 -3.243 9.388 1.00 21.32 208 ASP C CA 1
ATOM 5953 C C . ASP C 1 208 ? 45.160 -3.293 10.340 1.00 22.46 208 ASP C C 1
ATOM 5954 O O . ASP C 1 208 ? 44.657 -2.255 10.777 1.00 22.31 208 ASP C O 1
ATOM 5959 N N . SER C 1 209 ? 44.703 -4.497 10.651 1.00 22.00 209 SER C N 1
ATOM 5960 C CA . SER C 1 209 ? 43.570 -4.653 11.546 1.00 24.32 209 SER C CA 1
ATOM 5961 C C . SER C 1 209 ? 44.076 -4.807 12.974 1.00 25.67 209 SER C C 1
ATOM 5962 O O . SER C 1 209 ? 44.417 -5.904 13.411 1.00 24.50 209 SER C O 1
ATOM 5965 N N . SER C 1 210 ? 44.154 -3.693 13.693 1.00 26.18 210 SER C N 1
ATOM 5966 C CA . SER C 1 210 ? 44.617 -3.718 15.074 1.00 29.73 210 SER C CA 1
ATOM 5967 C C . SER C 1 210 ? 43.436 -3.621 16.017 1.00 29.32 210 SER C C 1
ATOM 5968 O O . SER C 1 210 ? 43.504 -4.082 17.160 1.00 29.80 210 SER C O 1
ATOM 5971 N N . ASP C 1 211 ? 42.344 -3.044 15.522 1.00 29.20 211 ASP C N 1
ATOM 5972 C CA . ASP C 1 211 ? 41.145 -2.848 16.328 1.00 29.63 211 ASP C CA 1
ATOM 5973 C C . ASP C 1 211 ? 39.891 -3.605 15.910 1.00 29.85 211 ASP C C 1
ATOM 5974 O O . ASP C 1 211 ? 38.788 -3.256 16.336 1.00 31.35 211 ASP C O 1
ATOM 5979 N N . GLY C 1 212 ? 40.043 -4.641 15.091 1.00 27.80 212 GLY C N 1
ATOM 5980 C CA . GLY C 1 212 ? 38.876 -5.403 14.676 1.00 26.46 212 GLY C CA 1
ATOM 5981 C C . GLY C 1 212 ? 38.644 -5.264 13.189 1.00 26.22 212 GLY C C 1
ATOM 5982 O O . GLY C 1 212 ? 38.777 -4.170 12.641 1.00 23.91 212 GLY C O 1
ATOM 5983 N N . LEU C 1 213 ? 38.283 -6.363 12.538 1.00 24.24 213 LEU C N 1
ATOM 5984 C CA . LEU C 1 213 ? 38.068 -6.357 11.102 1.00 21.98 213 LEU C CA 1
ATOM 5985 C C . LEU C 1 213 ? 36.953 -5.431 10.622 1.00 20.91 213 LEU C C 1
ATOM 5986 O O . LEU C 1 213 ? 37.147 -4.689 9.661 1.00 20.39 213 LEU C O 1
ATOM 5991 N N . ALA C 1 214 ? 35.794 -5.459 11.268 1.00 19.22 214 ALA C N 1
ATOM 5992 C CA . ALA C 1 214 ? 34.710 -4.583 10.825 1.00 21.29 214 ALA C CA 1
ATOM 5993 C C . ALA C 1 214 ? 35.176 -3.131 10.896 1.00 21.66 214 ALA C C 1
ATOM 5994 O O . ALA C 1 214 ? 34.967 -2.364 9.963 1.00 20.88 214 ALA C O 1
ATOM 5996 N N . GLU C 1 215 ? 35.811 -2.767 12.007 1.00 22.19 215 GLU C N 1
ATOM 5997 C CA . GLU C 1 215 ? 36.321 -1.411 12.197 1.00 23.39 215 GLU C CA 1
ATOM 5998 C C . GLU C 1 215 ? 37.302 -1.061 11.073 1.00 22.97 215 GLU C C 1
ATOM 5999 O O . GLU C 1 215 ? 37.247 0.029 10.500 1.00 20.23 215 GLU C O 1
ATOM 6005 N N . THR C 1 216 ? 38.191 -1.995 10.752 1.00 20.51 216 THR C N 1
ATOM 6006 C CA . THR C 1 216 ? 39.161 -1.786 9.682 1.00 20.87 216 THR C CA 1
ATOM 6007 C C . THR C 1 216 ? 38.469 -1.617 8.324 1.00 21.21 216 THR C C 1
ATOM 6008 O O . THR C 1 216 ? 38.869 -0.773 7.519 1.00 21.22 216 THR C O 1
ATOM 6012 N N . LEU C 1 217 ? 37.426 -2.404 8.069 1.00 21.15 217 LEU C N 1
ATOM 6013 C CA . LEU C 1 217 ? 36.705 -2.311 6.802 1.00 20.99 217 LEU C CA 1
ATOM 6014 C C . LEU C 1 217 ? 36.003 -0.954 6.672 1.00 21.07 217 LEU C C 1
ATOM 6015 O O . LEU C 1 217 ? 35.873 -0.419 5.567 1.00 21.00 217 LEU C O 1
ATOM 6020 N N . TRP C 1 218 ? 35.542 -0.410 7.795 1.00 22.29 218 TRP C N 1
ATOM 6021 C CA . TRP C 1 218 ? 34.883 0.892 7.774 1.00 23.98 218 TRP C CA 1
ATOM 6022 C C . TRP C 1 218 ? 35.902 1.996 7.545 1.00 23.27 218 TRP C C 1
ATOM 6023 O O . TRP C 1 218 ? 35.594 3.033 6.955 1.00 24.50 218 TRP C O 1
ATOM 6034 N N . GLN C 1 219 ? 37.120 1.773 8.018 1.00 22.25 219 GLN C N 1
ATOM 6035 C CA . GLN C 1 219 ? 38.178 2.741 7.808 1.00 24.75 219 GLN C CA 1
ATOM 6036 C C . GLN C 1 219 ? 38.476 2.755 6.312 1.00 23.87 219 GLN C C 1
ATOM 6037 O O . GLN C 1 219 ? 38.775 3.805 5.732 1.00 21.18 219 GLN C O 1
ATOM 6043 N N . LEU C 1 220 ? 38.383 1.582 5.690 1.00 20.92 220 LEU C N 1
ATOM 6044 C CA . LEU C 1 220 ? 38.608 1.462 4.253 1.00 22.33 220 LEU C CA 1
ATOM 6045 C C . LEU C 1 220 ? 37.486 2.191 3.518 1.00 22.12 220 LEU C C 1
ATOM 6046 O O . LEU C 1 220 ? 37.739 2.959 2.590 1.00 23.67 220 LEU C O 1
ATOM 6051 N N . ALA C 1 221 ? 36.248 1.954 3.943 1.00 21.87 221 ALA C N 1
ATOM 6052 C CA . ALA C 1 221 ? 35.096 2.599 3.310 1.00 21.72 221 ALA C CA 1
ATOM 6053 C C . ALA C 1 221 ? 35.171 4.118 3.502 1.00 22.79 221 ALA C C 1
ATOM 6054 O O . ALA C 1 221 ? 34.752 4.881 2.636 1.00 22.46 221 ALA C O 1
ATOM 6056 N N . ASP C 1 222 ? 35.725 4.545 4.630 1.00 23.05 222 ASP C N 1
ATOM 6057 C CA . ASP C 1 222 ? 35.840 5.970 4.925 1.00 26.01 222 ASP C CA 1
ATOM 6058 C C . ASP C 1 222 ? 36.788 6.687 3.976 1.00 26.22 222 ASP C C 1
ATOM 6059 O O . ASP C 1 222 ? 36.878 7.913 3.995 1.00 26.97 222 ASP C O 1
ATOM 6064 N N . LEU C 1 223 ? 37.491 5.924 3.140 1.00 25.26 223 LEU C N 1
ATOM 6065 C CA . LEU C 1 223 ? 38.394 6.512 2.158 1.00 24.53 223 LEU C CA 1
ATOM 6066 C C . LEU C 1 223 ? 37.573 7.025 0.974 1.00 26.08 223 LEU C C 1
ATOM 6067 O O . LEU C 1 223 ? 38.107 7.663 0.068 1.00 26.22 223 LEU C O 1
ATOM 6072 N N . GLY C 1 224 ? 36.278 6.719 0.979 1.00 24.40 224 GLY C N 1
ATOM 6073 C CA . GLY C 1 224 ? 35.406 7.137 -0.103 1.00 25.19 224 GLY C CA 1
ATOM 6074 C C . GLY C 1 224 ? 34.931 6.007 -1.009 1.00 24.72 224 GLY C C 1
ATOM 6075 O O . GLY C 1 224 ? 34.809 6.191 -2.224 1.00 23.28 224 GLY C O 1
ATOM 6076 N N . VAL C 1 225 ? 34.664 4.833 -0.440 1.00 25.03 225 VAL C N 1
ATOM 6077 C CA . VAL C 1 225 ? 34.198 3.703 -1.247 1.00 23.97 225 VAL C CA 1
ATOM 6078 C C . VAL C 1 225 ? 33.262 2.779 -0.480 1.00 23.98 225 VAL C C 1
ATOM 6079 O O . VAL C 1 225 ? 33.101 2.903 0.731 1.00 24.39 225 VAL C O 1
ATOM 6083 N N . GLY C 1 226 ? 32.650 1.848 -1.208 1.00 25.61 226 GLY C N 1
ATOM 6084 C CA . GLY C 1 226 ? 31.768 0.873 -0.588 1.00 23.28 226 GLY C CA 1
ATOM 6085 C C . GLY C 1 226 ? 32.558 -0.416 -0.451 1.00 24.04 226 GLY C C 1
ATOM 6086 O O . GLY C 1 226 ? 33.485 -0.658 -1.230 1.00 20.56 226 GLY C O 1
ATOM 6087 N N . VAL C 1 227 ? 32.222 -1.238 0.540 1.00 23.74 227 VAL C N 1
ATOM 6088 C CA . VAL C 1 227 ? 32.927 -2.503 0.746 1.00 24.60 227 VAL C CA 1
ATOM 6089 C C . VAL C 1 227 ? 31.951 -3.679 0.781 1.00 24.97 227 VAL C C 1
ATOM 6090 O O . VAL C 1 227 ? 31.034 -3.707 1.593 1.00 25.37 227 VAL C O 1
ATOM 6094 N N . GLU C 1 228 ? 32.155 -4.652 -0.101 1.00 25.27 228 GLU C N 1
ATOM 6095 C CA . GLU C 1 228 ? 31.290 -5.821 -0.128 1.00 25.44 228 GLU C CA 1
ATOM 6096 C C . GLU C 1 228 ? 32.083 -7.056 0.290 1.00 24.45 228 GLU C C 1
ATOM 6097 O O . GLU C 1 228 ? 32.991 -7.493 -0.421 1.00 23.14 228 GLU C O 1
ATOM 6103 N N . VAL C 1 229 ? 31.756 -7.602 1.453 1.00 24.52 229 VAL C N 1
ATOM 6104 C CA . VAL C 1 229 ? 32.451 -8.797 1.917 1.00 24.90 229 VAL C CA 1
ATOM 6105 C C . VAL C 1 229 ? 31.625 -9.979 1.422 1.00 24.41 229 VAL C C 1
ATOM 6106 O O . VAL C 1 229 ? 30.447 -10.095 1.740 1.00 25.58 229 VAL C O 1
ATOM 6110 N N . GLU C 1 230 ? 32.245 -10.835 0.617 1.00 25.95 230 GLU C N 1
ATOM 6111 C CA . GLU C 1 230 ? 31.566 -11.997 0.051 1.00 25.27 230 GLU C CA 1
ATOM 6112 C C . GLU C 1 230 ? 31.833 -13.274 0.851 1.00 26.31 230 GLU C C 1
ATOM 6113 O O . GLU C 1 230 ? 31.027 -14.209 0.838 1.00 24.41 230 GLU C O 1
ATOM 6119 N N . ALA C 1 231 ? 32.962 -13.309 1.549 1.00 23.72 231 ALA C N 1
ATOM 6120 C CA . ALA C 1 231 ? 33.315 -14.477 2.347 1.00 24.17 231 ALA C CA 1
ATOM 6121 C C . ALA C 1 231 ? 34.336 -14.116 3.421 1.00 24.15 231 ALA C C 1
ATOM 6122 O O . ALA C 1 231 ? 35.102 -13.162 3.266 1.00 23.23 231 ALA C O 1
ATOM 6124 N N . LEU C 1 232 ? 34.333 -14.889 4.503 1.00 23.48 232 LEU C N 1
ATOM 6125 C CA . LEU C 1 232 ? 35.251 -14.693 5.616 1.00 23.86 232 LEU C CA 1
ATOM 6126 C C . LEU C 1 232 ? 35.798 -16.052 6.066 1.00 25.87 232 LEU C C 1
ATOM 6127 O O . LEU C 1 232 ? 35.089 -17.062 6.030 1.00 23.14 232 LEU C O 1
ATOM 6132 N N . PRO C 1 233 ? 37.073 -16.097 6.486 1.00 25.12 233 PRO C N 1
ATOM 6133 C CA . PRO C 1 233 ? 37.660 -17.365 6.931 1.00 25.54 233 PRO C CA 1
ATOM 6134 C C . PRO C 1 233 ? 37.251 -17.729 8.360 1.00 25.11 233 PRO C C 1
ATOM 6135 O O . PRO C 1 233 ? 37.544 -17.001 9.307 1.00 26.29 233 PRO C O 1
ATOM 6139 N N . LEU C 1 234 ? 36.553 -18.851 8.504 1.00 25.18 234 LEU C N 1
ATOM 6140 C CA . LEU C 1 234 ? 36.115 -19.317 9.814 1.00 26.02 234 LEU C CA 1
ATOM 6141 C C . LEU C 1 234 ? 36.897 -20.593 10.100 1.00 25.02 234 LEU C C 1
ATOM 6142 O O . LEU C 1 234 ? 36.482 -21.682 9.716 1.00 24.20 234 LEU C O 1
ATOM 6147 N N . TYR C 1 235 ? 38.040 -20.450 10.765 1.00 24.48 235 TYR C N 1
ATOM 6148 C CA . TYR C 1 235 ? 38.886 -21.592 11.064 1.00 24.57 235 TYR C CA 1
ATOM 6149 C C . TYR C 1 235 ? 38.178 -22.611 11.950 1.00 25.20 235 TYR C C 1
ATOM 6150 O O . TYR C 1 235 ? 37.335 -22.261 12.776 1.00 22.51 235 TYR C O 1
ATOM 6159 N N . PRO C 1 236 ? 38.503 -23.901 11.767 1.00 27.06 236 PRO C N 1
ATOM 6160 C CA . PRO C 1 236 ? 37.899 -24.990 12.545 1.00 25.82 236 PRO C CA 1
ATOM 6161 C C . PRO C 1 236 ? 37.941 -24.777 14.052 1.00 23.50 236 PRO C C 1
ATOM 6162 O O . PRO C 1 236 ? 36.954 -25.038 14.747 1.00 22.66 236 PRO C O 1
ATOM 6166 N N . ASP C 1 237 ? 39.081 -24.322 14.568 1.00 22.63 237 ASP C N 1
ATOM 6167 C CA . ASP C 1 237 ? 39.192 -24.103 16.006 1.00 23.41 237 ASP C CA 1
ATOM 6168 C C . ASP C 1 237 ? 38.321 -22.936 16.476 1.00 22.86 237 ASP C C 1
ATOM 6169 O O . ASP C 1 237 ? 37.759 -22.979 17.571 1.00 21.73 237 ASP C O 1
ATOM 6174 N N . VAL C 1 238 ? 38.196 -21.902 15.649 1.00 22.52 238 VAL C N 1
ATOM 6175 C CA . VAL C 1 238 ? 37.353 -20.757 15.996 1.00 22.76 238 VAL C CA 1
ATOM 6176 C C . VAL C 1 238 ? 35.886 -21.216 16.018 1.00 22.38 238 VAL C C 1
ATOM 6177 O O . VAL C 1 238 ? 35.137 -20.877 16.930 1.00 21.85 238 VAL C O 1
ATOM 6181 N N . LEU C 1 239 ? 35.485 -22.000 15.021 1.00 22.34 239 LEU C N 1
ATOM 6182 C CA . LEU C 1 239 ? 34.116 -22.508 14.974 1.00 24.09 239 LEU C CA 1
ATOM 6183 C C . LEU C 1 239 ? 33.816 -23.402 16.180 1.00 25.30 239 LEU C C 1
ATOM 6184 O O . LEU C 1 239 ? 32.748 -23.297 16.784 1.00 24.35 239 LEU C O 1
ATOM 6189 N N . ALA C 1 240 ? 34.760 -24.277 16.527 1.00 25.16 240 ALA C N 1
ATOM 6190 C CA . ALA C 1 240 ? 34.596 -25.184 17.664 1.00 26.30 240 ALA C CA 1
ATOM 6191 C C . ALA C 1 240 ? 34.473 -24.397 18.962 1.00 27.01 240 ALA C C 1
ATOM 6192 O O . ALA C 1 240 ? 33.604 -24.679 19.790 1.00 28.63 240 ALA C O 1
ATOM 6194 N N . PHE C 1 241 ? 35.352 -23.414 19.141 1.00 25.68 241 PHE C N 1
ATOM 6195 C CA . PHE C 1 241 ? 35.324 -22.586 20.341 1.00 23.93 241 PHE C CA 1
ATOM 6196 C C . PHE C 1 241 ? 34.016 -21.808 20.423 1.00 25.33 241 PHE C C 1
ATOM 6197 O O . PHE C 1 241 ? 33.370 -21.764 21.469 1.00 25.23 241 PHE C O 1
ATOM 6205 N N . ALA C 1 242 ? 33.628 -21.202 19.307 1.00 25.60 242 ALA C N 1
ATOM 6206 C CA . ALA C 1 242 ? 32.427 -20.381 19.257 1.00 28.97 242 ALA C CA 1
ATOM 6207 C C . ALA C 1 242 ? 31.118 -21.129 19.486 1.00 27.93 242 ALA C C 1
ATOM 6208 O O . ALA C 1 242 ? 30.242 -20.642 20.202 1.00 28.84 242 ALA C O 1
ATOM 6210 N N . GLY C 1 243 ? 30.983 -22.301 18.877 1.00 29.69 243 GLY C N 1
ATOM 6211 C CA . GLY C 1 243 ? 29.764 -23.073 19.039 1.00 32.13 243 GLY C CA 1
ATOM 6212 C C . GLY C 1 243 ? 28.813 -22.938 17.859 1.00 34.50 243 GLY C C 1
ATOM 6213 O O . GLY C 1 243 ? 27.932 -23.774 17.671 1.00 37.08 243 GLY C O 1
ATOM 6214 N N . SER C 1 244 ? 28.982 -21.889 17.059 1.00 33.72 244 SER C N 1
ATOM 6215 C CA . SER C 1 244 ? 28.116 -21.679 15.906 1.00 33.48 244 SER C CA 1
ATOM 6216 C C . SER C 1 244 ? 28.740 -20.712 14.907 1.00 33.45 244 SER C C 1
ATOM 6217 O O . SER C 1 244 ? 29.707 -20.015 15.221 1.00 32.71 244 SER C O 1
ATOM 6220 N N . GLU C 1 245 ? 28.185 -20.685 13.700 1.00 32.12 245 GLU C N 1
ATOM 6221 C CA . GLU C 1 245 ? 28.671 -19.802 12.650 1.00 30.74 245 GLU C CA 1
ATOM 6222 C C . GLU C 1 245 ? 28.519 -18.352 13.108 1.00 30.34 245 GLU C C 1
ATOM 6223 O O . GLU C 1 245 ? 29.427 -17.532 12.951 1.00 29.46 245 GLU C O 1
ATOM 6229 N N . GLU C 1 246 ? 27.359 -18.049 13.675 1.00 29.48 246 GLU C N 1
ATOM 6230 C CA . GLU C 1 246 ? 27.063 -16.704 14.153 1.00 29.00 246 GLU C CA 1
ATOM 6231 C C . GLU C 1 246 ? 28.099 -16.232 15.166 1.00 28.95 246 GLU C C 1
ATOM 6232 O O . GLU C 1 246 ? 28.714 -15.179 14.989 1.00 29.53 246 GLU C O 1
ATOM 6234 N N . ALA C 1 247 ? 28.278 -17.013 16.226 1.00 28.05 247 ALA C N 1
ATOM 6235 C CA . ALA C 1 247 ? 29.233 -16.687 17.273 1.00 28.08 247 ALA C CA 1
ATOM 6236 C C . ALA C 1 247 ? 30.645 -16.571 16.704 1.00 27.01 247 ALA C C 1
ATOM 6237 O O . ALA C 1 247 ? 31.427 -15.730 17.140 1.00 29.42 247 ALA C O 1
ATOM 6239 N N . ALA C 1 248 ? 30.971 -17.412 15.726 1.00 27.30 248 ALA C N 1
ATOM 6240 C CA . ALA C 1 248 ? 32.289 -17.370 15.102 1.00 25.40 248 ALA C CA 1
ATOM 6241 C C . ALA C 1 248 ? 32.481 -16.080 14.288 1.00 26.62 248 ALA C C 1
ATOM 6242 O O . ALA C 1 248 ? 33.544 -15.460 14.337 1.00 25.71 248 ALA C O 1
ATOM 6244 N N 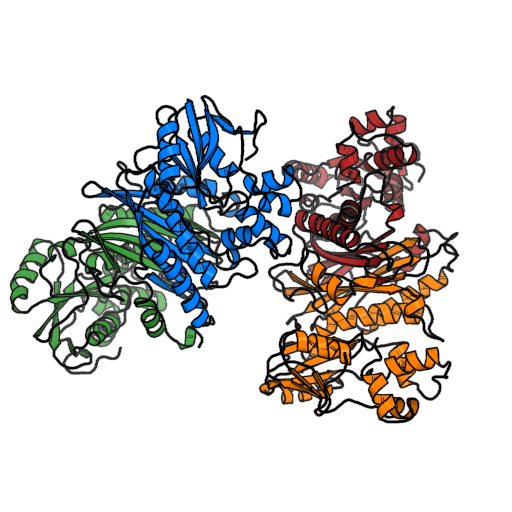. LEU C 1 249 ? 31.464 -15.688 13.526 1.00 25.70 249 LEU C N 1
ATOM 6245 C CA . LEU C 1 249 ? 31.564 -14.465 12.724 1.00 27.39 249 LEU C CA 1
ATOM 6246 C C . LEU C 1 249 ? 31.761 -13.241 13.614 1.00 26.27 249 LEU C C 1
ATOM 6247 O O . LEU C 1 249 ? 32.488 -12.312 13.265 1.00 25.52 249 LEU C O 1
ATOM 6252 N N . GLU C 1 250 ? 31.117 -13.247 14.771 1.00 26.98 250 GLU C N 1
ATOM 6253 C CA . GLU C 1 250 ? 31.246 -12.134 15.690 1.00 27.50 250 GLU C CA 1
ATOM 6254 C C . GLU C 1 250 ? 32.697 -12.012 16.185 1.00 26.74 250 GLU C C 1
ATOM 6255 O O . GLU C 1 250 ? 33.225 -10.905 16.310 1.00 24.49 250 GLU C O 1
ATOM 6261 N N . LEU C 1 251 ? 33.343 -13.149 16.447 1.00 22.90 251 LEU C N 1
ATOM 6262 C CA . LEU C 1 251 ? 34.735 -13.148 16.888 1.00 24.07 251 LEU C CA 1
ATOM 6263 C C . LEU C 1 251 ? 35.653 -12.687 15.755 1.00 22.67 251 LEU C C 1
ATOM 6264 O O . LEU C 1 251 ? 36.671 -12.027 15.991 1.00 25.34 251 LEU C O 1
ATOM 6269 N N . VAL C 1 252 ? 35.299 -13.050 14.526 1.00 22.14 252 VAL C N 1
ATOM 6270 C CA . VAL C 1 252 ? 36.096 -12.666 13.367 1.00 22.72 252 VAL C CA 1
ATOM 6271 C C . VAL C 1 252 ? 35.930 -11.181 13.038 1.00 23.53 252 VAL C C 1
ATOM 6272 O O . VAL C 1 252 ? 36.897 -10.503 12.708 1.00 22.23 252 VAL C O 1
ATOM 6276 N N . LEU C 1 253 ? 34.707 -10.678 13.144 1.00 22.29 253 LEU C N 1
ATOM 6277 C CA . LEU C 1 253 ? 34.443 -9.278 12.806 1.00 23.00 253 LEU C CA 1
ATOM 6278 C C . LEU C 1 253 ? 34.642 -8.276 13.923 1.00 22.98 253 LEU C C 1
ATOM 6279 O O . LEU C 1 253 ? 35.039 -7.136 13.674 1.00 22.14 253 LEU C O 1
ATOM 6284 N N . TYR C 1 254 ? 34.365 -8.691 15.152 1.00 21.22 254 TYR C N 1
ATOM 6285 C CA . TYR C 1 254 ? 34.499 -7.794 16.285 1.00 23.54 254 TYR C CA 1
ATOM 6286 C C . TYR C 1 254 ? 35.456 -8.329 17.346 1.00 23.41 254 TYR C C 1
ATOM 6287 O O . TYR C 1 254 ? 35.189 -8.237 18.540 1.00 25.61 254 TYR C O 1
ATOM 6296 N N . GLY C 1 255 ? 36.572 -8.894 16.902 1.00 24.21 255 GLY C N 1
ATOM 6297 C CA . GLY C 1 255 ? 37.545 -9.422 17.841 1.00 24.51 255 GLY C CA 1
ATOM 6298 C C . GLY C 1 255 ? 38.559 -8.370 18.253 1.00 25.94 255 GLY C C 1
ATOM 6299 O O . GLY C 1 255 ? 38.496 -7.825 19.356 1.00 27.84 255 GLY C O 1
ATOM 6300 N N . GLY C 1 256 ? 39.502 -8.092 17.366 1.00 25.31 256 GLY C N 1
ATOM 6301 C CA . GLY C 1 256 ? 40.511 -7.096 17.652 1.00 27.20 256 GLY C CA 1
ATOM 6302 C C . GLY C 1 256 ? 41.865 -7.694 17.970 1.00 28.07 256 GLY C C 1
ATOM 6303 O O . GLY C 1 256 ? 41.987 -8.881 18.297 1.00 28.11 256 GLY C O 1
ATOM 6304 N N . GLU C 1 257 ? 42.893 -6.863 17.853 1.00 27.40 257 GLU C N 1
ATOM 6305 C CA . GLU C 1 257 ? 44.256 -7.280 18.149 1.00 27.50 257 GLU C CA 1
ATOM 6306 C C . GLU C 1 257 ? 44.786 -8.327 17.177 1.00 25.05 257 GLU C C 1
ATOM 6307 O O . GLU C 1 257 ? 45.770 -9.003 17.478 1.00 23.60 257 GLU C O 1
ATOM 6313 N N . GLU C 1 258 ? 44.151 -8.459 16.013 1.00 22.31 258 GLU C N 1
ATOM 6314 C CA . GLU C 1 258 ? 44.603 -9.445 15.030 1.00 23.25 258 GLU C CA 1
ATOM 6315 C C . GLU C 1 258 ? 45.986 -9.103 14.492 1.00 23.83 258 GLU C C 1
ATOM 6316 O O . GLU C 1 258 ? 46.854 -9.970 14.373 1.00 23.52 258 GLU C O 1
ATOM 6322 N N . PHE C 1 259 ? 46.182 -7.827 14.176 1.00 22.26 259 PHE C N 1
ATOM 6323 C CA . PHE C 1 259 ? 47.435 -7.363 13.596 1.00 24.28 259 PHE C CA 1
ATOM 6324 C C . PHE C 1 259 ? 47.772 -8.151 12.335 1.00 23.54 259 PHE C C 1
ATOM 6325 O O . PHE C 1 259 ? 48.888 -8.635 12.143 1.00 23.15 259 PHE C O 1
ATOM 6333 N N . GLU C 1 260 ? 46.755 -8.270 11.484 1.00 21.08 260 GLU C N 1
ATOM 6334 C CA . GLU C 1 260 ? 46.852 -8.938 10.194 1.00 21.73 260 GLU C CA 1
ATOM 6335 C C . GLU C 1 260 ? 46.364 -7.879 9.213 1.00 21.29 260 GLU C C 1
ATOM 6336 O O . GLU C 1 260 ? 45.479 -7.094 9.534 1.00 21.27 260 GLU C O 1
ATOM 6342 N N . ALA C 1 261 ? 46.936 -7.870 8.018 1.00 19.12 261 ALA C N 1
ATOM 6343 C CA . ALA C 1 261 ? 46.595 -6.878 7.015 1.00 21.54 261 ALA C CA 1
ATOM 6344 C C . ALA C 1 261 ? 45.395 -7.165 6.118 1.00 21.05 261 ALA C C 1
ATOM 6345 O O . ALA C 1 261 ? 45.130 -8.309 5.737 1.00 21.21 261 ALA C O 1
ATOM 6347 N N . VAL C 1 262 ? 44.654 -6.107 5.815 1.00 22.09 262 VAL C N 1
ATOM 6348 C CA . VAL C 1 262 ? 43.532 -6.185 4.889 1.00 20.33 262 VAL C CA 1
ATOM 6349 C C . VAL C 1 262 ? 44.202 -5.616 3.638 1.00 21.77 262 VAL C C 1
ATOM 6350 O O . VAL C 1 262 ? 44.737 -4.505 3.671 1.00 23.45 262 VAL C O 1
ATOM 6354 N N . LEU C 1 263 ? 44.199 -6.374 2.549 1.00 19.86 263 LEU C N 1
ATOM 6355 C CA . LEU C 1 263 ? 44.859 -5.944 1.322 1.00 21.36 263 LEU C CA 1
ATOM 6356 C C . LEU C 1 263 ? 43.903 -5.581 0.188 1.00 20.52 263 LEU C C 1
ATOM 6357 O O . LEU C 1 263 ? 42.888 -6.247 -0.026 1.00 21.31 263 LEU C O 1
ATOM 6362 N N . VAL C 1 264 ? 44.238 -4.516 -0.531 1.00 20.53 264 VAL C N 1
ATOM 6363 C CA . VAL C 1 264 ? 43.434 -4.055 -1.663 1.00 21.02 264 VAL C CA 1
ATOM 6364 C C . VAL C 1 264 ? 44.247 -4.404 -2.898 1.00 20.93 264 VAL C C 1
ATOM 6365 O O . VAL C 1 264 ? 45.296 -3.810 -3.141 1.00 19.64 264 VAL C O 1
ATOM 6369 N N . VAL C 1 265 ? 43.751 -5.372 -3.665 1.00 20.61 265 VAL C N 1
ATOM 6370 C CA . VAL C 1 265 ? 44.448 -5.877 -4.842 1.00 22.11 265 VAL C CA 1
ATOM 6371 C C . VAL C 1 265 ? 43.743 -5.572 -6.154 1.00 23.80 265 VAL C C 1
ATOM 6372 O O . VAL C 1 265 ? 42.548 -5.818 -6.295 1.00 23.89 265 VAL C O 1
ATOM 6376 N N . PRO C 1 266 ? 44.478 -5.025 -7.136 1.00 26.38 266 PRO C N 1
ATOM 6377 C CA . PRO C 1 266 ? 43.870 -4.711 -8.431 1.00 27.85 266 PRO C CA 1
ATOM 6378 C C . PRO C 1 266 ? 43.460 -6.018 -9.114 1.00 28.05 266 PRO C C 1
ATOM 6379 O O . PRO C 1 266 ? 44.190 -7.008 -9.051 1.00 27.73 266 PRO C O 1
ATOM 6383 N N . GLN C 1 267 ? 42.290 -6.023 -9.747 1.00 29.59 267 GLN C N 1
ATOM 6384 C CA . GLN C 1 267 ? 41.798 -7.214 -10.441 1.00 30.08 267 GLN C CA 1
ATOM 6385 C C . GLN C 1 267 ? 42.843 -7.818 -11.368 1.00 29.78 267 GLN C C 1
ATOM 6386 O O . GLN C 1 267 ? 43.081 -9.028 -11.356 1.00 29.88 267 GLN C O 1
ATOM 6392 N N . GLU C 1 268 ? 43.466 -6.963 -12.168 1.00 28.44 268 GLU C N 1
ATOM 6393 C CA . GLU C 1 268 ? 44.474 -7.388 -13.125 1.00 32.30 268 GLU C CA 1
ATOM 6394 C C . GLU C 1 268 ? 45.711 -8.028 -12.495 1.00 33.04 268 GLU C C 1
ATOM 6395 O O . GLU C 1 268 ? 46.407 -8.796 -13.150 1.00 32.66 268 GLU C O 1
ATOM 6401 N N . GLY C 1 269 ? 45.992 -7.718 -11.233 1.00 31.54 269 GLY C N 1
ATOM 6402 C CA . GLY C 1 269 ? 47.174 -8.289 -10.613 1.00 30.21 269 GLY C CA 1
ATOM 6403 C C . GLY C 1 269 ? 46.935 -9.387 -9.594 1.00 28.96 269 GLY C C 1
ATOM 6404 O O . GLY C 1 269 ? 47.889 -9.942 -9.056 1.00 27.88 269 GLY C O 1
ATOM 6405 N N . ALA C 1 270 ? 45.673 -9.714 -9.345 1.00 26.88 270 ALA C N 1
ATOM 6406 C CA . ALA C 1 270 ? 45.321 -10.725 -8.352 1.00 27.96 270 ALA C CA 1
ATOM 6407 C C . ALA C 1 270 ? 45.917 -12.122 -8.558 1.00 28.59 270 ALA C C 1
ATOM 6408 O O . ALA C 1 270 ? 46.399 -12.733 -7.602 1.00 29.50 270 ALA C O 1
ATOM 6410 N N . ALA C 1 271 ? 45.874 -12.639 -9.785 1.00 28.95 271 ALA C N 1
ATOM 6411 C CA . ALA C 1 271 ? 46.418 -13.974 -10.041 1.00 28.72 271 ALA C CA 1
ATOM 6412 C C . ALA C 1 271 ? 47.886 -14.007 -9.639 1.00 27.88 271 ALA C C 1
ATOM 6413 O O . ALA C 1 271 ? 48.334 -14.938 -8.977 1.00 29.32 271 ALA C O 1
ATOM 6415 N N . ALA C 1 272 ? 48.623 -12.974 -10.032 1.00 27.18 272 ALA C N 1
ATOM 6416 C CA . ALA C 1 272 ? 50.047 -12.870 -9.719 1.00 27.23 272 ALA C CA 1
ATOM 6417 C C . ALA C 1 272 ? 50.296 -12.733 -8.218 1.00 26.87 272 ALA C C 1
ATOM 6418 O O . ALA C 1 272 ? 51.251 -13.305 -7.683 1.00 26.39 272 ALA C O 1
ATOM 6420 N N . VAL C 1 273 ? 49.441 -11.965 -7.547 1.00 27.60 273 VAL C N 1
ATOM 6421 C CA . VAL C 1 273 ? 49.557 -11.751 -6.106 1.00 25.35 273 VAL C CA 1
ATOM 6422 C C . VAL C 1 273 ? 49.401 -13.065 -5.340 1.00 24.85 273 VAL C C 1
ATOM 6423 O O . VAL C 1 273 ? 50.204 -13.374 -4.454 1.00 23.42 273 VAL C O 1
ATOM 6427 N N . GLU C 1 274 ? 48.368 -13.833 -5.675 1.00 24.76 274 GLU C N 1
ATOM 6428 C CA . GLU C 1 274 ? 48.123 -15.112 -5.011 1.00 25.24 274 GLU C CA 1
ATOM 6429 C C . GLU C 1 274 ? 49.291 -16.070 -5.239 1.00 25.82 274 GLU C C 1
ATOM 6430 O O . GLU C 1 274 ? 49.697 -16.797 -4.326 1.00 26.07 274 GLU C O 1
ATOM 6436 N N . ALA C 1 275 ? 49.827 -16.064 -6.457 1.00 28.30 275 ALA C N 1
ATOM 6437 C CA . ALA C 1 275 ? 50.946 -16.939 -6.802 1.00 29.64 275 ALA C CA 1
ATOM 6438 C C . ALA C 1 275 ? 52.176 -16.539 -5.992 1.00 29.53 275 ALA C C 1
ATOM 6439 O O . ALA C 1 275 ? 52.877 -17.388 -5.442 1.00 28.18 275 ALA C O 1
ATOM 6441 N N . ARG C 1 276 ? 52.427 -15.238 -5.921 1.00 28.97 276 ARG C N 1
ATOM 6442 C CA . ARG C 1 276 ? 53.555 -14.714 -5.162 1.00 29.56 276 ARG C CA 1
ATOM 6443 C C . ARG C 1 276 ? 53.406 -15.063 -3.672 1.00 29.09 276 ARG C C 1
ATOM 6444 O O . ARG C 1 276 ? 54.355 -15.533 -3.043 1.00 28.89 276 ARG C O 1
ATOM 6452 N N . ALA C 1 277 ? 52.221 -14.838 -3.108 1.00 27.07 277 ALA C N 1
ATOM 6453 C CA . ALA C 1 277 ? 52.001 -15.144 -1.694 1.00 28.19 277 ALA C CA 1
ATOM 6454 C C . ALA C 1 277 ? 52.245 -16.626 -1.399 1.00 29.54 277 ALA C C 1
ATOM 6455 O O . ALA C 1 277 ? 52.900 -16.974 -0.408 1.00 29.41 277 ALA C O 1
ATOM 6457 N N . LYS C 1 278 ? 51.713 -17.493 -2.257 1.00 30.18 278 LYS C N 1
ATOM 6458 C CA . LYS C 1 278 ? 51.877 -18.936 -2.091 1.00 30.95 278 LYS C CA 1
ATOM 6459 C C . LYS C 1 278 ? 53.357 -19.327 -2.136 1.00 32.02 278 LYS C C 1
ATOM 6460 O O . LYS C 1 278 ? 53.831 -20.108 -1.312 1.00 33.61 278 LYS C O 1
ATOM 6462 N N . ALA C 1 279 ? 54.087 -18.775 -3.096 1.00 33.22 279 ALA C N 1
ATOM 6463 C CA . ALA C 1 279 ? 55.501 -19.081 -3.240 1.00 33.64 279 ALA C CA 1
ATOM 6464 C C . ALA C 1 279 ? 56.335 -18.627 -2.048 1.00 35.26 279 ALA C C 1
ATOM 6465 O O . ALA C 1 279 ? 57.336 -19.261 -1.716 1.00 34.44 279 ALA C O 1
ATOM 6467 N N . LYS C 1 280 ? 55.922 -17.542 -1.398 1.00 33.93 280 LYS C N 1
ATOM 6468 C CA . LYS C 1 280 ? 56.682 -17.015 -0.274 1.00 33.06 280 LYS C CA 1
ATOM 6469 C C . LYS C 1 280 ? 56.138 -17.311 1.117 1.00 32.18 280 LYS C C 1
ATOM 6470 O O . LYS C 1 280 ? 56.631 -16.764 2.102 1.00 31.54 280 LYS C O 1
ATOM 6476 N N . GLY C 1 281 ? 55.129 -18.173 1.202 1.00 29.79 281 GLY C N 1
ATOM 6477 C CA . GLY C 1 281 ? 54.583 -18.543 2.498 1.00 29.35 281 GLY C CA 1
ATOM 6478 C C . GLY C 1 281 ? 53.700 -17.538 3.214 1.00 28.98 281 GLY C C 1
ATOM 6479 O O . GLY C 1 281 ? 53.690 -17.483 4.443 1.00 29.93 281 GLY C O 1
ATOM 6480 N N . LEU C 1 282 ? 52.950 -16.747 2.456 1.00 28.77 282 LEU C N 1
ATOM 6481 C CA . LEU C 1 282 ? 52.052 -15.767 3.051 1.00 26.67 282 LEU C CA 1
ATOM 6482 C C . LEU C 1 282 ? 50.597 -16.222 2.922 1.00 24.17 282 LEU C C 1
ATOM 6483 O O . LEU C 1 282 ? 50.067 -16.280 1.820 1.00 24.63 282 LEU C O 1
ATOM 6488 N N . PRO C 1 283 ? 49.946 -16.575 4.044 1.00 24.56 283 PRO C N 1
ATOM 6489 C CA . PRO C 1 283 ? 48.543 -17.003 3.983 1.00 24.33 283 PRO C CA 1
ATOM 6490 C C . PRO C 1 283 ? 47.731 -15.862 3.356 1.00 24.23 283 PRO C C 1
ATOM 6491 O O . PRO C 1 283 ? 47.898 -14.703 3.732 1.00 23.87 283 PRO C O 1
ATOM 6495 N N . LEU C 1 284 ? 46.860 -16.186 2.408 1.00 22.24 284 LEU C N 1
ATOM 6496 C CA . LEU C 1 284 ? 46.065 -15.167 1.739 1.00 21.69 284 LEU C CA 1
ATOM 6497 C C . LEU C 1 284 ? 44.650 -15.683 1.528 1.00 22.68 284 LEU C C 1
ATOM 6498 O O . LEU C 1 284 ? 44.467 -16.846 1.190 1.00 23.98 284 LEU C O 1
ATOM 6503 N N . PHE C 1 285 ? 43.651 -14.823 1.721 1.00 21.30 285 PHE C N 1
ATOM 6504 C CA . PHE C 1 285 ? 42.250 -15.224 1.551 1.00 21.44 285 PHE C CA 1
ATOM 6505 C C . PHE C 1 285 ? 41.441 -14.140 0.831 1.00 22.07 285 PHE C C 1
ATOM 6506 O O . PHE C 1 285 ? 41.431 -12.982 1.260 1.00 19.55 285 PHE C O 1
ATOM 6514 N N . ARG C 1 286 ? 40.767 -14.511 -0.258 1.00 22.61 286 ARG C N 1
ATOM 6515 C CA . ARG C 1 286 ? 39.955 -13.542 -1.011 1.00 22.65 286 ARG C CA 1
ATOM 6516 C C . ARG C 1 286 ? 38.607 -13.394 -0.310 1.00 23.30 286 ARG C C 1
ATOM 6517 O O . ARG C 1 286 ? 37.823 -14.337 -0.260 1.00 23.29 286 ARG C O 1
ATOM 6525 N N . ALA C 1 287 ? 38.333 -12.206 0.229 1.00 21.35 287 ALA C N 1
ATOM 6526 C CA . ALA C 1 287 ? 37.096 -11.993 0.975 1.00 21.58 287 ALA C CA 1
ATOM 6527 C C . ALA C 1 287 ? 35.995 -11.144 0.343 1.00 22.72 287 ALA C C 1
ATOM 6528 O O . ALA C 1 287 ? 34.850 -11.182 0.802 1.00 23.94 287 ALA C O 1
ATOM 6530 N N . GLY C 1 288 ? 36.321 -10.364 -0.682 1.00 22.26 288 GLY C N 1
ATOM 6531 C CA . GLY C 1 288 ? 35.295 -9.532 -1.287 1.00 22.03 288 GLY C CA 1
ATOM 6532 C C . GLY C 1 288 ? 35.835 -8.529 -2.284 1.00 22.39 288 GLY C C 1
ATOM 6533 O O . GLY C 1 288 ? 36.810 -8.798 -2.984 1.00 21.87 288 GLY C O 1
ATOM 6534 N N . ARG C 1 289 ? 35.213 -7.359 -2.345 1.00 22.69 289 ARG C N 1
ATOM 6535 C CA . ARG C 1 289 ? 35.655 -6.361 -3.305 1.00 24.01 289 ARG C CA 1
ATOM 6536 C C . ARG C 1 289 ? 35.256 -4.944 -2.928 1.00 22.04 289 ARG C C 1
ATOM 6537 O O . ARG C 1 289 ? 34.387 -4.727 -2.083 1.00 22.48 289 ARG C O 1
ATOM 6545 N N . VAL C 1 290 ? 35.905 -3.991 -3.584 1.00 21.82 290 VAL C N 1
ATOM 6546 C CA . VAL C 1 290 ? 35.639 -2.566 -3.389 1.00 21.89 290 VAL C CA 1
ATOM 6547 C C . VAL C 1 290 ? 34.674 -2.157 -4.511 1.00 21.80 290 VAL C C 1
ATOM 6548 O O . VAL C 1 290 ? 34.827 -2.592 -5.651 1.00 22.65 290 VAL C O 1
ATOM 6552 N N . VAL C 1 291 ? 33.678 -1.344 -4.181 1.00 23.35 291 VAL C N 1
ATOM 6553 C CA . VAL C 1 291 ? 32.701 -0.869 -5.166 1.00 23.57 291 VAL C CA 1
ATOM 6554 C C . VAL C 1 291 ? 32.519 0.635 -4.969 1.00 25.25 291 VAL C C 1
ATOM 6555 O O . VAL C 1 291 ? 32.930 1.180 -3.951 1.00 25.06 291 VAL C O 1
ATOM 6559 N N . ALA C 1 292 ? 31.904 1.305 -5.938 1.00 26.23 292 ALA C N 1
ATOM 6560 C CA . ALA C 1 292 ? 31.693 2.742 -5.820 1.00 26.58 292 ALA C CA 1
ATOM 6561 C C . ALA C 1 292 ? 30.524 2.986 -4.879 1.00 28.05 292 ALA C C 1
ATOM 6562 O O . ALA C 1 292 ? 29.589 2.192 -4.819 1.00 27.91 292 ALA C O 1
ATOM 6564 N N . GLY C 1 293 ? 30.578 4.086 -4.141 1.00 26.86 293 GLY C N 1
ATOM 6565 C CA . GLY C 1 293 ? 29.498 4.396 -3.225 1.00 29.49 293 GLY C CA 1
ATOM 6566 C C . GLY C 1 293 ? 29.988 4.490 -1.800 1.00 29.27 293 GLY C C 1
ATOM 6567 O O . GLY C 1 293 ? 31.023 5.107 -1.540 1.00 29.28 293 GLY C O 1
ATOM 6568 N N . GLU C 1 294 ? 29.260 3.876 -0.873 1.00 29.95 294 GLU C N 1
ATOM 6569 C CA . GLU C 1 294 ? 29.660 3.919 0.525 1.00 31.13 294 GLU C CA 1
ATOM 6570 C C . GLU C 1 294 ? 29.103 2.775 1.356 1.00 30.57 294 GLU C C 1
ATOM 6571 O O . GLU C 1 294 ? 28.224 2.031 0.912 1.00 29.80 294 GLU C O 1
ATOM 6577 N N . GLY C 1 295 ? 29.627 2.665 2.573 1.00 27.23 295 GLY C N 1
ATOM 6578 C CA . GLY C 1 295 ? 29.184 1.651 3.506 1.00 27.95 295 GLY C CA 1
ATOM 6579 C C . GLY C 1 295 ? 29.829 0.296 3.328 1.00 26.55 295 GLY C C 1
ATOM 6580 O O . GLY C 1 295 ? 30.397 -0.001 2.276 1.00 25.91 295 GLY C O 1
ATOM 6581 N N . VAL C 1 296 ? 29.736 -0.521 4.372 1.00 25.92 296 VAL C N 1
ATOM 6582 C CA . VAL C 1 296 ? 30.287 -1.866 4.364 1.00 26.64 296 VAL C CA 1
ATOM 6583 C C . VAL C 1 296 ? 29.143 -2.869 4.441 1.00 26.51 296 VAL C C 1
ATOM 6584 O O . VAL C 1 296 ? 28.222 -2.704 5.235 1.00 25.34 296 VAL C O 1
ATOM 6588 N N . TYR C 1 297 ? 29.211 -3.905 3.615 1.00 26.67 297 TYR C N 1
ATOM 6589 C CA . TYR C 1 297 ? 28.164 -4.920 3.581 1.00 29.88 297 TYR C CA 1
ATOM 6590 C C . TYR C 1 297 ? 28.742 -6.322 3.642 1.00 30.09 297 TYR C C 1
ATOM 6591 O O . TYR C 1 297 ? 29.819 -6.591 3.101 1.00 31.55 297 TYR C O 1
ATOM 6600 N N . LEU C 1 298 ? 28.013 -7.212 4.301 1.00 29.25 298 LEU C N 1
ATOM 6601 C CA . LEU C 1 298 ? 28.424 -8.598 4.406 1.00 31.13 298 LEU C CA 1
ATOM 6602 C C . LEU C 1 298 ? 27.369 -9.367 3.625 1.00 32.30 298 LEU C C 1
ATOM 6603 O O . LEU C 1 298 ? 26.229 -9.501 4.069 1.00 32.26 298 LEU C O 1
ATOM 6608 N N . ARG C 1 299 ? 27.754 -9.836 2.443 1.00 34.37 299 ARG C N 1
ATOM 6609 C CA . ARG C 1 299 ? 26.849 -10.572 1.568 1.00 38.25 299 ARG C CA 1
ATOM 6610 C C . ARG C 1 299 ? 25.535 -9.822 1.335 1.00 40.15 299 ARG C C 1
ATOM 6611 O O . ARG C 1 299 ? 24.459 -10.418 1.349 1.00 41.82 299 ARG C O 1
ATOM 6619 N N . GLY C 1 300 ? 25.635 -8.509 1.129 1.00 39.71 300 GLY C N 1
ATOM 6620 C CA . GLY C 1 300 ? 24.460 -7.694 0.875 1.00 40.50 300 GLY C CA 1
ATOM 6621 C C . GLY C 1 300 ? 23.848 -6.984 2.072 1.00 40.75 300 GLY C C 1
ATOM 6622 O O . GLY C 1 300 ? 23.109 -6.012 1.907 1.00 40.75 300 GLY C O 1
ATOM 6623 N N . ALA C 1 301 ? 24.141 -7.463 3.276 1.00 39.86 301 ALA C N 1
ATOM 6624 C CA . ALA C 1 301 ? 23.591 -6.858 4.482 1.00 39.58 301 ALA C CA 1
ATOM 6625 C C . ALA C 1 301 ? 24.544 -5.852 5.119 1.00 39.73 301 ALA C C 1
ATOM 6626 O O . ALA C 1 301 ? 25.731 -6.132 5.298 1.00 40.95 301 ALA C O 1
ATOM 6628 N N . PRO C 1 302 ? 24.035 -4.663 5.474 1.00 39.35 302 PRO C N 1
ATOM 6629 C CA . PRO C 1 302 ? 24.881 -3.641 6.096 1.00 38.14 302 PRO C CA 1
ATOM 6630 C C . PRO C 1 302 ? 25.629 -4.234 7.281 1.00 37.22 302 PRO C C 1
ATOM 6631 O O . PRO C 1 302 ? 25.043 -4.956 8.093 1.00 36.43 302 PRO C O 1
ATOM 6635 N N . LEU C 1 303 ? 26.922 -3.940 7.377 1.00 35.23 303 LEU C N 1
ATOM 6636 C CA . LEU C 1 303 ? 27.725 -4.453 8.476 1.00 34.14 303 LEU C CA 1
ATOM 6637 C C . LEU C 1 303 ? 27.986 -3.362 9.509 1.00 34.79 303 LEU C C 1
ATOM 6638 O O . LEU C 1 303 ? 28.733 -2.420 9.251 1.00 34.61 303 LEU C O 1
ATOM 6643 N N . PRO C 1 304 ? 27.372 -3.481 10.698 1.00 34.28 304 PRO C N 1
ATOM 6644 C CA . PRO C 1 304 ? 27.548 -2.493 11.766 1.00 34.00 304 PRO C CA 1
ATOM 6645 C C . PRO C 1 304 ? 29.024 -2.273 12.087 1.00 34.22 304 PRO C C 1
ATOM 6646 O O . PRO C 1 304 ? 29.814 -3.222 12.140 1.00 31.91 304 PRO C O 1
ATOM 6650 N N . ARG C 1 305 ? 29.392 -1.020 12.315 1.00 33.45 305 ARG C N 1
ATOM 6651 C CA . ARG C 1 305 ? 30.780 -0.696 12.608 1.00 35.83 305 ARG C CA 1
ATOM 6652 C C . ARG C 1 305 ? 31.194 -1.141 14.010 1.00 36.88 305 ARG C C 1
ATOM 6653 O O . ARG C 1 305 ? 30.357 -1.047 14.937 1.00 38.50 305 ARG C O 1
ATOM 6661 N N . ARG D 1 2 ? 53.620 37.862 89.762 1.00 56.04 2 ARG D N 1
ATOM 6662 C CA . ARG D 1 2 ? 54.153 38.338 88.452 1.00 55.90 2 ARG D CA 1
ATOM 6663 C C . ARG D 1 2 ? 54.996 37.252 87.792 1.00 56.82 2 ARG D C 1
ATOM 6664 O O . ARG D 1 2 ? 55.510 36.358 88.468 1.00 56.53 2 ARG D O 1
ATOM 6666 N N . LEU D 1 3 ? 55.137 37.335 86.471 1.00 57.00 3 LEU D N 1
ATOM 6667 C CA . LEU D 1 3 ? 55.918 36.358 85.720 1.00 57.59 3 LEU D CA 1
ATOM 6668 C C . LEU D 1 3 ? 57.400 36.465 86.049 1.00 59.27 3 LEU D C 1
ATOM 6669 O O . LEU D 1 3 ? 58.084 35.452 86.194 1.00 59.24 3 LEU D O 1
ATOM 6674 N N . LYS D 1 4 ? 57.885 37.700 86.160 1.00 61.40 4 LYS D N 1
ATOM 6675 C CA . LYS D 1 4 ? 59.289 37.973 86.459 1.00 63.55 4 LYS D CA 1
ATOM 6676 C C . LYS D 1 4 ? 59.787 37.258 87.710 1.00 65.15 4 LYS D C 1
ATOM 6677 O O . LYS D 1 4 ? 60.982 37.287 88.008 1.00 66.45 4 LYS D O 1
ATOM 6679 N N . ASP D 1 5 ? 58.876 36.621 88.439 1.00 66.08 5 ASP D N 1
ATOM 6680 C CA . ASP D 1 5 ? 59.243 35.905 89.655 1.00 67.23 5 ASP D CA 1
ATOM 6681 C C . ASP D 1 5 ? 58.796 34.446 89.606 1.00 67.76 5 ASP D C 1
ATOM 6682 O O . ASP D 1 5 ? 59.415 33.577 90.221 1.00 68.13 5 ASP D O 1
ATOM 6687 N N . LEU D 1 6 ? 57.720 34.184 88.870 1.00 68.02 6 LEU D N 1
ATOM 6688 C CA . LEU D 1 6 ? 57.172 32.837 88.754 1.00 68.49 6 LEU D CA 1
ATOM 6689 C C . LEU D 1 6 ? 58.124 31.867 88.045 1.00 68.35 6 LEU D C 1
ATOM 6690 O O . LEU D 1 6 ? 58.466 30.816 88.590 1.00 68.47 6 LEU D O 1
ATOM 6695 N N . GLY D 1 7 ? 58.546 32.217 86.833 1.00 68.15 7 GLY D N 1
ATOM 6696 C CA . GLY D 1 7 ? 59.452 31.356 86.090 1.00 67.44 7 GLY D CA 1
ATOM 6697 C C . GLY D 1 7 ? 58.791 30.640 84.925 1.00 66.91 7 GLY D C 1
ATOM 6698 O O . GLY D 1 7 ? 57.634 30.227 85.013 1.00 66.75 7 GLY D O 1
ATOM 6699 N N . GLU D 1 8 ? 59.531 30.486 83.830 1.00 66.60 8 GLU D N 1
ATOM 6700 C CA . GLU D 1 8 ? 59.016 29.822 82.634 1.00 66.48 8 GLU D CA 1
ATOM 6701 C C . GLU D 1 8 ? 58.585 28.385 82.912 1.00 65.91 8 GLU D C 1
ATOM 6702 O O . GLU D 1 8 ? 57.543 27.936 82.428 1.00 66.17 8 GLU D O 1
ATOM 6704 N N . ARG D 1 9 ? 59.390 27.671 83.695 1.00 64.80 9 ARG D N 1
ATOM 6705 C CA . ARG D 1 9 ? 59.104 26.282 84.036 1.00 63.33 9 ARG D CA 1
ATOM 6706 C C . ARG D 1 9 ? 57.744 26.123 84.709 1.00 62.35 9 ARG D C 1
ATOM 6707 O O . ARG D 1 9 ? 56.904 25.350 84.248 1.00 62.21 9 ARG D O 1
ATOM 6709 N N . ALA D 1 10 ? 57.533 26.858 85.796 1.00 60.95 10 ALA D N 1
ATOM 6710 C CA . ALA D 1 10 ? 56.280 26.788 86.544 1.00 59.53 10 ALA D CA 1
ATOM 6711 C C . ALA D 1 10 ? 55.082 27.276 85.732 1.00 58.32 10 ALA D C 1
ATOM 6712 O O . ALA D 1 10 ? 53.981 26.731 85.847 1.00 58.12 10 ALA D O 1
ATOM 6714 N N . LEU D 1 11 ? 55.291 28.307 84.920 1.00 56.33 11 LEU D N 1
ATOM 6715 C CA . LEU D 1 11 ? 54.211 28.839 84.099 1.00 54.38 11 LEU D CA 1
ATOM 6716 C C . LEU D 1 11 ? 53.777 27.769 83.106 1.00 54.19 11 LEU D C 1
ATOM 6717 O O . LEU D 1 11 ? 52.593 27.436 83.006 1.00 52.78 11 LEU D O 1
ATOM 6722 N N . LEU D 1 12 ? 54.748 27.225 82.379 1.00 54.09 12 LEU D N 1
ATOM 6723 C CA . LEU D 1 12 ? 54.470 26.187 81.398 1.00 54.64 12 LEU D CA 1
ATOM 6724 C C . LEU D 1 12 ? 53.765 25.025 82.081 1.00 54.55 12 LEU D C 1
ATOM 6725 O O . LEU D 1 12 ? 52.839 24.433 81.527 1.00 55.59 12 LEU D O 1
ATOM 6727 N N . ALA D 1 13 ? 54.202 24.710 83.295 1.00 53.85 13 ALA D N 1
ATOM 6728 C CA . ALA D 1 13 ? 53.619 23.616 84.060 1.00 53.27 13 ALA D CA 1
ATOM 6729 C C . ALA D 1 13 ? 52.132 23.835 84.331 1.00 52.13 13 ALA D C 1
ATOM 6730 O O . ALA D 1 13 ? 51.352 22.882 84.350 1.00 52.84 13 ALA D O 1
ATOM 6732 N N . ARG D 1 14 ? 51.743 25.087 84.545 1.00 50.59 14 ARG D N 1
ATOM 6733 C CA . ARG D 1 14 ? 50.346 25.412 84.812 1.00 49.70 14 ARG D CA 1
ATOM 6734 C C . ARG D 1 14 ? 49.522 25.461 83.523 1.00 48.62 14 ARG D C 1
ATOM 6735 O O . ARG D 1 14 ? 48.432 24.895 83.452 1.00 48.99 14 ARG D O 1
ATOM 6737 N N . LEU D 1 15 ? 50.052 26.134 82.506 1.00 47.08 15 LEU D N 1
ATOM 6738 C CA . LEU D 1 15 ? 49.361 26.267 81.227 1.00 47.08 15 LEU D CA 1
ATOM 6739 C C . LEU D 1 15 ? 49.237 24.952 80.456 1.00 47.38 15 LEU D C 1
ATOM 6740 O O . LEU D 1 15 ? 48.171 24.629 79.929 1.00 46.23 15 LEU D O 1
ATOM 6745 N N . ALA D 1 16 ? 50.332 24.199 80.400 1.00 48.15 16 ALA D N 1
ATOM 6746 C CA . ALA D 1 16 ? 50.398 22.926 79.677 1.00 48.97 16 ALA D CA 1
ATOM 6747 C C . ALA D 1 16 ? 49.131 22.062 79.609 1.00 49.95 16 ALA D C 1
ATOM 6748 O O . ALA D 1 16 ? 48.769 21.565 78.539 1.00 50.75 16 ALA D O 1
ATOM 6750 N N . PRO D 1 17 ? 48.443 21.859 80.743 1.00 49.30 17 PRO D N 1
ATOM 6751 C CA . PRO D 1 17 ? 47.232 21.031 80.717 1.00 49.68 17 PRO D CA 1
ATOM 6752 C C . PRO D 1 17 ? 45.958 21.704 80.198 1.00 49.35 17 PRO D C 1
ATOM 6753 O O . PRO D 1 17 ? 44.995 21.020 79.847 1.00 49.31 17 PRO D O 1
ATOM 6757 N N . LEU D 1 18 ? 45.954 23.033 80.142 1.00 48.69 18 LEU D N 1
ATOM 6758 C CA . LEU D 1 18 ? 44.784 23.782 79.686 1.00 48.36 18 LEU D CA 1
ATOM 6759 C C . LEU D 1 18 ? 44.337 23.461 78.259 1.00 48.70 18 LEU D C 1
ATOM 6760 O O . LEU D 1 18 ? 45.098 23.614 77.300 1.00 49.18 18 LEU D O 1
ATOM 6762 N N . GLY D 1 19 ? 43.088 23.021 78.133 1.00 48.19 19 GLY D N 1
ATOM 6763 C CA . GLY D 1 19 ? 42.532 22.690 76.831 1.00 47.83 19 GLY D CA 1
ATOM 6764 C C . GLY D 1 19 ? 43.126 21.461 76.167 1.00 47.40 19 GLY D C 1
ATOM 6765 O O . GLY D 1 19 ? 42.769 21.135 75.032 1.00 47.10 19 GLY D O 1
ATOM 6766 N N . TYR D 1 20 ? 44.021 20.769 76.866 1.00 46.78 20 TYR D N 1
ATOM 6767 C CA . TYR D 1 20 ? 44.659 19.582 76.307 1.00 46.38 20 TYR D CA 1
ATOM 6768 C C . TYR D 1 20 ? 43.707 18.383 76.254 1.00 47.22 20 TYR D C 1
ATOM 6769 O O . TYR D 1 20 ? 42.888 18.185 77.151 1.00 47.27 20 TYR D O 1
ATOM 6778 N N . PRO D 1 21 ? 43.801 17.569 75.191 1.00 48.71 21 PRO D N 1
ATOM 6779 C CA . PRO D 1 21 ? 42.948 16.388 75.021 1.00 50.40 21 PRO D CA 1
ATOM 6780 C C . PRO D 1 21 ? 43.210 15.289 76.048 1.00 52.84 21 PRO D C 1
ATOM 6781 O O . PRO D 1 21 ? 44.340 14.819 76.196 1.00 53.25 21 PRO D O 1
ATOM 6785 N N . PRO D 1 22 ? 42.160 14.862 76.769 1.00 53.85 22 PRO D N 1
ATOM 6786 C CA . PRO D 1 22 ? 42.280 13.813 77.786 1.00 54.73 22 PRO D CA 1
ATOM 6787 C C . PRO D 1 22 ? 42.749 12.488 77.189 1.00 55.44 22 PRO D C 1
ATOM 6788 O O . PRO D 1 22 ? 43.332 11.652 77.880 1.00 56.32 22 PRO D O 1
ATOM 6792 N N . GLU D 1 23 ? 42.486 12.305 75.900 1.00 55.45 23 GLU D N 1
ATOM 6793 C CA . GLU D 1 23 ? 42.901 11.103 75.187 1.00 55.34 23 GLU D CA 1
ATOM 6794 C C . GLU D 1 23 ? 43.706 11.583 73.986 1.00 54.90 23 GLU D C 1
ATOM 6795 O O . GLU D 1 23 ? 43.137 12.021 72.987 1.00 56.05 23 GLU D O 1
ATOM 6797 N N . ALA D 1 24 ? 45.031 11.513 74.087 1.00 54.36 24 ALA D N 1
ATOM 6798 C CA . ALA D 1 24 ? 45.890 11.979 73.003 1.00 52.52 24 ALA D CA 1
ATOM 6799 C C . ALA D 1 24 ? 47.141 11.129 72.813 1.00 51.23 24 ALA D C 1
ATOM 6800 O O . ALA D 1 24 ? 47.533 10.379 73.705 1.00 51.82 24 ALA D O 1
ATOM 6802 N N . PRO D 1 25 ? 47.787 11.242 71.638 1.00 49.88 25 PRO D N 1
ATOM 6803 C CA . PRO D 1 25 ? 49.003 10.486 71.317 1.00 48.37 25 PRO D CA 1
ATOM 6804 C C . PRO D 1 25 ? 50.205 10.930 72.140 1.00 47.46 25 PRO D C 1
ATOM 6805 O O . PRO D 1 25 ? 51.257 10.294 72.116 1.00 47.76 25 PRO D O 1
ATOM 6809 N N . LEU D 1 26 ? 50.042 12.035 72.858 1.00 47.09 26 LEU D N 1
ATOM 6810 C CA . LEU D 1 26 ? 51.099 12.569 73.704 1.00 46.47 26 LEU D CA 1
ATOM 6811 C C . LEU D 1 26 ? 50.479 13.166 74.956 1.00 47.54 26 LEU D C 1
ATOM 6812 O O . LEU D 1 26 ? 49.360 13.675 74.924 1.00 47.44 26 LEU D O 1
ATOM 6817 N N . PRO D 1 27 ? 51.194 13.096 76.087 1.00 47.92 27 PRO D N 1
ATOM 6818 C CA . PRO D 1 27 ? 50.678 13.643 77.343 1.00 47.60 27 PRO D CA 1
ATOM 6819 C C . PRO D 1 27 ? 50.845 15.156 77.400 1.00 47.59 27 PRO D C 1
ATOM 6820 O O . PRO D 1 27 ? 51.584 15.738 76.607 1.00 46.50 27 PRO D O 1
ATOM 6824 N N . PRO D 1 28 ? 50.151 15.814 78.339 1.00 48.06 28 PRO D N 1
ATOM 6825 C CA . PRO D 1 28 ? 50.263 17.268 78.461 1.00 48.61 28 PRO D CA 1
ATOM 6826 C C . PRO D 1 28 ? 51.710 17.671 78.739 1.00 48.42 28 PRO D C 1
ATOM 6827 O O . PRO D 1 28 ? 52.461 16.916 79.357 1.00 47.82 28 PRO D O 1
ATOM 6831 N N . GLY D 1 29 ? 52.095 18.853 78.263 1.00 48.19 29 GLY D N 1
ATOM 6832 C CA . GLY D 1 29 ? 53.439 19.356 78.491 1.00 47.19 29 GLY D CA 1
ATOM 6833 C C . GLY D 1 29 ? 54.614 18.615 77.875 1.00 46.53 29 GLY D C 1
ATOM 6834 O O . GLY D 1 29 ? 55.717 18.661 78.419 1.00 45.04 29 GLY D O 1
ATOM 6835 N N . ASP D 1 30 ? 54.404 17.936 76.752 1.00 45.95 30 ASP D N 1
ATOM 6836 C CA . ASP D 1 30 ? 55.504 17.227 76.106 1.00 45.67 30 ASP D CA 1
ATOM 6837 C C . ASP D 1 30 ? 56.173 18.167 75.100 1.00 45.21 30 ASP D C 1
ATOM 6838 O O . ASP D 1 30 ? 55.829 19.349 75.023 1.00 46.21 30 ASP D O 1
ATOM 6843 N N . ASP D 1 31 ? 57.121 17.646 74.327 1.00 43.92 31 ASP D N 1
ATOM 6844 C CA . ASP D 1 31 ? 57.839 18.448 73.336 1.00 43.03 31 ASP D CA 1
ATOM 6845 C C . ASP D 1 31 ? 56.942 18.919 72.194 1.00 42.72 31 ASP D C 1
ATOM 6846 O O . ASP D 1 31 ? 57.365 19.679 71.319 1.00 41.87 31 ASP D O 1
ATOM 6851 N N . ALA D 1 32 ? 55.699 18.457 72.214 1.00 40.91 32 ALA D N 1
ATOM 6852 C CA . ALA D 1 32 ? 54.712 18.822 71.211 1.00 39.51 32 ALA D CA 1
ATOM 6853 C C . ALA D 1 32 ? 53.376 18.273 71.678 1.00 39.73 32 ALA D C 1
ATOM 6854 O O . ALA D 1 32 ? 53.307 17.532 72.664 1.00 39.17 32 ALA D O 1
ATOM 6856 N N . GLY D 1 33 ? 52.315 18.660 70.984 1.00 39.22 33 GLY D N 1
ATOM 6857 C CA . GLY D 1 33 ? 50.992 18.183 71.330 1.00 40.43 33 GLY D CA 1
ATOM 6858 C C . GLY D 1 33 ? 50.422 17.479 70.120 1.00 41.37 33 GLY D C 1
ATOM 6859 O O . GLY D 1 33 ? 51.076 17.408 69.079 1.00 40.27 33 GLY D O 1
ATOM 6860 N N . GLY D 1 34 ? 49.208 16.955 70.244 1.00 42.68 34 GLY D N 1
ATOM 6861 C CA . GLY D 1 34 ? 48.604 16.271 69.117 1.00 42.86 34 GLY D CA 1
ATOM 6862 C C . GLY D 1 34 ? 47.321 15.562 69.478 1.00 43.33 34 GLY D C 1
ATOM 6863 O O . GLY D 1 34 ? 46.957 15.476 70.649 1.00 43.87 34 GLY D O 1
ATOM 6864 N N . VAL D 1 35 ? 46.630 15.058 68.462 1.00 44.77 35 VAL D N 1
ATOM 6865 C CA . VAL D 1 35 ? 45.382 14.343 68.671 1.00 45.73 35 VAL D CA 1
ATOM 6866 C C . VAL D 1 35 ? 45.321 13.124 67.767 1.00 47.84 35 VAL D C 1
ATOM 6867 O O . VAL D 1 35 ? 46.186 12.918 66.915 1.00 47.24 35 VAL D O 1
ATOM 6871 N N . TRP D 1 36 ? 44.294 12.311 67.967 1.00 49.82 36 TRP D N 1
ATOM 6872 C CA . TRP D 1 36 ? 44.101 11.133 67.143 1.00 51.95 36 TRP D CA 1
ATOM 6873 C C . TRP D 1 36 ? 43.160 11.530 66.012 1.00 53.05 36 TRP D C 1
ATOM 6874 O O . TRP D 1 36 ? 42.033 11.965 66.260 1.00 53.04 36 TRP D O 1
ATOM 6885 N N . ALA D 1 37 ? 43.632 11.400 64.777 1.00 53.44 37 ALA D N 1
ATOM 6886 C CA . ALA D 1 37 ? 42.828 11.748 63.610 1.00 55.08 37 ALA D CA 1
ATOM 6887 C C . ALA D 1 37 ? 42.877 10.635 62.563 1.00 55.84 37 ALA D C 1
ATOM 6888 O O . ALA D 1 37 ? 43.937 10.326 62.011 1.00 55.48 37 ALA D O 1
ATOM 6890 N N . GLU D 1 38 ? 41.720 10.037 62.299 1.00 56.72 38 GLU D N 1
ATOM 6891 C CA . GLU D 1 38 ? 41.608 8.955 61.328 1.00 57.92 38 GLU D CA 1
ATOM 6892 C C . GLU D 1 38 ? 42.592 7.824 61.617 1.00 58.08 38 GLU D C 1
ATOM 6893 O O . GLU D 1 38 ? 43.211 7.280 60.703 1.00 58.83 38 GLU D O 1
ATOM 6899 N N . GLY D 1 39 ? 42.737 7.483 62.894 1.00 57.95 39 GLY D N 1
ATOM 6900 C CA . GLY D 1 39 ? 43.630 6.406 63.287 1.00 58.32 39 GLY D CA 1
ATOM 6901 C C . GLY D 1 39 ? 45.111 6.736 63.365 1.00 57.77 39 GLY D C 1
ATOM 6902 O O . GLY D 1 39 ? 45.915 5.876 63.731 1.00 58.67 39 GLY D O 1
ATOM 6903 N N . ARG D 1 40 ? 45.483 7.968 63.032 1.00 55.54 40 ARG D N 1
ATOM 6904 C CA . ARG D 1 40 ? 46.886 8.363 63.070 1.00 53.46 40 ARG D CA 1
ATOM 6905 C C . ARG D 1 40 ? 47.141 9.497 64.060 1.00 52.14 40 ARG D C 1
ATOM 6906 O O . ARG D 1 40 ? 46.207 10.163 64.516 1.00 52.08 40 ARG D O 1
ATOM 6908 N N . ALA D 1 41 ? 48.412 9.711 64.385 1.00 49.77 41 ALA D N 1
ATOM 6909 C CA . ALA D 1 41 ? 48.800 10.756 65.321 1.00 47.70 41 ALA D CA 1
ATOM 6910 C C . ALA D 1 41 ? 49.284 12.015 64.605 1.00 46.93 41 ALA D C 1
ATOM 6911 O O . ALA D 1 41 ? 50.311 12.002 63.928 1.00 46.94 41 ALA D O 1
ATOM 6913 N N . TRP D 1 42 ? 48.532 13.101 64.757 1.00 46.01 42 TRP D N 1
ATOM 6914 C CA . TRP D 1 42 ? 48.888 14.374 64.143 1.00 45.16 42 TRP D CA 1
ATOM 6915 C C . TRP D 1 42 ? 49.406 15.319 65.214 1.00 43.22 42 TRP D C 1
ATOM 6916 O O . TRP D 1 42 ? 48.665 15.716 66.112 1.00 42.57 42 TRP D O 1
ATOM 6927 N N . LEU D 1 43 ? 50.683 15.674 65.111 1.00 41.73 43 LEU D N 1
ATOM 6928 C CA . LEU D 1 43 ? 51.318 16.544 66.094 1.00 41.35 43 LEU D CA 1
ATOM 6929 C C . LEU D 1 43 ? 51.390 18.001 65.659 1.00 41.14 43 LEU D C 1
ATOM 6930 O O . LEU D 1 43 ? 51.657 18.304 64.496 1.00 41.79 43 LEU D O 1
ATOM 6935 N N . LEU D 1 44 ? 51.154 18.899 66.607 1.00 39.62 44 LEU D N 1
ATOM 6936 C CA . LEU D 1 44 ? 51.210 20.330 66.341 1.00 38.91 44 LEU D CA 1
ATOM 6937 C C . LEU D 1 44 ? 52.145 20.976 67.365 1.00 37.93 44 LEU D C 1
ATOM 6938 O O . LEU D 1 44 ? 52.046 20.701 68.561 1.00 37.71 44 LEU D O 1
ATOM 6943 N N . LYS D 1 45 ? 53.053 21.825 66.891 1.00 37.15 45 LYS D N 1
ATOM 6944 C CA . LYS D 1 45 ? 54.004 22.500 67.771 1.00 36.39 45 LYS D CA 1
ATOM 6945 C C . LYS D 1 45 ? 54.285 23.945 67.357 1.00 35.74 45 LYS D C 1
ATOM 6946 O O . LYS D 1 45 ? 54.372 24.255 66.170 1.00 33.87 45 LYS D O 1
ATOM 6952 N N . THR D 1 46 ? 54.422 24.824 68.347 1.00 35.16 46 THR D N 1
ATOM 6953 C CA . THR D 1 46 ? 54.714 26.234 68.096 1.00 35.67 46 THR D CA 1
ATOM 6954 C C . THR D 1 46 ? 55.872 26.710 68.970 1.00 35.66 46 THR D C 1
ATOM 6955 O O . THR D 1 46 ? 55.856 26.523 70.189 1.00 35.29 46 THR D O 1
ATOM 6959 N N . ASP D 1 47 ? 56.875 27.316 68.341 1.00 34.71 47 ASP D N 1
ATOM 6960 C CA . ASP D 1 47 ? 58.018 27.862 69.062 1.00 36.20 47 ASP D CA 1
ATOM 6961 C C . ASP D 1 47 ? 58.144 29.338 68.689 1.00 35.26 47 ASP D C 1
ATOM 6962 O O . ASP D 1 47 ? 58.007 29.703 67.519 1.00 34.76 47 ASP D O 1
ATOM 6967 N N . GLY D 1 48 ? 58.392 30.184 69.682 1.00 34.70 48 GLY D N 1
ATOM 6968 C CA . GLY D 1 48 ? 58.527 31.608 69.428 1.00 35.73 48 GLY D CA 1
ATOM 6969 C C . GLY D 1 48 ? 59.965 32.063 69.550 1.00 36.00 48 GLY D C 1
ATOM 6970 O O . GLY D 1 48 ? 60.754 31.422 70.235 1.00 37.85 48 GLY D O 1
ATOM 6971 N N . PHE D 1 49 ? 60.307 33.168 68.891 1.00 36.44 49 PHE D N 1
ATOM 6972 C CA . PHE D 1 49 ? 61.671 33.693 68.916 1.00 37.87 49 PHE D CA 1
ATOM 6973 C C . PHE D 1 49 ? 61.700 35.223 68.804 1.00 37.67 49 PHE D C 1
ATOM 6974 O O . PHE D 1 49 ? 61.018 35.796 67.955 1.00 36.79 49 PHE D O 1
ATOM 6982 N N . LEU D 1 50 ? 62.484 35.877 69.659 1.00 36.90 50 LEU D N 1
ATOM 6983 C CA . LEU D 1 50 ? 62.656 37.329 69.581 1.00 35.45 50 LEU D CA 1
ATOM 6984 C C . LEU D 1 50 ? 63.945 37.478 68.782 1.00 35.01 50 LEU D C 1
ATOM 6985 O O . LEU D 1 50 ? 64.991 36.980 69.198 1.00 34.90 50 LEU D O 1
ATOM 6990 N N . TYR D 1 51 ? 63.877 38.153 67.641 1.00 34.22 51 TYR D N 1
ATOM 6991 C CA . TYR D 1 51 ? 65.048 38.321 66.789 1.00 34.75 51 TYR D CA 1
ATOM 6992 C C . TYR D 1 51 ? 66.337 38.647 67.531 1.00 35.98 51 TYR D C 1
ATOM 6993 O O . TYR D 1 51 ? 67.342 37.954 67.366 1.00 36.50 51 TYR D O 1
ATOM 7002 N N . ARG D 1 52 ? 66.317 39.692 68.351 1.00 36.93 52 ARG D N 1
ATOM 7003 C CA . ARG D 1 52 ? 67.532 40.081 69.060 1.00 39.26 52 ARG D CA 1
ATOM 7004 C C . ARG D 1 52 ? 68.044 39.071 70.081 1.00 38.94 52 ARG D C 1
ATOM 7005 O O . ARG D 1 52 ? 69.178 39.180 70.534 1.00 38.05 52 ARG D O 1
ATOM 7013 N N . GLU D 1 53 ? 67.227 38.086 70.433 1.00 39.84 53 GLU D N 1
ATOM 7014 C CA . GLU D 1 53 ? 67.657 37.075 71.393 1.00 42.42 53 GLU D CA 1
ATOM 7015 C C . GLU D 1 53 ? 68.278 35.857 70.708 1.00 42.69 53 GLU D C 1
ATOM 7016 O O . GLU D 1 53 ? 68.946 35.054 71.357 1.00 43.34 53 GLU D O 1
ATOM 7022 N N . VAL D 1 54 ? 68.063 35.716 69.403 1.00 42.43 54 VAL D N 1
ATOM 7023 C CA . VAL D 1 54 ? 68.612 34.577 68.677 1.00 42.33 54 VAL D CA 1
ATOM 7024 C C . VAL D 1 54 ? 69.684 34.947 67.658 1.00 41.30 54 VAL D C 1
ATOM 7025 O O . VAL D 1 54 ? 70.445 34.089 67.211 1.00 41.53 54 VAL D O 1
ATOM 7029 N N . ALA D 1 55 ? 69.761 36.221 67.299 1.00 39.99 55 ALA D N 1
ATOM 7030 C CA . ALA D 1 55 ? 70.744 36.647 66.316 1.00 39.57 55 ALA D CA 1
ATOM 7031 C C . ALA D 1 55 ? 72.130 36.895 66.904 1.00 40.69 55 ALA D C 1
ATOM 7032 O O . ALA D 1 55 ? 72.402 37.963 67.457 1.00 39.36 55 ALA D O 1
ATOM 7034 N N . LEU D 1 56 ? 73.009 35.903 66.791 1.00 40.52 56 LEU D N 1
ATOM 7035 C CA . LEU D 1 56 ? 74.369 36.067 67.289 1.00 42.26 56 LEU D CA 1
ATOM 7036 C C . LEU D 1 56 ? 75.129 36.845 66.225 1.00 42.55 56 LEU D C 1
ATOM 7037 O O . LEU D 1 56 ? 74.674 36.950 65.085 1.00 42.83 56 LEU D O 1
ATOM 7042 N N . LYS D 1 57 ? 76.276 37.402 66.593 1.00 43.28 57 LYS D N 1
ATOM 7043 C CA . LYS D 1 57 ? 77.068 38.170 65.644 1.00 43.58 57 LYS D CA 1
ATOM 7044 C C . LYS D 1 57 ? 77.277 37.365 64.364 1.00 43.28 57 LYS D C 1
ATOM 7045 O O . LYS D 1 57 ? 77.544 36.162 64.409 1.00 43.08 57 LYS D O 1
ATOM 7047 N N . GLY D 1 58 ? 77.134 38.033 63.224 1.00 43.02 58 GLY D N 1
ATOM 7048 C CA . GLY D 1 58 ? 77.317 37.372 61.947 1.00 42.75 58 GLY D CA 1
ATOM 7049 C C . GLY D 1 58 ? 76.036 36.779 61.397 1.00 42.91 58 GLY D C 1
ATOM 7050 O O . GLY D 1 58 ? 75.970 36.384 60.233 1.00 44.35 58 GLY D O 1
ATOM 7051 N N . MET D 1 59 ? 75.010 36.708 62.232 1.00 40.98 59 MET D N 1
ATOM 7052 C CA . MET D 1 59 ? 73.740 36.151 61.798 1.00 38.60 59 MET D CA 1
ATOM 7053 C C . MET D 1 59 ? 72.812 37.230 61.267 1.00 37.75 59 MET D C 1
ATOM 7054 O O . MET D 1 59 ? 72.772 38.345 61.787 1.00 37.41 59 MET D O 1
ATOM 7059 N N . GLY D 1 60 ? 72.069 36.887 60.222 1.00 37.12 60 GLY D N 1
ATOM 7060 C CA . GLY D 1 60 ? 71.145 37.835 59.638 1.00 34.34 60 GLY D CA 1
ATOM 7061 C C . GLY D 1 60 ? 69.757 37.242 59.606 1.00 32.52 60 GLY D C 1
ATOM 7062 O O . GLY D 1 60 ? 69.527 36.189 60.199 1.00 30.78 60 GLY D O 1
ATOM 7063 N N . PRO D 1 61 ? 68.807 37.896 58.919 1.00 32.97 61 PRO D N 1
ATOM 7064 C CA . PRO D 1 61 ? 67.417 37.443 58.798 1.00 31.89 61 PRO D CA 1
ATOM 7065 C C . PRO D 1 61 ? 67.314 36.007 58.303 1.00 30.64 61 PRO D C 1
ATOM 7066 O O . PRO D 1 61 ? 66.504 35.230 58.799 1.00 28.71 61 PRO D O 1
ATOM 7070 N N . PHE D 1 62 ? 68.134 35.665 57.316 1.00 31.67 62 PHE D N 1
ATOM 7071 C CA . PHE D 1 62 ? 68.111 34.323 56.741 1.00 33.00 62 PHE D CA 1
ATOM 7072 C C . PHE D 1 62 ? 68.349 33.245 57.804 1.00 31.76 62 PHE D C 1
ATOM 7073 O O . PHE D 1 62 ? 67.605 32.273 57.886 1.00 31.98 62 PHE D O 1
ATOM 7081 N N . GLU D 1 63 ? 69.383 33.428 58.617 1.00 32.98 63 GLU D N 1
ATOM 7082 C CA . GLU D 1 63 ? 69.698 32.459 59.664 1.00 33.32 63 GLU D CA 1
ATOM 7083 C C . GLU D 1 63 ? 68.620 32.410 60.743 1.00 32.56 63 GLU D C 1
ATOM 7084 O O . GLU D 1 63 ? 68.288 31.333 61.249 1.00 32.00 63 GLU D O 1
ATOM 7090 N N . VAL D 1 64 ? 68.067 33.565 61.099 1.00 30.72 64 VAL D N 1
ATOM 7091 C CA . VAL D 1 64 ? 67.028 33.588 62.116 1.00 32.86 64 VAL D CA 1
ATOM 7092 C C . VAL D 1 64 ? 65.781 32.854 61.632 1.00 31.49 64 VAL D C 1
ATOM 7093 O O . VAL D 1 64 ? 65.144 32.131 62.399 1.00 32.13 64 VAL D O 1
ATOM 7097 N N . GLY D 1 65 ? 65.440 33.027 60.355 1.00 31.46 65 GLY D N 1
ATOM 7098 C CA . GLY D 1 65 ? 64.277 32.352 59.807 1.00 29.44 65 GLY D CA 1
ATOM 7099 C C . GLY D 1 65 ? 64.537 30.863 59.683 1.00 29.01 65 GLY D C 1
ATOM 7100 O O . GLY D 1 65 ? 63.653 30.037 59.899 1.00 27.93 65 GLY D O 1
ATOM 7101 N N . PHE D 1 66 ? 65.766 30.521 59.326 1.00 28.92 66 PHE D N 1
ATOM 7102 C CA . PHE D 1 66 ? 66.166 29.129 59.184 1.00 31.83 66 PHE D CA 1
ATOM 7103 C C . PHE D 1 66 ? 66.063 28.428 60.544 1.00 32.59 66 PHE D C 1
ATOM 7104 O O . PHE D 1 66 ? 65.494 27.342 60.659 1.00 32.98 66 PHE D O 1
ATOM 7112 N N . ARG D 1 67 ? 66.612 29.070 61.572 1.00 34.46 67 ARG D N 1
ATOM 7113 C CA . ARG D 1 67 ? 66.612 28.526 62.929 1.00 36.57 67 ARG D CA 1
ATOM 7114 C C . ARG D 1 67 ? 65.203 28.337 63.494 1.00 34.84 67 ARG D C 1
ATOM 7115 O O . ARG D 1 67 ? 64.953 27.412 64.265 1.00 33.91 67 ARG D O 1
ATOM 7123 N N . GLY D 1 68 ? 64.279 29.206 63.106 1.00 33.69 68 GLY D N 1
ATOM 7124 C CA . GLY D 1 68 ? 62.920 29.079 63.596 1.00 30.80 68 GLY D CA 1
ATOM 7125 C C . GLY D 1 68 ? 62.264 27.773 63.173 1.00 30.16 68 GLY D C 1
ATOM 7126 O O . GLY D 1 68 ? 61.650 27.084 63.987 1.00 29.90 68 GLY D O 1
ATOM 7127 N N . VAL D 1 69 ? 62.385 27.421 61.899 1.00 30.37 69 VAL D N 1
ATOM 7128 C CA . VAL D 1 69 ? 61.781 26.184 61.411 1.00 30.98 69 VAL D CA 1
ATOM 7129 C C . VAL D 1 69 ? 62.516 24.960 61.959 1.00 31.02 69 VAL D C 1
ATOM 7130 O O . VAL D 1 69 ? 61.886 23.982 62.355 1.00 29.90 69 VAL D O 1
ATOM 7134 N N . ALA D 1 70 ? 63.845 25.028 62.002 1.00 32.38 70 ALA D N 1
ATOM 7135 C CA . ALA D 1 70 ? 64.653 23.917 62.517 1.00 33.69 70 ALA D CA 1
ATOM 7136 C C . ALA D 1 70 ? 64.272 23.570 63.959 1.00 33.87 70 ALA D C 1
ATOM 7137 O O . ALA D 1 70 ? 64.103 22.400 64.306 1.00 35.63 70 ALA D O 1
ATOM 7139 N N . ALA D 1 71 ? 64.126 24.595 64.792 1.00 34.10 71 ALA D N 1
ATOM 7140 C CA . ALA D 1 71 ? 63.763 24.401 66.193 1.00 32.28 71 ALA D CA 1
ATOM 7141 C C . ALA D 1 71 ? 62.426 23.684 66.309 1.00 32.14 71 ALA D C 1
ATOM 7142 O O . ALA D 1 71 ? 62.294 22.705 67.043 1.00 30.26 71 ALA D O 1
ATOM 7144 N N . THR D 1 72 ? 61.432 24.180 65.580 1.00 31.55 72 THR D N 1
ATOM 7145 C CA . THR D 1 72 ? 60.094 23.596 65.600 1.00 30.13 72 THR D CA 1
ATOM 7146 C C . THR D 1 72 ? 60.103 22.164 65.059 1.00 30.82 72 THR D C 1
ATOM 7147 O O . THR D 1 72 ? 59.432 21.275 65.594 1.00 30.60 72 THR D O 1
ATOM 7151 N N . ALA D 1 73 ? 60.868 21.949 63.997 1.00 28.98 73 ALA D N 1
ATOM 7152 C CA . ALA D 1 73 ? 60.973 20.633 63.380 1.00 30.54 73 ALA D CA 1
ATOM 7153 C C . ALA D 1 73 ? 61.630 19.643 64.339 1.00 32.68 73 ALA D C 1
ATOM 7154 O O . ALA D 1 73 ? 61.247 18.471 64.400 1.00 32.44 73 ALA D O 1
ATOM 7156 N N . SER D 1 74 ? 62.619 20.123 65.088 1.00 33.86 74 SER D N 1
ATOM 7157 C CA . SER D 1 74 ? 63.327 19.281 66.044 1.00 34.61 74 SER D CA 1
ATOM 7158 C C . SER D 1 74 ? 62.400 18.756 67.133 1.00 33.82 74 SER D C 1
ATOM 7159 O O . SER D 1 74 ? 62.494 17.594 67.522 1.00 33.97 74 SER D O 1
ATOM 7162 N N . ASP D 1 75 ? 61.501 19.605 67.625 1.00 33.57 75 ASP D N 1
ATOM 7163 C CA . ASP D 1 75 ? 60.575 19.176 68.665 1.00 33.80 75 ASP D CA 1
ATOM 7164 C C . ASP D 1 75 ? 59.594 18.141 68.121 1.00 34.72 75 ASP D C 1
ATOM 7165 O O . ASP D 1 75 ? 59.228 17.198 68.818 1.00 32.86 75 ASP D O 1
ATOM 7170 N N . LEU D 1 76 ? 59.169 18.321 66.872 1.00 34.50 76 LEU D N 1
ATOM 7171 C CA . LEU D 1 76 ? 58.238 17.384 66.248 1.00 34.70 76 LEU D CA 1
ATOM 7172 C C . LEU D 1 76 ? 58.908 16.032 65.972 1.00 34.35 76 LEU D C 1
ATOM 7173 O O . LEU D 1 76 ? 58.319 14.983 66.227 1.00 35.38 76 LEU D O 1
ATOM 7178 N N . LEU D 1 77 ? 60.139 16.061 65.465 1.00 33.04 77 LEU D N 1
ATOM 7179 C CA . LEU D 1 77 ? 60.869 14.834 65.163 1.00 33.27 77 LEU D CA 1
ATOM 7180 C C . LEU D 1 77 ? 61.184 14.009 66.416 1.00 34.74 77 LEU D C 1
ATOM 7181 O O . LEU D 1 77 ? 61.107 12.775 66.391 1.00 34.93 77 LEU D O 1
ATOM 7186 N N . ALA D 1 78 ? 61.534 14.685 67.510 1.00 34.63 78 ALA D N 1
ATOM 7187 C CA . ALA D 1 78 ? 61.841 13.992 68.759 1.00 35.00 78 ALA D CA 1
ATOM 7188 C C . ALA D 1 78 ? 60.632 13.158 69.171 1.00 34.96 78 ALA D C 1
ATOM 7189 O O . ALA D 1 78 ? 60.767 12.094 69.780 1.00 34.71 78 ALA D O 1
ATOM 7191 N N . LYS D 1 79 ? 59.447 13.648 68.826 1.00 33.97 79 LYS D N 1
ATOM 7192 C CA . LYS D 1 79 ? 58.210 12.957 69.155 1.00 34.62 79 LYS D CA 1
ATOM 7193 C C . LYS D 1 79 ? 57.871 11.901 68.106 1.00 34.60 79 LYS D C 1
ATOM 7194 O O . LYS D 1 79 ? 56.793 11.309 68.144 1.00 34.95 79 LYS D O 1
ATOM 7200 N N . MET D 1 80 ? 58.804 11.665 67.189 1.00 34.13 80 MET D N 1
ATOM 7201 C CA . MET D 1 80 ? 58.630 10.699 66.111 1.00 37.02 80 MET D CA 1
ATOM 7202 C C . MET D 1 80 ? 57.578 11.164 65.105 1.00 38.47 80 MET D C 1
ATOM 7203 O O . MET D 1 80 ? 56.818 10.363 64.549 1.00 39.98 80 MET D O 1
ATOM 7208 N N . GLY D 1 81 ? 57.541 12.471 64.878 1.00 37.08 81 GLY D N 1
ATOM 7209 C CA . GLY D 1 81 ? 56.603 13.024 63.924 1.00 37.86 81 GLY D CA 1
ATOM 7210 C C . GLY D 1 81 ? 57.355 13.530 62.711 1.00 38.18 81 GLY D C 1
ATOM 7211 O O . GLY D 1 81 ? 58.414 14.151 62.839 1.00 37.39 81 GLY D O 1
ATOM 7212 N N . ARG D 1 82 ? 56.825 13.252 61.524 1.00 39.24 82 ARG D N 1
ATOM 7213 C CA . ARG D 1 82 ? 57.464 13.704 60.296 1.00 38.44 82 ARG D CA 1
ATOM 7214 C C . ARG D 1 82 ? 56.828 15.040 59.913 1.00 38.67 82 ARG D C 1
ATOM 7215 O O . ARG D 1 82 ? 55.627 15.110 59.635 1.00 38.64 82 ARG D O 1
ATOM 7223 N N . PRO D 1 83 ? 57.623 16.123 59.915 1.00 37.03 83 PRO D N 1
ATOM 7224 C CA . PRO D 1 83 ? 57.129 17.462 59.567 1.00 37.08 83 PRO D CA 1
ATOM 7225 C C . PRO D 1 83 ? 56.579 17.529 58.144 1.00 36.83 83 PRO D C 1
ATOM 7226 O O . PRO D 1 83 ? 57.239 17.108 57.196 1.00 37.25 83 PRO D O 1
ATOM 7230 N N . LEU D 1 84 ? 55.372 18.067 57.996 1.00 37.79 84 LEU D N 1
ATOM 7231 C CA . LEU D 1 84 ? 54.751 18.186 56.678 1.00 37.36 84 LEU D CA 1
ATOM 7232 C C . LEU D 1 84 ? 54.671 19.644 56.214 1.00 36.31 84 LEU D C 1
ATOM 7233 O O . LEU D 1 84 ? 54.675 19.924 55.015 1.00 35.47 84 LEU D O 1
ATOM 7238 N N . GLY D 1 85 ? 54.614 20.574 57.165 1.00 35.16 85 GLY D N 1
ATOM 7239 C CA . GLY D 1 85 ? 54.537 21.980 56.806 1.00 33.52 85 GLY D CA 1
ATOM 7240 C C . GLY D 1 85 ? 54.657 22.926 57.989 1.00 33.87 85 GLY D C 1
ATOM 7241 O O . GLY D 1 85 ? 54.439 22.534 59.137 1.00 32.77 85 GLY D O 1
ATOM 7242 N N . PHE D 1 86 ? 54.988 24.182 57.707 1.00 33.76 86 PHE D N 1
ATOM 7243 C CA . PHE D 1 86 ? 55.156 25.190 58.753 1.00 34.68 86 PHE D CA 1
ATOM 7244 C C . PHE D 1 86 ? 54.442 26.498 58.422 1.00 33.92 86 PHE D C 1
ATOM 7245 O O . PHE D 1 86 ? 54.310 26.857 57.256 1.00 34.99 86 PHE D O 1
ATOM 7253 N N . THR D 1 87 ? 53.978 27.204 59.452 1.00 34.79 87 THR D N 1
ATOM 7254 C CA . THR D 1 87 ? 53.339 28.505 59.261 1.00 35.77 87 THR D CA 1
ATOM 7255 C C . THR D 1 87 ?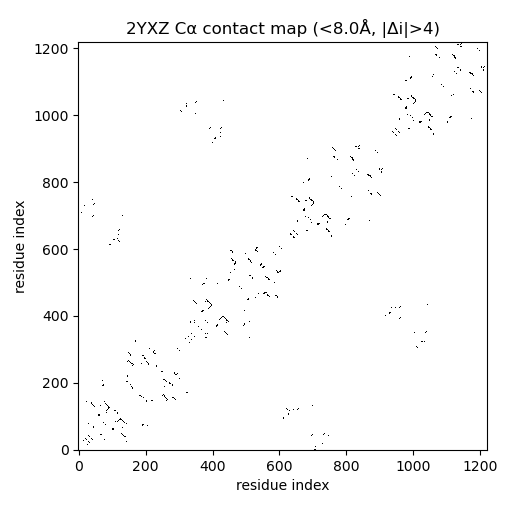 54.140 29.522 60.053 1.00 34.87 87 THR D C 1
ATOM 7256 O O . THR D 1 87 ? 54.649 29.222 61.135 1.00 35.36 87 THR D O 1
ATOM 7260 N N . LEU D 1 88 ? 54.256 30.726 59.510 1.00 34.71 88 LEU D N 1
ATOM 7261 C CA . LEU D 1 88 ? 55.011 31.786 60.158 1.00 34.85 88 LEU D CA 1
ATOM 7262 C C . LEU D 1 88 ? 54.177 32.938 60.692 1.00 35.39 88 LEU D C 1
ATOM 7263 O O . LEU D 1 88 ? 53.296 33.459 60.004 1.00 35.92 88 LEU D O 1
ATOM 7268 N N . GLY D 1 89 ? 54.475 33.335 61.923 1.00 33.61 89 GLY D N 1
ATOM 7269 C CA . GLY D 1 89 ? 53.787 34.447 62.545 1.00 33.10 89 GLY D CA 1
ATOM 7270 C C . GLY D 1 89 ? 54.826 35.535 62.730 1.00 32.69 89 GLY D C 1
ATOM 7271 O O . GLY D 1 89 ? 55.746 35.379 63.532 1.00 32.80 89 GLY D O 1
ATOM 7272 N N . LEU D 1 90 ? 54.694 36.632 61.991 1.00 31.42 90 LEU D N 1
ATOM 7273 C CA . LEU D 1 90 ? 55.661 37.714 62.084 1.00 31.83 90 LEU D CA 1
ATOM 7274 C C . LEU D 1 90 ? 55.122 39.016 62.668 1.00 32.32 90 LEU D C 1
ATOM 7275 O O . LEU D 1 90 ? 54.010 39.446 62.359 1.00 31.40 90 LEU D O 1
ATOM 7280 N N . PHE D 1 91 ? 55.934 39.623 63.521 1.00 30.92 91 PHE D N 1
ATOM 7281 C CA . PHE D 1 91 ? 55.637 40.906 64.144 1.00 32.32 91 PHE D CA 1
ATOM 7282 C C . PHE D 1 91 ? 56.816 41.739 63.657 1.00 33.20 91 PHE D C 1
ATOM 7283 O O . PHE D 1 91 ? 57.968 41.424 63.957 1.00 32.21 91 PHE D O 1
ATOM 7291 N N . LEU D 1 92 ? 56.528 42.786 62.885 1.00 34.54 92 LEU D N 1
ATOM 7292 C CA . LEU D 1 92 ? 57.578 43.603 62.289 1.00 35.20 92 LEU D CA 1
ATOM 7293 C C . LEU D 1 92 ? 57.381 45.115 62.375 1.00 37.14 92 LEU D C 1
ATOM 7294 O O . LEU D 1 92 ? 56.278 45.623 62.176 1.00 36.79 92 LEU D O 1
ATOM 7299 N N . PRO D 1 93 ? 58.462 45.853 62.662 1.00 37.12 93 PRO D N 1
ATOM 7300 C CA . PRO D 1 93 ? 58.386 47.312 62.749 1.00 38.50 93 PRO D CA 1
ATOM 7301 C C . PRO D 1 93 ? 58.010 47.794 61.349 1.00 38.84 93 PRO D C 1
ATOM 7302 O O . PRO D 1 93 ? 58.375 47.156 60.361 1.00 38.20 93 PRO D O 1
ATOM 7306 N N . GLU D 1 94 ? 57.292 48.909 61.263 1.00 39.28 94 GLU D N 1
ATOM 7307 C CA . GLU D 1 94 ? 56.853 49.449 59.976 1.00 40.11 94 GLU D CA 1
ATOM 7308 C C . GLU D 1 94 ? 57.972 50.016 59.101 1.00 40.01 94 GLU D C 1
ATOM 7309 O O . GLU D 1 94 ? 57.837 50.071 57.879 1.00 41.06 94 GLU D O 1
ATOM 7311 N N . ASP D 1 95 ? 59.075 50.429 59.716 1.00 40.91 95 ASP D N 1
ATOM 7312 C CA . ASP D 1 95 ? 60.190 51.008 58.970 1.00 42.38 95 ASP D CA 1
ATOM 7313 C C . ASP D 1 95 ? 61.196 49.978 58.473 1.00 41.29 95 ASP D C 1
ATOM 7314 O O . ASP D 1 95 ? 62.217 50.329 57.876 1.00 41.60 95 ASP D O 1
ATOM 7319 N N . LEU D 1 96 ? 60.901 48.710 58.720 1.00 39.70 96 LEU D N 1
ATOM 7320 C CA . LEU D 1 96 ? 61.769 47.615 58.304 1.00 39.21 96 LEU D CA 1
ATOM 7321 C C . LEU D 1 96 ? 61.825 47.521 56.779 1.00 38.44 96 LEU D C 1
ATOM 7322 O O . LEU D 1 96 ? 60.807 47.681 56.105 1.00 36.59 96 LEU D O 1
ATOM 7327 N N . GLU D 1 97 ? 63.015 47.271 56.240 1.00 37.32 97 GLU D N 1
ATOM 7328 C CA . GLU D 1 97 ? 63.187 47.133 54.795 1.00 36.52 97 GLU D CA 1
ATOM 7329 C C . GLU D 1 97 ? 62.546 45.834 54.328 1.00 35.03 97 GLU D C 1
ATOM 7330 O O . GLU D 1 97 ? 62.605 44.823 55.026 1.00 32.77 97 GLU D O 1
ATOM 7336 N N . GLU D 1 98 ? 61.936 45.870 53.145 1.00 33.47 98 GLU D N 1
ATOM 7337 C CA . GLU D 1 98 ? 61.279 44.699 52.571 1.00 32.24 98 GLU D CA 1
ATOM 7338 C C . GLU D 1 98 ? 62.249 43.528 52.438 1.00 29.18 98 GLU D C 1
ATOM 7339 O O . GLU D 1 98 ? 61.885 42.388 52.682 1.00 29.80 98 GLU D O 1
ATOM 7345 N N . GLY D 1 99 ? 63.483 43.822 52.051 1.00 30.30 99 GLY D N 1
ATOM 7346 C CA . GLY D 1 99 ? 64.477 42.774 51.874 1.00 31.15 99 GLY D CA 1
ATOM 7347 C C . GLY D 1 99 ? 64.719 41.969 53.131 1.00 30.52 99 GLY D C 1
ATOM 7348 O O . GLY D 1 99 ? 64.957 40.759 53.076 1.00 30.45 99 GLY D O 1
ATOM 7349 N N . PHE D 1 100 ? 64.664 42.648 54.271 1.00 30.85 100 PHE D N 1
ATOM 7350 C CA . PHE D 1 100 ? 64.870 42.003 55.559 1.00 30.74 100 PHE D CA 1
ATOM 7351 C C . PHE D 1 100 ? 63.840 40.900 55.749 1.00 30.08 100 PHE D C 1
ATOM 7352 O O . PHE D 1 100 ? 64.175 39.782 56.157 1.00 31.42 100 PHE D O 1
ATOM 7360 N N . VAL D 1 101 ? 62.583 41.211 55.457 1.00 29.25 101 VAL D N 1
ATOM 7361 C CA . VAL D 1 101 ? 61.516 40.228 55.617 1.00 28.79 101 VAL D CA 1
ATOM 7362 C C . VAL D 1 101 ? 61.656 39.109 54.585 1.00 29.70 101 VAL D C 1
ATOM 7363 O O . VAL D 1 101 ? 61.418 37.929 54.880 1.00 27.51 101 VAL D O 1
ATOM 7367 N N . LEU D 1 102 ? 62.049 39.485 53.373 1.00 28.94 102 LEU D N 1
ATOM 7368 C CA . LEU D 1 102 ? 62.227 38.518 52.302 1.00 30.70 102 LEU D CA 1
ATOM 7369 C C . LEU D 1 102 ? 63.243 37.455 52.733 1.00 30.37 102 LEU D C 1
ATOM 7370 O O . LEU D 1 102 ? 63.048 36.261 52.502 1.00 30.91 102 LEU D O 1
ATOM 7375 N N . GLU D 1 103 ? 64.326 37.900 53.359 1.00 30.23 103 GLU D N 1
ATOM 7376 C CA . GLU D 1 103 ? 65.372 37.000 53.838 1.00 31.37 103 GLU D CA 1
ATOM 7377 C C . GLU D 1 103 ? 64.899 36.080 54.964 1.00 30.41 103 GLU D C 1
ATOM 7378 O O . GLU D 1 103 ? 65.231 34.894 54.978 1.00 30.24 103 GLU D O 1
ATOM 7384 N N . LEU D 1 104 ? 64.138 36.625 55.912 1.00 30.50 104 LEU D N 1
ATOM 7385 C CA . LEU D 1 104 ? 63.616 35.821 57.011 1.00 29.68 104 LEU D CA 1
ATOM 7386 C C . LEU D 1 104 ? 62.837 34.648 56.430 1.00 30.93 104 LEU D C 1
ATOM 7387 O O . LEU D 1 104 ? 63.071 33.484 56.782 1.00 29.50 104 LEU D O 1
ATOM 7392 N N . VAL D 1 105 ? 61.910 34.966 55.531 1.00 28.34 105 VAL D N 1
ATOM 7393 C CA . VAL D 1 105 ? 61.075 33.949 54.900 1.00 29.85 105 VAL D CA 1
ATOM 7394 C C . VAL D 1 105 ? 61.914 32.982 54.066 1.00 27.61 105 VAL D C 1
ATOM 7395 O O . VAL D 1 105 ? 61.696 31.774 54.111 1.00 27.79 105 VAL D O 1
ATOM 7399 N N . ARG D 1 106 ? 62.878 33.510 53.318 1.00 28.45 106 ARG D N 1
ATOM 7400 C CA . ARG D 1 106 ? 63.750 32.668 52.498 1.00 29.68 106 ARG D CA 1
ATOM 7401 C C . ARG D 1 106 ? 64.439 31.635 53.392 1.00 30.52 106 ARG D C 1
ATOM 7402 O O . ARG D 1 106 ? 64.542 30.455 53.040 1.00 31.25 106 ARG D O 1
ATOM 7404 N N . GLY D 1 107 ? 64.905 32.099 54.549 1.00 31.15 107 GLY D N 1
ATOM 7405 C CA . GLY D 1 107 ? 65.585 31.227 55.488 1.00 29.77 107 GLY D CA 1
ATOM 7406 C C . GLY D 1 107 ? 64.689 30.119 55.992 1.00 29.76 107 GLY D C 1
ATOM 7407 O O . GLY D 1 107 ? 65.095 28.958 56.045 1.00 30.42 107 GLY D O 1
ATOM 7408 N N . ALA D 1 108 ? 63.468 30.479 56.370 1.00 27.49 108 ALA D N 1
ATOM 7409 C CA . ALA D 1 108 ? 62.509 29.512 56.867 1.00 27.39 108 ALA D CA 1
ATOM 7410 C C . ALA D 1 108 ? 62.170 28.506 55.771 1.00 28.57 108 ALA D C 1
ATOM 7411 O O . ALA D 1 108 ? 62.017 27.310 56.041 1.00 25.40 108 ALA D O 1
ATOM 7413 N N . ALA D 1 109 ? 62.047 29.006 54.540 1.00 28.82 109 ALA D N 1
ATOM 7414 C CA . ALA D 1 109 ? 61.732 28.173 53.380 1.00 30.73 109 ALA D CA 1
ATOM 7415 C C . ALA D 1 109 ? 62.848 27.173 53.084 1.00 30.11 109 ALA D C 1
ATOM 7416 O O . ALA D 1 109 ? 62.583 26.028 52.739 1.00 28.80 109 ALA D O 1
ATOM 7418 N N . GLU D 1 110 ? 64.092 27.622 53.206 1.00 32.58 110 GLU D N 1
ATOM 7419 C CA . GLU D 1 110 ? 65.246 26.764 52.948 1.00 34.39 110 GLU D CA 1
ATOM 7420 C C . GLU D 1 110 ? 65.292 25.605 53.945 1.00 34.34 110 GLU D C 1
ATOM 7421 O O . GLU D 1 110 ? 65.605 24.470 53.578 1.00 34.08 110 GLU D O 1
ATOM 7427 N N . ALA D 1 111 ? 64.971 25.895 55.203 1.00 32.70 111 ALA D N 1
ATOM 7428 C CA . ALA D 1 111 ? 64.970 24.874 56.241 1.00 32.90 111 ALA D CA 1
ATOM 7429 C C . ALA D 1 111 ? 63.849 23.888 55.967 1.00 33.23 111 ALA D C 1
ATOM 7430 O O . ALA D 1 111 ? 64.033 22.677 56.081 1.00 32.02 111 ALA D O 1
ATOM 7432 N N . ALA D 1 112 ? 62.684 24.406 55.598 1.00 32.05 112 ALA D N 1
ATOM 7433 C CA . ALA D 1 112 ? 61.550 23.539 55.317 1.00 33.32 112 ALA D CA 1
ATOM 7434 C C . ALA D 1 112 ? 61.874 22.623 54.146 1.00 34.41 112 ALA D C 1
ATOM 7435 O O . ALA D 1 112 ? 61.601 21.424 54.198 1.00 34.65 112 ALA D O 1
ATOM 7437 N N . LYS D 1 113 ? 62.471 23.192 53.100 1.00 35.16 113 LYS D N 1
ATOM 7438 C CA . LYS D 1 113 ? 62.832 22.428 51.912 1.00 36.87 113 LYS D CA 1
ATOM 7439 C C . LYS D 1 113 ? 63.766 21.274 52.274 1.00 38.20 113 LYS D C 1
ATOM 7440 O O . LYS D 1 113 ? 63.561 20.140 51.837 1.00 38.70 113 LYS D O 1
ATOM 7446 N N . ARG D 1 114 ? 64.781 21.568 53.082 1.00 39.18 114 ARG D N 1
ATOM 7447 C CA . ARG D 1 114 ? 65.749 20.560 53.507 1.00 41.22 114 ARG D CA 1
ATOM 7448 C C . ARG D 1 114 ? 65.063 19.374 54.182 1.00 41.43 114 ARG D C 1
ATOM 7449 O O . ARG D 1 114 ? 65.559 18.246 54.131 1.00 42.52 114 ARG D O 1
ATOM 7457 N N . LEU D 1 115 ? 63.923 19.634 54.816 1.00 39.85 115 LEU D N 1
ATOM 7458 C CA . LEU D 1 115 ? 63.173 18.587 55.499 1.00 39.08 115 LEU D CA 1
ATOM 7459 C C . LEU D 1 115 ? 62.075 17.994 54.624 1.00 38.77 115 LEU D C 1
ATOM 7460 O O . LEU D 1 115 ? 61.261 17.208 55.097 1.00 37.88 115 LEU D O 1
ATOM 7465 N N . GLY D 1 116 ? 62.060 18.361 53.349 1.00 38.52 116 GLY D N 1
ATOM 7466 C CA . GLY D 1 116 ? 61.032 17.855 52.459 1.00 38.80 116 GLY D CA 1
ATOM 7467 C C . GLY D 1 116 ? 59.678 18.393 52.885 1.00 39.09 116 GLY D C 1
ATOM 7468 O O . GLY D 1 116 ? 58.647 17.743 52.686 1.00 39.38 116 GLY D O 1
ATOM 7469 N N . ALA D 1 117 ? 59.687 19.587 53.478 1.00 37.93 117 ALA D N 1
ATOM 7470 C CA . ALA D 1 117 ? 58.466 20.231 53.956 1.00 37.00 117 ALA D CA 1
ATOM 7471 C C . ALA D 1 117 ? 58.188 21.530 53.200 1.00 36.15 117 ALA D C 1
ATOM 7472 O O . ALA D 1 117 ? 58.838 21.825 52.196 1.00 36.52 117 ALA D O 1
ATOM 7474 N N . PHE D 1 118 ? 57.232 22.311 53.696 1.00 34.74 118 PHE D N 1
ATOM 7475 C CA . PHE D 1 118 ? 56.857 23.563 53.036 1.00 34.06 118 PHE D CA 1
ATOM 7476 C C . PHE D 1 118 ? 56.432 24.644 54.016 1.00 33.78 118 PHE D C 1
ATOM 7477 O O . PHE D 1 118 ? 56.233 24.386 55.200 1.00 34.30 118 PHE D O 1
ATOM 7485 N N . LEU D 1 119 ? 56.296 25.860 53.495 1.00 33.61 119 LEU D N 1
ATOM 7486 C CA . LEU D 1 119 ? 55.806 26.983 54.277 1.00 35.18 119 LEU D CA 1
ATOM 7487 C C . LEU D 1 119 ? 54.391 27.096 53.745 1.00 36.05 119 LEU D C 1
ATOM 7488 O O . LEU D 1 119 ? 54.184 27.144 52.528 1.00 35.51 119 LEU D O 1
ATOM 7493 N N . LEU D 1 120 ? 53.415 27.102 54.641 1.00 34.34 120 LEU D N 1
ATOM 7494 C CA . LEU D 1 120 ? 52.031 27.178 54.212 1.00 36.22 120 LEU D CA 1
ATOM 7495 C C . LEU D 1 120 ? 51.490 28.573 54.477 1.00 36.87 120 LEU D C 1
ATOM 7496 O O . LEU D 1 120 ? 50.293 28.774 54.670 1.00 39.18 120 LEU D O 1
ATOM 7501 N N . GLY D 1 121 ? 52.397 29.540 54.467 1.00 38.99 121 GLY D N 1
ATOM 7502 C CA . GLY D 1 121 ? 52.019 30.919 54.690 1.00 38.56 121 GLY D CA 1
ATOM 7503 C C . GLY D 1 121 ? 52.197 31.345 56.132 1.00 41.68 121 GLY D C 1
ATOM 7504 O O . GLY D 1 121 ? 53.193 31.009 56.795 1.00 41.90 121 GLY D O 1
ATOM 7505 N N . GLY D 1 122 ? 51.217 32.084 56.625 1.00 38.96 122 GLY D N 1
ATOM 7506 C CA . GLY D 1 122 ? 51.286 32.563 57.983 1.00 41.39 122 GLY D CA 1
ATOM 7507 C C . GLY D 1 122 ? 50.637 33.922 58.073 1.00 40.56 122 GLY D C 1
ATOM 7508 O O . GLY D 1 122 ? 49.648 34.196 57.385 1.00 41.51 122 GLY D O 1
ATOM 7509 N N . ASP D 1 123 ? 51.200 34.785 58.904 1.00 39.53 123 ASP D N 1
ATOM 7510 C CA . ASP D 1 123 ? 50.634 36.103 59.087 1.00 40.19 123 ASP D CA 1
ATOM 7511 C C . ASP D 1 123 ? 51.713 37.109 59.438 1.00 39.65 123 ASP D C 1
ATOM 7512 O O . ASP D 1 123 ? 52.791 36.745 59.906 1.00 39.45 123 ASP D O 1
ATOM 7517 N N . THR D 1 124 ? 51.426 38.379 59.185 1.00 39.18 124 THR D N 1
ATOM 7518 C CA . THR D 1 124 ? 52.363 39.442 59.500 1.00 39.93 124 THR D CA 1
ATOM 7519 C C . THR D 1 124 ? 51.581 40.528 60.220 1.00 40.36 124 THR D C 1
ATOM 7520 O O . THR D 1 124 ? 50.430 40.809 59.875 1.00 41.59 124 THR D O 1
ATOM 7524 N N . ASN D 1 125 ? 52.206 41.121 61.228 1.00 39.81 125 ASN D N 1
ATOM 7525 C CA . ASN D 1 125 ? 51.585 42.172 62.021 1.00 38.86 125 ASN D CA 1
ATOM 7526 C C . ASN D 1 125 ? 52.631 43.177 62.450 1.00 37.86 125 ASN D C 1
ATOM 7527 O O . ASN D 1 125 ? 53.813 42.852 62.531 1.00 35.81 125 ASN D O 1
ATOM 7532 N N . ARG D 1 126 ? 52.190 44.402 62.723 1.00 37.29 126 ARG D N 1
ATOM 7533 C CA . ARG D 1 126 ? 53.095 45.452 63.166 1.00 37.80 126 ARG D CA 1
ATOM 7534 C C . ARG D 1 126 ? 53.597 45.085 64.555 1.00 38.15 126 ARG D C 1
ATOM 7535 O O . ARG D 1 126 ? 52.910 44.393 65.306 1.00 39.10 126 ARG D O 1
ATOM 7537 N N . GLY D 1 127 ? 54.789 45.551 64.899 1.00 37.53 127 GLY D N 1
ATOM 7538 C CA . GLY D 1 127 ? 55.328 45.243 66.207 1.00 38.37 127 GLY D CA 1
ATOM 7539 C C . GLY D 1 127 ? 56.472 46.156 66.577 1.00 38.85 127 GLY D C 1
ATOM 7540 O O . GLY D 1 127 ? 57.130 46.720 65.703 1.00 38.64 127 GLY D O 1
ATOM 7541 N N . VAL D 1 128 ? 56.703 46.297 67.879 1.00 40.19 128 VAL D N 1
ATOM 7542 C CA . VAL D 1 128 ? 57.766 47.143 68.405 1.00 42.22 128 VAL D CA 1
ATOM 7543 C C . VAL D 1 128 ? 59.136 46.683 67.924 1.00 42.20 128 VAL D C 1
ATOM 7544 O O . VAL D 1 128 ? 60.006 47.495 67.619 1.00 42.90 128 VAL D O 1
ATOM 7548 N N . GLU D 1 129 ? 59.333 45.372 67.884 1.00 41.91 129 GLU D N 1
ATOM 7549 C CA . GLU D 1 129 ? 60.593 44.820 67.414 1.00 40.54 129 GLU D CA 1
ATOM 7550 C C . GLU D 1 129 ? 60.298 43.491 66.739 1.00 38.26 129 GLU D C 1
ATOM 7551 O O . GLU D 1 129 ? 59.214 42.934 66.905 1.00 36.83 129 GLU D O 1
ATOM 7557 N N . VAL D 1 130 ? 61.258 42.995 65.969 1.00 38.20 130 VAL D N 1
ATOM 7558 C CA . VAL D 1 130 ? 61.083 41.742 65.248 1.00 38.16 130 VAL D CA 1
ATOM 7559 C C . VAL D 1 130 ? 60.892 40.531 66.161 1.00 38.14 130 VAL D C 1
ATOM 7560 O O . VAL D 1 130 ? 61.770 40.194 66.962 1.00 37.89 130 VAL D O 1
ATOM 7564 N N . ALA D 1 131 ? 59.730 39.892 66.036 1.00 37.55 131 ALA D N 1
ATOM 7565 C CA . ALA D 1 131 ? 59.390 38.701 66.812 1.00 38.06 131 ALA D CA 1
ATOM 7566 C C . ALA D 1 131 ? 58.755 37.687 65.858 1.00 38.37 131 ALA D C 1
ATOM 7567 O O . ALA D 1 131 ? 57.932 38.050 65.010 1.00 38.25 131 ALA D O 1
ATOM 7569 N N . LEU D 1 132 ? 59.121 36.417 65.998 1.00 37.63 132 LEU D N 1
ATOM 7570 C CA . LEU D 1 132 ? 58.599 35.387 65.105 1.00 37.38 132 LEU D CA 1
ATOM 7571 C C . LEU D 1 132 ? 58.217 34.071 65.762 1.00 36.69 132 LEU D C 1
ATOM 7572 O O . LEU D 1 132 ? 58.967 33.538 66.581 1.00 35.52 132 LEU D O 1
ATOM 7577 N N . THR D 1 133 ? 57.045 33.550 65.403 1.00 34.26 133 THR D N 1
ATOM 7578 C CA . THR D 1 133 ? 56.614 32.255 65.916 1.00 34.35 133 THR D CA 1
ATOM 7579 C C . THR D 1 133 ? 56.502 31.325 64.720 1.00 33.81 133 THR D C 1
ATOM 7580 O O . THR D 1 133 ? 55.979 31.704 63.665 1.00 34.01 133 THR D O 1
ATOM 7584 N N . VAL D 1 134 ? 57.024 30.118 64.878 1.00 32.30 134 VAL D N 1
ATOM 7585 C CA . VAL D 1 134 ? 56.964 29.126 63.827 1.00 30.87 134 VAL D CA 1
ATOM 7586 C C . VAL D 1 134 ? 56.180 27.945 64.353 1.00 31.19 134 VAL D C 1
ATOM 7587 O O . VAL D 1 134 ? 56.479 27.401 65.418 1.00 29.75 134 VAL D O 1
ATOM 7591 N N . SER D 1 135 ? 55.157 27.563 63.607 1.00 31.48 135 SER D N 1
ATOM 7592 C CA . SER D 1 135 ? 54.337 26.436 63.984 1.00 33.24 135 SER D CA 1
ATOM 7593 C C . SER D 1 135 ? 54.451 25.406 62.867 1.00 33.89 135 SER D C 1
ATOM 7594 O O . SER D 1 135 ? 54.653 25.757 61.708 1.00 33.72 135 SER D O 1
ATOM 7597 N N . GLY D 1 136 ? 54.344 24.134 63.218 1.00 34.07 136 GLY D N 1
ATOM 7598 C CA . GLY D 1 136 ? 54.434 23.103 62.205 1.00 34.87 136 GLY D CA 1
ATOM 7599 C C . GLY D 1 136 ? 53.663 21.885 62.640 1.00 34.81 136 GLY D C 1
ATOM 7600 O O . GLY D 1 136 ? 53.496 21.663 63.840 1.00 36.44 136 GLY D O 1
ATOM 7601 N N . TYR D 1 137 ? 53.149 21.115 61.685 1.00 35.42 137 TYR D N 1
ATOM 7602 C CA . TYR D 1 137 ? 52.442 19.904 62.049 1.00 34.37 137 TYR D CA 1
ATOM 7603 C C . TYR D 1 137 ? 53.154 18.684 61.494 1.00 34.05 137 TYR D C 1
ATOM 7604 O O . TYR D 1 137 ? 53.967 18.788 60.574 1.00 32.34 137 TYR D O 1
ATOM 7613 N N . ALA D 1 138 ? 52.876 17.529 62.081 1.00 34.60 138 ALA D N 1
ATOM 7614 C CA . ALA D 1 138 ? 53.539 16.315 61.651 1.00 35.19 138 ALA D CA 1
ATOM 7615 C C . ALA D 1 138 ? 52.676 15.086 61.837 1.00 35.67 138 ALA D C 1
ATOM 7616 O O . ALA D 1 138 ? 51.787 15.056 62.690 1.00 38.00 138 ALA D O 1
ATOM 7618 N N . LEU D 1 139 ? 52.947 14.073 61.022 1.00 36.31 139 LEU D N 1
ATOM 7619 C CA . LEU D 1 139 ? 52.223 12.813 61.085 1.00 37.41 139 LEU D CA 1
ATOM 7620 C C . LEU D 1 139 ? 53.137 11.821 61.798 1.00 38.02 139 LEU D C 1
ATOM 7621 O O . LEU D 1 139 ? 54.304 11.671 61.437 1.00 36.51 139 LEU D O 1
ATOM 7623 N N . ALA D 1 140 ? 52.609 11.156 62.818 1.00 39.85 140 ALA D N 1
ATOM 7624 C CA . ALA D 1 140 ? 53.407 10.202 63.581 1.00 42.09 140 ALA D CA 1
ATOM 7625 C C . ALA D 1 140 ? 52.776 8.821 63.660 1.00 42.61 140 ALA D C 1
ATOM 7626 O O . ALA D 1 140 ? 51.748 8.637 64.309 1.00 42.13 140 ALA D O 1
ATOM 7628 N N . GLU D 1 141 ? 53.400 7.853 62.995 1.00 46.03 141 GLU D N 1
ATOM 7629 C CA . GLU D 1 141 ? 52.914 6.476 63.013 1.00 48.49 141 GLU D CA 1
ATOM 7630 C C . GLU D 1 141 ? 52.928 5.974 64.453 1.00 47.97 141 GLU D C 1
ATOM 7631 O O . GLU D 1 141 ? 51.993 5.316 64.908 1.00 48.25 141 GLU D O 1
ATOM 7637 N N . ALA D 1 142 ? 54.004 6.292 65.163 1.00 47.29 142 ALA D N 1
ATOM 7638 C CA . ALA D 1 142 ? 54.160 5.888 66.551 1.00 46.72 142 ALA D CA 1
ATOM 7639 C C . ALA D 1 142 ? 54.745 7.047 67.356 1.00 46.10 142 ALA D C 1
ATOM 7640 O O . ALA D 1 142 ? 55.961 7.166 67.506 1.00 45.76 142 ALA D O 1
ATOM 7642 N N . PRO D 1 143 ? 53.877 7.918 67.887 1.00 45.81 143 PRO D N 1
ATOM 7643 C CA . PRO D 1 143 ? 54.319 9.071 68.676 1.00 45.88 143 PRO D CA 1
ATOM 7644 C C . PRO D 1 143 ? 55.172 8.647 69.866 1.00 45.90 143 PRO D C 1
ATOM 7645 O O . PRO D 1 143 ? 54.847 7.683 70.563 1.00 45.49 143 PRO D O 1
ATOM 7649 N N . LEU D 1 144 ? 56.265 9.370 70.088 1.00 44.47 144 LEU D N 1
ATOM 7650 C CA . LEU D 1 144 ? 57.177 9.069 71.186 1.00 43.50 144 LEU D CA 1
ATOM 7651 C C . LEU D 1 144 ? 57.075 10.153 72.254 1.00 44.11 144 LEU D C 1
ATOM 7652 O O . LEU D 1 144 ? 57.518 11.282 72.049 1.00 44.57 144 LEU D O 1
ATOM 7657 N N . PRO D 1 145 ? 56.480 9.821 73.410 1.00 43.77 145 PRO D N 1
ATOM 7658 C CA . PRO D 1 145 ? 56.312 10.768 74.517 1.00 43.69 145 PRO D CA 1
ATOM 7659 C C . PRO D 1 145 ? 57.465 10.779 75.512 1.00 43.98 145 PRO D C 1
ATOM 7660 O O . PRO D 1 145 ? 58.455 10.065 75.350 1.00 43.36 145 PRO D O 1
ATOM 7664 N N . ARG D 1 146 ? 57.330 11.610 76.541 1.00 44.96 146 ARG D N 1
ATOM 7665 C CA . ARG D 1 146 ? 58.337 11.688 77.591 1.00 45.54 146 ARG D CA 1
ATOM 7666 C C . ARG D 1 146 ? 58.008 10.542 78.535 1.00 45.86 146 ARG D C 1
ATOM 7667 O O . ARG D 1 146 ? 56.960 10.540 79.181 1.00 46.05 146 ARG D O 1
ATOM 7675 N N . LYS D 1 147 ? 58.899 9.562 78.600 1.00 46.40 147 LYS D N 1
ATOM 7676 C CA . LYS D 1 147 ? 58.667 8.398 79.440 1.00 47.39 147 LYS D CA 1
ATOM 7677 C C . LYS D 1 147 ? 59.982 7.683 79.717 1.00 46.66 147 LYS D C 1
ATOM 7678 O O . LYS D 1 147 ? 60.889 7.683 78.880 1.00 45.54 147 LYS D O 1
ATOM 7684 N N . ALA D 1 148 ? 60.080 7.070 80.892 1.00 46.20 148 ALA D N 1
ATOM 7685 C CA . ALA D 1 148 ? 61.289 6.351 81.267 1.00 45.83 148 ALA D CA 1
ATOM 7686 C C . ALA D 1 148 ? 61.033 5.361 82.396 1.00 46.10 148 ALA D C 1
ATOM 7687 O O . ALA D 1 148 ? 60.269 5.633 83.329 1.00 45.93 148 ALA D O 1
ATOM 7689 N N . LEU D 1 149 ? 61.681 4.207 82.296 1.00 46.29 149 LEU D N 1
ATOM 7690 C CA . LEU D 1 149 ? 61.562 3.152 83.292 1.00 45.46 149 LEU D CA 1
ATOM 7691 C C . LEU D 1 149 ? 62.952 2.817 83.807 1.00 45.91 149 LEU D C 1
ATOM 7692 O O . LEU D 1 149 ? 63.918 2.816 83.042 1.00 44.98 149 LEU D O 1
ATOM 7697 N N . PRO D 1 150 ? 63.074 2.538 85.116 1.00 46.42 150 PRO D N 1
ATOM 7698 C CA . PRO D 1 150 ? 64.380 2.200 85.694 1.00 47.09 150 PRO D CA 1
ATOM 7699 C C . PRO D 1 150 ? 64.997 1.050 84.901 1.00 46.87 150 PRO D C 1
ATOM 7700 O O . PRO D 1 150 ? 64.408 -0.028 84.805 1.00 47.11 150 PRO D O 1
ATOM 7704 N N . GLY D 1 151 ? 66.169 1.288 84.322 1.00 46.60 151 GLY D N 1
ATOM 7705 C CA . GLY D 1 151 ? 66.823 0.256 83.539 1.00 46.90 151 GLY D CA 1
ATOM 7706 C C . GLY D 1 151 ? 67.093 0.660 82.101 1.00 46.91 151 GLY D C 1
ATOM 7707 O O . GLY D 1 151 ? 68.067 0.196 81.505 1.00 47.41 151 GLY D O 1
ATOM 7708 N N . ASP D 1 152 ? 66.245 1.516 81.531 1.00 46.40 152 ASP D N 1
ATOM 7709 C CA . ASP D 1 152 ? 66.444 1.952 80.150 1.00 44.99 152 ASP D CA 1
ATOM 7710 C C . ASP D 1 152 ? 67.762 2.724 80.022 1.00 44.14 152 ASP D C 1
ATOM 7711 O O . ASP D 1 152 ? 68.250 3.294 81.001 1.00 44.02 152 ASP D O 1
ATOM 7716 N N . LEU D 1 153 ? 68.338 2.732 78.820 1.00 43.05 153 LEU D N 1
ATOM 7717 C CA . LEU D 1 153 ? 69.590 3.449 78.574 1.00 42.72 153 LEU D CA 1
ATOM 7718 C C . LEU D 1 153 ? 69.304 4.847 78.025 1.00 42.96 153 LEU D C 1
ATOM 7719 O O . LEU D 1 153 ? 68.231 5.097 77.471 1.00 42.09 153 LEU D O 1
ATOM 7724 N N . LEU D 1 154 ? 70.272 5.749 78.170 1.00 42.50 154 LEU D N 1
ATOM 7725 C CA . LEU D 1 154 ? 70.117 7.115 77.685 1.00 40.72 154 LEU D CA 1
ATOM 7726 C C . LEU D 1 154 ? 71.126 7.450 76.596 1.00 40.44 154 LEU D C 1
ATOM 7727 O O . LEU D 1 154 ? 72.340 7.361 76.802 1.00 40.17 154 LEU D O 1
ATOM 7732 N N . TYR D 1 155 ? 70.608 7.847 75.436 1.00 39.56 155 TYR D N 1
ATOM 7733 C CA . TYR D 1 155 ? 71.433 8.202 74.287 1.00 39.66 155 TYR D CA 1
ATOM 7734 C C . TYR D 1 155 ? 71.222 9.652 73.858 1.00 38.90 155 TYR D C 1
ATOM 7735 O O . TYR D 1 155 ? 70.139 10.216 74.038 1.00 38.03 155 TYR D O 1
ATOM 7744 N N . LEU D 1 156 ? 72.266 10.240 73.285 1.00 38.06 156 LEU D N 1
ATOM 7745 C CA . LEU D 1 156 ? 72.208 11.607 72.787 1.00 39.34 156 LEU D CA 1
ATOM 7746 C C . LEU D 1 156 ? 72.301 11.533 71.270 1.00 39.95 156 LEU D C 1
ATOM 7747 O O . LEU D 1 156 ? 73.303 11.065 70.727 1.00 41.82 156 LEU D O 1
ATOM 7752 N N . ALA D 1 157 ? 71.255 11.988 70.591 1.00 40.01 157 ALA D N 1
ATOM 7753 C CA . ALA D 1 157 ? 71.227 11.976 69.133 1.00 38.91 157 ALA D CA 1
ATOM 7754 C C . ALA D 1 157 ? 71.687 13.323 68.585 1.00 39.16 157 ALA D C 1
ATOM 7755 O O . ALA D 1 157 ? 71.485 14.366 69.213 1.00 37.39 157 ALA D O 1
ATOM 7757 N N . GLY D 1 158 ? 72.310 13.296 67.412 1.00 38.70 158 GLY D N 1
ATOM 7758 C CA . GLY D 1 158 ? 72.786 14.525 66.808 1.00 38.59 158 GLY D CA 1
ATOM 7759 C C . GLY D 1 158 ? 74.156 14.885 67.332 1.00 37.66 158 GLY D C 1
ATOM 7760 O O . GLY D 1 158 ? 74.648 14.233 68.248 1.00 37.40 158 GLY D O 1
ATOM 7761 N N . ASP D 1 159 ? 74.773 15.919 66.766 1.00 37.36 159 ASP D N 1
ATOM 7762 C CA . ASP D 1 159 ? 76.104 16.324 67.204 1.00 36.46 159 ASP D CA 1
ATOM 7763 C C . ASP D 1 159 ? 76.273 17.834 67.395 1.00 35.27 159 ASP D C 1
ATOM 7764 O O . ASP D 1 159 ? 77.342 18.392 67.141 1.00 33.84 159 ASP D O 1
ATOM 7769 N N . ARG D 1 160 ? 75.214 18.504 67.834 1.00 33.00 160 ARG D N 1
ATOM 7770 C CA . ARG D 1 160 ? 75.315 19.936 68.080 1.00 35.28 160 ARG D CA 1
ATOM 7771 C C . ARG D 1 160 ? 75.665 20.161 69.552 1.00 34.98 160 ARG D C 1
ATOM 7772 O O . ARG D 1 160 ? 75.920 21.288 69.983 1.00 35.19 160 ARG D O 1
ATOM 7780 N N . TRP D 1 161 ? 75.701 19.068 70.310 1.00 34.98 161 TRP D N 1
ATOM 7781 C CA . TRP D 1 161 ? 76.017 19.124 71.737 1.00 33.94 161 TRP D CA 1
ATOM 7782 C C . TRP D 1 161 ? 77.349 19.829 71.977 1.00 33.56 161 TRP D C 1
ATOM 7783 O O . TRP D 1 161 ? 78.369 19.479 71.378 1.00 33.02 161 TRP D O 1
ATOM 7794 N N . GLY D 1 162 ? 77.327 20.834 72.849 1.00 33.30 162 GLY D N 1
ATOM 7795 C CA . GLY D 1 162 ? 78.527 21.589 73.151 1.00 32.39 162 GLY D CA 1
ATOM 7796 C C . GLY D 1 162 ? 78.835 22.682 72.141 1.00 33.70 162 GLY D C 1
ATOM 7797 O O . GLY D 1 162 ? 79.471 23.683 72.477 1.00 34.35 162 GLY D O 1
ATOM 7798 N N . ARG D 1 163 ? 78.382 22.508 70.901 1.00 33.55 163 ARG D N 1
ATOM 7799 C CA . ARG D 1 163 ? 78.650 23.498 69.860 1.00 33.46 163 ARG D CA 1
ATOM 7800 C C . ARG D 1 163 ? 77.785 24.755 69.916 1.00 31.84 163 ARG D C 1
ATOM 7801 O O . ARG D 1 163 ? 78.264 25.845 69.630 1.00 30.70 163 ARG D O 1
ATOM 7809 N N . THR D 1 164 ? 76.518 24.614 70.280 1.00 33.44 164 THR D N 1
ATOM 7810 C CA . THR D 1 164 ? 75.652 25.782 70.370 1.00 34.65 164 THR D CA 1
ATOM 7811 C C . THR D 1 164 ? 76.060 26.643 71.567 1.00 33.74 164 THR D C 1
ATOM 7812 O O . THR D 1 164 ? 76.044 27.873 71.496 1.00 33.18 164 THR D O 1
ATOM 7816 N N . GLY D 1 165 ? 76.444 25.991 72.661 1.00 31.16 165 GLY D N 1
ATOM 7817 C CA . GLY D 1 165 ? 76.875 26.726 73.835 1.00 29.77 165 GLY D CA 1
ATOM 7818 C C . GLY D 1 165 ? 78.138 27.505 73.515 1.00 27.03 165 GLY D C 1
ATOM 7819 O O . GLY D 1 165 ? 78.323 28.624 73.972 1.00 24.89 165 GLY D O 1
ATOM 7820 N N . ALA D 1 166 ? 79.006 26.913 72.700 1.00 28.40 166 ALA D N 1
ATOM 7821 C CA . ALA D 1 166 ? 80.260 27.559 72.322 1.00 27.62 166 ALA D CA 1
ATOM 7822 C C . ALA D 1 166 ? 80.032 28.786 71.445 1.00 27.37 166 ALA D C 1
ATOM 7823 O O . ALA D 1 166 ? 80.756 29.777 71.552 1.00 27.67 166 ALA D O 1
ATOM 7825 N N . ALA D 1 167 ? 79.033 28.713 70.568 1.00 27.63 167 ALA D N 1
ATOM 7826 C CA . ALA D 1 167 ? 78.718 29.826 69.681 1.00 28.52 167 ALA D CA 1
ATOM 7827 C C . ALA D 1 167 ? 78.235 31.018 70.507 1.00 27.47 167 ALA D C 1
ATOM 7828 O O . ALA D 1 167 ? 78.616 32.162 70.261 1.00 26.31 167 ALA D O 1
ATOM 7830 N N . ILE D 1 168 ? 77.390 30.731 71.490 1.00 29.03 168 ILE D N 1
ATOM 7831 C CA . ILE D 1 168 ? 76.862 31.755 72.373 1.00 29.46 168 ILE D CA 1
ATOM 7832 C C . ILE D 1 168 ? 78.005 32.416 73.141 1.00 29.08 168 ILE D C 1
ATOM 7833 O O . ILE D 1 168 ? 78.041 33.637 73.275 1.00 27.81 168 ILE D O 1
ATOM 7838 N N . ARG D 1 169 ? 78.956 31.616 73.622 1.00 30.93 169 ARG D N 1
ATOM 7839 C CA . ARG D 1 169 ? 80.090 32.172 74.361 1.00 30.38 169 ARG D CA 1
ATOM 7840 C C . ARG D 1 169 ? 80.974 33.035 73.473 1.00 32.19 169 ARG D C 1
ATOM 7841 O O . ARG D 1 169 ? 81.496 34.062 73.913 1.00 32.81 169 ARG D O 1
ATOM 7849 N N . ALA D 1 170 ? 81.156 32.617 72.224 1.00 31.71 170 ALA D N 1
ATOM 7850 C CA . ALA D 1 170 ? 81.987 33.382 71.300 1.00 32.98 170 ALA D CA 1
ATOM 7851 C C . ALA D 1 170 ? 81.341 34.745 71.090 1.00 33.30 170 ALA D C 1
ATOM 7852 O O . ALA D 1 170 ? 82.023 35.764 70.980 1.00 32.82 170 ALA D O 1
ATOM 7854 N N . HIS D 1 171 ? 80.013 34.753 71.038 1.00 33.45 171 HIS D N 1
ATOM 7855 C CA . HIS D 1 171 ? 79.284 35.995 70.849 1.00 35.72 171 HIS D CA 1
ATOM 7856 C C . HIS D 1 171 ? 79.498 36.949 72.024 1.00 34.79 171 HIS D C 1
ATOM 7857 O O . HIS D 1 171 ? 79.902 38.098 71.837 1.00 34.38 171 HIS D O 1
ATOM 7864 N N . TYR D 1 172 ? 79.225 36.468 73.235 1.00 35.20 172 TYR D N 1
ATOM 7865 C CA . TYR D 1 172 ? 79.379 37.295 74.430 1.00 36.75 172 TYR D CA 1
ATOM 7866 C C . TYR D 1 172 ? 80.826 37.663 74.741 1.00 37.27 172 TYR D C 1
ATOM 7867 O O . TYR D 1 172 ? 81.102 38.734 75.289 1.00 35.12 172 TYR D O 1
ATOM 7876 N N . GLU D 1 173 ? 81.751 36.783 74.377 1.00 38.87 173 GLU D N 1
ATOM 7877 C CA . GLU D 1 173 ? 83.163 37.030 74.637 1.00 40.82 173 GLU D CA 1
ATOM 7878 C C . GLU D 1 173 ? 83.870 37.725 73.481 1.00 41.81 173 GLU D C 1
ATOM 7879 O O . GLU D 1 173 ? 85.030 38.109 73.602 1.00 42.13 173 GLU D O 1
ATOM 7885 N N . GLY D 1 174 ? 83.168 37.885 72.362 1.00 43.05 174 GLY D N 1
ATOM 7886 C CA . GLY D 1 174 ? 83.757 38.542 71.208 1.00 43.72 174 GLY D CA 1
ATOM 7887 C C . GLY D 1 174 ? 84.831 37.724 70.509 1.00 44.27 174 GLY D C 1
ATOM 7888 O O . GLY D 1 174 ? 85.800 38.284 69.996 1.00 44.08 174 GLY D O 1
ATOM 7889 N N . ARG D 1 175 ? 84.664 36.403 70.491 1.00 44.09 175 ARG D N 1
ATOM 7890 C CA . ARG D 1 175 ? 85.622 35.512 69.841 1.00 43.74 175 ARG D CA 1
ATOM 7891 C C . ARG D 1 175 ? 85.172 35.169 68.427 1.00 44.05 175 ARG D C 1
ATOM 7892 O O . ARG D 1 175 ? 83.976 35.150 68.132 1.00 44.04 175 ARG D O 1
ATOM 7900 N N . SER D 1 176 ? 86.137 34.889 67.557 1.00 44.43 176 SER D N 1
ATOM 7901 C CA . SER D 1 176 ? 85.845 34.558 66.167 1.00 43.94 176 SER D CA 1
ATOM 7902 C C . SER D 1 176 ? 85.619 33.066 65.975 1.00 43.31 176 SER D C 1
ATOM 7903 O O . SER D 1 176 ? 86.293 32.246 66.596 1.00 43.36 176 SER D O 1
ATOM 7906 N N . LEU D 1 177 ? 84.667 32.719 65.114 1.00 41.38 177 LEU D N 1
ATOM 7907 C CA . LEU D 1 177 ? 84.371 31.323 64.841 1.00 41.44 177 LEU D CA 1
ATOM 7908 C C . LEU D 1 177 ? 85.073 30.815 63.583 1.00 42.42 177 LEU D C 1
ATOM 7909 O O . LEU D 1 177 ? 84.789 29.715 63.113 1.00 42.75 177 LEU D O 1
ATOM 7914 N N . GLU D 1 178 ? 85.969 31.619 63.018 1.00 43.36 178 GLU D N 1
ATOM 7915 C CA . GLU D 1 178 ? 86.711 31.156 61.854 1.00 44.88 178 GLU D CA 1
ATOM 7916 C C . GLU D 1 178 ? 87.768 30.233 62.444 1.00 46.28 178 GLU D C 1
ATOM 7917 O O . GLU D 1 178 ? 88.778 30.684 62.994 1.00 49.28 178 GLU D O 1
ATOM 7923 N N . GLY D 1 179 ? 87.510 28.939 62.354 1.00 44.14 179 GLY D N 1
ATOM 7924 C CA . GLY D 1 179 ? 88.417 27.953 62.904 1.00 41.98 179 GLY D CA 1
ATOM 7925 C C . GLY D 1 179 ? 87.525 26.916 63.548 1.00 40.74 179 GLY D C 1
ATOM 7926 O O . GLY D 1 179 ? 87.959 25.824 63.916 1.00 40.35 179 GLY D O 1
ATOM 7927 N N . PHE D 1 180 ? 86.250 27.278 63.657 1.00 38.71 180 PHE D N 1
ATOM 7928 C CA . PHE D 1 180 ? 85.236 26.425 64.259 1.00 38.08 180 PHE D CA 1
ATOM 7929 C C . PHE D 1 180 ? 84.000 26.384 63.345 1.00 38.17 180 PHE D C 1
ATOM 7930 O O . PHE D 1 180 ? 82.894 26.722 63.767 1.00 36.83 180 PHE D O 1
ATOM 7938 N N . PRO D 1 181 ? 84.180 25.966 62.077 1.00 38.89 181 PRO D N 1
ATOM 7939 C CA . PRO D 1 181 ? 83.076 25.889 61.114 1.00 38.19 181 PRO D CA 1
ATOM 7940 C C . PRO D 1 181 ? 81.912 25.013 61.560 1.00 38.78 181 PRO D C 1
ATOM 7941 O O . PRO D 1 181 ? 80.754 25.284 61.229 1.00 37.56 181 PRO D O 1
ATOM 7945 N N . LYS D 1 182 ? 82.217 23.956 62.305 1.00 37.96 182 LYS D N 1
ATOM 7946 C CA . LYS D 1 182 ? 81.176 23.062 62.785 1.00 38.08 182 LYS D CA 1
ATOM 7947 C C . LYS D 1 182 ? 80.350 23.793 63.838 1.00 38.09 182 LYS D C 1
ATOM 7948 O O . LYS D 1 182 ? 79.137 23.600 63.938 1.00 39.54 182 LYS D O 1
ATOM 7950 N N . ILE D 1 183 ? 81.016 24.632 64.622 1.00 37.17 183 ILE D N 1
ATOM 7951 C CA . ILE D 1 183 ? 80.336 25.401 65.657 1.00 38.57 183 ILE D CA 1
ATOM 7952 C C . ILE D 1 183 ? 79.514 26.501 64.989 1.00 38.86 183 ILE D C 1
ATOM 7953 O O . ILE D 1 183 ? 78.368 26.739 65.368 1.00 37.57 183 ILE D O 1
ATOM 7958 N N . ARG D 1 184 ? 80.096 27.154 63.987 1.00 38.78 184 ARG D N 1
ATOM 7959 C CA . ARG D 1 184 ? 79.396 28.211 63.265 1.00 41.38 184 ARG D CA 1
ATOM 7960 C C . ARG D 1 184 ? 78.158 27.638 62.575 1.00 41.66 184 ARG D C 1
ATOM 7961 O O . ARG D 1 184 ? 77.118 28.290 62.514 1.00 43.59 184 ARG D O 1
ATOM 7969 N N . GLU D 1 185 ? 78.275 26.416 62.063 1.00 40.57 185 GLU D N 1
ATOM 7970 C CA . GLU D 1 185 ? 77.172 25.760 61.373 1.00 40.54 185 GLU D CA 1
ATOM 7971 C C . GLU D 1 185 ? 76.028 25.401 62.318 1.00 40.58 185 GLU D C 1
ATOM 7972 O O . GLU D 1 185 ? 74.851 25.558 61.977 1.00 40.12 185 GLU D O 1
ATOM 7978 N N . ALA D 1 186 ? 76.377 24.907 63.503 1.00 37.82 186 ALA D N 1
ATOM 7979 C CA . ALA D 1 186 ? 75.380 24.517 64.496 1.00 36.15 186 ALA D CA 1
ATOM 7980 C C . ALA D 1 186 ? 74.598 25.725 64.994 1.00 34.57 186 ALA D C 1
ATOM 7981 O O . ALA D 1 186 ? 73.460 25.595 65.430 1.00 35.94 186 ALA D O 1
ATOM 7983 N N . ALA D 1 187 ? 75.217 26.897 64.932 1.00 34.28 187 ALA D N 1
ATOM 7984 C CA . ALA D 1 187 ? 74.576 28.127 65.372 1.00 35.17 187 ALA D CA 1
ATOM 7985 C C . ALA D 1 187 ? 73.776 28.782 64.240 1.00 35.63 187 ALA D C 1
ATOM 7986 O O . ALA D 1 187 ? 72.683 29.312 64.462 1.00 34.64 187 ALA D O 1
ATOM 7988 N N . PHE D 1 188 ? 74.322 28.725 63.028 1.00 36.24 188 PHE D N 1
ATOM 7989 C CA . PHE D 1 188 ? 73.690 29.330 61.860 1.00 36.42 188 PHE D CA 1
ATOM 7990 C C . PHE D 1 188 ? 72.651 28.465 61.167 1.00 37.01 188 PHE D C 1
ATOM 7991 O O . PHE D 1 188 ? 71.574 28.948 60.822 1.00 37.69 188 PHE D O 1
ATOM 7999 N N . TYR D 1 189 ? 72.973 27.190 60.962 1.00 36.61 189 TYR D N 1
ATOM 8000 C CA . TYR D 1 189 ? 72.069 26.274 60.269 1.00 37.53 189 TYR D CA 1
ATOM 8001 C C . TYR D 1 189 ? 71.868 24.931 60.973 1.00 37.94 189 TYR D C 1
ATOM 8002 O O . TYR D 1 189 ? 72.208 23.876 60.436 1.00 38.33 189 TYR D O 1
ATOM 8011 N N . PRO D 1 190 ? 71.287 24.957 62.180 1.00 39.11 190 PRO D N 1
ATOM 8012 C CA . PRO D 1 190 ? 71.023 23.762 62.990 1.00 39.35 190 PRO D CA 1
ATOM 8013 C C . PRO D 1 190 ? 69.836 22.910 62.538 1.00 40.88 190 PRO D C 1
ATOM 8014 O O . PRO D 1 190 ? 68.915 22.656 63.315 1.00 42.24 190 PRO D O 1
ATOM 8018 N N . LEU D 1 191 ? 69.864 22.451 61.295 1.00 42.07 191 LEU D N 1
ATOM 8019 C CA . LEU D 1 191 ? 68.772 21.636 60.771 1.00 43.25 191 LEU D CA 1
ATOM 8020 C C . LEU D 1 191 ? 68.660 20.283 61.479 1.00 44.49 191 LEU D C 1
ATOM 8021 O O . LEU D 1 191 ? 69.654 19.579 61.654 1.00 44.12 191 LEU D O 1
ATOM 8026 N N . PRO D 1 192 ? 67.441 19.907 61.903 1.00 44.21 192 PRO D N 1
ATOM 8027 C CA . PRO D 1 192 ? 67.226 18.630 62.589 1.00 44.38 192 PRO D CA 1
ATOM 8028 C C . PRO D 1 192 ? 67.393 17.452 61.634 1.00 43.31 192 PRO D C 1
ATOM 8029 O O . PRO D 1 192 ? 67.228 17.593 60.424 1.00 43.00 192 PRO D O 1
ATOM 8033 N N . ARG D 1 193 ? 67.707 16.287 62.183 1.00 43.35 193 ARG D N 1
ATOM 8034 C CA . ARG D 1 193 ? 67.922 15.107 61.366 1.00 43.20 193 ARG D CA 1
ATOM 8035 C C . ARG D 1 193 ? 66.693 14.224 61.207 1.00 42.75 193 ARG D C 1
ATOM 8036 O O . ARG D 1 193 ? 66.161 13.695 62.181 1.00 41.22 193 ARG D O 1
ATOM 8044 N N . LEU D 1 194 ? 66.244 14.079 59.962 1.00 43.15 194 LEU D N 1
ATOM 8045 C CA . LEU D 1 194 ? 65.089 13.243 59.652 1.00 43.76 194 LEU D CA 1
ATOM 8046 C C . LEU D 1 194 ? 65.407 11.800 60.030 1.00 43.62 194 LEU D C 1
ATOM 8047 O O . LEU D 1 194 ? 64.514 11.018 60.353 1.00 43.33 194 LEU D O 1
ATOM 8052 N N . GLU D 1 195 ? 66.693 11.462 59.990 1.00 44.47 195 GLU D N 1
ATOM 8053 C CA . GLU D 1 195 ? 67.160 10.120 60.331 1.00 45.83 195 GLU D CA 1
ATOM 8054 C C . GLU D 1 195 ? 66.555 9.628 61.647 1.00 45.62 195 GLU D C 1
ATOM 8055 O O . GLU D 1 195 ? 66.297 8.436 61.817 1.00 46.08 195 GLU D O 1
ATOM 8061 N N . LEU D 1 196 ? 66.337 10.547 62.578 1.00 44.47 196 LEU D N 1
ATOM 8062 C CA . LEU D 1 196 ? 65.768 10.192 63.873 1.00 44.15 196 LEU D CA 1
ATOM 8063 C C . LEU D 1 196 ? 64.537 9.306 63.727 1.00 43.43 196 LEU D C 1
ATOM 8064 O O . LEU D 1 196 ? 64.286 8.440 64.561 1.00 42.57 196 LEU D O 1
ATOM 8069 N N . LEU D 1 197 ? 63.776 9.518 62.657 1.00 42.83 197 LEU D N 1
ATOM 8070 C CA . LEU D 1 197 ? 62.562 8.746 62.416 1.00 43.30 197 LEU D CA 1
ATOM 8071 C C . LEU D 1 197 ? 62.825 7.254 62.194 1.00 43.79 197 LEU D C 1
ATOM 8072 O O . LEU D 1 197 ? 61.916 6.429 62.319 1.00 43.42 197 LEU D O 1
ATOM 8077 N N . ALA D 1 198 ? 64.068 6.909 61.874 1.00 43.32 198 ALA D N 1
ATOM 8078 C CA . ALA D 1 198 ? 64.439 5.514 61.657 1.00 43.81 198 ALA D CA 1
ATOM 8079 C C . ALA D 1 198 ? 64.266 4.706 62.946 1.00 44.69 198 ALA D C 1
ATOM 8080 O O . ALA D 1 198 ? 64.131 3.482 62.909 1.00 45.63 198 ALA D O 1
ATOM 8082 N N . LEU D 1 199 ? 64.258 5.396 64.083 1.00 44.18 199 LEU D N 1
ATOM 8083 C CA . LEU D 1 199 ? 64.112 4.736 65.376 1.00 44.85 199 LEU D CA 1
ATOM 8084 C C . LEU D 1 199 ? 62.665 4.709 65.849 1.00 45.58 199 LEU D C 1
ATOM 8085 O O . LEU D 1 199 ? 62.381 4.320 66.984 1.00 45.87 199 LEU D O 1
ATOM 8090 N N . SER D 1 200 ? 61.754 5.123 64.977 1.00 45.82 200 SER D N 1
ATOM 8091 C CA . SER D 1 200 ? 60.335 5.152 65.312 1.00 47.27 200 SER D CA 1
ATOM 8092 C C . SER D 1 200 ? 59.833 3.782 65.764 1.00 48.67 200 SER D C 1
ATOM 8093 O O . SER D 1 200 ? 60.103 2.764 65.120 1.00 48.96 200 SER D O 1
ATOM 8096 N N . GLY D 1 201 ? 59.108 3.764 66.878 1.00 49.73 201 GLY D N 1
ATOM 8097 C CA . GLY D 1 201 ? 58.563 2.518 67.397 1.00 51.16 201 GLY D CA 1
ATOM 8098 C C . GLY D 1 201 ? 59.481 1.700 68.294 1.00 51.47 201 GLY D C 1
ATOM 8099 O O . GLY D 1 201 ? 59.016 0.828 69.030 1.00 52.37 201 GLY D O 1
ATOM 8100 N N . LEU D 1 202 ? 60.779 1.979 68.244 1.00 51.17 202 LEU D N 1
ATOM 8101 C CA . LEU D 1 202 ? 61.747 1.244 69.050 1.00 51.11 202 LEU D CA 1
ATOM 8102 C C . LEU D 1 202 ? 61.949 1.834 70.450 1.00 51.42 202 LEU D C 1
ATOM 8103 O O . LEU D 1 202 ? 61.943 1.109 71.446 1.00 53.12 202 LEU D O 1
ATOM 8108 N N . LEU D 1 203 ? 62.122 3.149 70.520 1.00 50.89 203 LEU D N 1
ATOM 8109 C CA . LEU D 1 203 ? 62.362 3.830 71.787 1.00 49.98 203 LEU D CA 1
ATOM 8110 C C . LEU D 1 203 ? 61.221 3.783 72.796 1.00 49.43 203 LEU D C 1
ATOM 8111 O O . LEU D 1 203 ? 60.080 3.469 72.460 1.00 49.24 203 LEU D O 1
ATOM 8116 N N . ARG D 1 204 ? 61.558 4.105 74.041 1.00 48.87 204 ARG D N 1
ATOM 8117 C CA . ARG D 1 204 ? 60.607 4.124 75.148 1.00 47.85 204 ARG D CA 1
ATOM 8118 C C . ARG D 1 204 ? 60.068 5.537 75.327 1.00 46.01 204 ARG D C 1
ATOM 8119 O O . ARG D 1 204 ? 58.903 5.736 75.665 1.00 45.59 204 ARG D O 1
ATOM 8127 N N . GLY D 1 205 ? 60.934 6.516 75.102 1.00 44.72 205 GLY D N 1
ATOM 8128 C CA . GLY D 1 205 ? 60.538 7.903 75.236 1.00 42.88 205 GLY D CA 1
ATOM 8129 C C . GLY D 1 205 ? 61.624 8.805 74.689 1.00 42.70 205 GLY D C 1
ATOM 8130 O O . GLY D 1 205 ? 62.669 8.325 74.236 1.00 41.24 205 GLY D O 1
ATOM 8131 N N . SER D 1 206 ? 61.380 10.112 74.714 1.00 41.03 206 SER D N 1
ATOM 8132 C CA . SER D 1 206 ? 62.369 11.063 74.226 1.00 40.79 206 SER D CA 1
ATOM 8133 C C . SER D 1 206 ? 62.134 12.431 74.838 1.00 39.59 206 SER D C 1
ATOM 8134 O O . SER D 1 206 ? 61.072 12.704 75.402 1.00 40.05 206 SER D O 1
ATOM 8137 N N . LEU D 1 207 ? 63.152 13.275 74.740 1.00 39.06 207 LEU D N 1
ATOM 8138 C CA . LEU D 1 207 ? 63.103 14.640 75.248 1.00 38.48 207 LEU D CA 1
ATOM 8139 C C . LEU D 1 207 ? 63.932 15.463 74.273 1.00 38.08 207 LEU D C 1
ATOM 8140 O O . LEU D 1 207 ? 65.024 15.046 73.882 1.00 37.41 207 LEU D O 1
ATOM 8145 N N . ASP D 1 208 ? 63.425 16.619 73.860 1.00 37.85 208 ASP D N 1
ATOM 8146 C CA . ASP D 1 208 ? 64.212 17.454 72.967 1.00 37.42 208 ASP D CA 1
ATOM 8147 C C . ASP D 1 208 ? 64.901 18.486 73.855 1.00 37.33 208 ASP D C 1
ATOM 8148 O O . ASP D 1 208 ? 64.254 19.134 74.677 1.00 38.50 208 ASP D O 1
ATOM 8153 N N . SER D 1 209 ? 66.213 18.624 73.704 1.00 36.54 209 SER D N 1
ATOM 8154 C CA . SER D 1 209 ? 66.969 19.565 74.521 1.00 37.23 209 SER D CA 1
ATOM 8155 C C . SER D 1 209 ? 67.249 20.897 73.845 1.00 37.81 209 SER D C 1
ATOM 8156 O O . SER D 1 209 ? 68.097 20.986 72.959 1.00 38.81 209 SER D O 1
ATOM 8159 N N . SER D 1 210 ? 66.552 21.936 74.288 1.00 39.09 210 SER D N 1
ATOM 8160 C CA . SER D 1 210 ? 66.740 23.274 73.735 1.00 40.95 210 SER D CA 1
ATOM 8161 C C . SER D 1 210 ? 67.155 24.271 74.818 1.00 41.35 210 SER D C 1
ATOM 8162 O O . SER D 1 210 ? 67.726 25.328 74.529 1.00 41.22 210 SER D O 1
ATOM 8165 N N . ASP D 1 211 ? 66.880 23.925 76.071 1.00 41.39 211 ASP D N 1
ATOM 8166 C CA . ASP D 1 211 ? 67.220 24.809 77.179 1.00 42.22 211 ASP D CA 1
ATOM 8167 C C . ASP D 1 211 ? 68.391 24.299 78.009 1.00 41.62 211 ASP D C 1
ATOM 8168 O O . ASP D 1 211 ? 68.586 24.736 79.144 1.00 43.45 211 ASP D O 1
ATOM 8173 N N . GLY D 1 212 ? 69.167 23.379 77.441 1.00 39.98 212 GLY D N 1
ATOM 8174 C CA . GLY D 1 212 ? 70.308 22.827 78.151 1.00 38.03 212 GLY D CA 1
ATOM 8175 C C . GLY D 1 212 ? 70.131 21.353 78.473 1.00 37.11 212 GLY D C 1
ATOM 8176 O O . GLY D 1 212 ? 69.073 20.934 78.942 1.00 37.31 212 GLY D O 1
ATOM 8177 N N . LEU D 1 213 ? 71.170 20.562 78.226 1.00 36.00 213 LEU D N 1
ATOM 8178 C CA . LEU D 1 213 ? 71.115 19.130 78.491 1.00 35.77 213 LEU D CA 1
ATOM 8179 C C . LEU D 1 213 ? 70.823 18.829 79.967 1.00 36.50 213 LEU D C 1
ATOM 8180 O O . LEU D 1 213 ? 69.943 18.024 80.281 1.00 36.69 213 LEU D O 1
ATOM 8185 N N . ALA D 1 214 ? 71.548 19.477 80.874 1.00 35.45 214 ALA D N 1
ATOM 8186 C CA . ALA D 1 214 ? 71.322 19.246 82.301 1.00 35.96 214 ALA D CA 1
ATOM 8187 C C . ALA D 1 214 ? 69.852 19.505 82.638 1.00 35.10 214 ALA D C 1
ATOM 8188 O O . ALA D 1 214 ? 69.225 18.739 83.370 1.00 34.45 214 ALA D O 1
ATOM 8190 N N . GLU D 1 215 ? 69.311 20.592 82.100 1.00 35.66 215 GLU D N 1
ATOM 8191 C CA . GLU D 1 215 ? 67.918 20.947 82.335 1.00 36.29 215 GLU D CA 1
ATOM 8192 C C . GLU D 1 215 ? 67.014 19.829 81.818 1.00 35.78 215 GLU D C 1
ATOM 8193 O O . GLU D 1 215 ? 66.078 19.414 82.502 1.00 35.30 215 GLU D O 1
ATOM 8199 N N . THR D 1 216 ? 67.306 19.341 80.614 1.00 35.67 216 THR D N 1
ATOM 8200 C CA . THR D 1 216 ? 66.524 18.262 80.010 1.00 38.05 216 THR D CA 1
ATOM 8201 C C . THR D 1 216 ? 66.574 17.021 80.896 1.00 37.62 216 THR D C 1
ATOM 8202 O O . THR D 1 216 ? 65.548 16.400 81.175 1.00 37.31 216 THR D O 1
ATOM 8206 N N . LEU D 1 217 ? 67.774 16.668 81.344 1.00 37.02 217 LEU D N 1
ATOM 8207 C CA . LEU D 1 217 ? 67.948 15.497 82.200 1.00 37.79 217 LEU D CA 1
ATOM 8208 C C . LEU D 1 217 ? 67.089 15.605 83.461 1.00 37.42 217 LEU D C 1
ATOM 8209 O O . LEU D 1 217 ? 66.521 14.614 83.924 1.00 36.86 217 LEU D O 1
ATOM 8214 N N . TRP D 1 218 ? 66.983 16.813 84.006 1.00 36.77 218 TRP D N 1
ATOM 8215 C CA . TRP D 1 218 ? 66.173 17.030 85.196 1.00 38.21 218 TRP D CA 1
ATOM 8216 C C . TRP D 1 218 ? 64.682 16.979 84.887 1.00 38.52 218 TRP D C 1
ATOM 8217 O O . TRP D 1 218 ? 63.869 16.658 85.755 1.00 38.10 218 TRP D O 1
ATOM 8228 N N . GLN D 1 219 ? 64.322 17.307 83.652 1.00 38.03 219 GLN D N 1
ATOM 8229 C CA . GLN D 1 219 ? 62.926 17.254 83.254 1.00 38.89 219 GLN D CA 1
ATOM 8230 C C . GLN D 1 219 ? 62.555 15.780 83.222 1.00 38.87 219 GLN D C 1
ATOM 8231 O O . GLN D 1 219 ? 61.449 15.395 83.604 1.00 38.08 219 GLN D O 1
ATOM 8237 N N . LEU D 1 220 ? 63.501 14.962 82.769 1.00 39.40 220 LEU D N 1
ATOM 8238 C CA . LEU D 1 220 ? 63.312 13.518 82.705 1.00 40.52 220 LEU D CA 1
ATOM 8239 C C . LEU D 1 220 ? 63.210 12.981 84.130 1.00 41.33 220 LEU D C 1
ATOM 8240 O O . LEU D 1 220 ? 62.263 12.269 84.479 1.00 41.66 220 LEU D O 1
ATOM 8245 N N . ALA D 1 221 ? 64.195 13.332 84.950 1.00 42.06 221 ALA D N 1
ATOM 8246 C CA . ALA D 1 221 ? 64.221 12.896 86.337 1.00 43.64 221 ALA D CA 1
ATOM 8247 C C . ALA D 1 221 ? 62.907 13.258 87.015 1.00 44.41 221 ALA D C 1
ATOM 8248 O O . ALA D 1 221 ? 62.369 12.478 87.797 1.00 45.19 221 ALA D O 1
ATOM 8250 N N . ASP D 1 222 ? 62.382 14.439 86.703 1.00 44.79 222 ASP D N 1
ATOM 8251 C CA . ASP D 1 222 ? 61.133 14.879 87.310 1.00 45.82 222 ASP D CA 1
ATOM 8252 C C . ASP D 1 222 ? 59.923 14.042 86.920 1.00 46.27 222 ASP D C 1
ATOM 8253 O O . ASP D 1 222 ? 58.816 14.282 87.404 1.00 46.64 222 ASP D O 1
ATOM 8258 N N . LEU D 1 223 ? 60.132 13.062 86.046 1.00 46.05 223 LEU D N 1
ATOM 8259 C CA . LEU D 1 223 ? 59.049 12.179 85.638 1.00 45.40 223 LEU D CA 1
ATOM 8260 C C . LEU D 1 223 ? 58.812 11.188 86.770 1.00 45.62 223 LEU D C 1
ATOM 8261 O O . LEU D 1 223 ? 57.755 10.562 86.858 1.00 44.06 223 LEU D O 1
ATOM 8266 N N . GLY D 1 224 ? 59.810 11.057 87.641 1.00 45.44 224 GLY D N 1
ATOM 8267 C CA . GLY D 1 224 ? 59.700 10.139 88.760 1.00 45.97 224 GLY D CA 1
ATOM 8268 C C . GLY D 1 224 ? 60.753 9.047 88.739 1.00 45.91 224 GLY D C 1
ATOM 8269 O O . GLY D 1 224 ? 60.475 7.904 89.102 1.00 46.72 224 GLY D O 1
ATOM 8270 N N . VAL D 1 225 ? 61.964 9.397 88.312 1.00 45.87 225 VAL D N 1
ATOM 8271 C CA . VAL D 1 225 ? 63.067 8.441 88.245 1.00 44.63 225 VAL D CA 1
ATOM 8272 C C . VAL D 1 225 ? 64.411 9.128 88.464 1.00 43.87 225 VAL D C 1
ATOM 8273 O O . VAL D 1 225 ? 64.497 10.354 88.550 1.00 43.58 225 VAL D O 1
ATOM 8277 N N . GLY D 1 226 ? 65.462 8.323 88.554 1.00 43.43 226 GLY D N 1
ATOM 8278 C CA . GLY D 1 226 ? 66.790 8.869 88.743 1.00 41.13 226 GLY D CA 1
ATOM 8279 C C . GLY D 1 226 ? 67.531 8.822 87.425 1.00 39.81 226 GLY D C 1
ATOM 8280 O O . GLY D 1 226 ? 67.210 8.005 86.567 1.00 38.26 226 GLY D O 1
ATOM 8281 N N . VAL D 1 227 ? 68.519 9.696 87.265 1.00 40.21 227 VAL D N 1
ATOM 8282 C CA . VAL D 1 227 ? 69.301 9.746 86.040 1.00 40.36 227 VAL D CA 1
ATOM 8283 C C . VAL D 1 227 ? 70.790 9.716 86.346 1.00 41.81 227 VAL D C 1
ATOM 8284 O O . VAL D 1 227 ? 71.303 10.554 87.088 1.00 41.88 227 VAL D O 1
ATOM 8288 N N . GLU D 1 228 ? 71.478 8.740 85.764 1.00 42.18 228 GLU D N 1
ATOM 8289 C CA . GLU D 1 228 ? 72.912 8.572 85.960 1.00 43.95 228 GLU D CA 1
ATOM 8290 C C . GLU D 1 228 ? 73.634 8.725 84.629 1.00 43.61 228 GLU D C 1
ATOM 8291 O O . GLU D 1 228 ? 73.456 7.918 83.717 1.00 43.64 228 GLU D O 1
ATOM 8297 N N . VAL D 1 229 ? 74.434 9.779 84.515 1.00 42.74 229 VAL D N 1
ATOM 8298 C CA . VAL D 1 229 ? 75.187 10.025 83.293 1.00 41.71 229 VAL D CA 1
ATOM 8299 C C . VAL D 1 229 ? 76.568 9.414 83.440 1.00 41.79 229 VAL D C 1
ATOM 8300 O O . VAL D 1 229 ? 77.280 9.697 84.404 1.00 40.65 229 VAL D O 1
ATOM 8304 N N . GLU D 1 230 ? 76.939 8.573 82.483 1.00 42.07 230 GLU D N 1
ATOM 8305 C CA . GLU D 1 230 ? 78.234 7.911 82.506 1.00 42.38 230 GLU D CA 1
ATOM 8306 C C . GLU D 1 230 ? 79.259 8.675 81.678 1.00 42.75 230 GLU D C 1
ATOM 8307 O O . GLU D 1 230 ? 80.413 8.819 82.088 1.00 42.43 230 GLU D O 1
ATOM 8309 N N . ALA D 1 231 ? 78.842 9.170 80.516 1.00 41.83 231 ALA D N 1
ATOM 8310 C CA . ALA D 1 231 ? 79.758 9.908 79.649 1.00 42.30 231 ALA D CA 1
ATOM 8311 C C . ALA D 1 231 ? 79.057 10.971 78.812 1.00 42.27 231 ALA D C 1
ATOM 8312 O O . ALA D 1 231 ? 77.843 10.922 78.615 1.00 43.39 231 ALA D O 1
ATOM 8314 N N . LEU D 1 232 ? 79.841 11.926 78.318 1.00 41.04 232 LEU D N 1
ATOM 8315 C CA . LEU D 1 232 ? 79.320 13.009 77.497 1.00 40.46 232 LEU D CA 1
ATOM 8316 C C . LEU D 1 232 ? 80.241 13.247 76.313 1.00 40.00 232 LEU D C 1
ATOM 8317 O O . LEU D 1 232 ? 81.462 13.143 76.428 1.00 39.79 232 LEU D O 1
ATOM 8322 N N . PRO D 1 233 ? 79.665 13.565 75.146 1.00 39.85 233 PRO D N 1
ATOM 8323 C CA . PRO D 1 233 ? 80.494 13.807 73.966 1.00 39.40 233 PRO D CA 1
ATOM 8324 C C . PRO D 1 233 ? 81.236 15.130 74.027 1.00 40.29 233 PRO D C 1
ATOM 8325 O O . PRO D 1 233 ? 80.635 16.177 74.259 1.00 42.14 233 PRO D O 1
ATOM 8329 N N . LEU D 1 234 ? 82.549 15.073 73.834 1.00 40.64 234 LEU D N 1
ATOM 8330 C CA . LEU D 1 234 ? 83.384 16.268 73.832 1.00 40.61 234 LEU D CA 1
ATOM 8331 C C . LEU D 1 234 ? 84.128 16.311 72.498 1.00 41.80 234 LEU D C 1
ATOM 8332 O O . LEU D 1 234 ? 85.235 15.787 72.377 1.00 41.95 234 LEU D O 1
ATOM 8337 N N . TYR D 1 235 ? 83.509 16.931 71.495 1.00 40.96 235 TYR D N 1
ATOM 8338 C CA . TYR D 1 235 ? 84.103 17.022 70.165 1.00 39.70 235 TYR D CA 1
ATOM 8339 C C . TYR D 1 235 ? 85.395 17.824 70.185 1.00 39.55 235 TYR D C 1
ATOM 8340 O O . TYR D 1 235 ? 85.552 18.744 70.987 1.00 39.09 235 TYR D O 1
ATOM 8349 N N . PRO D 1 236 ? 86.342 17.487 69.290 1.00 39.68 236 PRO D N 1
ATOM 8350 C CA . PRO D 1 236 ? 87.635 18.175 69.204 1.00 38.32 236 PRO D CA 1
ATOM 8351 C C . PRO D 1 236 ? 87.548 19.690 69.074 1.00 39.05 236 PRO D C 1
ATOM 8352 O O . PRO D 1 236 ? 88.356 20.405 69.668 1.00 37.55 236 PRO D O 1
ATOM 8356 N N . ASP D 1 237 ? 86.589 20.185 68.288 1.00 38.19 237 ASP D N 1
ATOM 8357 C CA . ASP D 1 237 ? 86.459 21.631 68.118 1.00 37.60 237 ASP D CA 1
ATOM 8358 C C . ASP D 1 237 ? 85.956 22.306 69.396 1.00 36.32 237 ASP D C 1
ATOM 8359 O O . ASP D 1 237 ? 86.443 23.373 69.778 1.00 37.04 237 ASP D O 1
ATOM 8364 N N . VAL D 1 238 ? 84.997 21.676 70.070 1.00 37.67 238 VAL D N 1
ATOM 8365 C CA . VAL D 1 238 ? 84.459 22.236 71.306 1.00 36.62 238 VAL D CA 1
ATOM 8366 C C . VAL D 1 238 ? 85.553 22.217 72.373 1.00 37.27 238 VAL D C 1
ATOM 8367 O O . VAL D 1 238 ? 85.777 23.212 73.071 1.00 36.80 238 VAL D O 1
ATOM 8371 N N . LEU D 1 239 ? 86.227 21.078 72.501 1.00 36.39 239 LEU D N 1
ATOM 8372 C CA . LEU D 1 239 ? 87.315 20.950 73.460 1.00 36.58 239 LEU D CA 1
ATOM 8373 C C . LEU D 1 239 ? 88.337 22.050 73.178 1.00 35.80 239 LEU D C 1
ATOM 8374 O O . LEU D 1 239 ? 88.817 22.717 74.093 1.00 37.25 239 LEU D O 1
ATOM 8379 N N . ALA D 1 240 ? 88.650 22.240 71.898 1.00 34.16 240 ALA D N 1
ATOM 8380 C CA . ALA D 1 240 ? 89.626 23.240 71.470 1.00 33.68 240 ALA D CA 1
ATOM 8381 C C . ALA D 1 240 ? 89.190 24.663 71.786 1.00 33.42 240 ALA D C 1
ATOM 8382 O O . ALA D 1 240 ? 89.999 25.499 72.188 1.00 32.86 240 ALA D O 1
ATOM 8384 N N . PHE D 1 241 ? 87.908 24.943 71.581 1.00 32.75 241 PHE D N 1
ATOM 8385 C CA . PHE D 1 241 ? 87.376 26.270 71.860 1.00 33.11 241 PHE D CA 1
ATOM 8386 C C . PHE D 1 241 ? 87.393 26.525 73.376 1.00 33.13 241 PHE D C 1
ATOM 8387 O O . PHE D 1 241 ? 87.867 27.565 73.833 1.00 31.54 241 PHE D O 1
ATOM 8395 N N . ALA D 1 242 ? 86.878 25.556 74.132 1.00 34.60 242 ALA D N 1
ATOM 8396 C CA . ALA D 1 242 ? 86.782 25.633 75.594 1.00 37.02 242 ALA D CA 1
ATOM 8397 C C . ALA D 1 242 ? 88.118 25.779 76.325 1.00 38.26 242 ALA D C 1
ATOM 8398 O O . ALA D 1 242 ? 88.224 26.554 77.275 1.00 37.93 242 ALA D O 1
ATOM 8400 N N . GLY D 1 243 ? 89.126 25.025 75.900 1.00 38.73 243 GLY D N 1
ATOM 8401 C CA . GLY D 1 243 ? 90.432 25.127 76.536 1.00 38.95 243 GLY D CA 1
ATOM 8402 C C . GLY D 1 243 ? 90.752 24.054 77.561 1.00 38.80 243 GLY D C 1
ATOM 8403 O O . GLY D 1 243 ? 91.882 23.975 78.047 1.00 38.85 243 GLY D O 1
ATOM 8404 N N . SER D 1 244 ? 89.766 23.226 77.890 1.00 38.49 244 SER D N 1
ATOM 8405 C CA . SER D 1 244 ? 89.960 22.158 78.863 1.00 38.73 244 SER D CA 1
ATOM 8406 C C . SER D 1 244 ? 88.747 21.250 78.845 1.00 40.07 244 SER D C 1
ATOM 8407 O O . SER D 1 244 ? 87.675 21.649 78.389 1.00 39.19 244 SER D O 1
ATOM 8410 N N . GLU D 1 245 ? 88.911 20.036 79.356 1.00 39.97 245 GLU D N 1
ATOM 8411 C CA . GLU D 1 245 ? 87.807 19.091 79.401 1.00 42.10 245 GLU D CA 1
ATOM 8412 C C . GLU D 1 245 ? 86.733 19.664 80.318 1.00 41.30 245 GLU D C 1
ATOM 8413 O O . GLU D 1 245 ? 85.533 19.474 80.096 1.00 40.92 245 GLU D O 1
ATOM 8419 N N . GLU D 1 246 ? 87.179 20.377 81.347 1.00 39.90 246 GLU D N 1
ATOM 8420 C CA . GLU D 1 246 ? 86.276 20.982 82.314 1.00 38.25 246 GLU D CA 1
ATOM 8421 C C . GLU D 1 246 ? 85.433 22.081 81.678 1.00 37.12 246 GLU D C 1
ATOM 8422 O O . GLU D 1 246 ? 84.217 22.137 81.876 1.00 37.37 246 GLU D O 1
ATOM 8424 N N . ALA D 1 247 ? 86.081 22.961 80.925 1.00 35.72 247 ALA D N 1
ATOM 8425 C CA . ALA D 1 247 ? 85.370 24.047 80.268 1.00 35.92 247 ALA D CA 1
ATOM 8426 C C . ALA D 1 247 ? 84.408 23.495 79.209 1.00 36.92 247 ALA D C 1
ATOM 8427 O O . ALA D 1 247 ? 83.291 23.996 79.048 1.00 38.04 247 ALA D O 1
ATOM 8429 N N . ALA D 1 248 ? 84.839 22.456 78.499 1.00 35.39 248 ALA D N 1
ATOM 8430 C CA . ALA D 1 248 ? 84.019 21.848 77.462 1.00 35.26 248 ALA D CA 1
ATOM 8431 C C . ALA D 1 248 ? 82.750 21.230 78.041 1.00 35.01 248 ALA D C 1
ATOM 8432 O O . ALA D 1 248 ? 81.667 21.379 77.476 1.00 32.96 248 ALA D O 1
ATOM 8434 N N . LEU D 1 249 ? 82.885 20.534 79.167 1.00 35.43 249 LEU D N 1
ATOM 8435 C CA . LEU D 1 249 ? 81.737 19.902 79.805 1.00 35.52 249 LEU D CA 1
ATOM 8436 C C . LEU D 1 249 ? 80.678 20.918 80.213 1.00 35.41 249 LEU D C 1
ATOM 8437 O O . LEU D 1 249 ? 79.481 20.620 80.190 1.00 34.86 249 LEU D O 1
ATOM 8442 N N . GLU D 1 250 ? 81.117 22.118 80.587 1.00 35.63 250 GLU D N 1
ATOM 8443 C CA . GLU D 1 250 ? 80.187 23.172 80.978 1.00 36.05 250 GLU D CA 1
ATOM 8444 C C . GLU D 1 250 ? 79.343 23.545 79.758 1.00 34.76 250 GLU D C 1
ATOM 8445 O O . GLU D 1 250 ? 78.124 23.709 79.851 1.00 33.47 250 GLU D O 1
ATOM 8451 N N . LEU D 1 251 ? 80.002 23.666 78.610 1.00 33.41 251 LEU D N 1
ATOM 8452 C CA . LEU D 1 251 ? 79.323 24.007 77.364 1.00 34.55 251 LEU D CA 1
ATOM 8453 C C . LEU D 1 251 ? 78.273 22.970 76.964 1.00 34.33 251 LEU D C 1
ATOM 8454 O O . LEU D 1 251 ? 77.207 23.323 76.463 1.00 34.60 251 LEU D O 1
ATOM 8459 N N . VAL D 1 252 ? 78.576 21.697 77.193 1.00 33.12 252 VAL D N 1
ATOM 8460 C CA . VAL D 1 252 ? 77.664 20.604 76.858 1.00 32.47 252 VAL D CA 1
ATOM 8461 C C . VAL D 1 252 ? 76.460 20.496 77.794 1.00 33.02 252 VAL D C 1
ATOM 8462 O O . VAL D 1 252 ? 75.329 20.266 77.353 1.00 29.15 252 VAL D O 1
ATOM 8466 N N . LEU D 1 253 ? 76.713 20.648 79.089 1.00 32.34 253 LEU D N 1
ATOM 8467 C CA . LEU D 1 253 ? 75.661 20.544 80.090 1.00 33.25 253 LEU D CA 1
ATOM 8468 C C . LEU D 1 253 ? 74.838 21.812 80.252 1.00 33.66 253 LEU D C 1
ATOM 8469 O O . LEU D 1 253 ? 73.631 21.749 80.487 1.00 32.82 253 LEU D O 1
ATOM 8474 N N . TYR D 1 254 ? 75.490 22.961 80.117 1.00 35.01 254 TYR D N 1
ATOM 8475 C CA . TYR D 1 254 ? 74.815 24.243 80.297 1.00 37.31 254 TYR D CA 1
ATOM 8476 C C . TYR D 1 254 ? 74.956 25.192 79.105 1.00 37.55 254 TYR D C 1
ATOM 8477 O O . TYR D 1 254 ? 75.061 26.406 79.281 1.00 37.15 254 TYR D O 1
ATOM 8486 N N . GLY D 1 255 ? 74.942 24.634 77.898 1.00 37.14 255 GLY D N 1
ATOM 8487 C CA . GLY D 1 255 ? 75.072 25.447 76.699 1.00 38.74 255 GLY D CA 1
ATOM 8488 C C . GLY D 1 255 ? 73.746 25.983 76.199 1.00 38.91 255 GLY D C 1
ATOM 8489 O O . GLY D 1 255 ? 73.553 27.196 76.129 1.00 39.79 255 GLY D O 1
ATOM 8490 N N . GLY D 1 256 ? 72.835 25.077 75.846 1.00 39.41 256 GLY D N 1
ATOM 8491 C CA . GLY D 1 256 ? 71.522 25.471 75.362 1.00 38.10 256 GLY D CA 1
ATOM 8492 C C . GLY D 1 256 ? 71.389 25.630 73.856 1.00 39.30 256 GLY D C 1
ATOM 8493 O O . GLY D 1 256 ? 72.385 25.725 73.133 1.00 39.74 256 GLY D O 1
ATOM 8494 N N . GLU D 1 257 ? 70.146 25.650 73.384 1.00 38.67 257 GLU D N 1
ATOM 8495 C CA . GLU D 1 257 ? 69.846 25.818 71.965 1.00 39.07 257 GLU D CA 1
ATOM 8496 C C . GLU D 1 257 ? 70.376 24.700 71.070 1.00 38.02 257 GLU D C 1
ATOM 8497 O O . GLU D 1 257 ? 70.675 24.938 69.899 1.00 36.74 257 GLU D O 1
ATOM 8503 N N . GLU D 1 258 ? 70.501 23.489 71.607 1.00 35.94 258 GLU D N 1
ATOM 8504 C CA . GLU D 1 258 ? 70.985 22.369 70.800 1.00 35.16 258 GLU D CA 1
ATOM 8505 C C . GLU D 1 258 ? 69.869 21.853 69.898 1.00 34.25 258 GLU D C 1
ATOM 8506 O O . GLU D 1 258 ? 70.082 21.572 68.720 1.00 34.54 258 GLU D O 1
ATOM 8512 N N . PHE D 1 259 ? 68.680 21.713 70.475 1.00 34.41 259 PHE D N 1
ATOM 8513 C CA . PHE D 1 259 ? 67.523 21.200 69.758 1.00 35.67 259 PHE D CA 1
ATOM 8514 C C . PHE D 1 259 ? 67.857 19.819 69.194 1.00 37.04 259 PHE D C 1
ATOM 8515 O O . PHE D 1 259 ? 67.560 19.496 68.038 1.00 36.10 259 PHE D O 1
ATOM 8523 N N . GLU D 1 260 ? 68.506 19.025 70.044 1.00 35.81 260 GLU D N 1
ATOM 8524 C CA . GLU D 1 260 ? 68.902 17.655 69.731 1.00 35.83 260 GLU D CA 1
ATOM 8525 C C . GLU D 1 260 ? 68.157 16.796 70.751 1.00 36.81 260 GLU D C 1
ATOM 8526 O O . GLU D 1 260 ? 67.865 17.251 71.864 1.00 37.07 260 GLU D O 1
ATOM 8532 N N . ALA D 1 261 ? 67.843 15.561 70.380 1.00 36.37 261 ALA D N 1
ATOM 8533 C CA . ALA D 1 261 ? 67.090 14.687 71.264 1.00 36.25 261 ALA D CA 1
ATOM 8534 C C . ALA D 1 261 ? 67.897 13.837 72.232 1.00 36.69 261 ALA D C 1
ATOM 8535 O O . ALA D 1 261 ? 69.041 13.454 71.963 1.00 34.14 261 ALA D O 1
ATOM 8537 N N . VAL D 1 262 ? 67.272 13.582 73.377 1.00 37.07 262 VAL D N 1
ATOM 8538 C CA . VAL D 1 262 ? 67.814 12.725 74.416 1.00 36.85 262 VAL D CA 1
ATOM 8539 C C . VAL D 1 262 ? 66.841 11.558 74.298 1.00 37.66 262 VAL D C 1
ATOM 8540 O O . VAL D 1 262 ? 65.628 11.753 74.383 1.00 35.14 262 VAL D O 1
ATOM 8544 N N . LEU D 1 263 ? 67.363 10.355 74.085 1.00 38.85 263 LEU D N 1
ATOM 8545 C CA . LEU D 1 263 ? 66.501 9.193 73.921 1.00 39.82 263 LEU D CA 1
ATOM 8546 C C . LEU D 1 263 ? 66.530 8.198 75.080 1.00 40.20 263 LEU D C 1
ATOM 8547 O O . LEU D 1 263 ? 67.576 7.958 75.685 1.00 40.64 263 LEU D O 1
ATOM 8552 N N . VAL D 1 264 ? 65.365 7.632 75.388 1.00 40.79 264 VAL D N 1
ATOM 8553 C CA . VAL D 1 264 ? 65.234 6.641 76.452 1.00 41.92 264 VAL D CA 1
ATOM 8554 C C . VAL D 1 264 ? 65.048 5.311 75.733 1.00 44.49 264 VAL D C 1
ATOM 8555 O O . VAL D 1 264 ? 63.996 5.057 75.139 1.00 44.26 264 VAL D O 1
ATOM 8559 N N . VAL D 1 265 ? 66.071 4.465 75.795 1.00 45.30 265 VAL D N 1
ATOM 8560 C CA . VAL D 1 265 ? 66.043 3.180 75.108 1.00 47.69 265 VAL D CA 1
ATOM 8561 C C . VAL D 1 265 ? 65.966 1.948 76.009 1.00 49.08 265 VAL D C 1
ATOM 8562 O O . VAL D 1 265 ? 66.691 1.842 77.000 1.00 49.28 265 VAL D O 1
ATOM 8566 N N . PRO D 1 266 ? 65.065 1.004 75.686 1.00 49.87 266 PRO D N 1
ATOM 8567 C CA . PRO D 1 266 ? 64.959 -0.207 76.507 1.00 50.60 266 PRO D CA 1
ATOM 8568 C C . PRO D 1 266 ? 66.260 -0.999 76.322 1.00 50.90 266 PRO D C 1
ATOM 8569 O O . PRO D 1 266 ? 66.783 -1.079 75.209 1.00 48.87 266 PRO D O 1
ATOM 8573 N N . GLN D 1 267 ? 66.781 -1.574 77.403 1.00 51.74 267 GLN D N 1
ATOM 8574 C CA . GLN D 1 267 ? 68.047 -2.307 77.340 1.00 53.68 267 GLN D CA 1
ATOM 8575 C C . GLN D 1 267 ? 68.229 -3.313 76.207 1.00 54.08 267 GLN D C 1
ATOM 8576 O O . GLN D 1 267 ? 69.278 -3.331 75.563 1.00 54.36 267 GLN D O 1
ATOM 8582 N N . GLU D 1 268 ? 67.235 -4.155 75.956 1.00 54.62 268 GLU D N 1
ATOM 8583 C CA . GLU D 1 268 ? 67.382 -5.135 74.887 1.00 56.22 268 GLU D CA 1
ATOM 8584 C C . GLU D 1 268 ? 67.430 -4.450 73.531 1.00 55.57 268 GLU D C 1
ATOM 8585 O O . GLU D 1 268 ? 68.381 -4.639 72.765 1.00 55.93 268 GLU D O 1
ATOM 8591 N N . GLY D 1 269 ? 66.414 -3.639 73.251 1.00 54.45 269 GLY D N 1
ATOM 8592 C CA . GLY D 1 269 ? 66.344 -2.938 71.984 1.00 52.98 269 GLY D CA 1
ATOM 8593 C C . GLY D 1 269 ? 67.549 -2.065 71.699 1.00 52.30 269 GLY D C 1
ATOM 8594 O O . GLY D 1 269 ? 67.696 -1.554 70.589 1.00 52.16 269 GLY D O 1
ATOM 8595 N N . ALA D 1 270 ? 68.415 -1.900 72.695 1.00 50.55 270 ALA D N 1
ATOM 8596 C CA . ALA D 1 270 ? 69.609 -1.076 72.550 1.00 49.93 270 ALA D CA 1
ATOM 8597 C C . ALA D 1 270 ? 70.419 -1.401 71.298 1.00 49.42 270 ALA D C 1
ATOM 8598 O O . ALA D 1 270 ? 70.607 -0.546 70.432 1.00 48.79 270 ALA D O 1
ATOM 8600 N N . ALA D 1 271 ? 70.901 -2.636 71.209 1.00 49.12 271 ALA D N 1
ATOM 8601 C CA . ALA D 1 271 ? 71.703 -3.065 70.064 1.00 47.89 271 ALA D CA 1
ATOM 8602 C C . ALA D 1 271 ? 70.974 -2.850 68.737 1.00 47.77 271 ALA D C 1
ATOM 8603 O O . ALA D 1 271 ? 71.588 -2.487 67.727 1.00 46.49 271 ALA D O 1
ATOM 8605 N N . ALA D 1 272 ? 69.666 -3.082 68.738 1.00 47.89 272 ALA D N 1
ATOM 8606 C CA . ALA D 1 272 ? 68.870 -2.905 67.529 1.00 48.39 272 ALA D CA 1
ATOM 8607 C C . ALA D 1 272 ? 68.815 -1.429 67.140 1.00 48.20 272 ALA D C 1
ATOM 8608 O O . ALA D 1 272 ? 68.814 -1.089 65.957 1.00 48.89 272 ALA D O 1
ATOM 8610 N N . VAL D 1 273 ? 68.776 -0.556 68.142 1.00 47.68 273 VAL D N 1
ATOM 8611 C CA . VAL D 1 273 ? 68.723 0.884 67.909 1.00 46.16 273 VAL D CA 1
ATOM 8612 C C . VAL D 1 273 ? 70.060 1.427 67.409 1.00 46.63 273 VAL D C 1
ATOM 8613 O O . VAL D 1 273 ? 70.102 2.239 66.486 1.00 45.53 273 VAL D O 1
ATOM 8617 N N . GLU D 1 274 ? 71.153 0.981 68.018 1.00 47.92 274 GLU D N 1
ATOM 8618 C CA . GLU D 1 274 ? 72.478 1.437 67.608 1.00 48.81 274 GLU D CA 1
ATOM 8619 C C . GLU D 1 274 ? 72.786 0.954 66.196 1.00 48.66 274 GLU D C 1
ATOM 8620 O O . GLU D 1 274 ? 73.524 1.605 65.454 1.00 48.74 274 GLU D O 1
ATOM 8626 N N . ALA D 1 275 ? 72.210 -0.187 65.828 1.00 47.58 275 ALA D N 1
ATOM 8627 C CA . ALA D 1 275 ? 72.421 -0.757 64.501 1.00 48.37 275 ALA D CA 1
ATOM 8628 C C . ALA D 1 275 ? 71.725 0.108 63.457 1.00 48.48 275 ALA D C 1
ATOM 8629 O O . ALA D 1 275 ? 72.278 0.392 62.393 1.00 47.60 275 ALA D O 1
ATOM 8631 N N . ARG D 1 276 ? 70.506 0.527 63.778 1.00 48.67 276 ARG D N 1
ATOM 8632 C CA . ARG D 1 276 ? 69.717 1.364 62.885 1.00 49.56 276 ARG D CA 1
ATOM 8633 C C . ARG D 1 276 ? 70.407 2.704 62.638 1.00 48.82 276 ARG D C 1
ATOM 8634 O O . ARG D 1 276 ? 70.667 3.078 61.493 1.00 47.45 276 ARG D O 1
ATOM 8642 N N . ALA D 1 277 ? 70.705 3.419 63.719 1.00 48.54 277 ALA D N 1
ATOM 8643 C CA . ALA D 1 277 ? 71.362 4.720 63.634 1.00 48.53 277 ALA D CA 1
ATOM 8644 C C . ALA D 1 277 ? 72.640 4.666 62.802 1.00 48.89 277 ALA D C 1
ATOM 8645 O O . ALA D 1 277 ? 72.949 5.597 62.053 1.00 48.79 277 ALA D O 1
ATOM 8647 N N . LYS D 1 278 ? 73.387 3.578 62.942 1.00 49.37 278 LYS D N 1
ATOM 8648 C CA . LYS D 1 278 ? 74.630 3.418 62.199 1.00 49.51 278 LYS D CA 1
ATOM 8649 C C . LYS D 1 278 ? 74.335 3.365 60.704 1.00 49.69 278 LYS D C 1
ATOM 8650 O O . LYS D 1 278 ? 74.998 4.024 59.902 1.00 49.16 278 LYS D O 1
ATOM 8652 N N . ALA D 1 279 ? 73.331 2.573 60.343 1.00 49.46 279 ALA D N 1
ATOM 8653 C CA . ALA D 1 279 ? 72.937 2.413 58.949 1.00 49.91 279 ALA D CA 1
ATOM 8654 C C . ALA D 1 279 ? 72.513 3.733 58.310 1.00 49.40 279 ALA D C 1
ATOM 8655 O O . ALA D 1 279 ? 73.040 4.125 57.265 1.00 49.67 279 ALA D O 1
ATOM 8657 N N . LYS D 1 280 ? 71.564 4.414 58.946 1.00 48.05 280 LYS D N 1
ATOM 8658 C CA . LYS D 1 280 ? 71.044 5.680 58.438 1.00 47.30 280 LYS D CA 1
ATOM 8659 C C . LYS D 1 280 ? 71.998 6.853 58.639 1.00 46.84 280 LYS D C 1
ATOM 8660 O O . LYS D 1 280 ? 71.767 7.941 58.113 1.00 47.76 280 LYS D O 1
ATOM 8662 N N . GLY D 1 281 ? 73.066 6.637 59.401 1.00 46.17 281 GLY D N 1
ATOM 8663 C CA . GLY D 1 281 ? 74.029 7.699 59.637 1.00 44.66 281 GLY D CA 1
ATOM 8664 C C . GLY D 1 281 ? 73.625 8.716 60.695 1.00 43.96 281 GLY D C 1
ATOM 8665 O O . GLY D 1 281 ? 74.066 9.863 60.654 1.00 43.73 281 GLY D O 1
ATOM 8666 N N . LEU D 1 282 ? 72.787 8.303 61.642 1.00 42.07 282 LEU D N 1
ATOM 8667 C CA . LEU D 1 282 ? 72.344 9.198 62.710 1.00 42.63 282 LEU D CA 1
ATOM 8668 C C . LEU D 1 282 ? 73.302 9.167 63.894 1.00 42.30 282 LEU D C 1
ATOM 8669 O O . LEU D 1 282 ? 73.318 8.202 64.655 1.00 42.12 282 LEU D O 1
ATOM 8674 N N . PRO D 1 283 ? 74.116 10.222 64.068 1.00 42.98 283 PRO D N 1
ATOM 8675 C CA . PRO D 1 283 ? 75.058 10.253 65.194 1.00 42.96 283 PRO D CA 1
ATOM 8676 C C . PRO D 1 283 ? 74.352 9.836 66.482 1.00 43.01 283 PRO D C 1
ATOM 8677 O O . PRO D 1 283 ? 73.282 10.355 66.807 1.00 42.19 283 PRO D O 1
ATOM 8681 N N . LEU D 1 284 ? 74.941 8.887 67.204 1.00 42.39 284 LEU D N 1
ATOM 8682 C CA . LEU D 1 284 ? 74.345 8.400 68.440 1.00 42.18 284 LEU D CA 1
ATOM 8683 C C . LEU D 1 284 ? 75.428 8.230 69.503 1.00 42.22 284 LEU D C 1
ATOM 8684 O O . LEU D 1 284 ? 76.518 7.734 69.215 1.00 42.99 284 LEU D O 1
ATOM 8689 N N . PHE D 1 285 ? 75.121 8.645 70.728 1.00 41.09 285 PHE D N 1
ATOM 8690 C CA . PHE D 1 285 ? 76.074 8.566 71.833 1.00 39.76 285 PHE D CA 1
ATOM 8691 C C . PHE D 1 285 ? 75.406 8.020 73.089 1.00 40.02 285 PHE D C 1
ATOM 8692 O O . PHE D 1 285 ? 74.411 8.572 73.567 1.00 38.93 285 PHE D O 1
ATOM 8700 N N . ARG D 1 286 ? 75.951 6.927 73.615 1.00 40.70 286 ARG D N 1
ATOM 8701 C CA . ARG D 1 286 ? 75.424 6.325 74.833 1.00 42.02 286 ARG D CA 1
ATOM 8702 C C . ARG D 1 286 ? 75.962 7.199 75.963 1.00 41.20 286 ARG D C 1
ATOM 8703 O O . ARG D 1 286 ? 77.178 7.338 76.119 1.00 41.53 286 ARG D O 1
ATOM 8711 N N . ALA D 1 287 ? 75.065 7.795 76.743 1.00 40.90 287 ALA D N 1
ATOM 8712 C CA . ALA D 1 287 ? 75.494 8.686 77.816 1.00 40.40 287 ALA D CA 1
ATOM 8713 C C . ALA D 1 287 ? 75.208 8.204 79.227 1.00 39.78 287 ALA D C 1
ATOM 8714 O O . ALA D 1 287 ? 75.887 8.620 80.164 1.00 38.09 287 ALA D O 1
ATOM 8716 N N . GLY D 1 288 ? 74.202 7.349 79.389 1.00 39.65 288 GLY D N 1
ATOM 8717 C CA . GLY D 1 288 ? 73.882 6.861 80.717 1.00 40.58 288 GLY D CA 1
ATOM 8718 C C . GLY D 1 288 ? 72.710 5.905 80.785 1.00 40.80 288 GLY D C 1
ATOM 8719 O O . GLY D 1 288 ? 72.454 5.152 79.845 1.00 41.52 288 GLY D O 1
ATOM 8720 N N . ARG D 1 289 ? 71.992 5.941 81.904 1.00 40.67 289 ARG D N 1
ATOM 8721 C CA . ARG D 1 289 ? 70.847 5.063 82.108 1.00 42.14 289 ARG D CA 1
ATOM 8722 C C . ARG D 1 289 ? 69.879 5.636 83.133 1.00 42.01 289 ARG D C 1
ATOM 8723 O O . ARG D 1 289 ? 70.227 6.536 83.893 1.00 43.14 289 ARG D O 1
ATOM 8725 N N . VAL D 1 290 ? 68.660 5.106 83.145 1.00 42.98 290 VAL D N 1
ATOM 8726 C CA . VAL D 1 290 ? 67.636 5.538 84.089 1.00 45.11 290 VAL D CA 1
ATOM 8727 C C . VAL D 1 290 ? 67.661 4.583 85.280 1.00 46.70 290 VAL D C 1
ATOM 8728 O O . VAL D 1 290 ? 67.361 3.399 85.141 1.00 48.48 290 VAL D O 1
ATOM 8732 N N . VAL D 1 291 ? 68.019 5.096 86.449 1.00 47.98 291 VAL D N 1
ATOM 8733 C CA . VAL D 1 291 ? 68.089 4.261 87.638 1.00 49.95 291 VAL D CA 1
ATOM 8734 C C . VAL D 1 291 ? 66.948 4.530 88.604 1.00 51.37 291 VAL D C 1
ATOM 8735 O O . VAL D 1 291 ? 66.034 5.305 88.314 1.00 52.87 291 VAL D O 1
ATOM 8739 N N . ALA D 1 292 ? 67.010 3.876 89.758 1.00 52.80 292 ALA D N 1
ATOM 8740 C CA . ALA D 1 292 ? 65.997 4.038 90.787 1.00 52.96 292 ALA D CA 1
ATOM 8741 C C . ALA D 1 292 ? 66.361 5.247 91.639 1.00 53.58 292 ALA D C 1
ATOM 8742 O O . ALA D 1 292 ? 67.512 5.692 91.638 1.00 52.96 292 ALA D O 1
ATOM 8744 N N . GLY D 1 293 ? 65.377 5.782 92.359 1.00 53.72 293 GLY D N 1
ATOM 8745 C CA . GLY D 1 293 ? 65.627 6.936 93.203 1.00 53.65 293 GLY D CA 1
ATOM 8746 C C . GLY D 1 293 ? 65.184 8.244 92.579 1.00 53.12 293 GLY D C 1
ATOM 8747 O O . GLY D 1 293 ? 64.223 8.284 91.810 1.00 54.39 293 GLY D O 1
ATOM 8748 N N . GLU D 1 294 ? 65.883 9.323 92.911 1.00 51.78 294 GLU D N 1
ATOM 8749 C CA . GLU D 1 294 ? 65.540 10.630 92.374 1.00 50.98 294 GLU D CA 1
ATOM 8750 C C . GLU D 1 294 ? 66.785 11.456 92.087 1.00 50.27 294 GLU D C 1
ATOM 8751 O O . GLU D 1 294 ? 67.869 11.156 92.583 1.00 50.71 294 GLU D O 1
ATOM 8753 N N . GLY D 1 295 ? 66.618 12.495 91.275 1.00 49.71 295 GLY D N 1
ATOM 8754 C CA . GLY D 1 295 ? 67.727 13.369 90.941 1.00 46.82 295 GLY D CA 1
ATOM 8755 C C . GLY D 1 295 ? 68.589 12.897 89.789 1.00 45.38 295 GLY D C 1
ATOM 8756 O O . GLY D 1 295 ? 68.452 11.770 89.310 1.00 45.16 295 GLY D O 1
ATOM 8757 N N . VAL D 1 296 ? 69.482 13.777 89.346 1.00 44.17 296 VAL D N 1
ATOM 8758 C CA . VAL D 1 296 ? 70.392 13.478 88.248 1.00 41.61 296 VAL D CA 1
ATOM 8759 C C . VAL D 1 296 ? 71.812 13.435 88.795 1.00 41.42 296 VAL D C 1
ATOM 8760 O O . VAL D 1 296 ? 72.173 14.241 89.657 1.00 40.95 296 VAL D O 1
ATOM 8764 N N . TYR D 1 297 ? 72.616 12.503 88.290 1.00 40.10 297 TYR D N 1
ATOM 8765 C CA . TYR D 1 297 ? 73.995 12.356 88.742 1.00 39.64 297 TYR D CA 1
ATOM 8766 C C . TYR D 1 297 ? 74.995 12.179 87.601 1.00 39.68 297 TYR D C 1
ATOM 8767 O O . TYR D 1 297 ? 74.686 11.565 86.579 1.00 38.55 297 TYR D O 1
ATOM 8776 N N . LEU D 1 298 ? 76.191 12.736 87.791 1.00 39.25 298 LEU D N 1
ATOM 8777 C CA . LEU D 1 298 ? 77.282 12.622 86.827 1.00 39.58 298 LEU D CA 1
ATOM 8778 C C . LEU D 1 298 ? 78.319 11.697 87.456 1.00 40.97 298 LEU D C 1
ATOM 8779 O O . LEU D 1 298 ? 79.084 12.112 88.330 1.00 39.61 298 LEU D O 1
ATOM 8784 N N . ARG D 1 299 ? 78.323 10.440 87.021 1.00 41.37 299 ARG D N 1
ATOM 8785 C CA . ARG D 1 299 ? 79.246 9.432 87.534 1.00 42.84 299 ARG D CA 1
ATOM 8786 C C . ARG D 1 299 ? 79.198 9.288 89.059 1.00 42.46 299 ARG D C 1
ATOM 8787 O O . ARG D 1 299 ? 80.231 9.235 89.728 1.00 41.23 299 ARG D O 1
ATOM 8795 N N . GLY D 1 300 ? 77.983 9.229 89.597 1.00 42.08 300 GLY D N 1
ATOM 8796 C CA . GLY D 1 300 ? 77.802 9.061 91.027 1.00 41.43 300 GLY D CA 1
ATOM 8797 C C . GLY D 1 300 ? 77.581 10.321 91.838 1.00 41.37 300 GLY D C 1
ATOM 8798 O O . GLY D 1 300 ? 76.985 10.266 92.913 1.00 40.22 300 GLY D O 1
ATOM 8799 N N . ALA D 1 301 ? 78.060 11.455 91.335 1.00 42.40 301 ALA D N 1
ATOM 8800 C CA . ALA D 1 301 ? 77.912 12.725 92.039 1.00 41.69 301 ALA D CA 1
ATOM 8801 C C . ALA D 1 301 ? 76.747 13.547 91.488 1.00 41.68 301 ALA D C 1
ATOM 8802 O O . ALA D 1 301 ? 76.497 13.547 90.287 1.00 40.59 301 ALA D O 1
ATOM 8804 N N . PRO D 1 302 ? 76.019 14.259 92.369 1.00 41.87 302 PRO D N 1
ATOM 8805 C CA . PRO D 1 302 ? 74.873 15.095 91.986 1.00 41.41 302 PRO D CA 1
ATOM 8806 C C . PRO D 1 302 ? 75.201 16.099 90.877 1.00 42.26 302 PRO D C 1
ATOM 8807 O O . PRO D 1 302 ? 76.279 16.701 90.867 1.00 41.52 302 PRO D O 1
ATOM 8811 N N . LEU D 1 303 ? 74.257 16.277 89.954 1.00 42.99 303 LEU D N 1
ATOM 8812 C CA . LEU D 1 303 ? 74.426 17.192 88.824 1.00 42.73 303 LEU D CA 1
ATOM 8813 C C . LEU D 1 303 ? 73.507 18.403 88.990 1.00 42.49 303 LEU D C 1
ATOM 8814 O O . LEU D 1 303 ? 72.287 18.290 88.855 1.00 41.76 303 LEU D O 1
ATOM 8819 N N . PRO D 1 304 ? 74.084 19.579 89.287 1.00 41.94 304 PRO D N 1
ATOM 8820 C CA . PRO D 1 304 ? 73.310 20.813 89.472 1.00 42.41 304 PRO D CA 1
ATOM 8821 C C . PRO D 1 304 ? 72.419 21.117 88.269 1.00 42.27 304 PRO D C 1
ATOM 8822 O O . PRO D 1 304 ? 72.882 21.099 87.131 1.00 42.08 304 PRO D O 1
ATOM 8826 N N . ARG D 1 305 ? 71.146 21.403 88.524 1.00 42.69 305 ARG D N 1
ATOM 8827 C CA . ARG D 1 305 ? 70.206 21.705 87.448 1.00 43.77 305 ARG D CA 1
ATOM 8828 C C . ARG D 1 305 ? 70.476 23.059 86.804 1.00 44.31 305 ARG D C 1
ATOM 8829 O O . ARG D 1 305 ? 70.799 24.013 87.548 1.00 44.31 305 ARG D O 1
#

Solvent-accessible surface area: 45003 Å² total; per-residue (Å²): 122,111,20,131,108,33,33,103,84,45,10,65,72,56,19,25,73,19,27,25,9,130,85,27,13,3,59,67,52,17,7,6,1,0,14,126,11,114,63,78,0,5,0,0,30,0,19,9,20,2,37,162,99,24,24,20,81,70,18,22,24,55,21,0,1,1,24,0,0,1,10,0,0,4,7,0,0,0,0,4,0,124,2,31,0,0,0,8,1,4,4,6,31,56,98,29,93,61,37,43,0,71,79,2,8,122,0,0,15,36,0,0,134,120,8,58,4,67,5,6,33,24,32,24,34,62,12,88,31,22,6,4,0,0,0,0,0,0,25,0,60,35,22,10,18,46,103,11,86,73,32,4,11,2,3,2,0,4,45,10,0,0,14,3,3,0,1,59,69,2,50,50,49,17,93,75,26,157,62,30,78,104,0,92,94,5,2,24,73,5,82,3,29,54,68,10,27,15,0,43,59,76,20,78,0,0,0,6,0,23,97,2,0,1,48,2,4,55,41,0,7,97,83,55,7,0,0,85,2,55,45,20,8,45,40,112,28,0,61,68,8,26,67,55,115,75,30,0,46,80,4,0,9,93,24,5,57,0,25,4,2,0,0,0,0,22,118,103,24,15,78,55,1,79,59,98,0,168,78,98,57,6,48,50,62,140,6,10,24,1,43,80,52,146,13,2,78,39,182,64,55,103,2,92,130,134,92,24,117,78,35,34,94,83,54,11,75,69,120,18,26,47,27,8,12,7,83,80,27,10,2,64,62,53,17,10,5,1,0,10,144,12,104,79,71,1,2,0,0,25,0,17,7,23,27,38,87,109,23,26,19,72,73,16,18,22,22,19,2,0,14,19,0,0,1,7,0,0,5,11,0,0,0,0,4,0,110,2,36,0,0,0,9,0,4,4,7,30,57,131,31,59,22,42,44,0,69,60,1,10,136,0,0,17,60,0,1,142,66,10,60,3,67,2,5,29,24,39,38,41,59,14,87,41,18,5,3,0,0,0,0,0,0,21,1,130,34,30,8,37,47,34,10,98,75,52,8,15,0,3,1,0,3,45,10,1,0,12,0,4,0,3,40,119,2,66,176,96,69,99,80,25,152,66,29,79,100,0,75,100,6,0,25,83,3,49,13,29,50,64,8,24,17,0,42,58,74,21,75,0,0,0,9,0,23,106,3,0,1,45,3,2,56,43,0,6,93,81,62,10,1,0,42,2,71,32,20,6,46,42,110,25,0,74,71,8,27,65,50,110,77,37,0,40,46,13,0,10,105,22,4,65,0,26,2,1,0,0,0,0,29,68,110,22,11,77,58,0,75,59,104,1,83,82,97,57,6,49,47,61,117,1,0,122,0,39,79,57,83,15,2,69,42,184,64,57,96,6,92,128,134,109,20,69,107,38,32,68,134,43,9,76,72,58,22,24,75,23,31,23,10,116,144,28,13,2,50,67,48,15,11,5,1,0,15,126,11,117,63,61,0,6,0,0,28,0,16,8,18,2,39,161,91,19,21,19,77,71,18,20,24,56,20,1,0,5,24,0,0,1,8,0,0,5,6,0,0,0,0,4,0,125,2,36,0,0,1,7,1,4,4,5,22,98,94,29,76,67,32,44,0,71,77,1,8,127,0,0,14,63,0,0,145,134,12,58,3,68,5,5,33,26,29,8,30,58,14,95,30,21,5,3,1,0,0,0,0,0,26,0,118,34,24,11,17,31,108,14,90,73,34,4,0,4,3,4,0,4,46,11,0,0,14,3,3,0,1,61,72,1,84,188,99,72,99,78,29,154,62,30,78,98,0,83,80,5,2,27,78,5,69,11,32,48,69,8,26,15,0,39,61,78,18,66,0,0,0,6,0,29,99,2,0,0,28,2,5,51,46,0,6,93,75,58,7,0,0,66,4,72,43,22,9,46,40,108,24,0,66,68,8,25,66,56,114,74,32,0,41,66,5,0,6,95,22,5,56,0,22,3,2,0,0,0,0,14,86,149,19,8,82,61,0,77,64,102,1,82,80,103,52,6,50,45,69,106,5,1,58,1,39,80,52,116,3,1,66,38,179,65,56,100,10,92,89,66,22,63,127,66,34,77,78,51,9,50,72,52,17,24,72,31,28,23,5,135,75,28,10,4,56,73,44,20,11,6,0,0,10,132,7,106,80,40,0,8,0,0,25,0,12,9,18,6,41,149,99,18,25,22,77,71,19,18,26,52,19,4,0,1,13,0,0,1,2,0,0,5,9,0,0,1,0,5,0,123,2,36,0,0,0,9,1,5,4,6,25,50,92,27,93,43,38,45,0,45,76,2,10,30,0,0,13,34,0,0,76,126,7,61,4,66,5,6,35,20,36,14,35,56,12,101,39,16,7,3,0,0,0,0,0,0,36,2,178,36,27,9,20,48,99,12,91,84,43,8,12,4,3,3,1,3,50,12,1,0,29,1,2,0,2,38,96,3,71,158,93,70,98,80,27,155,56,30,77,36,0,85,106,3,0,27,82,8,40,6,37,52,65,9,22,37,0,41,59,62,16,60,0,0,0,8,0,23,108,3,0,1,44,2,5,55,46,0,7,92,82,62,13,0,0,47,4,57,46,19,6,44,42,110,27,1,65,70,11,26,66,50,113,78,35,0,42,112,19,0,10,101,18,8,52,0,24,5,2,0,0,0,0,20,118,142,19,11,75,55,0,76,62,120,2,78,92,49,52,4,53,48,63,135,6,9,25,1,59,83,58,77,14,1,73,56,189,60,56,101,3,97,128

B-factor: mean 35.68, std 9.28, range [15.42, 69.26]

Sequence (1219 aa):
MRLKDLGERALLARLAPLGYPPEAPLPPGDDAGGVWAEGRAWLLKTDGFLYREVALKGMGPFEVGFRGVAATASDLLAKMGRPLGFTLGLFLPEDLEEGFVLELVRGAAEAAKRLGAFLLGGDTNRGVEVALTVSGYALAEAPLPRKALPGDLLYLAGDRWGRTGAAIRAHYEGRSLEGFPKIREAAFYPLPRLELLALSGLLRGSLDSSDGLAETLWQLADLGVGVEVEALPLYPDVLAFAGSEEAALELVLYGGEEFEAVLVVPQEGAAAVEARAKAKGLPLFRAGRVVAGEGVYLRGAPLPRMRLKDLGERALLARLAPLGYPPEAPLPPGDDAGGVWAEGRAWLLKTDGFLYREVALKGMGPFEVGFRGVAATASDLLAKMGRPLGFTLGLFLPEDLEEGFVLELVRGAAEAAKRLGAFLLGGDTNRGVEVALTVSGYALAEAPLPRKALPGDLLYLAGDRWGRTGAAIRAHYEGRSLEGFPKIREAAFYPLPRLELLALSGLLRGSLDSSDGLAETLWQLADLGVGVEVEALPLYPDVLAFAGSEEAALELVLYGGEEFEAVLVVPQEGAAAVEARAKAKGLPLFRAGRVVAGEGVYLRGAPLPRMRLKDLGERALLARLAPLGYPPEAPLPPGDDAGGVWAEGRAWLLKTDGFLYREVALKGMGPFEVGFRGVAATASDLLAKMGRPLGFTLGLFLPEDLEEGFVLELVRGAAEAAKRLGAFLLGGDTNRGVEVALTVSGYALAEAPLPRKALPGDLLYLAGDRWGRTGAAIRAHYEGRSLEGFPKIREAAFYPLPRLELLALSGLLRGSLDSSDGLAETLWQLADLGVGVEVEALPLYPDVLAFAGSEEAALELVLYGGEEFEAVLVVPQEGAAAVEARAKAKGLPLFRAGRVVAGEGVYLRGAPLPRRLKDLGERALLARLAPLGYPPEAPLPPGDDAGGVWAEGRAWLLKTDGFLYREVALKGMGPFEVGFRGVAATASDLLAKMGRPLGFTLGLFLPEDLEEGFVLELVRGAAEAAKRLGAFLLGGDTNRGVEVALTVSGYALAEAPLPRKALPGDLLYLAGDRWGRTGAAIRAHYEGRSLEGFPKIREAAFYPLPRLELLALSGLLRGSLDSSDGLAETLWQLADLGVGVEVEALPLYPDVLAFAGSEEAALELVLYGGEEFEAVLVVPQEGAAAVEARAKAKGLPLFRAGRVVAGEGVYLRGAPLPR